Protein 7OZA (pdb70)

B-factor: mean 19.05, std 8.1, range [10.47, 90.51]

Nearest PDB structures (foldseek):
  7oza-assembly1_AAA  TM=1.002E+00  e=0.000E+00  Bacteroides thetaiotaomicron VPI-5482
  6uss-assembly1_B  TM=9.947E-01  e=1.242E-91  Bacteroides fragilis CAG:558
  7oz9-assembly1_AAA  TM=8.982E-01  e=4.988E-53  Bacteroides thetaiotaomicron VPI-5482
  8eg3-assembly1_A  TM=7.169E-01  e=1.809E-26  Homo sapiens
  1p49-assembly1_A  TM=7.020E-01  e=3.021E-25  Homo sapiens

Radius of gyration: 31.49 Å; Cα contacts (8 Å, |Δi|>4): 2582; chains: 2; bounding box: 91×57×84 Å

Structure (mmCIF, N/CA/C/O backbone):
data_7OZA
#
_entry.id   7OZA
#
_cell.length_a   73.180
_cell.length_b   88.950
_cell.length_c   87.910
_cell.angle_alpha   90.000
_cell.angle_beta   112.050
_cell.angle_gamma   90.000
#
_symmetry.space_group_name_H-M   'P 1 21 1'
#
loop_
_entity.id
_entity.type
_entity.pdbx_description
1 polymer 'Putative secreted sulfatase ydeN'
2 non-polymer 'HEXAETHYLENE GLYCOL'
3 non-polymer 4-O-sulfo-beta-D-galactopyranose
4 non-polymer 'CALCIUM ION'
5 non-polymer '2-(N-MORPHOLINO)-ETHANESULFONIC ACID'
6 non-polymer 'POLYETHYLENE GLYCOL (N=34)'
7 non-polymer 'CHLORIDE ION'
8 water water
#
loop_
_atom_site.group_PDB
_atom_site.id
_atom_site.type_symbol
_atom_site.label_atom_id
_atom_site.label_alt_id
_atom_site.label_comp_id
_atom_site.label_asym_id
_atom_site.label_entity_id
_atom_site.label_seq_id
_atom_site.pdbx_PDB_ins_code
_atom_site.Cartn_x
_atom_site.Cartn_y
_atom_site.Cartn_z
_atom_site.occupancy
_atom_site.B_iso_or_equiv
_atom_site.auth_seq_id
_atom_site.auth_comp_id
_atom_site.auth_asym_id
_atom_site.auth_atom_id
_atom_site.pdbx_PDB_model_num
ATOM 1 N N . ASP A 1 35 ? 36.432 43.801 42.839 1.000 58.900 31 ASP AAA N 1
ATOM 2 C CA . ASP A 1 35 ? 35.085 44.433 42.621 1.000 55.704 31 ASP AAA CA 1
ATOM 3 C C . ASP A 1 35 ? 34.010 43.637 43.380 1.000 53.014 31 ASP AAA C 1
ATOM 4 O O . ASP A 1 35 ? 33.528 42.623 42.848 1.000 62.105 31 ASP AAA O 1
ATOM 9 N N . LYS A 1 36 ? 33.608 44.126 44.552 1.000 47.538 32 LYS AAA N 1
ATOM 10 C CA . LYS A 1 36 ? 32.711 43.398 45.479 1.000 44.333 32 LYS AAA CA 1
ATOM 11 C C . LYS A 1 36 ? 31.256 43.837 45.262 1.000 37.957 32 LYS AAA C 1
ATOM 12 O O . LYS A 1 36 ? 30.417 43.449 46.101 1.000 42.633 32 LYS AAA O 1
ATOM 14 N N . ARG A 1 37 ? 30.931 44.613 44.214 1.000 22.955 33 ARG AAA N 1
ATOM 15 C CA . ARG A 1 37 ? 29.562 45.181 44.082 1.000 17.900 33 ARG AAA CA 1
ATOM 16 C C . ARG A 1 37 ? 28.564 44.075 43.753 1.000 15.879 33 ARG AAA C 1
ATOM 17 O O . ARG A 1 37 ? 28.848 43.168 42.974 1.000 18.776 33 ARG AAA O 1
ATOM 25 N N . PRO A 1 38 ? 27.348 44.138 44.335 1.000 15.307 34 PRO AAA N 1
ATOM 26 C CA . PRO A 1 38 ? 26.341 43.111 44.121 1.000 14.417 34 PRO AAA CA 1
ATOM 27 C C . PRO A 1 38 ? 25.667 43.215 42.751 1.000 13.824 34 PRO AAA C 1
ATOM 28 O O . PRO A 1 38 ? 25.483 44.310 42.234 1.000 14.669 34 PRO AAA O 1
ATOM 32 N N . ASN A 1 39 ? 25.291 42.065 42.190 1.000 13.022 35 ASN AAA N 1
ATOM 33 C CA . ASN A 1 39 ? 24.304 42.073 41.097 1.000 12.139 35 ASN AAA CA 1
ATOM 34 C C . ASN A 1 39 ? 22.974 42.523 41.694 1.000 11.556 35 ASN AAA C 1
ATOM 35 O O . ASN A 1 39 ? 22.740 42.314 42.907 1.000 12.835 35 ASN AAA O 1
ATOM 40 N N . ILE A 1 40 ? 22.108 43.072 40.851 1.000 12.137 36 ILE AAA N 1
ATOM 41 C CA . ILE A 1 40 ? 20.777 43.533 41.302 1.000 12.872 36 ILE AAA CA 1
ATOM 42 C C . ILE A 1 40 ? 19.742 43.102 40.277 1.000 11.999 36 ILE AAA C 1
ATOM 43 O O . ILE A 1 40 ? 19.925 43.388 39.088 1.000 13.955 36 ILE AAA O 1
ATOM 48 N N . ILE A 1 41 ? 18.712 42.399 40.749 1.000 12.060 37 ILE AAA N 1
ATOM 49 C CA . ILE A 1 41 ? 17.523 42.058 39.937 1.000 12.088 37 ILE AAA CA 1
ATOM 50 C C . ILE A 1 41 ? 16.319 42.780 40.525 1.000 12.245 37 ILE AAA C 1
ATOM 51 O O . ILE A 1 41 ? 15.997 42.574 41.710 1.000 12.462 37 ILE AAA O 1
ATOM 56 N N . LEU A 1 42 ? 15.701 43.636 39.708 1.000 11.192 38 LEU AAA N 1
ATOM 57 C CA . LEU A 1 42 ? 14.380 44.215 40.028 1.000 11.264 38 LEU AAA CA 1
ATOM 58 C C . LEU A 1 42 ? 13.354 43.435 39.216 1.000 10.769 38 LEU AAA C 1
ATOM 59 O O . LEU A 1 42 ? 13.347 43.526 37.996 1.000 12.773 38 LEU AAA O 1
ATOM 64 N N . PHE A 1 43 ? 12.613 42.590 39.924 1.000 12.173 39 PHE AAA N 1
ATOM 65 C CA . PHE A 1 43 ? 11.586 41.702 39.353 1.000 12.153 39 PHE AAA CA 1
ATOM 66 C C . PHE A 1 43 ? 10.243 42.383 39.579 1.000 12.544 39 PHE AAA C 1
ATOM 67 O O . PHE A 1 43 ? 9.749 42.428 40.725 1.000 14.101 39 PHE AAA O 1
ATOM 75 N N . MET A 1 44 ? 9.697 42.937 38.500 1.000 13.059 40 MET AAA N 1
ATOM 76 C CA . MET A 1 44 ? 8.487 43.773 38.547 1.000 12.740 40 MET AAA CA 1
ATOM 77 C C . MET A 1 44 ? 7.351 43.050 37.851 1.000 14.491 40 MET AAA C 1
ATOM 78 O O . MET A 1 44 ? 7.523 42.692 36.687 1.000 14.319 40 MET AAA O 1
ATOM 83 N N . VAL A 1 45 ? 6.238 42.876 38.540 1.000 14.816 41 VAL AAA N 1
ATOM 84 C CA . VAL A 1 45 ? 5.037 42.246 37.948 1.000 13.645 41 VAL AAA CA 1
ATOM 85 C C . VAL A 1 45 ? 4.037 43.332 37.582 1.000 12.738 41 VAL AAA C 1
ATOM 86 O O . VAL A 1 45 ? 4.002 44.358 38.253 1.000 12.662 41 VAL AAA O 1
ATOM 90 N N . ASP A 1 46 ? 3.303 43.120 36.501 1.000 12.498 42 ASP AAA N 1
ATOM 91 C CA . ASP A 1 46 ? 2.304 44.078 35.994 1.000 11.776 42 ASP AAA CA 1
ATOM 92 C C . ASP A 1 46 ? 0.958 43.768 36.641 1.000 11.678 42 ASP AAA C 1
ATOM 93 O O . ASP A 1 46 ? 0.502 42.619 36.538 1.000 14.341 42 ASP AAA O 1
ATOM 98 N N . ASP A 1 47 ? 0.304 44.740 37.262 1.000 13.722 43 ASP AAA N 1
ATOM 99 C CA . ASP A 1 47 ? -1.119 44.638 37.691 1.000 13.113 43 ASP AAA CA 1
ATOM 100 C C . ASP A 1 47 ? -1.290 43.522 38.720 1.000 12.915 43 ASP AAA C 1
ATOM 101 O O . ASP A 1 47 ? -2.376 42.956 38.818 1.000 14.218 43 ASP AAA O 1
ATOM 106 N N . MET A 1 48 ? -0.285 43.269 39.542 1.000 12.484 44 MET AAA N 1
ATOM 107 C CA . MET A 1 48 ? -0.395 42.227 40.583 1.000 12.593 44 MET AAA CA 1
ATOM 108 C C . MET A 1 48 ? -0.799 42.862 41.919 1.000 12.624 44 MET AAA C 1
ATOM 109 O O . MET A 1 48 ? -0.071 43.728 42.432 1.000 14.040 44 MET AAA O 1
ATOM 114 N N . GLY A 1 49 ? -1.938 42.448 42.462 1.000 13.156 45 GLY AAA N 1
ATOM 115 C CA . GLY A 1 49 ? -2.451 42.942 43.744 1.000 12.119 45 GLY AAA CA 1
ATOM 116 C C . GLY A 1 49 ? -1.759 42.332 44.950 1.000 11.743 45 GLY AAA C 1
ATOM 117 O O . GLY A 1 49 ? -1.004 41.339 44.827 1.000 12.403 45 GLY AAA O 1
ATOM 118 N N . TRP A 1 50 ? -2.015 42.943 46.100 1.000 12.535 46 TRP AAA N 1
ATOM 119 C CA . TRP A 1 50 ? -1.448 42.590 47.427 1.000 12.116 46 TRP AAA CA 1
ATOM 120 C C . TRP A 1 50 ? -1.783 41.144 47.815 1.000 11.900 46 TRP AAA C 1
ATOM 121 O O . TRP A 1 50 ? -1.051 40.573 48.645 1.000 13.621 46 TRP AAA O 1
ATOM 132 N N . GLN A 1 51 ? -2.854 40.580 47.259 1.000 11.946 47 GLN AAA N 1
ATOM 133 C CA . GLN A 1 51 ? -3.336 39.215 47.603 1.000 12.397 47 GLN AAA CA 1
ATOM 134 C C . GLN A 1 51 ? -3.205 38.268 46.405 1.000 12.226 47 GLN AAA C 1
ATOM 135 O O . GLN A 1 51 ? -3.712 37.159 46.512 1.000 13.906 47 GLN AAA O 1
ATOM 141 N N . ASP A 1 52 ? -2.519 38.658 45.328 1.000 12.326 48 ASP AAA N 1
ATOM 142 C CA . ASP A 1 52 ? -2.411 37.836 44.094 1.000 11.830 48 ASP AAA CA 1
ATOM 143 C C . ASP A 1 52 ? -1.205 36.904 44.228 1.000 12.244 48 ASP AAA C 1
ATOM 144 O O . ASP A 1 52 ? -0.334 36.875 43.326 1.000 13.509 48 ASP AAA O 1
ATOM 149 N N . THR A 1 53 ? -1.191 36.123 45.305 1.000 12.696 49 THR AAA N 1
ATOM 150 C CA . THR A 1 53 ? -0.014 35.323 45.715 1.000 14.004 49 THR AAA CA 1
ATOM 151 C C . THR A 1 53 ? -0.439 34.340 46.805 1.000 14.586 49 THR AAA C 1
ATOM 152 O O . THR A 1 53 ? -1.421 34.625 47.494 1.000 14.457 49 THR AAA O 1
ATOM 156 N N . SER A 1 54 ? 0.289 33.236 46.977 1.000 15.013 50 SER AAA N 1
ATOM 157 C CA . SER A 1 54 ? 0.092 32.323 48.126 1.000 16.268 50 SER AAA CA 1
ATOM 158 C C . SER A 1 54 ? 0.781 32.868 49.376 1.000 15.438 50 SER AAA C 1
ATOM 159 O O . SER A 1 54 ? 0.504 32.374 50.474 1.000 17.237 50 SER AAA O 1
ATOM 162 N N . LEU A 1 55 ? 1.630 33.889 49.228 1.000 15.160 51 LEU AAA N 1
ATOM 163 C CA . LEU A 1 55 ? 2.367 34.464 50.379 1.000 14.499 51 LEU AAA CA 1
ATOM 164 C C . LEU A 1 55 ? 1.467 35.494 51.052 1.000 14.224 51 LEU AAA C 1
ATOM 165 O O . LEU A 1 55 ? 1.101 36.481 50.420 1.000 14.043 51 LEU AAA O 1
ATOM 170 N N . PRO A 1 56 ? 1.046 35.288 52.312 1.000 15.542 52 PRO AAA N 1
ATOM 171 C CA . PRO A 1 56 ? 0.160 36.244 52.971 1.000 14.996 52 PRO AAA CA 1
ATOM 172 C C . PRO A 1 56 ? 0.878 37.535 53.388 1.000 13.312 52 PRO AAA C 1
ATOM 173 O O . PRO A 1 56 ? 1.765 37.493 54.211 1.000 14.700 52 PRO AAA O 1
ATOM 177 N N . PHE A 1 57 ? 0.427 38.666 52.849 1.000 13.733 53 PHE AAA N 1
ATOM 178 C CA . PHE A 1 57 ? 0.931 40.020 53.217 1.000 12.645 53 PHE AAA CA 1
ATOM 179 C C . PHE A 1 57 ? 0.054 40.628 54.322 1.000 13.783 53 PHE AAA C 1
ATOM 180 O O . PHE A 1 57 ? 0.448 41.616 54.945 1.000 15.245 53 PHE AAA O 1
ATOM 188 N N . TRP A 1 58 ? -1.135 40.074 54.527 1.000 15.523 54 TRP AAA N 1
ATOM 189 C CA . TRP A 1 58 ? -2.080 40.480 55.602 1.000 17.419 54 TRP AAA CA 1
ATOM 190 C C . TRP A 1 58 ? -1.799 39.649 56.862 1.000 17.328 54 TRP AAA C 1
ATOM 191 O O . TRP A 1 58 ? -0.778 38.923 56.884 1.000 24.004 54 TRP AAA O 1
ATOM 202 N N . THR A 1 59 ? -2.684 39.720 57.851 1.000 19.101 55 THR AAA N 1
ATOM 203 C CA . THR A 1 59 ? -2.509 39.191 59.225 1.000 22.471 55 THR AAA CA 1
ATOM 204 C C . THR A 1 59 ? -2.886 37.706 59.272 1.000 23.628 55 THR AAA C 1
ATOM 205 O O . THR A 1 59 ? -2.707 37.072 60.307 1.000 28.639 55 THR AAA O 1
ATOM 209 N N . GLN A 1 60 ? -3.464 37.199 58.195 1.000 23.511 56 GLN AAA N 1
ATOM 210 C CA . GLN A 1 60 ? -3.905 35.797 58.070 1.000 24.789 56 GLN AAA CA 1
ATOM 211 C C . GLN A 1 60 ? -4.012 35.500 56.580 1.000 23.700 56 GLN AAA C 1
ATOM 212 O O . GLN A 1 60 ? -3.925 36.451 55.780 1.000 20.261 56 GLN AAA O 1
ATOM 218 N N . LYS A 1 61 ? -4.210 34.234 56.242 1.000 28.112 57 LYS AAA N 1
ATOM 219 C CA . LYS A 1 61 ? -4.414 33.786 54.849 1.000 26.617 57 LYS AAA CA 1
ATOM 220 C C . LYS A 1 61 ? -5.832 34.175 54.430 1.000 27.199 57 LYS AAA C 1
ATOM 221 O O . LYS A 1 61 ? -6.764 33.941 55.211 1.000 32.116 57 LYS AAA O 1
ATOM 227 N N . THR A 1 62 ? -5.952 34.742 53.232 1.000 22.434 58 THR AAA N 1
ATOM 228 C CA . THR A 1 62 ? -7.223 34.987 52.520 1.000 23.149 58 THR AAA CA 1
ATOM 229 C C . THR A 1 62 ? -7.561 33.771 51.659 1.000 23.422 58 THR AAA C 1
ATOM 230 O O . THR A 1 62 ? -6.664 32.911 51.446 1.000 20.392 58 THR AAA O 1
ATOM 234 N N . ASP A 1 63 ? -8.788 33.739 51.135 1.000 24.670 59 ASP AAA N 1
ATOM 235 C CA . ASP A 1 63 ? -9.211 32.729 50.129 1.000 23.560 59 ASP AAA CA 1
ATOM 236 C C . ASP A 1 63 ? -8.242 32.809 48.937 1.000 20.234 59 ASP AAA C 1
ATOM 237 O O . ASP A 1 63 ? -7.859 31.771 48.428 1.000 20.990 59 ASP AAA O 1
ATOM 242 N N . TYR A 1 64 ? -7.834 34.008 48.523 1.000 17.177 60 TYR AAA N 1
ATOM 243 C CA . TYR A 1 64 ? -6.886 34.195 47.398 1.000 16.245 60 TYR AAA CA 1
ATOM 244 C C . TYR A 1 64 ? -5.542 33.519 47.714 1.000 15.296 60 TYR AAA C 1
ATOM 245 O O . TYR A 1 64 ? -4.988 32.861 46.844 1.000 17.039 60 TYR AAA O 1
ATOM 254 N N . ASN A 1 65 ? -5.025 33.656 48.933 1.000 16.184 61 ASN AAA N 1
ATOM 255 C CA . ASN A 1 65 ? -3.729 33.054 49.315 1.000 15.413 61 ASN AAA CA 1
ATOM 256 C C . ASN A 1 65 ? -3.846 31.524 49.215 1.000 14.728 61 ASN AAA C 1
ATOM 257 O O . ASN A 1 65 ? -2.829 30.856 48.922 1.000 17.380 61 ASN AAA O 1
ATOM 262 N N . LYS A 1 66 ? -5.028 30.970 49.455 1.000 15.371 62 LYS AAA N 1
ATOM 263 C CA . LYS A 1 66 ? -5.234 29.503 49.413 1.000 16.147 62 LYS AAA CA 1
ATOM 264 C C . LYS A 1 66 ? -5.482 29.022 47.976 1.000 18.376 62 LYS AAA C 1
ATOM 265 O O . LYS A 1 66 ? -5.246 27.851 47.740 1.000 26.911 62 LYS AAA O 1
ATOM 271 N N . LEU A 1 67 ? -5.933 29.884 47.065 1.000 16.248 63 LEU AAA N 1
ATOM 272 C CA . LEU A 1 67 ? -6.228 29.539 45.648 1.000 16.304 63 LEU AAA CA 1
ATOM 273 C C . LEU A 1 67 ? -4.982 29.683 44.776 1.000 16.534 63 LEU AAA C 1
ATOM 274 O O . LEU A 1 67 ? -4.699 28.788 43.993 1.000 17.835 63 LEU AAA O 1
ATOM 279 N N . TYR A 1 68 ? -4.267 30.787 44.882 1.000 15.870 64 TYR AAA N 1
ATOM 280 C CA . TYR A 1 68 ? -3.093 31.067 44.023 1.000 15.142 64 TYR AAA CA 1
ATOM 281 C C . TYR A 1 68 ? -1.894 30.278 44.544 1.000 15.123 64 TYR AAA C 1
ATOM 282 O O . TYR A 1 68 ? -1.882 29.846 45.708 1.000 17.530 64 TYR AAA O 1
ATOM 291 N N . GLU A 1 69 ? -0.892 30.113 43.689 1.000 15.977 65 GLU AAA N 1
ATOM 292 C CA . GLU A 1 69 ? 0.302 29.273 43.978 1.000 15.373 65 GLU AAA CA 1
ATOM 293 C C . GLU A 1 69 ? 1.545 30.054 43.545 1.000 14.179 65 GLU AAA C 1
ATOM 294 O O . GLU A 1 69 ? 1.794 30.161 42.345 1.000 14.562 65 GLU AAA O 1
ATOM 300 N N . THR A 1 70 ? 2.292 30.586 44.507 1.000 14.725 66 THR AAA N 1
ATOM 301 C CA . THR A 1 70 ? 3.568 31.288 44.255 1.000 14.447 66 THR AAA CA 1
ATOM 302 C C . THR A 1 70 ? 4.618 30.754 45.221 1.000 15.026 66 THR AAA C 1
ATOM 303 O O . THR A 1 70 ? 5.082 31.441 46.128 1.000 15.984 66 THR AAA O 1
ATOM 307 N N . PRO A 1 71 ? 5.048 29.491 45.045 1.000 16.175 67 PRO AAA N 1
ATOM 308 C CA . PRO A 1 71 ? 6.043 28.913 45.951 1.000 15.509 67 PRO AAA CA 1
ATOM 309 C C . PRO A 1 71 ? 7.402 29.623 45.932 1.000 13.782 67 PRO AAA C 1
ATOM 310 O O . PRO A 1 71 ? 8.048 29.690 46.956 1.000 14.629 67 PRO AAA O 1
ATOM 314 N N . ASN A 1 72 ? 7.783 30.217 44.801 1.000 14.093 68 ASN AAA N 1
ATOM 315 C CA . ASN A 1 72 ? 9.096 30.907 44.731 1.000 14.269 68 ASN AAA CA 1
ATOM 316 C C . ASN A 1 72 ? 9.027 32.259 45.445 1.000 13.962 68 ASN AAA C 1
ATOM 317 O O . ASN A 1 72 ? 10.055 32.636 46.002 1.000 15.352 68 ASN AAA O 1
ATOM 322 N N . MET A 1 73 ? 7.852 32.873 45.515 1.000 14.120 69 MET AAA N 1
ATOM 323 C CA . MET A 1 73 ? 7.694 34.106 46.340 1.000 15.308 69 MET AAA CA 1
ATOM 324 C C . MET A 1 73 ? 7.857 33.724 47.813 1.000 14.104 69 MET AAA C 1
ATOM 325 O O . MET A 1 73 ? 8.503 34.442 48.551 1.000 14.394 69 MET AAA O 1
ATOM 330 N N . GLU A 1 74 ? 7.320 32.559 48.218 1.000 15.498 70 GLU AAA N 1
ATOM 331 C CA . GLU A 1 74 ? 7.462 32.084 49.613 1.000 16.233 70 GLU AAA CA 1
ATOM 332 C C . GLU A 1 74 ? 8.946 31.794 49.875 1.000 15.186 70 GLU AAA C 1
ATOM 333 O O . GLU A 1 74 ? 9.432 32.126 50.948 1.000 15.737 70 GLU AAA O 1
ATOM 339 N N . ARG A 1 75 ? 9.643 31.177 48.923 1.000 13.838 71 ARG AAA N 1
ATOM 340 C CA . ARG A 1 75 ? 11.103 30.901 48.977 1.000 14.965 71 ARG AAA CA 1
ATOM 341 C C . ARG A 1 75 ? 11.884 32.222 49.117 1.000 14.512 71 ARG AAA C 1
ATOM 342 O O . ARG A 1 75 ? 12.791 32.317 49.962 1.000 15.049 71 ARG AAA O 1
ATOM 350 N N . LEU A 1 76 ? 11.507 33.231 48.339 1.000 13.899 72 LEU AAA N 1
ATOM 351 C CA . LEU A 1 76 ? 12.186 34.549 48.399 1.000 13.854 72 LEU AAA CA 1
ATOM 352 C C . LEU A 1 76 ? 11.965 35.187 49.778 1.000 13.008 72 LEU AAA C 1
ATOM 353 O O . LEU A 1 76 ? 12.947 35.720 50.372 1.000 14.357 72 LEU AAA O 1
ATOM 358 N N . ALA A 1 77 ? 10.742 35.139 50.295 1.000 14.380 73 ALA AAA N 1
ATOM 359 C CA . ALA A 1 77 ? 10.419 35.702 51.627 1.000 14.088 73 ALA AAA CA 1
ATOM 360 C C . ALA A 1 77 ? 11.223 34.975 52.712 1.000 13.897 73 ALA AAA C 1
ATOM 361 O O . ALA A 1 77 ? 11.722 35.638 53.637 1.000 14.483 73 ALA AAA O 1
ATOM 363 N N . LYS A 1 78 ? 11.394 33.654 52.577 1.000 14.668 74 LYS AAA N 1
ATOM 364 C CA . LYS A 1 78 ? 12.128 32.866 53.583 1.000 15.470 74 LYS AAA CA 1
ATOM 365 C C . LYS A 1 78 ? 13.585 33.323 53.610 1.000 15.605 74 LYS AAA C 1
ATOM 366 O O . LYS A 1 78 ? 14.190 33.239 54.686 1.000 16.315 74 LYS AAA O 1
ATOM 372 N N . GLN A 1 79 ? 14.136 33.814 52.493 1.000 14.811 75 GLN AAA N 1
ATOM 373 C CA . GLN A 1 79 ? 15.557 34.253 52.469 1.000 15.718 75 GLN AAA CA 1
ATOM 374 C C . GLN A 1 79 ? 15.701 35.781 52.600 1.000 13.891 75 GLN AAA C 1
ATOM 375 O O . GLN A 1 79 ? 16.841 36.214 52.616 1.000 16.927 75 GLN AAA O 1
ATOM 381 N N . GLY A 1 80 ? 14.615 36.546 52.778 1.000 13.554 76 GLY AAA N 1
ATOM 382 C CA . GLY A 1 80 ? 14.686 38.016 52.795 1.000 14.853 76 GLY AAA CA 1
ATOM 383 C C . GLY A 1 80 ? 13.602 38.663 53.640 1.000 14.175 76 GLY AAA C 1
ATOM 384 O O . GLY A 1 80 ? 13.099 38.073 54.604 1.000 16.744 76 GLY AAA O 1
ATOM 385 N N . MET A 1 81 ? 13.251 39.881 53.257 1.000 13.407 77 MET AAA N 1
ATOM 386 C CA . MET A 1 81 ? 12.359 40.774 54.017 1.000 12.359 77 MET AAA CA 1
ATOM 387 C C . MET A 1 81 ? 11.116 41.053 53.183 1.000 12.010 77 MET AAA C 1
ATOM 388 O O . MET A 1 81 ? 11.255 41.544 52.027 1.000 13.201 77 MET AAA O 1
ATOM 393 N N . MET A 1 82 ? 9.947 40.796 53.765 1.000 12.525 78 MET AAA N 1
ATOM 394 C CA . MET A 1 82 ? 8.655 41.199 53.167 1.000 12.582 78 MET AAA CA 1
ATOM 395 C C . MET A 1 82 ? 8.336 42.631 53.573 1.000 12.042 78 MET AAA C 1
ATOM 396 O O . MET A 1 82 ? 8.504 42.976 54.756 1.000 13.608 78 MET AAA O 1
ATOM 401 N N . PHE A 1 83 ? 7.849 43.427 52.624 1.000 11.502 79 PHE AAA N 1
ATOM 402 C CA . PHE A 1 83 ? 7.330 44.780 52.912 1.000 12.259 79 PHE AAA CA 1
ATOM 403 C C . PHE A 1 83 ? 5.812 44.738 52.822 1.000 11.722 79 PHE AAA C 1
ATOM 404 O O . PHE A 1 83 ? 5.297 44.548 51.709 1.000 11.610 79 PHE AAA O 1
ATOM 412 N N . THR A 1 84 ? 5.117 44.940 53.944 1.000 12.097 80 THR AAA N 1
ATOM 413 C CA . THR A 1 84 ? 3.649 44.755 54.026 1.000 12.866 80 THR AAA CA 1
ATOM 414 C C . THR A 1 84 ? 2.901 46.071 53.814 1.000 11.980 80 THR AAA C 1
ATOM 415 O O . THR A 1 84 ? 1.659 46.025 53.789 1.000 13.346 80 THR AAA O 1
ATOM 419 N N . GLN A 1 85 ? 3.607 47.180 53.626 1.000 12.381 81 GLN AAA N 1
ATOM 420 C CA . GLN A 1 85 ? 2.970 48.488 53.376 1.000 12.465 81 GLN AAA CA 1
ATOM 421 C C . GLN A 1 85 ? 3.777 49.234 52.304 1.000 12.905 81 GLN AAA C 1
ATOM 422 O O . GLN A 1 85 ? 4.135 50.434 52.516 1.000 14.580 81 GLN AAA O 1
ATOM 428 N N . ALA A 1 86 ? 4.003 48.589 51.160 1.000 13.018 82 ALA AAA N 1
ATOM 429 C CA . ALA A 1 86 ? 4.753 49.168 50.019 1.000 12.089 82 ALA AAA CA 1
ATOM 430 C C . ALA A 1 86 ? 3.764 49.759 49.024 1.000 12.319 82 ALA AAA C 1
ATOM 431 O O . ALA A 1 86 ? 2.811 49.062 48.660 1.000 14.416 82 ALA AAA O 1
ATOM 433 N N . TYR A 1 87 ? 3.986 51.004 48.603 1.000 13.114 83 TYR AAA N 1
ATOM 434 C CA . TYR A 1 87 ? 3.049 51.704 47.700 1.000 12.343 83 TYR AAA CA 1
ATOM 435 C C . TYR A 1 87 ? 3.651 52.039 46.343 1.000 12.928 83 TYR AAA C 1
ATOM 436 O O . TYR A 1 87 ? 4.831 52.356 46.185 1.000 14.019 83 TYR AAA O 1
ATOM 445 N N . ALA A 1 88 ? 2.756 51.999 45.369 1.000 13.387 84 ALA AAA N 1
ATOM 446 C CA . ALA A 1 88 ? 2.958 52.497 44.000 1.000 13.895 84 ALA AAA CA 1
ATOM 447 C C . ALA A 1 88 ? 1.872 53.545 43.734 1.000 12.111 84 ALA AAA C 1
ATOM 448 O O . ALA A 1 88 ? 1.060 53.854 44.636 1.000 13.343 84 ALA AAA O 1
ATOM 450 N N . SER A 1 89 ? 1.824 54.053 42.514 1.000 12.524 85 SER AAA N 1
ATOM 451 C CA . SER A 1 89 ? 0.614 54.709 41.980 1.000 13.717 85 SER AAA CA 1
ATOM 452 C C . SER A 1 89 ? -0.337 53.625 41.475 1.000 13.700 85 SER AAA C 1
ATOM 453 O O . SER A 1 89 ? 0.016 52.404 41.510 1.000 13.721 85 SER AAA O 1
ATOM 456 N N . SER A 1 90 ? -1.523 54.001 41.017 1.000 14.169 86 SER AAA N 1
ATOM 457 C CA . SER A 1 90 ? -2.606 53.015 40.758 1.000 14.318 86 SER AAA CA 1
ATOM 458 C C . SER A 1 90 ? -2.666 52.615 39.284 1.000 13.459 86 SER AAA C 1
ATOM 459 O O . SER A 1 90 ? -3.504 51.770 38.937 1.000 13.682 86 SER AAA O 1
ATOM 462 N N A ILE A 1 91 ? -1.776 53.170 38.461 0.500 13.891 87 ILE AAA N 1
ATOM 463 N N B ILE A 1 91 ? -1.779 53.173 38.460 0.500 15.112 87 ILE AAA N 1
ATOM 464 C CA A ILE A 1 91 ? -1.706 52.943 36.990 0.500 13.174 87 ILE AAA CA 1
ATOM 465 C CA B ILE A 1 91 ? -1.703 52.925 36.992 0.500 15.488 87 ILE AAA CA 1
ATOM 466 C C A ILE A 1 91 ? -0.227 52.772 36.622 0.500 12.444 87 ILE AAA C 1
ATOM 467 C C B ILE A 1 91 ? -0.224 52.777 36.623 0.500 14.951 87 ILE AAA C 1
ATOM 468 O O A ILE A 1 91 ? 0.632 53.370 37.273 0.500 12.562 87 ILE AAA O 1
ATOM 469 O O B ILE A 1 91 ? 0.627 53.383 37.280 0.500 15.026 87 ILE AAA O 1
ATOM 478 N N A SER A 1 92 ? 0.058 51.975 35.600 0.500 12.110 88 SER AAA N 1
ATOM 479 N N B SER A 1 92 ? 0.066 51.984 35.599 0.500 15.845 88 SER AAA N 1
ATOM 480 C CA A SER A 1 92 ? 1.428 51.594 35.174 0.500 12.014 88 SER AAA CA 1
ATOM 481 C CA B SER A 1 92 ? 1.435 51.589 35.180 0.500 16.084 88 SER AAA CA 1
ATOM 482 C C A SER A 1 92 ? 2.331 52.821 35.018 0.500 12.608 88 SER AAA C 1
ATOM 483 C C B SER A 1 92 ? 2.339 52.815 35.006 0.500 15.445 88 SER AAA C 1
ATOM 484 O O A SER A 1 92 ? 3.421 52.845 35.626 0.500 14.333 88 SER AAA O 1
ATOM 485 O O B SER A 1 92 ? 3.427 52.846 35.618 0.500 17.207 88 SER AAA O 1
ATOM 490 N N . SER A 1 93 ? 1.917 53.789 34.198 1.000 12.532 89 SER AAA N 1
ATOM 491 C CA . SER A 1 93 ? 2.783 54.919 33.776 1.000 13.231 89 SER AAA CA 1
ATOM 492 C C . SER A 1 93 ? 3.259 55.726 34.982 1.000 13.103 89 SER AAA C 1
ATOM 493 O O . SER A 1 93 ? 4.466 55.928 35.145 1.000 14.872 89 SER AAA O 1
ATOM 496 N N . PRO A 1 94 ? 2.380 56.226 35.878 1.000 12.765 90 PRO AAA N 1
ATOM 497 C CA . PRO A 1 94 ? 2.882 57.002 37.006 1.000 13.660 90 PRO AAA CA 1
ATOM 498 C C . PRO A 1 94 ? 3.852 56.194 37.872 1.000 13.772 90 PRO AAA C 1
ATOM 499 O O . PRO A 1 94 ? 4.841 56.703 38.319 1.000 16.174 90 PRO AAA O 1
ATOM 503 N N . THR A 1 95 ? 3.595 54.898 38.065 1.000 12.050 91 THR AAA N 1
ATOM 504 C CA . THR A 1 95 ? 4.525 54.088 38.883 1.000 11.670 91 THR AAA CA 1
ATOM 505 C C . THR A 1 95 ? 5.877 53.935 38.180 1.000 12.689 91 THR AAA C 1
ATOM 506 O O . THR A 1 95 ? 6.920 54.150 38.812 1.000 13.650 91 THR AAA O 1
ATOM 510 N N . ARG A 1 96 ? 5.865 53.506 36.926 1.000 12.864 92 ARG AAA N 1
ATOM 511 C CA . ARG A 1 96 ? 7.119 53.170 36.204 1.000 12.344 92 ARG AAA CA 1
ATOM 512 C C . ARG A 1 96 ? 7.940 54.437 35.911 1.000 14.567 92 ARG AAA C 1
ATOM 513 O O . ARG A 1 96 ? 9.164 54.372 35.939 1.000 17.991 92 ARG AAA O 1
ATOM 521 N N . CYS A 1 97 ? 7.269 55.562 35.627 1.000 12.640 93 CYS AAA N 1
ATOM 522 C CA . CYS A 1 97 ? 7.968 56.855 35.428 1.000 12.303 93 CYS AAA CA 1
ATOM 523 C C . CYS A 1 97 ? 8.574 57.331 36.756 1.000 11.917 93 CYS AAA C 1
ATOM 524 O O . CYS A 1 97 ? 9.691 57.908 36.735 1.000 13.604 93 CYS AAA O 1
ATOM 527 N N . SER A 1 98 ? 7.885 57.095 37.873 1.000 12.985 94 SER AAA N 1
ATOM 528 C CA . SER A 1 98 ? 8.412 57.389 39.228 1.000 13.194 94 SER AAA CA 1
ATOM 529 C C . SER A 1 98 ? 9.627 56.505 39.534 1.000 12.905 94 SER AAA C 1
ATOM 530 O O . SER A 1 98 ? 10.601 56.986 40.142 1.000 16.833 94 SER AAA O 1
ATOM 533 N N . LEU A 1 99 ? 9.559 55.212 39.189 1.000 13.000 95 LEU AAA N 1
ATOM 534 C CA . LEU A 1 99 ? 10.706 54.298 39.387 1.000 12.924 95 LEU AAA CA 1
ATOM 535 C C . LEU A 1 99 ? 11.945 54.833 38.659 1.000 15.611 95 LEU AAA C 1
ATOM 536 O O . LEU A 1 99 ? 13.002 54.941 39.278 1.000 16.604 95 LEU AAA O 1
ATOM 541 N N . ILE A 1 100 ? 11.823 55.125 37.367 1.000 15.508 96 ILE AAA N 1
ATOM 542 C CA . ILE A 1 100 ? 13.014 55.343 36.500 1.000 14.472 96 ILE AAA CA 1
ATOM 543 C C . ILE A 1 100 ? 13.595 56.755 36.724 1.000 15.394 96 ILE AAA C 1
ATOM 544 O O . ILE A 1 100 ? 14.798 56.949 36.492 1.000 18.053 96 ILE AAA O 1
ATOM 549 N N . THR A 1 101 ? 12.770 57.688 37.195 1.000 12.909 97 THR AAA N 1
ATOM 550 C CA . THR A 1 101 ? 13.203 59.091 37.442 1.000 13.909 97 THR AAA CA 1
ATOM 551 C C . THR A 1 101 ? 13.322 59.410 38.937 1.000 14.469 97 THR AAA C 1
ATOM 552 O O . THR A 1 101 ? 13.864 60.486 39.249 1.000 15.556 97 THR AAA O 1
ATOM 556 N N . GLY A 1 102 ? 12.796 58.596 39.846 1.000 19.296 98 GLY AAA N 1
ATOM 557 C CA . GLY A 1 102 ? 12.899 58.860 41.293 1.000 18.511 98 GLY AAA CA 1
ATOM 558 C C . GLY A 1 102 ? 12.072 60.076 41.712 1.000 17.948 98 GLY AAA C 1
ATOM 559 O O . GLY A 1 102 ? 12.357 60.642 42.777 1.000 20.240 98 GLY AAA O 1
ATOM 560 N N . THR A 1 103 ? 11.048 60.427 40.941 1.000 16.352 99 THR AAA N 1
ATOM 561 C CA . THR A 1 103 ? 10.175 61.585 41.254 1.000 14.831 99 THR AAA CA 1
ATOM 562 C C . THR A 1 103 ? 8.779 61.081 41.610 1.000 14.563 99 THR AAA C 1
ATOM 563 O O . THR A 1 103 ? 8.328 60.014 41.097 1.000 16.208 99 THR AAA O 1
ATOM 567 N N . ASN A 1 104 ? 8.088 61.829 42.447 1.000 14.650 100 ASN AAA N 1
ATOM 568 C CA . ASN A 1 104 ? 6.663 61.594 42.782 1.000 14.151 100 ASN AAA CA 1
ATOM 569 C C . ASN A 1 104 ? 5.816 61.872 41.531 1.000 14.283 100 ASN AAA C 1
ATOM 570 O O . ASN A 1 104 ? 6.142 62.797 40.778 1.000 14.827 100 ASN AAA O 1
ATOM 575 N N . ALA A 1 105 ? 4.767 61.098 41.310 1.000 15.617 101 ALA AAA N 1
ATOM 576 C CA . ALA A 1 105 ? 3.894 61.204 40.122 1.000 15.852 101 ALA AAA CA 1
ATOM 577 C C . ALA A 1 105 ? 3.266 62.608 40.054 1.000 15.501 101 ALA AAA C 1
ATOM 578 O O . ALA A 1 105 ? 3.050 63.080 38.931 1.000 18.011 101 ALA AAA O 1
ATOM 580 N N . ALA A 1 106 ? 2.984 63.264 41.183 1.000 14.898 102 ALA AAA N 1
ATOM 581 C CA . ALA A 1 106 ? 2.411 64.627 41.149 1.000 15.967 102 ALA AAA CA 1
ATOM 582 C C . ALA A 1 106 ? 3.388 65.576 40.438 1.000 15.058 102 ALA AAA C 1
ATOM 583 O O . ALA A 1 106 ? 2.926 66.488 39.730 1.000 16.631 102 ALA AAA O 1
ATOM 585 N N . ARG A 1 107 ? 4.693 65.359 40.615 1.000 15.434 103 ARG AAA N 1
ATOM 586 C CA . ARG A 1 107 ? 5.749 66.181 39.975 1.000 15.795 103 ARG AAA CA 1
ATOM 587 C C . ARG A 1 107 ? 5.886 65.816 38.501 1.000 16.789 103 ARG AAA C 1
ATOM 588 O O . ARG A 1 107 ? 5.927 66.721 37.663 1.000 17.453 103 ARG AAA O 1
ATOM 596 N N . HIS A 1 108 ? 6.070 64.526 38.161 1.000 15.363 104 HIS AAA N 1
ATOM 597 C CA . HIS A 1 108 ? 6.415 64.184 36.759 1.000 16.427 104 HIS AAA CA 1
ATOM 598 C C . HIS A 1 108 ? 5.199 64.303 35.829 1.000 18.823 104 HIS AAA C 1
ATOM 599 O O . HIS A 1 108 ? 5.409 64.370 34.622 1.000 18.485 104 HIS AAA O 1
ATOM 606 N N . ARG A 1 109 ? 3.987 64.307 36.385 1.000 18.667 105 ARG AAA N 1
ATOM 607 C CA . ARG A 1 109 ? 2.713 64.562 35.670 1.000 17.422 105 ARG AAA CA 1
ATOM 608 C C . ARG A 1 109 ? 2.412 63.487 34.635 1.000 14.705 105 ARG AAA C 1
ATOM 609 O O . ARG A 1 109 ? 1.536 63.730 33.782 1.000 13.788 105 ARG AAA O 1
ATOM 617 N N . VAL A 1 110 ? 3.055 62.320 34.704 1.000 13.838 106 VAL AAA N 1
ATOM 618 C CA . VAL A 1 110 ? 2.623 61.201 33.830 1.000 14.112 106 VAL AAA CA 1
ATOM 619 C C . VAL A 1 110 ? 1.590 60.421 34.646 1.000 14.820 106 VAL AAA C 1
ATOM 620 O O . VAL A 1 110 ? 1.929 59.379 35.210 1.000 15.048 106 VAL AAA O 1
ATOM 624 N N . THR A 1 111 ? 0.383 60.953 34.770 1.000 17.719 107 THR AAA N 1
ATOM 625 C CA . THR A 1 111 ? -0.578 60.564 35.826 1.000 17.401 107 THR AAA CA 1
ATOM 626 C C . THR A 1 111 ? -1.688 59.688 35.265 1.000 15.916 107 THR AAA C 1
ATOM 627 O O . THR A 1 111 ? -2.598 59.320 36.043 1.000 18.207 107 THR AAA O 1
ATOM 631 N N . ASN A 1 112 ? -1.606 59.326 33.992 1.000 16.522 108 ASN AAA N 1
ATOM 632 C CA . ASN A 1 112 ? -2.444 58.260 33.406 1.000 15.897 108 ASN AAA CA 1
ATOM 633 C C . ASN A 1 112 ? -1.563 57.450 32.444 1.000 13.603 108 ASN AAA C 1
ATOM 634 O O . ASN A 1 112 ? -0.384 57.778 32.264 1.000 14.704 108 ASN AAA O 1
ATOM 639 N N . TRP A 1 113 ? -2.105 56.390 31.867 1.000 14.630 109 TRP AAA N 1
ATOM 640 C CA . TRP A 1 113 ? -1.285 55.492 31.024 1.000 14.711 109 TRP AAA CA 1
ATOM 641 C C . TRP A 1 113 ? -0.989 56.115 29.662 1.000 13.580 109 TRP AAA C 1
ATOM 642 O O . TRP A 1 113 ? -1.848 56.846 29.104 1.000 14.620 109 TRP AAA O 1
ATOM 653 N N . THR A 1 114 ? 0.214 55.844 29.165 1.000 14.025 110 THR AAA N 1
ATOM 654 C CA . THR A 1 114 ? 0.693 56.363 27.862 1.000 14.245 110 THR AAA CA 1
ATOM 655 C C . THR A 1 114 ? 0.611 55.271 26.795 1.000 14.032 110 THR AAA C 1
ATOM 656 O O . THR A 1 114 ? 0.666 54.068 27.128 1.000 14.082 110 THR AAA O 1
ATOM 660 N N . LEU A 1 115 ? 0.430 55.678 25.544 1.000 15.164 111 LEU AAA N 1
ATOM 661 C CA . LEU A 1 115 ? 0.670 54.800 24.367 1.000 15.460 111 LEU AAA CA 1
ATOM 662 C C . LEU A 1 115 ? 0.997 55.673 23.159 1.000 16.120 111 LEU AAA C 1
ATOM 663 O O . LEU A 1 115 ? 2.144 55.609 22.706 1.000 15.376 111 LEU AAA O 1
ATOM 668 N N . GLN A 1 116 ? 0.024 56.437 22.658 1.000 16.217 112 GLN AAA N 1
ATOM 669 C CA . GLN A 1 116 ? 0.199 57.160 21.375 1.000 18.072 112 GLN AAA CA 1
ATOM 670 C C . GLN A 1 116 ? 0.765 58.551 21.630 1.000 17.251 112 GLN AAA C 1
ATOM 671 O O . GLN A 1 116 ? 0.348 59.247 22.585 1.000 16.718 112 GLN AAA O 1
ATOM 677 N N . LYS A 1 117 ? 1.670 58.956 20.755 1.000 17.096 113 LYS AAA N 1
ATOM 678 C CA . LYS A 1 117 ? 2.295 60.289 20.851 1.000 17.729 113 LYS AAA CA 1
ATOM 679 C C . LYS A 1 117 ? 1.214 61.379 20.835 1.000 15.929 113 LYS AAA C 1
ATOM 680 O O . LYS A 1 117 ? 0.271 61.313 20.006 1.000 17.445 113 LYS AAA O 1
ATOM 686 N N . ASN A 1 118 ? 1.335 62.340 21.742 1.000 14.905 114 ASN AAA N 1
ATOM 687 C CA . ASN A 1 118 ? 0.507 63.572 21.768 1.000 17.553 114 ASN AAA CA 1
ATOM 688 C C . ASN A 1 118 ? -0.975 63.218 21.927 1.000 17.042 114 ASN AAA C 1
ATOM 689 O O . ASN A 1 118 ? -1.795 63.988 21.507 1.000 18.893 114 ASN AAA O 1
ATOM 694 N N . THR A 1 119 ? -1.284 62.056 22.503 1.000 15.947 115 THR AAA N 1
ATOM 695 C CA . THR A 1 119 ? -2.665 61.525 22.577 1.000 18.975 115 THR AAA CA 1
ATOM 696 C C . THR A 1 119 ? -2.979 61.167 24.026 1.000 20.175 115 THR AAA C 1
ATOM 697 O O . THR A 1 119 ? -2.411 60.177 24.519 1.000 23.619 115 THR AAA O 1
ATOM 701 N N . LYS A 1 120 ? -3.849 61.948 24.664 1.000 21.557 116 LYS AAA N 1
ATOM 702 C CA . LYS A 1 120 ? -4.418 61.618 25.998 1.000 25.826 116 LYS AAA CA 1
ATOM 703 C C . LYS A 1 120 ? -5.273 60.356 25.896 1.000 19.653 116 LYS AAA C 1
ATOM 704 O O . LYS A 1 120 ? -6.178 60.320 25.036 1.000 23.573 116 LYS AAA O 1
ATOM 710 N N . THR A 1 121 ? -5.037 59.393 26.777 1.000 18.905 117 THR AAA N 1
ATOM 711 C CA . THR A 1 121 ? -5.851 58.162 26.892 1.000 19.107 117 THR AAA CA 1
ATOM 712 C C . THR A 1 121 ? -7.069 58.428 27.774 1.000 16.385 117 THR AAA C 1
ATOM 713 O O . THR A 1 121 ? -7.908 57.546 27.852 1.000 19.217 117 THR AAA O 1
ATOM 717 N N . ASP A 1 122 ? -7.174 59.592 28.411 1.000 15.774 118 ASP AAA N 1
ATOM 718 C CA . ASP A 1 122 ? -8.279 59.875 29.359 1.000 15.911 118 ASP AAA CA 1
ATOM 719 C C . ASP A 1 122 ? -9.621 59.753 28.650 1.000 16.170 118 ASP AAA C 1
ATOM 720 O O . ASP A 1 122 ? -9.751 60.232 27.511 1.000 18.841 118 ASP AAA O 1
ATOM 725 N N . ARG A 1 123 ? -10.590 59.194 29.362 1.000 19.897 119 ARG AAA N 1
ATOM 726 C CA . ARG A 1 123 ? -12.029 59.201 28.988 1.000 23.139 119 ARG AAA CA 1
ATOM 727 C C . ARG A 1 123 ? -12.564 60.622 29.181 1.000 21.741 119 ARG AAA C 1
ATOM 728 O O . ARG A 1 123 ? -12.219 61.259 30.184 1.000 23.056 119 ARG AAA O 1
ATOM 736 N N . LYS A 1 124 ? -13.356 61.134 28.246 1.000 23.090 120 LYS AAA N 1
ATOM 737 C CA . LYS A 1 124 ? -13.972 62.483 28.391 1.000 27.292 120 LYS AAA CA 1
ATOM 738 C C . LYS A 1 124 ? -14.990 62.422 29.539 1.000 25.323 120 LYS AAA C 1
ATOM 739 O O . LYS A 1 124 ? -15.616 61.361 29.737 1.000 28.076 120 LYS AAA O 1
ATOM 743 N N . ASP A 1 125 ? -15.084 63.520 30.295 1.000 27.491 121 ASP AAA N 1
ATOM 744 C CA . ASP A 1 125 ? -16.024 63.709 31.430 1.000 28.215 121 ASP AAA CA 1
ATOM 745 C C . ASP A 1 125 ? -16.970 64.873 31.110 1.000 30.919 121 ASP AAA C 1
ATOM 746 O O . ASP A 1 125 ? -16.512 65.814 30.430 1.000 30.843 121 ASP AAA O 1
ATOM 751 N N . LYS A 1 126 ? -18.214 64.824 31.612 1.000 28.637 122 LYS AAA N 1
ATOM 752 C CA . LYS A 1 126 ? -19.257 65.863 31.406 1.000 27.066 122 LYS AAA CA 1
ATOM 753 C C . LYS A 1 126 ? -18.853 67.149 32.128 1.000 23.901 122 LYS AAA C 1
ATOM 754 O O . LYS A 1 126 ? -19.226 68.216 31.634 1.000 30.439 122 LYS AAA O 1
ATOM 756 N N . VAL A 1 127 ? -18.146 67.062 33.261 1.000 22.575 123 VAL AAA N 1
ATOM 757 C CA . VAL A 1 127 ? -17.984 68.197 34.224 1.000 22.368 123 VAL AAA CA 1
ATOM 758 C C . VAL A 1 127 ? -16.569 68.773 34.159 1.000 20.202 123 VAL AAA C 1
ATOM 759 O O . VAL A 1 127 ? -16.426 70.055 34.212 1.000 25.705 123 VAL AAA O 1
ATOM 763 N N . LEU A 1 128 ? -15.567 67.887 34.104 1.000 21.281 124 LEU AAA N 1
ATOM 764 C CA . LEU A 1 128 ? -14.145 68.266 34.274 1.000 22.066 124 LEU AAA CA 1
ATOM 765 C C . LEU A 1 128 ? -13.382 67.989 32.985 1.000 20.644 124 LEU AAA C 1
ATOM 766 O O . LEU A 1 128 ? -13.674 66.992 32.308 1.000 22.619 124 LEU AAA O 1
ATOM 771 N N . ASP A 1 129 ? -12.394 68.838 32.715 1.000 22.934 125 ASP AAA N 1
ATOM 772 C CA . ASP A 1 129 ? -11.318 68.581 31.724 1.000 24.712 125 ASP AAA CA 1
ATOM 773 C C . ASP A 1 129 ? -10.076 68.124 32.490 1.000 19.661 125 ASP AAA C 1
ATOM 774 O O . ASP A 1 129 ? -9.798 68.652 33.581 1.000 21.897 125 ASP AAA O 1
ATOM 779 N N . VAL A 1 130 ? -9.362 67.154 31.943 1.000 21.582 126 VAL AAA N 1
ATOM 780 C CA . VAL A 1 130 ? -8.052 66.751 32.510 1.000 21.359 126 VAL AAA CA 1
ATOM 781 C C . VAL A 1 130 ? -7.079 67.868 32.147 1.000 20.171 126 VAL AAA C 1
ATOM 782 O O . VAL A 1 130 ? -7.252 68.538 31.136 1.000 22.262 126 VAL AAA O 1
ATOM 786 N N . PRO A 1 131 ? -6.027 68.087 32.961 1.000 18.732 127 PRO AAA N 1
ATOM 787 C CA . PRO A 1 131 ? -4.969 69.012 32.603 1.000 20.648 127 PRO AAA CA 1
ATOM 788 C C . PRO A 1 131 ? -4.169 68.480 31.413 1.000 19.453 127 PRO AAA C 1
ATOM 789 O O . PRO A 1 131 ? -4.324 67.342 31.003 1.000 21.957 127 PRO AAA O 1
ATOM 793 N N . ASP A 1 132 ? -3.317 69.346 30.886 1.000 20.683 128 ASP AAA N 1
ATOM 794 C CA . ASP A 1 132 ? -2.402 69.027 29.774 1.000 19.861 128 ASP AAA CA 1
ATOM 795 C C . ASP A 1 132 ? -1.190 68.327 30.389 1.000 15.793 128 ASP AAA C 1
ATOM 796 O O . ASP A 1 132 ? -0.135 68.962 30.565 1.000 17.801 128 ASP AAA O 1
ATOM 801 N N . TRP A 1 133 ? -1.383 67.061 30.734 1.000 16.537 129 TRP AAA N 1
ATOM 802 C CA . TRP A 1 133 ? -0.426 66.257 31.532 1.000 16.357 129 TRP AAA CA 1
ATOM 803 C C . TRP A 1 133 ? 0.663 65.702 30.604 1.000 14.424 129 TRP AAA C 1
ATOM 804 O O . TRP A 1 133 ? 0.638 65.991 29.395 1.000 15.380 129 TRP AAA O 1
ATOM 815 N N . ASN A 1 134 ? 1.642 64.990 31.163 1.000 16.370 130 ASN AAA N 1
ATOM 816 C CA . ASN A 1 134 ? 2.825 64.559 30.385 1.000 15.138 130 ASN AAA CA 1
ATOM 817 C C . ASN A 1 134 ? 2.508 63.209 29.725 1.000 13.407 130 ASN AAA C 1
ATOM 818 O O . ASN A 1 134 ? 3.151 62.181 30.054 1.000 14.835 130 ASN AAA O 1
ATOM 823 N N . TYR A 1 135 ? 1.598 63.219 28.753 1.000 13.658 131 TYR AAA N 1
ATOM 824 C CA . TYR A 1 135 ? 1.130 61.989 28.058 1.000 14.261 131 TYR AAA CA 1
ATOM 825 C C . TYR A 1 135 ? 2.168 61.437 27.072 1.000 13.387 131 TYR AAA C 1
ATOM 826 O O . TYR A 1 135 ? 1.944 60.310 26.572 1.000 14.641 131 TYR AAA O 1
ATOM 835 N N . ASN A 1 136 ? 3.299 62.107 26.849 1.000 13.852 132 ASN AAA N 1
ATOM 836 C CA . ASN A 1 136 ? 4.438 61.524 26.092 1.000 12.560 132 ASN AAA CA 1
ATOM 837 C C . ASN A 1 136 ? 5.363 60.731 27.025 1.000 11.966 132 ASN AAA C 1
ATOM 838 O O . ASN A 1 136 ? 6.267 60.058 26.506 1.000 13.119 132 ASN AAA O 1
ATOM 843 N N . GLY A 1 137 ? 5.138 60.797 28.333 1.000 12.577 133 GLY AAA N 1
ATOM 844 C CA . GLY A 1 137 ? 5.896 60.040 29.349 1.000 13.369 133 GLY AAA CA 1
ATOM 845 C C . GLY A 1 137 ? 7.150 60.766 29.806 1.000 13.615 133 GLY AAA C 1
ATOM 846 O O . GLY A 1 137 ? 7.114 62.018 29.987 1.000 14.738 133 GLY AAA O 1
ATOM 847 N N . VAL A 1 138 ? 8.232 60.027 29.996 1.000 13.616 134 VAL AAA N 1
ATOM 848 C CA . VAL A 1 138 ? 9.524 60.550 30.489 1.000 13.659 134 VAL AAA CA 1
ATOM 849 C C . VAL A 1 138 ? 10.585 60.320 29.417 1.000 12.963 134 VAL AAA C 1
ATOM 850 O O . VAL A 1 138 ? 10.409 59.449 28.514 1.000 14.582 134 VAL AAA O 1
ATOM 854 N N . SER A 1 139 ? 11.677 61.060 29.529 1.000 15.706 135 SER AAA N 1
ATOM 855 C CA . SER A 1 139 ? 12.908 60.865 28.726 1.000 14.685 135 SER AAA CA 1
ATOM 856 C C . SER A 1 139 ? 14.076 61.431 29.518 1.000 14.222 135 SER AAA C 1
ATOM 857 O O . SER A 1 139 ? 13.828 62.064 30.547 1.000 13.575 135 SER AAA O 1
ATOM 860 N N . GLN A 1 140 ? 15.291 61.246 29.020 1.000 15.138 136 GLN AAA N 1
ATOM 861 C CA . GLN A 1 140 ? 16.504 61.855 29.614 1.000 15.260 136 GLN AAA CA 1
ATOM 862 C C . GLN A 1 140 ? 16.868 63.143 28.860 1.000 17.271 136 GLN AAA C 1
ATOM 863 O O . GLN A 1 140 ? 17.944 63.659 29.127 1.000 19.841 136 GLN AAA O 1
ATOM 869 N N . VAL A 1 141 ? 16.071 63.564 27.882 1.000 16.135 137 VAL AAA N 1
ATOM 870 C CA . VAL A 1 141 ? 16.485 64.668 26.967 1.000 14.838 137 VAL AAA CA 1
ATOM 871 C C . VAL A 1 141 ? 15.379 65.694 26.807 1.000 15.462 137 VAL AAA C 1
ATOM 872 O O . VAL A 1 141 ? 14.199 65.373 26.774 1.000 15.329 137 VAL AAA O 1
ATOM 876 N N . PRO A 1 142 ? 15.746 66.982 26.639 1.000 17.244 138 PRO AAA N 1
ATOM 877 C CA . PRO A 1 142 ? 14.751 67.996 26.311 1.000 17.185 138 PRO AAA CA 1
ATOM 878 C C . PRO A 1 142 ? 14.281 67.873 24.852 1.000 18.092 138 PRO AAA C 1
ATOM 879 O O . PRO A 1 142 ? 14.776 67.013 24.124 1.000 17.121 138 PRO AAA O 1
ATOM 883 N N . GLY A 1 143 ? 13.343 68.740 24.454 1.000 18.704 139 GLY AAA N 1
ATOM 884 C CA . GLY A 1 143 ? 12.951 68.918 23.045 1.000 18.619 139 GLY AAA CA 1
ATOM 885 C C . GLY A 1 143 ? 11.544 68.457 22.726 1.000 17.773 139 GLY AAA C 1
ATOM 886 O O . GLY A 1 143 ? 11.058 68.825 21.641 1.000 16.541 139 GLY AAA O 1
ATOM 887 N N . THR A 1 144 ? 10.900 67.645 23.576 1.000 16.102 140 THR AAA N 1
ATOM 888 C CA . THR A 1 144 ? 9.531 67.140 23.299 1.000 15.731 140 THR AAA CA 1
ATOM 889 C C . THR A 1 144 ? 8.540 67.681 24.341 1.000 14.463 140 THR AAA C 1
ATOM 890 O O . THR A 1 144 ? 8.789 67.599 25.562 1.000 14.621 140 THR AAA O 1
ATOM 894 N N . ASN A 1 145 ? 7.418 68.197 23.846 1.000 16.045 141 ASN AAA N 1
ATOM 895 C CA . ASN A 1 145 ? 6.285 68.644 24.681 1.000 14.888 141 ASN AAA CA 1
ATOM 896 C C . ASN A 1 145 ? 5.755 67.486 25.530 1.000 15.066 141 ASN AAA C 1
ATOM 897 O O . ASN A 1 145 ? 5.927 66.288 25.145 1.000 14.208 141 ASN AAA O 1
ATOM 902 N N . ASN A 1 146 ? 5.120 67.823 26.649 1.000 15.162 142 ASN AAA N 1
ATOM 903 C CA . ASN A 1 146 ? 4.329 66.861 27.455 1.000 14.963 142 ASN AAA CA 1
ATOM 904 C C . ASN A 1 146 ? 5.209 65.677 27.865 1.000 15.393 142 ASN AAA C 1
ATOM 905 O O . ASN A 1 146 ? 4.704 64.555 27.920 1.000 14.231 142 ASN AAA O 1
ATOM 910 N N . THR A 1 147 ? 6.461 65.949 28.198 1.000 16.924 143 THR AAA N 1
ATOM 911 C CA . THR A 1 147 ? 7.457 64.953 28.650 1.000 14.144 143 THR AAA CA 1
ATOM 912 C C . THR A 1 147 ? 8.095 65.466 29.929 1.000 14.126 143 THR AAA C 1
ATOM 913 O O . THR A 1 147 ? 8.485 66.644 29.965 1.000 16.891 143 THR AAA O 1
ATOM 917 N N . PHE A 1 148 ? 8.241 64.611 30.926 1.000 16.228 144 PHE AAA N 1
ATOM 918 C CA . PHE A 1 148 ? 9.097 64.922 32.090 1.000 15.964 144 PHE AAA CA 1
ATOM 919 C C . PHE A 1 148 ? 10.515 64.427 31.824 1.000 15.138 144 PHE AAA C 1
ATOM 920 O O . PHE A 1 148 ? 10.714 63.250 31.477 1.000 17.160 144 PHE AAA O 1
ATOM 928 N N . VAL A 1 149 ? 11.504 65.284 32.032 1.000 14.974 145 VAL AAA N 1
ATOM 929 C CA . VAL A 1 149 ? 12.923 64.957 31.749 1.000 15.433 145 VAL AAA CA 1
ATOM 930 C C . VAL A 1 149 ? 13.598 64.599 33.067 1.000 15.534 145 VAL AAA C 1
ATOM 931 O O . VAL A 1 149 ? 13.567 65.406 34.022 1.000 16.204 145 VAL AAA O 1
ATOM 935 N N . GLY A 1 150 ? 14.200 63.405 33.108 1.000 15.439 146 GLY AAA N 1
ATOM 936 C CA . GLY A 1 150 ? 14.941 62.993 34.307 1.000 15.283 146 GLY AAA CA 1
ATOM 937 C C . GLY A 1 150 ? 16.110 62.094 33.987 1.000 14.838 146 GLY AAA C 1
ATOM 938 O O . GLY A 1 150 ? 16.032 61.310 33.007 1.000 18.379 146 GLY AAA O 1
ATOM 939 N N . THR A 1 151 ? 17.152 62.211 34.797 1.000 16.009 147 THR AAA N 1
ATOM 940 C CA . THR A 1 151 ? 18.324 61.323 34.788 1.000 14.401 147 THR AAA CA 1
ATOM 941 C C . THR A 1 151 ? 17.860 59.940 35.259 1.000 15.880 147 THR AAA C 1
ATOM 942 O O . THR A 1 151 ? 17.271 59.846 36.325 1.000 20.673 147 THR AAA O 1
ATOM 946 N N . SER A 1 152 ? 18.136 58.931 34.440 1.000 14.325 148 SER AAA N 1
ATOM 947 C CA . SER A 1 152 ? 17.775 57.515 34.699 1.000 13.761 148 SER AAA CA 1
ATOM 948 C C . SER A 1 152 ? 18.720 56.888 35.733 1.000 12.601 148 SER AAA C 1
ATOM 949 O O . SER A 1 152 ? 19.939 56.972 35.528 1.000 13.346 148 SER AAA O 1
ATOM 952 N N . PHE A 1 153 ? 18.211 56.196 36.755 1.000 12.839 149 PHE AAA N 1
ATOM 953 C CA . PHE A 1 153 ? 19.123 55.471 37.685 1.000 12.503 149 PHE AAA CA 1
ATOM 954 C C . PHE A 1 153 ? 19.849 54.354 36.908 1.000 12.105 149 PHE AAA C 1
ATOM 955 O O . PHE A 1 153 ? 20.984 54.025 37.263 1.000 14.043 149 PHE AAA O 1
ATOM 963 N N . VAL A 1 154 ? 19.241 53.841 35.840 1.000 13.602 150 VAL AAA N 1
ATOM 964 C CA . VAL A 1 154 ? 19.883 52.753 35.049 1.000 12.653 150 VAL AAA CA 1
ATOM 965 C C . VAL A 1 154 ? 21.081 53.326 34.304 1.000 12.599 150 VAL AAA C 1
ATOM 966 O O . VAL A 1 154 ? 22.112 52.643 34.188 1.000 13.779 150 VAL AAA O 1
ATOM 970 N N . GLN A 1 155 ? 20.966 54.572 33.829 1.000 12.830 151 GLN AAA N 1
ATOM 971 C CA . GLN A 1 155 ? 22.098 55.268 33.176 1.000 13.359 151 GLN AAA CA 1
ATOM 972 C C . GLN A 1 155 ? 23.241 55.434 34.176 1.000 14.335 151 GLN AAA C 1
ATOM 973 O O . GLN A 1 155 ? 24.402 55.203 33.792 1.000 14.552 151 GLN AAA O 1
ATOM 979 N N . LEU A 1 156 ? 22.922 55.804 35.412 1.000 14.503 152 LEU AAA N 1
ATOM 980 C CA . LEU A 1 156 ? 23.949 55.943 36.471 1.000 13.909 152 LEU AAA CA 1
ATOM 981 C C . LEU A 1 156 ? 24.591 54.587 36.778 1.000 12.397 152 LEU AAA C 1
ATOM 982 O O . LEU A 1 156 ? 25.822 54.532 36.939 1.000 13.729 152 LEU AAA O 1
ATOM 987 N N . LEU A 1 157 ? 23.799 53.510 36.794 1.000 14.128 153 LEU AAA N 1
ATOM 988 C CA . LEU A 1 157 ? 24.372 52.151 37.009 1.000 13.347 153 LEU AAA CA 1
ATOM 989 C C . LEU A 1 157 ? 25.364 51.840 35.875 1.000 13.752 153 LEU AAA C 1
ATOM 990 O O . LEU A 1 157 ? 26.506 51.388 36.155 1.000 16.123 153 LEU AAA O 1
ATOM 995 N N . LYS A 1 158 ? 24.943 52.029 34.631 1.000 14.341 154 LYS AAA N 1
ATOM 996 C CA . LYS A 1 158 ? 25.807 51.734 33.469 1.000 14.185 154 LYS AAA CA 1
ATOM 997 C C . LYS A 1 158 ? 27.082 52.573 33.554 1.000 13.230 154 LYS AAA C 1
ATOM 998 O O . LYS A 1 158 ? 28.183 52.023 33.312 1.000 14.124 154 LYS AAA O 1
ATOM 1004 N N . ASP A 1 159 ? 26.933 53.861 33.853 1.000 15.228 155 ASP AAA N 1
ATOM 1005 C CA . ASP A 1 159 ? 28.071 54.809 33.904 1.000 16.142 155 ASP AAA CA 1
ATOM 1006 C C . ASP A 1 159 ? 29.074 54.320 34.967 1.000 14.295 155 ASP AAA C 1
ATOM 1007 O O . ASP A 1 159 ? 30.297 54.508 34.762 1.000 15.325 155 ASP AAA O 1
ATOM 1012 N N . SER A 1 160 ? 28.592 53.675 36.036 1.000 13.336 156 SER AAA N 1
ATOM 1013 C CA . SER A 1 160 ? 29.418 53.141 37.157 1.000 13.631 156 SER AAA CA 1
ATOM 1014 C C . SER A 1 160 ? 30.063 51.809 36.781 1.000 12.963 156 SER AAA C 1
ATOM 1015 O O . SER A 1 160 ? 30.916 51.366 37.542 1.000 15.691 156 SER AAA O 1
ATOM 1018 N N . GLY A 1 161 ? 29.703 51.217 35.650 1.000 14.127 157 GLY AAA N 1
ATOM 1019 C CA . GLY A 1 161 ? 30.328 49.961 35.174 1.000 14.649 157 GLY AAA CA 1
ATOM 1020 C C . GLY A 1 161 ? 29.431 48.741 35.269 1.000 13.626 157 GLY AAA C 1
ATOM 1021 O O . GLY A 1 161 ? 29.958 47.660 35.035 1.000 15.184 157 GLY AAA O 1
ATOM 1022 N N . TYR A 1 162 ? 28.153 48.877 35.625 1.000 13.843 158 TYR AAA N 1
ATOM 1023 C CA . TYR A 1 162 ? 27.175 47.768 35.574 1.000 12.315 158 TYR AAA CA 1
ATOM 1024 C C . TYR A 1 162 ? 26.867 47.435 34.124 1.000 13.185 158 TYR AAA C 1
ATOM 1025 O O . TYR A 1 162 ? 26.766 48.330 33.267 1.000 14.533 158 TYR AAA O 1
ATOM 1034 N N . HIS A 1 163 ? 26.694 46.138 33.861 1.000 13.473 159 HIS AAA N 1
ATOM 1035 C CA . HIS A 1 163 ? 26.045 45.636 32.632 1.000 12.935 159 HIS AAA CA 1
ATOM 1036 C C . HIS A 1 163 ? 24.535 45.646 32.863 1.000 11.753 159 HIS AAA C 1
ATOM 1037 O O . HIS A 1 163 ? 24.075 45.076 33.845 1.000 13.692 159 HIS AAA O 1
ATOM 1044 N N . THR A 1 164 ? 23.777 46.287 31.979 1.000 13.485 160 THR AAA N 1
ATOM 1045 C CA . THR A 1 164 ? 22.344 46.575 32.232 1.000 13.645 160 THR AAA CA 1
ATOM 1046 C C . THR A 1 164 ? 21.471 45.847 31.209 1.000 15.406 160 THR AAA C 1
ATOM 1047 O O . THR A 1 164 ? 21.724 45.953 29.996 1.000 18.422 160 THR AAA O 1
ATOM 1051 N N . ILE A 1 165 ? 20.508 45.083 31.739 1.000 11.603 161 ILE AAA N 1
ATOM 1052 C CA . ILE A 1 165 ? 19.579 44.244 30.948 1.000 11.774 161 ILE AAA CA 1
ATOM 1053 C C . ILE A 1 165 ? 18.141 44.622 31.289 1.000 13.123 161 ILE AAA C 1
ATOM 1054 O O . ILE A 1 165 ? 17.759 44.566 32.449 1.000 14.508 161 ILE AAA O 1
ATOM 1059 N N . HIS A 1 166 ? 17.376 44.926 30.253 1.000 12.207 162 HIS AAA N 1
ATOM 1060 C CA . HIS A 1 166 ? 15.914 45.126 30.298 1.000 11.883 162 HIS AAA CA 1
ATOM 1061 C C . HIS A 1 166 ? 15.233 43.907 29.694 1.000 11.545 162 HIS AAA C 1
ATOM 1062 O O . HIS A 1 166 ? 15.588 43.546 28.565 1.000 12.327 162 HIS AAA O 1
ATOM 1069 N N . CYS A 1 167 ? 14.256 43.351 30.405 1.000 12.349 163 CYS AAA N 1
ATOM 1070 C CA . CYS A 1 167 ? 13.463 42.222 29.892 1.000 12.558 163 CYS AAA CA 1
ATOM 1071 C C . CYS A 1 167 ? 11.983 42.449 30.170 1.000 14.068 163 CYS AAA C 1
ATOM 1072 O O . CYS A 1 167 ? 11.596 42.505 31.342 1.000 15.069 163 CYS AAA O 1
ATOM 1075 N N . GLY A 1 168 ? 11.189 42.583 29.121 1.000 14.886 164 GLY AAA N 1
ATOM 1076 C CA . GLY A 1 168 ? 9.724 42.664 29.234 1.000 14.048 164 GLY AAA CA 1
ATOM 1077 C C . GLY A 1 168 ? 9.183 44.085 29.067 1.000 12.799 164 GLY AAA C 1
ATOM 1078 O O . GLY A 1 168 ? 9.579 44.780 28.105 1.000 13.549 164 GLY AAA O 1
ATOM 1079 N N . LYS A 1 169 ? 8.250 44.454 29.935 1.000 13.023 165 LYS AAA N 1
ATOM 1080 C CA . LYS A 1 169 ? 7.446 45.688 29.801 1.000 11.875 165 LYS AAA CA 1
ATOM 1081 C C . LYS A 1 169 ? 8.304 46.896 30.182 1.000 11.411 165 LYS AAA C 1
ATOM 1082 O O . LYS A 1 169 ? 8.827 46.943 31.298 1.000 13.342 165 LYS AAA O 1
ATOM 1088 N N . ALA A 1 170 ? 8.399 47.863 29.271 1.000 12.714 166 ALA AAA N 1
ATOM 1089 C CA . ALA A 1 170 ? 9.123 49.139 29.484 1.000 12.099 166 ALA AAA CA 1
ATOM 1090 C C . ALA A 1 170 ? 8.094 50.227 29.812 1.000 10.506 166 ALA AAA C 1
ATOM 1091 O O . ALA A 1 170 ? 7.988 50.613 30.980 1.000 12.361 166 ALA AAA O 1
ATOM 1093 N N . HIS A 1 171 ? 7.362 50.716 28.824 1.000 12.051 167 HIS AAA N 1
ATOM 1094 C CA . HIS A 1 171 ? 6.236 51.643 29.073 1.000 12.055 167 HIS AAA CA 1
ATOM 1095 C C . HIS A 1 171 ? 6.715 52.916 29.784 1.000 13.532 167 HIS AAA C 1
ATOM 1096 O O . HIS A 1 171 ? 6.045 53.351 30.739 1.000 15.381 167 HIS AAA O 1
ATOM 1103 N N . PHE A 1 172 ? 7.815 53.511 29.331 1.000 12.468 168 PHE AAA N 1
ATOM 1104 C CA . PHE A 1 172 ? 8.340 54.782 29.896 1.000 13.207 168 PHE AAA CA 1
ATOM 1105 C C . PHE A 1 172 ? 7.995 55.977 29.008 1.000 13.331 168 PHE AAA C 1
ATOM 1106 O O . PHE A 1 172 ? 7.900 57.085 29.537 1.000 15.862 168 PHE AAA O 1
ATOM 1114 N N . GLY A 1 173 ? 7.860 55.789 27.701 1.000 13.666 169 GLY AAA N 1
ATOM 1115 C CA . GLY A 1 173 ? 7.615 56.886 26.751 1.000 12.819 169 GLY AAA CA 1
ATOM 1116 C C . GLY A 1 173 ? 6.571 56.479 25.747 1.000 13.270 169 GLY AAA C 1
ATOM 1117 O O . GLY A 1 173 ? 6.451 55.262 25.440 1.000 15.518 169 GLY AAA O 1
ATOM 1118 N N . ALA A 1 174 ? 5.826 57.430 25.211 1.000 13.204 170 ALA AAA N 1
ATOM 1119 C CA . ALA A 1 174 ? 4.852 57.174 24.140 1.000 13.569 170 ALA AAA CA 1
ATOM 1120 C C . ALA A 1 174 ? 5.592 56.721 22.876 1.000 12.523 170 ALA AAA C 1
ATOM 1121 O O . ALA A 1 174 ? 6.795 57.016 22.691 1.000 13.306 170 ALA AAA O 1
ATOM 1123 N N . ILE A 1 175 ? 4.872 56.034 21.998 1.000 13.374 171 ILE AAA N 1
ATOM 1124 C CA . ILE A 1 175 ? 5.366 55.699 20.639 1.000 14.026 171 ILE AAA CA 1
ATOM 1125 C C . ILE A 1 175 ? 5.954 56.959 19.996 1.000 13.115 171 ILE AAA C 1
ATOM 1126 O O . ILE A 1 175 ? 5.356 58.056 20.135 1.000 14.952 171 ILE AAA O 1
ATOM 1131 N N . ASP A 1 176 ? 7.074 56.823 19.295 1.000 12.985 172 ASP AAA N 1
ATOM 1132 C CA . ASP A 1 176 ? 7.706 57.899 18.492 1.000 14.042 172 ASP AAA CA 1
ATOM 1133 C C . ASP A 1 176 ? 8.266 58.999 19.411 1.000 14.048 172 ASP AAA C 1
ATOM 1134 O O . ASP A 1 176 ? 8.500 60.125 18.918 1.000 15.412 172 ASP AAA O 1
ATOM 1139 N N . THR A 1 177 ? 8.528 58.682 20.681 1.000 12.914 173 THR AAA N 1
ATOM 1140 C CA . THR A 1 177 ? 9.287 59.560 21.613 1.000 13.807 173 THR AAA CA 1
ATOM 1141 C C . THR A 1 177 ? 10.524 58.803 22.072 1.000 14.648 173 THR AAA C 1
ATOM 1142 O O . THR A 1 177 ? 10.541 57.574 22.072 1.000 14.437 173 THR AAA O 1
ATOM 1146 N N . PRO A 1 178 ? 11.620 59.488 22.432 1.000 14.292 174 PRO AAA N 1
ATOM 1147 C CA . PRO A 1 178 ? 12.875 58.789 22.705 1.000 13.582 174 PRO AAA CA 1
ATOM 1148 C C . PRO A 1 178 ? 12.758 57.773 23.851 1.000 13.564 174 PRO AAA C 1
ATOM 1149 O O . PRO A 1 178 ? 13.445 56.742 23.821 1.000 14.053 174 PRO AAA O 1
ATOM 1153 N N . GLY A 1 179 ? 11.886 58.043 24.823 1.000 14.702 175 GLY AAA N 1
ATOM 1154 C CA . GLY A 1 179 ? 11.678 57.164 25.989 1.000 13.236 175 GLY AAA CA 1
ATOM 1155 C C . GLY A 1 179 ? 11.058 55.823 25.618 1.000 12.201 175 GLY AAA C 1
ATOM 1156 O O . GLY A 1 179 ? 11.047 54.974 26.498 1.000 15.924 175 GLY AAA O 1
ATOM 1157 N N . GLU A 1 180 ? 10.564 55.627 24.396 1.000 13.241 176 GLU AAA N 1
ATOM 1158 C CA . GLU A 1 180 ? 9.927 54.340 24.015 1.000 13.796 176 GLU AAA CA 1
ATOM 1159 C C . GLU A 1 180 ? 10.966 53.217 24.049 1.000 13.483 176 GLU AAA C 1
ATOM 1160 O O . GLU A 1 180 ? 10.550 52.060 24.249 1.000 14.630 176 GLU AAA O 1
ATOM 1166 N N . ASP A 1 181 ? 12.230 53.514 23.787 1.000 13.531 177 ASP AAA N 1
ATOM 1167 C CA . ASP A 1 181 ? 13.317 52.515 23.614 1.000 14.131 177 ASP AAA CA 1
ATOM 1168 C C . ASP A 1 181 ? 14.030 52.311 24.947 1.000 14.177 177 ASP AAA C 1
ATOM 1169 O O . ASP A 1 181 ? 14.620 53.234 25.494 1.000 16.293 177 ASP AAA O 1
ATOM 1174 N N . PRO A 1 182 ? 14.025 51.096 25.542 1.000 17.139 178 PRO AAA N 1
ATOM 1175 C CA . PRO A 1 182 ? 14.815 50.849 26.752 1.000 16.694 178 PRO AAA CA 1
ATOM 1176 C C . PRO A 1 182 ? 16.291 51.273 26.690 1.000 17.381 178 PRO AAA C 1
ATOM 1177 O O . PRO A 1 182 ? 16.837 51.635 27.707 1.000 14.862 178 PRO AAA O 1
ATOM 1181 N N . HIS A 1 183 ? 16.924 51.200 25.522 1.000 18.451 179 HIS AAA N 1
ATOM 1182 C CA . HIS A 1 183 ? 18.339 51.625 25.351 1.000 16.733 179 HIS AAA CA 1
ATOM 1183 C C . HIS A 1 183 ? 18.504 53.121 25.693 1.000 15.225 179 HIS AAA C 1
ATOM 1184 O O . HIS A 1 183 ? 19.603 53.525 26.127 1.000 20.393 179 HIS AAA O 1
ATOM 1191 N N . HIS A 1 184 ? 17.441 53.895 25.533 1.000 13.115 180 HIS AAA N 1
ATOM 1192 C CA . HIS A 1 184 ? 17.483 55.346 25.858 1.000 13.137 180 HIS AAA CA 1
ATOM 1193 C C . HIS A 1 184 ? 17.801 55.516 27.344 1.000 12.748 180 HIS AAA C 1
ATOM 1194 O O . HIS A 1 184 ? 18.459 56.482 27.710 1.000 14.500 180 HIS AAA O 1
ATOM 1201 N N . TRP A 1 185 ? 17.331 54.565 28.159 1.000 14.284 181 TRP AAA N 1
ATOM 1202 C CA . TRP A 1 185 ? 17.360 54.613 29.641 1.000 13.762 181 TRP AAA CA 1
ATOM 1203 C C . TRP A 1 185 ? 18.704 54.164 30.208 1.000 14.720 181 TRP AAA C 1
ATOM 1204 O O . TRP A 1 185 ? 18.859 54.256 31.439 1.000 17.079 181 TRP AAA O 1
ATOM 1215 N N . GLY A 1 186 ? 19.615 53.657 29.368 1.000 12.453 182 GLY AAA N 1
ATOM 1216 C CA . GLY A 1 186 ? 20.922 53.148 29.823 1.000 13.358 182 GLY AAA CA 1
ATOM 1217 C C . GLY A 1 186 ? 20.988 51.624 29.862 1.000 13.444 182 GLY AAA C 1
ATOM 1218 O O . GLY A 1 186 ? 21.988 51.108 30.388 1.000 16.175 182 GLY AAA O 1
ATOM 1219 N N . PHE A 1 187 ? 19.971 50.940 29.346 1.000 12.483 183 PHE AAA N 1
ATOM 1220 C CA . PHE A 1 187 ? 20.017 49.454 29.215 1.000 12.572 183 PHE AAA CA 1
ATOM 1221 C C . PHE A 1 187 ? 20.835 49.085 27.979 1.000 12.380 183 PHE AAA C 1
ATOM 1222 O O . PHE A 1 187 ? 20.528 49.583 26.885 1.000 14.191 183 PHE AAA O 1
ATOM 1230 N N . GLU A 1 188 ? 21.797 48.178 28.133 1.000 12.075 184 GLU AAA N 1
ATOM 1231 C CA . GLU A 1 188 ? 22.620 47.675 27.003 1.000 12.403 184 GLU AAA CA 1
ATOM 1232 C C . GLU A 1 188 ? 21.835 46.615 26.235 1.000 11.652 184 GLU AAA C 1
ATOM 1233 O O . GLU A 1 188 ? 21.890 46.602 24.992 1.000 13.669 184 GLU AAA O 1
ATOM 1239 N N . VAL A 1 189 ? 21.136 45.750 26.963 1.000 12.298 185 VAL AAA N 1
ATOM 1240 C CA . VAL A 1 189 ? 20.322 44.672 26.360 1.000 12.820 185 VAL AAA CA 1
ATOM 1241 C C . VAL A 1 189 ? 18.846 45.009 26.539 1.000 14.086 185 VAL AAA C 1
ATOM 1242 O O . VAL A 1 189 ? 18.429 45.367 27.650 1.000 13.853 185 VAL AAA O 1
ATOM 1246 N N . ASN A 1 190 ? 18.087 44.834 25.463 1.000 14.289 186 ASN AAA N 1
ATOM 1247 C CA . ASN A 1 190 ? 16.616 44.948 25.487 1.000 13.231 186 ASN AAA CA 1
ATOM 1248 C C . ASN A 1 190 ? 16.018 43.654 24.953 1.000 11.779 186 ASN AAA C 1
ATOM 1249 O O . ASN A 1 190 ? 16.206 43.365 23.762 1.000 14.798 186 ASN AAA O 1
ATOM 1254 N N . ILE A 1 191 ? 15.293 42.946 25.814 1.000 12.673 187 ILE AAA N 1
ATOM 1255 C CA . ILE A 1 191 ? 14.408 41.824 25.423 1.000 12.594 187 ILE AAA CA 1
ATOM 1256 C C . ILE A 1 191 ? 12.966 42.337 25.513 1.000 13.886 187 ILE AAA C 1
ATOM 1257 O O . ILE A 1 191 ? 12.487 42.548 26.625 1.000 14.533 187 ILE AAA O 1
ATOM 1262 N N . ALA A 1 192 ? 12.313 42.544 24.372 1.000 15.136 188 ALA AAA N 1
ATOM 1263 C CA . ALA A 1 192 ? 10.848 42.708 24.234 1.000 13.888 188 ALA AAA CA 1
ATOM 1264 C C . ALA A 1 192 ? 10.285 44.036 24.777 1.000 12.988 188 ALA AAA C 1
ATOM 1265 O O . ALA A 1 192 ? 9.062 44.148 24.817 1.000 13.952 188 ALA AAA O 1
ATOM 1267 N N . GLY A 1 193 ? 11.112 45.022 25.112 1.000 12.239 189 GLY AAA N 1
ATOM 1268 C CA . GLY A 1 193 ? 10.634 46.308 25.661 1.000 12.958 189 GLY AAA CA 1
ATOM 1269 C C . GLY A 1 193 ? 10.372 47.344 24.577 1.000 11.836 189 GLY AAA C 1
ATOM 1270 O O . GLY A 1 193 ? 11.164 47.430 23.614 1.000 13.704 189 GLY AAA O 1
ATOM 1271 N N . HIS A 1 194 ? 9.295 48.122 24.722 1.000 11.770 190 HIS AAA N 1
ATOM 1272 C CA . HIS A 1 194 ? 8.910 49.184 23.766 1.000 11.274 190 HIS AAA CA 1
ATOM 1273 C C . HIS A 1 194 ? 7.957 50.153 24.470 1.000 12.520 190 HIS AAA C 1
ATOM 1274 O O . HIS A 1 194 ? 7.907 50.142 25.696 1.000 13.451 190 HIS AAA O 1
ATOM 1281 N N . ALA A 1 195 ? 7.229 50.975 23.721 1.000 12.728 191 ALA AAA N 1
ATOM 1282 C CA . ALA A 1 195 ? 6.326 51.995 24.310 1.000 13.688 191 ALA AAA CA 1
ATOM 1283 C C . ALA A 1 195 ? 5.167 51.320 25.038 1.000 14.102 191 ALA AAA C 1
ATOM 1284 O O . ALA A 1 195 ? 4.619 51.903 25.965 1.000 15.473 191 ALA AAA O 1
ATOM 1286 N N . ALA A 1 196 ? 4.741 50.144 24.577 1.000 14.122 192 ALA AAA N 1
ATOM 1287 C CA . ALA A 1 196 ? 3.444 49.569 24.985 1.000 15.195 192 ALA AAA CA 1
ATOM 1288 C C . ALA A 1 196 ? 3.510 49.096 26.437 1.000 12.942 192 ALA AAA C 1
ATOM 1289 O O . ALA A 1 196 ? 4.534 48.511 26.836 1.000 13.978 192 ALA AAA O 1
ATOM 1291 N N . GLY A 1 197 ? 2.406 49.255 27.165 1.000 13.414 193 GLY AAA N 1
ATOM 1292 C CA . GLY A 1 197 ? 2.277 48.781 28.554 1.000 14.090 193 GLY AAA CA 1
ATOM 1293 C C . GLY A 1 197 ? 1.325 47.608 28.663 1.000 13.828 193 GLY AAA C 1
ATOM 1294 O O . GLY A 1 197 ? 0.884 47.296 29.772 1.000 17.869 193 GLY AAA O 1
ATOM 1295 N N . GLY A 1 198 ? 0.990 46.992 27.540 1.000 15.361 194 GLY AAA N 1
ATOM 1296 C CA . GLY A 1 198 ? 0.216 45.744 27.510 1.000 16.436 194 GLY AAA CA 1
ATOM 1297 C C . GLY A 1 198 ? 0.826 44.779 26.512 1.000 14.751 194 GLY AAA C 1
ATOM 1298 O O . GLY A 1 198 ? 1.938 45.044 25.974 1.000 16.500 194 GLY AAA O 1
ATOM 1299 N N . LEU A 1 199 ? 0.116 43.703 26.239 1.000 14.809 195 LEU AAA N 1
ATOM 1300 C CA . LEU A 1 199 ? 0.565 42.667 25.279 1.000 14.942 195 LEU AAA CA 1
ATOM 1301 C C . LEU A 1 199 ? -0.652 42.138 24.518 1.000 13.423 195 LEU AAA C 1
ATOM 1302 O O . LEU A 1 199 ? -1.759 42.099 25.079 1.000 16.849 195 LEU AAA O 1
ATOM 1307 N N . ALA A 1 200 ? -0.446 41.785 23.262 1.000 13.967 196 ALA AAA N 1
ATOM 1308 C CA . ALA A 1 200 ? -1.520 41.358 22.345 1.000 15.065 196 ALA AAA CA 1
ATOM 1309 C C . ALA A 1 200 ? -1.897 39.913 22.655 1.000 14.885 196 ALA AAA C 1
ATOM 1310 O O . ALA A 1 200 ? -3.079 39.560 22.495 1.000 17.159 196 ALA AAA O 1
ATOM 1312 N N . SER A 1 201 ? -0.931 39.090 23.071 1.000 15.152 197 SER AAA N 1
ATOM 1313 C CA . SER A 1 201 ? -1.139 37.648 23.316 1.000 15.374 197 SER AAA CA 1
ATOM 1314 C C . SER A 1 201 ? 0.014 37.095 24.144 1.000 14.496 197 SER AAA C 1
ATOM 1315 O O . SER A 1 201 ? 1.190 37.490 23.905 1.000 13.916 197 SER AAA O 1
ATOM 1318 N N . TYR A 1 202 ? -0.311 36.197 25.069 1.000 13.709 198 TYR AAA N 1
ATOM 1319 C CA . TYR A 1 202 ? 0.694 35.411 25.826 1.000 14.395 198 TYR AAA CA 1
ATOM 1320 C C . TYR A 1 202 ? 1.207 34.211 25.006 1.000 13.533 198 TYR AAA C 1
ATOM 1321 O O . TYR A 1 202 ? 2.188 33.579 25.425 1.000 14.301 198 TYR AAA O 1
ATOM 1330 N N . LEU A 1 203 ? 0.595 33.873 23.868 1.000 14.703 199 LEU AAA N 1
ATOM 1331 C CA . LEU A 1 203 ? 0.825 32.544 23.231 1.000 16.108 199 LEU AAA CA 1
ATOM 1332 C C . LEU A 1 203 ? 1.893 32.609 22.133 1.000 15.628 199 LEU AAA C 1
ATOM 1333 O O . LEU A 1 203 ? 1.742 33.401 21.180 1.000 16.164 199 LEU AAA O 1
ATOM 1338 N N . GLY A 1 204 ? 2.876 31.709 22.210 1.000 16.415 200 GLY AAA N 1
ATOM 1339 C CA . GLY A 1 204 ? 3.874 31.488 21.150 1.000 16.376 200 GLY AAA CA 1
ATOM 1340 C C . GLY A 1 204 ? 3.201 31.091 19.852 1.000 16.259 200 GLY AAA C 1
ATOM 1341 O O . GLY A 1 204 ? 3.688 31.521 18.783 1.000 17.131 200 GLY AAA O 1
ATOM 1342 N N . GLU A 1 205 ? 2.098 30.333 19.935 1.000 18.263 201 GLU AAA N 1
ATOM 1343 C CA . GLU A 1 205 ? 1.373 29.825 18.738 1.000 19.724 201 GLU AAA CA 1
ATOM 1344 C C . GLU A 1 205 ? 0.708 30.994 18.002 1.000 18.875 201 GLU AAA C 1
ATOM 1345 O O . GLU A 1 205 ? 0.365 30.806 16.822 1.000 21.401 201 GLU AAA O 1
ATOM 1351 N N . GLU A 1 206 ? 0.517 32.137 18.672 1.000 17.833 202 GLU AAA N 1
ATOM 1352 C CA . GLU A 1 206 ? -0.065 33.360 18.069 1.000 17.485 202 GLU AAA CA 1
ATOM 1353 C C . GLU A 1 206 ? 1.052 34.388 17.851 1.000 15.943 202 GLU AAA C 1
ATOM 1354 O O . GLU A 1 206 ? 0.732 35.573 17.596 1.000 17.870 202 GLU AAA O 1
ATOM 1360 N N . ASN A 1 207 ? 2.320 33.960 17.952 1.000 15.990 203 ASN AAA N 1
ATOM 1361 C CA . ASN A 1 207 ? 3.503 34.832 17.716 1.000 15.344 203 ASN AAA CA 1
ATOM 1362 C C . ASN A 1 207 ? 3.456 36.066 18.637 1.000 14.426 203 ASN AAA C 1
ATOM 1363 O O . ASN A 1 207 ? 3.986 37.137 18.248 1.000 16.779 203 ASN AAA O 1
ATOM 1368 N N . TYR A 1 208 ? 2.853 35.947 19.823 1.000 14.799 204 TYR AAA N 1
ATOM 1369 C CA . TYR A 1 208 ? 2.706 37.048 20.809 1.000 15.471 204 TYR AAA CA 1
ATOM 1370 C C . TYR A 1 208 ? 2.058 38.261 20.128 1.000 14.858 204 TYR AAA C 1
ATOM 1371 O O . TYR A 1 208 ? 2.429 39.402 20.427 1.000 14.466 204 TYR AAA O 1
ATOM 1380 N N . GLY A 1 209 ? 1.138 38.013 19.195 1.000 16.103 205 GLY AAA N 1
ATOM 1381 C CA . GLY A 1 209 ? 0.357 39.039 18.488 1.000 17.728 205 GLY AAA CA 1
ATOM 1382 C C . GLY A 1 209 ? 0.953 39.456 17.149 1.000 16.712 205 GLY AAA C 1
ATOM 1383 O O . GLY A 1 209 ? 0.880 40.666 16.817 1.000 17.398 205 GLY AAA O 1
ATOM 1384 N N . HIS A 1 210 ? 1.508 38.513 16.380 1.000 16.765 206 HIS AAA N 1
ATOM 1385 C CA . HIS A 1 210 ? 1.825 38.720 14.942 1.000 17.137 206 HIS AAA CA 1
ATOM 1386 C C . HIS A 1 210 ? 1.118 37.640 14.120 1.000 17.312 206 HIS AAA C 1
ATOM 1387 O O . HIS A 1 210 ? 0.990 36.485 14.598 1.000 20.169 206 HIS AAA O 1
ATOM 1394 N N . ASN A 1 211 ? 0.679 37.985 12.911 1.000 21.906 207 ASN AAA N 1
ATOM 1395 C CA . ASN A 1 211 ? 0.039 37.008 11.995 1.000 26.721 207 ASN AAA CA 1
ATOM 1396 C C . ASN A 1 211 ? 1.145 36.121 11.399 1.000 29.677 207 ASN AAA C 1
ATOM 1397 O O . ASN A 1 211 ? 2.344 36.328 11.752 1.000 27.503 207 ASN AAA O 1
ATOM 1402 N N . LYS A 1 212 ? 0.779 35.179 10.531 1.000 33.728 208 LYS AAA N 1
ATOM 1403 C CA . LYS A 1 212 ? 1.739 34.194 9.959 1.000 40.547 208 LYS AAA CA 1
ATOM 1404 C C . LYS A 1 212 ? 2.801 34.915 9.115 1.000 40.509 208 LYS AAA C 1
ATOM 1405 O O . LYS A 1 212 ? 3.902 34.337 8.984 1.000 55.088 208 LYS AAA O 1
ATOM 1407 N N . ASP A 1 213 ? 2.505 36.111 8.580 1.000 35.074 209 ASP AAA N 1
ATOM 1408 C CA . ASP A 1 213 ? 3.435 36.936 7.757 1.000 37.644 209 ASP AAA CA 1
ATOM 1409 C C . ASP A 1 213 ? 4.382 37.749 8.654 1.000 33.683 209 ASP AAA C 1
ATOM 1410 O O . ASP A 1 213 ? 5.271 38.426 8.104 1.000 34.221 209 ASP AAA O 1
ATOM 1415 N N . GLY A 1 214 ? 4.164 37.733 9.972 1.000 25.836 210 GLY AAA N 1
ATOM 1416 C CA . GLY A 1 214 ? 4.947 38.496 10.959 1.000 27.324 210 GLY AAA CA 1
ATOM 1417 C C . GLY A 1 214 ? 4.394 39.900 11.170 1.000 26.586 210 GLY AAA C 1
ATOM 1418 O O . GLY A 1 214 ? 5.045 40.684 11.887 1.000 25.181 210 GLY AAA O 1
ATOM 1419 N N . LYS A 1 215 ? 3.230 40.219 10.592 1.000 27.220 211 LYS AAA N 1
ATOM 1420 C CA . LYS A 1 215 ? 2.602 41.550 10.769 1.000 24.763 211 LYS AAA CA 1
ATOM 1421 C C . LYS A 1 215 ? 2.052 41.635 12.190 1.000 18.832 211 LYS AAA C 1
ATOM 1422 O O . LYS A 1 215 ? 1.308 40.762 12.612 1.000 20.435 211 LYS AAA O 1
ATOM 1428 N N . PRO A 1 216 ? 2.345 42.705 12.959 1.000 19.356 212 PRO AAA N 1
ATOM 1429 C CA . PRO A 1 216 ? 1.715 42.884 14.262 1.000 18.328 212 PRO AAA CA 1
ATOM 1430 C C . PRO A 1 216 ? 0.188 42.995 14.136 1.000 16.750 212 PRO AAA C 1
ATOM 1431 O O . PRO A 1 216 ? -0.289 43.643 13.204 1.000 20.651 212 PRO AAA O 1
ATOM 1435 N N . ILE A 1 217 ? -0.550 42.376 15.065 1.000 16.790 213 ILE AAA N 1
ATOM 1436 C CA . ILE A 1 217 ? -2.040 42.440 15.088 1.000 17.592 213 ILE AAA CA 1
ATOM 1437 C C . ILE A 1 217 ? -2.480 43.721 15.810 1.000 17.096 213 ILE AAA C 1
ATOM 1438 O O . ILE A 1 217 ? -3.661 44.077 15.739 1.000 18.639 213 ILE AAA O 1
ATOM 1443 N N . SER A 1 218 ? -1.577 44.361 16.542 1.000 15.169 214 SER AAA N 1
ATOM 1444 C CA . SER A 1 218 ? -1.882 45.574 17.326 1.000 15.986 214 SER AAA CA 1
ATOM 1445 C C . SER A 1 218 ? -0.580 46.245 17.767 1.000 14.999 214 SER AAA C 1
ATOM 1446 O O . SER A 1 218 ? 0.503 45.626 17.633 1.000 15.742 214 SER AAA O 1
ATOM 1449 N N . LEU A 1 219 ? -0.695 47.434 18.347 1.000 15.035 215 LEU AAA N 1
ATOM 1450 C CA . LEU A 1 219 ? 0.456 48.168 18.919 1.000 15.229 215 LEU AAA CA 1
ATOM 1451 C C . LEU A 1 219 ? 1.013 47.419 20.143 1.000 14.528 215 LEU AAA C 1
ATOM 1452 O O . LEU A 1 219 ? 2.126 47.763 20.573 1.000 16.851 215 LEU AAA O 1
ATOM 1457 N N . MET A 1 220 ? 0.257 46.478 20.715 1.000 14.857 216 MET AAA N 1
ATOM 1458 C CA . MET A 1 220 ? 0.659 45.683 21.909 1.000 15.588 216 MET AAA CA 1
ATOM 1459 C C . MET A 1 220 ? 1.411 44.406 21.478 1.000 13.849 216 MET AAA C 1
ATOM 1460 O O . MET A 1 220 ? 1.759 43.636 22.365 1.000 14.802 216 MET AAA O 1
ATOM 1465 N N . ALA A 1 221 ? 1.623 44.123 20.187 1.000 14.691 217 ALA AAA N 1
ATOM 1466 C CA . ALA A 1 221 ? 2.401 42.930 19.764 1.000 14.595 217 ALA AAA CA 1
ATOM 1467 C C . ALA A 1 221 ? 3.745 42.937 20.502 1.000 13.660 217 ALA AAA C 1
ATOM 1468 O O . ALA A 1 221 ? 4.355 44.005 20.601 1.000 14.459 217 ALA AAA O 1
ATOM 1470 N N . VAL A 1 222 ? 4.184 41.793 21.032 1.000 15.001 218 VAL AAA N 1
ATOM 1471 C CA . VAL A 1 222 ? 5.444 41.724 21.827 1.000 13.998 218 VAL AAA CA 1
ATOM 1472 C C . VAL A 1 222 ? 6.604 41.522 20.860 1.000 13.602 218 VAL AAA C 1
ATOM 1473 O O . VAL A 1 222 ? 6.625 40.532 20.150 1.000 14.486 218 VAL AAA O 1
ATOM 1477 N N . PRO A 1 223 ? 7.564 42.470 20.764 1.000 14.135 219 PRO AAA N 1
ATOM 1478 C CA . PRO A 1 223 ? 8.666 42.341 19.812 1.000 14.360 219 PRO AAA CA 1
ATOM 1479 C C . PRO A 1 223 ? 9.829 41.505 20.362 1.000 14.006 219 PRO AAA C 1
ATOM 1480 O O . PRO A 1 223 ? 9.886 41.302 21.586 1.000 14.590 219 PRO AAA O 1
ATOM 1484 N N . GLY A 1 224 ? 10.704 41.041 19.464 1.000 16.177 220 GLY AAA N 1
ATOM 1485 C CA . GLY A 1 224 ? 12.027 40.462 19.781 1.000 16.201 220 GLY AAA CA 1
ATOM 1486 C C . GLY A 1 224 ? 11.989 39.011 20.227 1.000 15.993 220 GLY AAA C 1
ATOM 1487 O O . GLY A 1 224 ? 13.039 38.518 20.698 1.000 20.086 220 GLY AAA O 1
ATOM 1488 N N . LEU A 1 225 ? 10.860 38.313 20.067 1.000 16.696 221 LEU AAA N 1
ATOM 1489 C CA . LEU A 1 225 ? 10.711 36.893 20.484 1.000 15.746 221 LEU AAA CA 1
ATOM 1490 C C . LEU A 1 225 ? 10.441 35.997 19.267 1.000 16.152 221 LEU AAA C 1
ATOM 1491 O O . LEU A 1 225 ? 9.814 34.930 19.429 1.000 18.171 221 LEU AAA O 1
ATOM 1496 N N A GLU A 1 226 ? 10.918 36.412 18.084 0.500 18.388 222 GLU AAA N 1
ATOM 1497 N N B GLU A 1 226 ? 10.933 36.395 18.088 0.500 17.701 222 GLU AAA N 1
ATOM 1498 C CA A GLU A 1 226 ? 10.696 35.693 16.799 0.500 21.893 222 GLU AAA CA 1
ATOM 1499 C CA B GLU A 1 226 ? 10.638 35.664 16.827 0.500 20.784 222 GLU AAA CA 1
ATOM 1500 C C A GLU A 1 226 ? 11.135 34.226 16.933 0.500 20.882 222 GLU AAA C 1
ATOM 1501 C C B GLU A 1 226 ? 11.136 34.215 16.929 0.500 20.632 222 GLU AAA C 1
ATOM 1502 O O A GLU A 1 226 ? 10.481 33.365 16.308 0.500 23.747 222 GLU AAA O 1
ATOM 1503 O O B GLU A 1 226 ? 10.488 33.352 16.303 0.500 23.161 222 GLU AAA O 1
ATOM 1514 N N . LYS A 1 227 ? 12.187 33.930 17.714 1.000 19.101 223 LYS AAA N 1
ATOM 1515 C CA . LYS A 1 227 ? 12.723 32.544 17.861 1.000 22.110 223 LYS AAA CA 1
ATOM 1516 C C . LYS A 1 227 ? 11.653 31.601 18.431 1.000 19.938 223 LYS AAA C 1
ATOM 1517 O O . LYS A 1 227 ? 11.781 30.375 18.235 1.000 23.646 223 LYS AAA O 1
ATOM 1519 N N . TYR A 1 228 ? 10.659 32.133 19.143 1.000 19.011 224 TYR AAA N 1
ATOM 1520 C CA . TYR A 1 228 ? 9.629 31.347 19.873 1.000 18.669 224 TYR AAA CA 1
ATOM 1521 C C . TYR A 1 228 ? 8.318 31.282 19.091 1.000 16.338 224 TYR AAA C 1
ATOM 1522 O O . TYR A 1 228 ? 7.406 30.532 19.521 1.000 19.769 224 TYR AAA O 1
ATOM 1531 N N . TRP A 1 229 ? 8.217 32.014 17.980 1.000 17.609 225 TRP AAA N 1
ATOM 1532 C CA . TRP A 1 229 ? 6.989 32.026 17.151 1.000 17.655 225 TRP AAA CA 1
ATOM 1533 C C . TRP A 1 229 ? 6.663 30.601 16.699 1.000 17.921 225 TRP AAA C 1
ATOM 1534 O O . TRP A 1 229 ? 7.581 29.878 16.212 1.000 19.693 225 TRP AAA O 1
ATOM 1545 N N . GLY A 1 230 ? 5.393 30.222 16.825 1.000 20.526 226 GLY AAA N 1
ATOM 1546 C CA . GLY A 1 230 ? 4.888 28.902 16.403 1.000 20.886 226 GLY AAA CA 1
ATOM 1547 C C . GLY A 1 230 ? 5.204 27.789 17.384 1.000 21.320 226 GLY AAA C 1
ATOM 1548 O O . GLY A 1 230 ? 4.870 26.638 17.073 1.000 28.171 226 GLY AAA O 1
ATOM 1549 N N . THR A 1 231 ? 5.815 28.084 18.525 1.000 22.328 227 THR AAA N 1
ATOM 1550 C CA . THR A 1 231 ? 6.109 27.087 19.580 1.000 21.368 227 THR AAA CA 1
ATOM 1551 C C . THR A 1 231 ? 5.084 27.218 20.713 1.000 19.907 227 THR AAA C 1
ATOM 1552 O O . THR A 1 231 ? 4.448 28.285 20.832 1.000 23.655 227 THR AAA O 1
ATOM 1556 N N . GLU A 1 232 ? 4.986 26.185 21.551 1.000 20.905 228 GLU AAA N 1
ATOM 1557 C CA . GLU A 1 232 ? 4.074 26.167 22.732 1.000 23.753 228 GLU AAA CA 1
ATOM 1558 C C . GLU A 1 232 ? 4.765 26.874 23.905 1.000 25.082 228 GLU AAA C 1
ATOM 1559 O O . GLU A 1 232 ? 4.740 26.340 25.005 1.000 34.615 228 GLU AAA O 1
ATOM 1561 N N . THR A 1 233 ? 5.385 28.030 23.670 1.000 21.279 229 THR AAA N 1
ATOM 1562 C CA . THR A 1 233 ? 6.149 28.777 24.694 1.000 19.072 229 THR AAA CA 1
ATOM 1563 C C . THR A 1 233 ? 5.319 29.994 25.124 1.000 16.230 229 THR AAA C 1
ATOM 1564 O O . THR A 1 233 ? 5.081 30.878 24.303 1.000 18.166 229 THR AAA O 1
ATOM 1568 N N . PHE A 1 234 ? 4.865 30.008 26.367 1.000 15.839 230 PHE AAA N 1
ATOM 1569 C CA . PHE A 1 234 ? 4.134 31.140 26.970 1.000 14.184 230 PHE AAA CA 1
ATOM 1570 C C . PHE A 1 234 ? 5.102 32.323 27.034 1.000 13.683 230 PHE AAA C 1
ATOM 1571 O O . PHE A 1 234 ? 6.310 32.126 27.230 1.000 14.652 230 PHE AAA O 1
ATOM 1579 N N . VAL A 1 235 ? 4.594 33.544 26.895 1.000 14.624 231 VAL AAA N 1
ATOM 1580 C CA . VAL A 1 235 ? 5.505 34.717 26.784 1.000 14.041 231 VAL AAA CA 1
ATOM 1581 C C . VAL A 1 235 ? 6.356 34.789 28.054 1.000 12.693 231 VAL AAA C 1
ATOM 1582 O O . VAL A 1 235 ? 7.536 35.118 27.936 1.000 12.715 231 VAL AAA O 1
ATOM 1586 N N . THR A 1 236 ? 5.799 34.442 29.210 1.000 13.492 232 THR AAA N 1
ATOM 1587 C CA . THR A 1 236 ? 6.518 34.535 30.500 1.000 13.520 232 THR AAA CA 1
ATOM 1588 C C . THR A 1 236 ? 7.731 33.602 30.446 1.000 13.894 232 THR AAA C 1
ATOM 1589 O O . THR A 1 236 ? 8.813 33.970 30.953 1.000 14.756 232 THR AAA O 1
ATOM 1593 N N . GLU A 1 237 ? 7.546 32.410 29.875 1.000 14.465 233 GLU AAA N 1
ATOM 1594 C CA . GLU A 1 237 ? 8.634 31.420 29.718 1.000 14.582 233 GLU AAA CA 1
ATOM 1595 C C . GLU A 1 237 ? 9.675 31.943 28.719 1.000 15.749 233 GLU AAA C 1
ATOM 1596 O O . GLU A 1 237 ? 10.872 31.859 29.019 1.000 16.365 233 GLU AAA O 1
ATOM 1602 N N . ALA A 1 238 ? 9.248 32.460 27.566 1.000 16.256 234 ALA AAA N 1
ATOM 1603 C CA . ALA A 1 238 ? 10.176 33.019 26.555 1.000 14.516 234 ALA AAA CA 1
ATOM 1604 C C . ALA A 1 238 ? 11.032 34.127 27.186 1.000 13.918 234 ALA AAA C 1
ATOM 1605 O O . ALA A 1 238 ? 12.243 34.144 26.958 1.000 15.182 234 ALA AAA O 1
ATOM 1607 N N . LEU A 1 239 ? 10.417 35.032 27.951 1.000 13.331 235 LEU AAA N 1
ATOM 1608 C CA . LEU A 1 239 ? 11.160 36.139 28.589 1.000 14.426 235 LEU AAA CA 1
ATOM 1609 C C . LEU A 1 239 ? 12.208 35.553 29.534 1.000 14.789 235 LEU AAA C 1
ATOM 1610 O O . LEU A 1 239 ? 13.349 36.011 29.531 1.000 17.650 235 LEU AAA O 1
ATOM 1615 N N . THR A 1 240 ? 11.835 34.520 30.291 1.000 15.023 236 THR AAA N 1
ATOM 1616 C CA . THR A 1 240 ? 12.745 33.898 31.283 1.000 14.433 236 THR AAA CA 1
ATOM 1617 C C . THR A 1 240 ? 13.935 33.265 30.551 1.000 14.575 236 THR AAA C 1
ATOM 1618 O O . THR A 1 240 ? 15.079 33.440 30.998 1.000 16.731 236 THR AAA O 1
ATOM 1622 N N . LEU A 1 241 ? 13.662 32.543 29.461 1.000 14.404 237 LEU AAA N 1
ATOM 1623 C CA . LEU A 1 241 ? 14.728 31.871 28.681 1.000 14.599 237 LEU AAA CA 1
ATOM 1624 C C . LEU A 1 241 ? 15.667 32.928 28.096 1.000 14.224 237 LEU AAA C 1
ATOM 1625 O O . LEU A 1 241 ? 16.880 32.741 28.159 1.000 16.170 237 LEU AAA O 1
ATOM 1630 N N . GLU A 1 242 ? 15.126 34.024 27.569 1.000 14.534 238 GLU AAA N 1
ATOM 1631 C CA . GLU A 1 242 ? 15.968 35.120 27.022 1.000 14.315 238 GLU AAA CA 1
ATOM 1632 C C . GLU A 1 242 ? 16.767 35.804 28.148 1.000 14.004 238 GLU AAA C 1
ATOM 1633 O O . GLU A 1 242 ? 17.953 36.130 27.916 1.000 16.570 238 GLU AAA O 1
ATOM 1639 N N . ALA A 1 243 ? 16.159 36.022 29.316 1.000 13.425 239 ALA AAA N 1
ATOM 1640 C CA . ALA A 1 243 ? 16.842 36.628 30.482 1.000 13.784 239 ALA AAA CA 1
ATOM 1641 C C . ALA A 1 243 ? 18.020 35.748 30.899 1.000 12.226 239 ALA AAA C 1
ATOM 1642 O O . ALA A 1 243 ? 19.106 36.254 31.146 1.000 12.344 239 ALA AAA O 1
ATOM 1644 N N . ILE A 1 244 ? 17.804 34.443 30.956 1.000 14.749 240 ILE AAA N 1
ATOM 1645 C CA . ILE A 1 244 ? 18.875 33.482 31.364 1.000 16.260 240 ILE AAA CA 1
ATOM 1646 C C . ILE A 1 244 ? 20.003 33.489 30.321 1.000 16.958 240 ILE AAA C 1
ATOM 1647 O O . ILE A 1 244 ? 21.165 33.506 30.727 1.000 18.637 240 ILE AAA O 1
ATOM 1652 N N . LYS A 1 245 ? 19.688 33.542 29.029 1.000 16.569 241 LYS AAA N 1
ATOM 1653 C CA . LYS A 1 245 ? 20.735 33.721 27.979 1.000 16.383 241 LYS AAA CA 1
ATOM 1654 C C . LYS A 1 245 ? 21.523 35.005 28.270 1.000 15.058 241 LYS AAA C 1
ATOM 1655 O O . LYS A 1 245 ? 22.762 34.996 28.171 1.000 17.383 241 LYS AAA O 1
ATOM 1659 N N . ALA A 1 246 ? 20.833 36.103 28.591 1.000 15.117 242 ALA AAA N 1
ATOM 1660 C CA . ALA A 1 246 ? 21.500 37.395 28.862 1.000 14.454 242 ALA AAA CA 1
ATOM 1661 C C . ALA A 1 246 ? 22.355 37.300 30.136 1.000 13.630 242 ALA AAA C 1
ATOM 1662 O O . ALA A 1 246 ? 23.426 37.945 30.190 1.000 14.296 242 ALA AAA O 1
ATOM 1664 N N . LEU A 1 247 ? 21.918 36.550 31.142 1.000 13.885 243 LEU AAA N 1
ATOM 1665 C CA . LEU A 1 247 ? 22.693 36.392 32.399 1.000 13.536 243 LEU AAA CA 1
ATOM 1666 C C . LEU A 1 247 ? 23.937 35.534 32.148 1.000 12.724 243 LEU AAA C 1
ATOM 1667 O O . LEU A 1 247 ? 24.968 35.818 32.742 1.000 13.893 243 LEU AAA O 1
ATOM 1672 N N . ASN A 1 248 ? 23.840 34.501 31.311 1.000 14.394 244 ASN AAA N 1
ATOM 1673 C CA . ASN A 1 248 ? 25.029 33.695 30.929 1.000 14.431 244 ASN AAA CA 1
ATOM 1674 C C . ASN A 1 248 ? 26.055 34.616 30.245 1.000 14.891 244 ASN AAA C 1
ATOM 1675 O O . ASN A 1 248 ? 27.243 34.466 30.525 1.000 16.611 244 ASN AAA O 1
ATOM 1680 N N . LYS A 1 249 ? 25.611 35.530 29.376 1.000 15.105 245 LYS AAA N 1
ATOM 1681 C CA . LYS A 1 249 ? 26.484 36.554 28.745 1.000 14.398 245 LYS AAA CA 1
ATOM 1682 C C . LYS A 1 249 ? 27.067 37.456 29.832 1.000 12.913 245 LYS AAA C 1
ATOM 1683 O O . LYS A 1 249 ? 28.281 37.690 29.805 1.000 14.628 245 LYS AAA O 1
ATOM 1689 N N . ALA A 1 250 ? 26.227 37.937 30.748 1.000 13.369 246 ALA AAA N 1
ATOM 1690 C CA . ALA A 1 250 ? 26.628 38.835 31.856 1.000 15.024 246 ALA AAA CA 1
ATOM 1691 C C . ALA A 1 250 ? 27.787 38.220 32.635 1.000 15.583 246 ALA AAA C 1
ATOM 1692 O O . ALA A 1 250 ? 28.744 38.928 32.986 1.000 15.995 246 ALA AAA O 1
ATOM 1694 N N . LYS A 1 251 ? 27.736 36.913 32.886 1.000 15.160 247 LYS AAA N 1
ATOM 1695 C CA . LYS A 1 251 ? 28.804 36.266 33.675 1.000 16.209 247 LYS AAA CA 1
ATOM 1696 C C . LYS A 1 251 ? 30.122 36.320 32.893 1.000 15.210 247 LYS AAA C 1
ATOM 1697 O O . LYS A 1 251 ? 31.173 36.505 33.529 1.000 19.579 247 LYS AAA O 1
ATOM 1703 N N . LYS A 1 252 ? 30.067 36.229 31.566 1.000 15.076 248 LYS AAA N 1
ATOM 1704 C CA . LYS A 1 252 ? 31.284 36.258 30.710 1.000 14.831 248 LYS AAA CA 1
ATOM 1705 C C . LYS A 1 252 ? 31.876 37.672 30.645 1.000 13.918 248 LYS AAA C 1
ATOM 1706 O O . LYS A 1 252 ? 33.053 37.809 30.328 1.000 15.495 248 LYS AAA O 1
ATOM 1712 N N . TYR A 1 253 ? 31.083 38.697 30.926 1.000 14.353 249 TYR AAA N 1
ATOM 1713 C CA . TYR A 1 253 ? 31.527 40.105 30.770 1.000 13.796 249 TYR AAA CA 1
ATOM 1714 C C . TYR A 1 253 ? 32.368 40.602 31.951 1.000 13.916 249 TYR AAA C 1
ATOM 1715 O O . TYR A 1 253 ? 32.915 41.708 31.823 1.000 14.847 249 TYR AAA O 1
ATOM 1724 N N . ASN A 1 254 ? 32.426 39.899 33.080 1.000 15.694 250 ASN AAA N 1
ATOM 1725 C CA . ASN A 1 254 ? 33.247 40.313 34.250 1.000 15.594 250 ASN AAA CA 1
ATOM 1726 C C . ASN A 1 254 ? 32.786 41.695 34.729 1.000 14.574 250 ASN AAA C 1
ATOM 1727 O O . ASN A 1 254 ? 33.647 42.590 34.970 1.000 16.815 250 ASN AAA O 1
ATOM 1732 N N . GLN A 1 255 ? 31.474 41.883 34.832 1.000 14.854 251 GLN AAA N 1
ATOM 1733 C CA . GLN A 1 255 ? 30.856 43.116 35.375 1.000 15.374 251 GLN AAA CA 1
ATOM 1734 C C . GLN A 1 255 ? 29.736 42.725 36.315 1.000 14.159 251 GLN AAA C 1
ATOM 1735 O O . GLN A 1 255 ? 29.056 41.747 36.053 1.000 14.163 251 GLN AAA O 1
ATOM 1741 N N . PRO A 1 256 ? 29.427 43.539 37.342 1.000 13.008 252 PRO AAA N 1
ATOM 1742 C CA . PRO A 1 256 ? 28.165 43.398 38.062 1.000 13.942 252 PRO AAA CA 1
ATOM 1743 C C . PRO A 1 256 ? 27.041 43.638 37.052 1.000 12.915 252 PRO AAA C 1
ATOM 1744 O O . PRO A 1 256 ? 27.213 44.467 36.147 1.000 14.693 252 PRO AAA O 1
ATOM 1748 N N . PHE A 1 257 ? 25.921 42.952 37.206 1.000 14.083 253 PHE AAA N 1
ATOM 1749 C CA . PHE A 1 257 ? 24.761 43.160 36.309 1.000 14.477 253 PHE AAA CA 1
ATOM 1750 C C . PHE A 1 257 ? 23.582 43.692 37.107 1.000 15.385 253 PHE AAA C 1
ATOM 1751 O O . PHE A 1 257 ? 23.449 43.507 38.315 1.000 16.450 253 PHE AAA O 1
ATOM 1759 N N . TYR A 1 258 ? 22.775 44.458 36.376 1.000 12.442 254 TYR AAA N 1
ATOM 1760 C CA . TYR A 1 258 ? 21.433 44.913 36.769 1.000 13.228 254 TYR AAA CA 1
ATOM 1761 C C . TYR A 1 258 ? 20.468 44.344 35.743 1.000 14.315 254 TYR AAA C 1
ATOM 1762 O O . TYR A 1 258 ? 20.629 44.598 34.534 1.000 16.855 254 TYR AAA O 1
ATOM 1771 N N . LEU A 1 259 ? 19.521 43.542 36.219 1.000 13.010 255 LEU AAA N 1
ATOM 1772 C CA . LEU A 1 259 ? 18.441 42.985 35.380 1.000 13.158 255 LEU AAA CA 1
ATOM 1773 C C . LEU A 1 259 ? 17.115 43.544 35.878 1.000 12.805 255 LEU AAA C 1
ATOM 1774 O O . LEU A 1 259 ? 16.768 43.362 37.056 1.000 14.070 255 LEU AAA O 1
ATOM 1779 N N . TYR A 1 260 ? 16.415 44.231 34.978 1.000 12.870 256 TYR AAA N 1
ATOM 1780 C CA . TYR A 1 260 ? 15.016 44.649 35.184 1.000 12.119 256 TYR AAA CA 1
ATOM 1781 C C . TYR A 1 260 ? 14.149 43.604 34.511 1.000 12.932 256 TYR AAA C 1
ATOM 1782 O O . TYR A 1 260 ? 14.037 43.603 33.278 1.000 14.147 256 TYR AAA O 1
ATOM 1791 N N . MET A 1 261 ? 13.652 42.684 35.336 1.000 13.009 257 MET AAA N 1
ATOM 1792 C CA . MET A 1 261 ? 12.792 41.584 34.864 1.000 13.248 257 MET AAA CA 1
ATOM 1793 C C . MET A 1 261 ? 11.358 42.049 35.053 1.000 14.409 257 MET AAA C 1
ATOM 1794 O O . MET A 1 261 ? 10.784 41.889 36.133 1.000 17.123 257 MET AAA O 1
ATOM 1799 N N . SER A 1 262 ? 10.845 42.672 34.003 1.000 12.352 258 SER AAA N 1
ATOM 1800 C CA . SER A 1 262 ? 9.573 43.410 34.041 1.000 12.775 258 SER AAA CA 1
ATOM 1801 C C . SER A 1 262 ? 8.519 42.606 33.295 1.000 12.909 258 SER AAA C 1
ATOM 1802 O O . SER A 1 262 ? 8.449 42.707 32.061 1.000 12.481 258 SER AAA O 1
ATOM 1805 N N . GLN A 1 263 ? 7.785 41.765 34.033 1.000 11.544 259 GLN AAA N 1
ATOM 1806 C CA . GLN A 1 263 ? 6.805 40.834 33.429 1.000 13.549 259 GLN AAA CA 1
ATOM 1807 C C . GLN A 1 263 ? 5.727 41.595 32.667 1.000 13.518 259 GLN AAA C 1
ATOM 1808 O O . GLN A 1 263 ? 5.324 42.689 33.116 1.000 15.288 259 GLN AAA O 1
ATOM 1814 N N . TYR A 1 264 ? 5.262 41.039 31.548 1.000 12.888 260 TYR AAA N 1
ATOM 1815 C CA . TYR A 1 264 ? 3.986 41.446 30.921 1.000 12.458 260 TYR AAA CA 1
ATOM 1816 C C . TYR A 1 264 ? 2.840 40.846 31.728 1.000 11.767 260 TYR AAA C 1
ATOM 1817 O O . TYR A 1 264 ? 1.780 41.453 31.833 1.000 12.301 260 TYR AAA O 1
ATOM 1826 N N . ALA A 1 265 ? 3.027 39.640 32.283 1.000 13.953 261 ALA AAA N 1
ATOM 1827 C CA . ALA A 1 265 ? 2.083 39.083 33.276 1.000 13.995 261 ALA AAA CA 1
ATOM 1828 C C . ALA A 1 265 ? 1.949 40.074 34.436 1.000 12.319 261 ALA AAA C 1
ATOM 1829 O O . ALA A 1 265 ? 2.960 40.669 34.822 1.000 12.872 261 ALA AAA O 1
ATOM 1831 N N . ILE A 1 266 ? 0.746 40.268 35.008 1.000 13.086 262 ILE AAA N 1
ATOM 1832 C CA . ILE A 1 266 ? -0.463 39.470 34.794 1.000 13.595 262 ILE AAA CA 1
ATOM 1833 C C . ILE A 1 266 ? -1.558 40.325 34.115 1.000 13.280 262 ILE AAA C 1
ATOM 1834 O O . ILE A 1 266 ? -2.759 40.186 34.446 1.000 14.020 262 ILE AAA O 1
ATOM 1839 N N . HIS A 1 267 ? -1.156 41.158 33.161 1.000 13.394 263 HIS AAA N 1
ATOM 1840 C CA . HIS A 1 267 ? -2.036 42.090 32.424 1.000 13.691 263 HIS AAA CA 1
ATOM 1841 C C . HIS A 1 267 ? -3.022 41.330 31.533 1.000 14.266 263 HIS AAA C 1
ATOM 1842 O O . HIS A 1 267 ? -2.671 40.268 30.973 1.000 16.578 263 HIS AAA O 1
ATOM 1849 N N . VAL A 1 268 ? -4.228 41.876 31.392 1.000 14.914 264 VAL AAA N 1
ATOM 1850 C CA . VAL A 1 268 ? -5.211 41.404 30.379 1.000 17.612 264 VAL AAA CA 1
ATOM 1851 C C . VAL A 1 268 ? -4.579 41.605 29.003 1.000 19.665 264 VAL AAA C 1
ATOM 1852 O O . VAL A 1 268 ? -3.719 42.475 28.827 1.000 21.338 264 VAL AAA O 1
ATOM 1856 N N . PRO A 1 269 ? -4.970 40.848 27.961 1.000 19.285 265 PRO AAA N 1
ATOM 1857 C CA . PRO A 1 269 ? -6.028 39.835 28.018 1.000 19.605 265 PRO AAA CA 1
ATOM 1858 C C . PRO A 1 269 ? -5.637 38.562 28.778 1.000 18.360 265 PRO AAA C 1
ATOM 1859 O O . PRO A 1 269 ? -4.475 38.166 28.729 1.000 24.039 265 PRO AAA O 1
ATOM 1863 N N . LEU A 1 270 ? -6.602 37.943 29.455 1.000 19.439 266 LEU AAA N 1
ATOM 1864 C CA . LEU A 1 270 ? -6.349 36.736 30.298 1.000 20.743 266 LEU AAA CA 1
ATOM 1865 C C . LEU A 1 270 ? -6.322 35.476 29.424 1.000 23.966 266 LEU AAA C 1
ATOM 1866 O O . LEU A 1 270 ? -7.274 34.677 29.478 1.000 26.822 266 LEU AAA O 1
ATOM 1871 N N . ASP A 1 271 ? -5.220 35.274 28.707 1.000 21.505 267 ASP AAA N 1
ATOM 1872 C CA . ASP A 1 271 ? -4.848 33.962 28.133 1.000 18.314 267 ASP AAA CA 1
ATOM 1873 C C . ASP A 1 271 ? -4.648 32.946 29.267 1.000 20.914 267 ASP AAA C 1
ATOM 1874 O O . ASP A 1 271 ? -4.290 33.326 30.408 1.000 27.109 267 ASP AAA O 1
ATOM 1879 N N . LYS A 1 272 ? -4.948 31.690 28.985 1.000 19.437 268 LYS AAA N 1
ATOM 1880 C CA . LYS A 1 272 ? -4.657 30.619 29.960 1.000 20.472 268 LYS AAA CA 1
ATOM 1881 C C . LYS A 1 272 ? -3.323 29.971 29.587 1.000 17.396 268 LYS AAA C 1
ATOM 1882 O O . LYS A 1 272 ? -3.031 29.808 28.399 1.000 19.884 268 LYS AAA O 1
ATOM 1888 N N . ASP A 1 273 ? -2.526 29.659 30.603 1.000 15.514 269 ASP AAA N 1
ATOM 1889 C CA . ASP A 1 273 ? -1.279 28.873 30.463 1.000 15.526 269 ASP AAA CA 1
ATOM 1890 C C . ASP A 1 273 ? -1.629 27.414 30.737 1.000 16.604 269 ASP AAA C 1
ATOM 1891 O O . ASP A 1 273 ? -1.891 27.062 31.916 1.000 18.346 269 ASP AAA O 1
ATOM 1896 N N . LYS A 1 274 ? -1.620 26.600 29.680 1.000 18.482 270 LYS AAA N 1
ATOM 1897 C CA . LYS A 1 274 ? -2.089 25.195 29.752 1.000 20.152 270 LYS AAA CA 1
ATOM 1898 C C . LYS A 1 274 ? -1.176 24.385 30.694 1.000 20.989 270 LYS AAA C 1
ATOM 1899 O O . LYS A 1 274 ? -1.599 23.303 31.125 1.000 25.739 270 LYS AAA O 1
ATOM 1905 N N . ARG A 1 275 ? 0.020 24.874 31.027 1.000 20.530 271 ARG AAA N 1
ATOM 1906 C CA . ARG A 1 275 ? 0.903 24.214 32.026 1.000 20.455 271 ARG AAA CA 1
ATOM 1907 C C . ARG A 1 275 ? 0.194 24.102 33.386 1.000 19.394 271 ARG AAA C 1
ATOM 1908 O O . ARG A 1 275 ? 0.517 23.170 34.115 1.000 22.859 271 ARG AAA O 1
ATOM 1916 N N . PHE A 1 276 ? -0.717 25.014 33.726 1.000 19.402 272 PHE AAA N 1
ATOM 1917 C CA . PHE A 1 276 ? -1.236 25.190 35.103 1.000 20.163 272 PHE AAA CA 1
ATOM 1918 C C . PHE A 1 276 ? -2.769 25.217 35.172 1.000 20.793 272 PHE AAA C 1
ATOM 1919 O O . PHE A 1 276 ? -3.300 25.210 36.281 1.000 24.292 272 PHE AAA O 1
ATOM 1927 N N . TYR A 1 277 ? -3.473 25.302 34.049 1.000 20.771 273 TYR AAA N 1
ATOM 1928 C CA . TYR A 1 277 ? -4.904 25.710 34.030 1.000 20.176 273 TYR AAA CA 1
ATOM 1929 C C . TYR A 1 277 ? -5.828 24.708 34.733 1.000 19.937 273 TYR AAA C 1
ATOM 1930 O O . TYR A 1 277 ? -6.708 25.160 35.506 1.000 22.137 273 TYR AAA O 1
ATOM 1939 N N . ASP A 1 278 ? -5.692 23.407 34.447 1.000 23.131 274 ASP AAA N 1
ATOM 1940 C CA . ASP A 1 278 ? -6.707 22.389 34.823 1.000 24.964 274 ASP AAA CA 1
ATOM 1941 C C . ASP A 1 278 ? -6.919 22.389 36.342 1.000 25.869 274 ASP AAA C 1
ATOM 1942 O O . ASP A 1 278 ? -8.090 22.271 36.795 1.000 27.241 274 ASP AAA O 1
ATOM 1947 N N . LYS A 1 279 ? -5.845 22.514 37.121 1.000 24.584 275 LYS AAA N 1
ATOM 1948 C CA . LYS A 1 279 ? -5.984 22.350 38.589 1.000 25.316 275 LYS AAA CA 1
ATOM 1949 C C . LYS A 1 279 ? -6.792 23.521 39.164 1.000 23.042 275 LYS AAA C 1
ATOM 1950 O O . LYS A 1 279 ? -7.496 23.294 40.171 1.000 26.125 275 LYS AAA O 1
ATOM 1956 N N . TYR A 1 280 ? -6.754 24.721 38.572 1.000 20.223 276 TYR AAA N 1
ATOM 1957 C CA . TYR A 1 280 ? -7.547 25.853 39.104 1.000 20.121 276 TYR AAA CA 1
ATOM 1958 C C . TYR A 1 280 ? -9.038 25.644 38.828 1.000 18.897 276 TYR AAA C 1
ATOM 1959 O O . TYR A 1 280 ? -9.860 26.046 39.689 1.000 19.746 276 TYR AAA O 1
ATOM 1968 N N . LYS A 1 281 ? -9.391 25.026 37.700 1.000 20.768 277 LYS AAA N 1
ATOM 1969 C CA . LYS A 1 281 ? -10.800 24.626 37.441 1.000 21.895 277 LYS AAA CA 1
ATOM 1970 C C . LYS A 1 281 ? -11.275 23.665 38.548 1.000 21.336 277 LYS AAA C 1
ATOM 1971 O O . LYS A 1 281 ? -12.425 23.846 39.037 1.000 27.240 277 LYS AAA O 1
ATOM 1977 N N . LYS A 1 282 ? -10.418 22.739 38.992 1.000 21.880 278 LYS AAA N 1
ATOM 1978 C CA . LYS A 1 282 ? -10.765 21.727 40.030 1.000 22.043 278 LYS AAA CA 1
ATOM 1979 C C . LYS A 1 282 ? -10.898 22.412 41.403 1.000 20.750 278 LYS AAA C 1
ATOM 1980 O O . LYS A 1 282 ? -11.542 21.840 42.306 1.000 24.160 278 LYS AAA O 1
ATOM 1982 N N . LYS A 1 283 ? -10.334 23.602 41.561 1.000 19.576 279 LYS AAA N 1
ATOM 1983 C CA . LYS A 1 283 ? -10.531 24.422 42.784 1.000 21.305 279 LYS AAA CA 1
ATOM 1984 C C . LYS A 1 283 ? -11.841 25.217 42.718 1.000 20.023 279 LYS AAA C 1
ATOM 1985 O O . LYS A 1 283 ? -12.107 25.946 43.672 1.000 23.139 279 LYS AAA O 1
ATOM 1991 N N . GLY A 1 284 ? -12.622 25.088 41.645 1.000 20.217 280 GLY AAA N 1
ATOM 1992 C CA . GLY A 1 284 ? -13.930 25.758 41.506 1.000 21.185 280 GLY AAA CA 1
ATOM 1993 C C . GLY A 1 284 ? -13.817 27.181 40.977 1.000 20.272 280 GLY AAA C 1
ATOM 1994 O O . GLY A 1 284 ? -14.795 27.944 41.111 1.000 20.656 280 GLY AAA O 1
ATOM 1995 N N . MET A 1 285 ? -12.685 27.555 40.383 1.000 19.400 281 MET AAA N 1
ATOM 1996 C CA . MET A 1 285 ? -12.489 28.932 39.862 1.000 19.490 281 MET AAA CA 1
ATOM 1997 C C . MET A 1 285 ? -13.150 29.038 38.486 1.000 19.270 281 MET AAA C 1
ATOM 1998 O O . MET A 1 285 ? -13.199 28.017 37.757 1.000 21.705 281 MET AAA O 1
ATOM 2003 N N . THR A 1 286 ? -13.675 30.216 38.155 1.000 21.188 282 THR AAA N 1
ATOM 2004 C CA . THR A 1 286 ? -14.270 30.496 36.821 1.000 21.902 282 THR AAA CA 1
ATOM 2005 C C . THR A 1 286 ? -13.180 30.417 35.743 1.000 22.559 282 THR AAA C 1
ATOM 2006 O O . THR A 1 286 ? -11.971 30.429 36.085 1.000 20.509 282 THR AAA O 1
ATOM 2010 N N . ASP A 1 287 ? -13.581 30.343 34.474 1.000 22.421 283 ASP AAA N 1
ATOM 2011 C CA . ASP A 1 287 ? -12.613 30.276 33.351 1.000 22.232 283 ASP AAA CA 1
ATOM 2012 C C . ASP A 1 287 ? -11.621 31.439 33.463 1.000 18.677 283 ASP AAA C 1
ATOM 2013 O O . ASP A 1 287 ? -10.420 31.204 33.324 1.000 22.150 283 ASP AAA O 1
ATOM 2018 N N . HIS A 1 288 ? -12.110 32.665 33.632 1.000 20.146 284 HIS AAA N 1
ATOM 2019 C CA . HIS A 1 288 ? -11.255 33.877 33.695 1.000 19.066 284 HIS AAA CA 1
ATOM 2020 C C . HIS A 1 288 ? -10.367 33.823 34.947 1.000 16.626 284 HIS AAA C 1
ATOM 2021 O O . HIS A 1 288 ? -9.174 34.158 34.842 1.000 18.071 284 HIS AAA O 1
ATOM 2028 N N . GLU A 1 289 ? -10.929 33.448 36.092 1.000 19.359 285 GLU AAA N 1
ATOM 2029 C CA . GLU A 1 289 ? -10.172 33.465 37.372 1.000 19.366 285 GLU AAA CA 1
ATOM 2030 C C . GLU A 1 289 ? -9.106 32.362 37.343 1.000 16.501 285 GLU AAA C 1
ATOM 2031 O O . GLU A 1 289 ? -7.984 32.619 37.826 1.000 17.638 285 GLU AAA O 1
ATOM 2037 N N . ALA A 1 290 ? -9.403 31.193 36.775 1.000 18.868 286 ALA AAA N 1
ATOM 2038 C CA . ALA A 1 290 ? -8.420 30.101 36.583 1.000 16.991 286 ALA AAA CA 1
ATOM 2039 C C . ALA A 1 290 ? -7.320 30.591 35.632 1.000 15.140 286 ALA AAA C 1
ATOM 2040 O O . ALA A 1 290 ? -6.147 30.368 35.932 1.000 15.637 286 ALA AAA O 1
ATOM 2042 N N . ALA A 1 291 ? -7.660 31.255 34.523 1.000 16.644 287 ALA AAA N 1
ATOM 2043 C CA . ALA A 1 291 ? -6.632 31.809 33.599 1.000 15.767 287 ALA AAA CA 1
ATOM 2044 C C . ALA A 1 291 ? -5.738 32.784 34.385 1.000 13.697 287 ALA AAA C 1
ATOM 2045 O O . ALA A 1 291 ? -4.502 32.701 34.276 1.000 15.406 287 ALA AAA O 1
ATOM 2047 N N . TYR A 1 292 ? -6.344 33.662 35.177 1.000 14.551 288 TYR AAA N 1
ATOM 2048 C CA . TYR A 1 292 ? -5.626 34.665 35.998 1.000 14.780 288 TYR AAA CA 1
ATOM 2049 C C . TYR A 1 292 ? -4.639 33.947 36.918 1.000 14.259 288 TYR AAA C 1
ATOM 2050 O O . TYR A 1 292 ? -3.460 34.326 36.967 1.000 15.777 288 TYR AAA O 1
ATOM 2059 N N . ALA A 1 293 ? -5.093 32.899 37.598 1.000 15.535 289 ALA AAA N 1
ATOM 2060 C CA . ALA A 1 293 ? -4.226 32.085 38.477 1.000 13.702 289 ALA AAA CA 1
ATOM 2061 C C . ALA A 1 293 ? -3.041 31.509 37.687 1.000 13.555 289 ALA AAA C 1
ATOM 2062 O O . ALA A 1 293 ? -1.931 31.448 38.242 1.000 13.772 289 ALA AAA O 1
ATOM 2064 N N . THR A 1 294 ? -3.246 31.076 36.440 1.000 13.856 290 THR AAA N 1
ATOM 2065 C CA . THR A 1 294 ? -2.137 30.510 35.620 1.000 14.741 290 THR AAA CA 1
ATOM 2066 C C . THR A 1 294 ? -1.100 31.598 35.314 1.000 13.444 290 THR AAA C 1
ATOM 2067 O O . THR A 1 294 ? 0.085 31.244 35.228 1.000 15.454 290 THR AAA O 1
ATOM 2071 N N . LEU A 1 295 ? -1.507 32.856 35.141 1.000 14.652 291 LEU AAA N 1
ATOM 2072 C CA . LEU A 1 295 ? -0.560 33.968 34.844 1.000 13.802 291 LEU AAA CA 1
ATOM 2073 C C . LEU A 1 295 ? 0.311 34.173 36.082 1.000 12.977 291 LEU AAA C 1
ATOM 2074 O O . LEU A 1 295 ? 1.519 34.374 35.928 1.000 13.045 291 LEU AAA O 1
ATOM 2079 N N . ILE A 1 296 ? -0.308 34.105 37.260 1.000 14.368 292 ILE AAA N 1
ATOM 2080 C CA . ILE A 1 296 ? 0.386 34.268 38.563 1.000 14.233 292 ILE AAA CA 1
ATOM 2081 C C . ILE A 1 296 ? 1.409 33.150 38.706 1.000 14.232 292 ILE AAA C 1
ATOM 2082 O O . ILE A 1 296 ? 2.569 33.413 39.041 1.000 14.567 292 ILE AAA O 1
ATOM 2087 N N . GLU A 1 297 ? 0.971 31.914 38.489 1.000 15.426 293 GLU AAA N 1
ATOM 2088 C CA . GLU A 1 297 ? 1.874 30.759 38.712 1.000 15.400 293 GLU AAA CA 1
ATOM 2089 C C . GLU A 1 297 ? 3.055 30.796 37.732 1.000 16.748 293 GLU AAA C 1
ATOM 2090 O O . GLU A 1 297 ? 4.171 30.453 38.154 1.000 17.449 293 GLU AAA O 1
ATOM 2096 N N . GLY A 1 298 ? 2.830 31.192 36.482 1.000 16.007 294 GLY AAA N 1
ATOM 2097 C CA . GLY A 1 298 ? 3.924 31.314 35.501 1.000 15.481 294 GLY AAA CA 1
ATOM 2098 C C . GLY A 1 298 ? 4.896 32.429 35.862 1.000 14.237 294 GLY AAA C 1
ATOM 2099 O O . GLY A 1 298 ? 6.103 32.271 35.639 1.000 14.620 294 GLY AAA O 1
ATOM 2100 N N . MET A 1 299 ? 4.373 33.540 36.374 1.000 13.845 295 MET AAA N 1
ATOM 2101 C CA . MET A 1 299 ? 5.220 34.655 36.877 1.000 14.256 295 MET AAA CA 1
ATOM 2102 C C . MET A 1 299 ? 6.119 34.106 37.989 1.000 14.414 295 MET AAA C 1
ATOM 2103 O O . MET A 1 299 ? 7.329 34.363 37.979 1.000 16.122 295 MET AAA O 1
ATOM 2108 N N . ASP A 1 300 ? 5.552 33.252 38.849 1.000 13.367 296 ASP AAA N 1
ATOM 2109 C CA . ASP A 1 300 ? 6.283 32.718 40.026 1.000 13.327 296 ASP AAA CA 1
ATOM 2110 C C . ASP A 1 300 ? 7.339 31.718 39.542 1.000 13.985 296 ASP AAA C 1
ATOM 2111 O O . ASP A 1 300 ? 8.426 31.656 40.130 1.000 16.341 296 ASP AAA O 1
ATOM 2116 N N . LYS A 1 301 ? 7.028 30.960 38.488 1.000 14.537 297 LYS AAA N 1
ATOM 2117 C CA . LYS A 1 301 ? 8.020 30.020 37.896 1.000 14.845 297 LYS AAA CA 1
ATOM 2118 C C . LYS A 1 301 ? 9.210 30.801 37.336 1.000 15.691 297 LYS AAA C 1
ATOM 2119 O O . LYS A 1 301 ? 10.354 30.392 37.547 1.000 17.774 297 LYS AAA O 1
ATOM 2125 N N . SER A 1 302 ? 8.953 31.959 36.707 1.000 13.902 298 SER AAA N 1
ATOM 2126 C CA . SER A 1 302 ? 10.029 32.828 36.175 1.000 13.716 298 SER AAA CA 1
ATOM 2127 C C . SER A 1 302 ? 10.950 33.258 37.322 1.000 13.826 298 SER AAA C 1
ATOM 2128 O O . SER A 1 302 ? 12.188 33.174 37.166 1.000 14.863 298 SER AAA O 1
ATOM 2131 N N . LEU A 1 303 ? 10.368 33.719 38.433 1.000 14.682 299 LEU AAA N 1
ATOM 2132 C CA . LEU A 1 303 ? 11.143 34.099 39.644 1.000 15.139 299 LEU AAA CA 1
ATOM 2133 C C . LEU A 1 303 ? 12.024 32.921 40.082 1.000 14.984 299 LEU AAA C 1
ATOM 2134 O O . LEU A 1 303 ? 13.237 33.089 40.289 1.000 17.273 299 LEU AAA O 1
ATOM 2139 N N . GLY A 1 304 ? 11.409 31.749 40.217 1.000 14.222 300 GLY AAA N 1
ATOM 2140 C CA . GLY A 1 304 ? 12.122 30.535 40.636 1.000 15.322 300 GLY AAA CA 1
ATOM 2141 C C . GLY A 1 304 ? 13.257 30.175 39.688 1.000 13.817 300 GLY AAA C 1
ATOM 2142 O O . GLY A 1 304 ? 14.316 29.720 40.165 1.000 15.103 300 GLY AAA O 1
ATOM 2143 N N . ASP A 1 305 ? 13.040 30.306 38.385 1.000 15.021 301 ASP AAA N 1
ATOM 2144 C CA . ASP A 1 305 ? 14.045 29.957 37.355 1.000 15.013 301 ASP AAA CA 1
ATOM 2145 C C . ASP A 1 305 ? 15.242 30.912 37.471 1.000 14.928 301 ASP AAA C 1
ATOM 2146 O O . ASP A 1 305 ? 16.393 30.476 37.283 1.000 16.630 301 ASP AAA O 1
ATOM 2151 N N . LEU A 1 306 ? 14.999 32.201 37.771 1.000 15.114 302 LEU AAA N 1
ATOM 2152 C CA . LEU A 1 306 ? 16.123 33.139 37.978 1.000 15.006 302 LEU AAA CA 1
ATOM 2153 C C . LEU A 1 306 ? 16.867 32.821 39.278 1.000 14.546 302 LEU AAA C 1
ATOM 2154 O O . LEU A 1 306 ? 18.111 32.863 39.268 1.000 17.389 302 LEU AAA O 1
ATOM 2159 N N . MET A 1 307 ? 16.140 32.482 40.347 1.000 13.306 303 MET AAA N 1
ATOM 2160 C CA . MET A 1 307 ? 16.765 32.119 41.642 1.000 14.652 303 MET AAA CA 1
ATOM 2161 C C . MET A 1 307 ? 17.598 30.838 41.436 1.000 15.651 303 MET AAA C 1
ATOM 2162 O O . MET A 1 307 ? 18.731 30.773 41.919 1.000 17.819 303 MET AAA O 1
ATOM 2167 N N . ASP A 1 308 ? 17.079 29.892 40.669 1.000 15.672 304 ASP AAA N 1
ATOM 2168 C CA . ASP A 1 308 ? 17.815 28.631 40.382 1.000 15.829 304 ASP AAA CA 1
ATOM 2169 C C . ASP A 1 308 ? 19.102 28.963 39.621 1.000 16.179 304 ASP AAA C 1
ATOM 2170 O O . ASP A 1 308 ? 20.160 28.434 39.973 1.000 16.445 304 ASP AAA O 1
ATOM 2175 N N . TRP A 1 309 ? 19.034 29.864 38.638 1.000 15.374 305 TRP AAA N 1
ATOM 2176 C CA . TRP A 1 309 ? 20.220 30.256 37.848 1.000 15.686 305 TRP AAA CA 1
ATOM 2177 C C . TRP A 1 309 ? 21.274 30.862 38.778 1.000 16.078 305 TRP AAA C 1
ATOM 2178 O O . TRP A 1 309 ? 22.451 30.519 38.649 1.000 18.970 305 TRP AAA O 1
ATOM 2189 N N . LEU A 1 310 ? 20.866 31.747 39.681 1.000 14.559 306 LEU AAA N 1
ATOM 2190 C CA . LEU A 1 310 ? 21.808 32.416 40.617 1.000 15.173 306 LEU AAA CA 1
ATOM 2191 C C . LEU A 1 310 ? 22.511 31.352 41.465 1.000 18.145 306 LEU AAA C 1
ATOM 2192 O O . LEU A 1 310 ? 23.734 31.456 41.630 1.000 20.653 306 LEU AAA O 1
ATOM 2197 N N . GLU A 1 311 ? 21.749 30.370 41.979 1.000 16.978 307 GLU AAA N 1
ATOM 2198 C CA . GLU A 1 311 ? 22.297 29.295 42.842 1.000 16.318 307 GLU AAA CA 1
ATOM 2199 C C . GLU A 1 311 ? 23.293 28.442 42.036 1.000 16.249 307 GLU AAA C 1
ATOM 2200 O O . GLU A 1 311 ? 24.402 28.209 42.527 1.000 19.419 307 GLU AAA O 1
ATOM 2206 N N . LYS A 1 312 ? 22.928 28.030 40.824 1.000 16.619 308 LYS AAA N 1
ATOM 2207 C CA . LYS A 1 312 ? 23.760 27.113 40.006 1.000 19.131 308 LYS AAA CA 1
ATOM 2208 C C . LYS A 1 312 ? 25.023 27.822 39.501 1.000 18.979 308 LYS AAA C 1
ATOM 2209 O O . LYS A 1 312 ? 26.039 27.137 39.317 1.000 20.199 308 LYS AAA O 1
ATOM 2215 N N A SER A 1 313 ? 24.955 29.143 39.275 0.500 19.191 309 SER AAA N 1
ATOM 2216 N N B SER A 1 313 ? 24.955 29.141 39.280 0.500 19.833 309 SER AAA N 1
ATOM 2217 C CA A SER A 1 313 ? 26.045 29.949 38.665 0.500 18.972 309 SER AAA CA 1
ATOM 2218 C CA B SER A 1 313 ? 26.043 29.938 38.664 0.500 19.847 309 SER AAA CA 1
ATOM 2219 C C A SER A 1 313 ? 26.986 30.511 39.740 0.500 20.220 309 SER AAA C 1
ATOM 2220 C C B SER A 1 313 ? 26.970 30.529 39.735 0.500 20.334 309 SER AAA C 1
ATOM 2221 O O A SER A 1 313 ? 27.983 31.140 39.356 0.500 23.496 309 SER AAA O 1
ATOM 2222 O O B SER A 1 313 ? 27.949 31.179 39.342 0.500 23.520 309 SER AAA O 1
ATOM 2227 N N . GLY A 1 314 ? 26.678 30.326 41.024 1.000 20.357 310 GLY AAA N 1
ATOM 2228 C CA . GLY A 1 314 ? 27.506 30.858 42.126 1.000 21.059 310 GLY AAA CA 1
ATOM 2229 C C . GLY A 1 314 ? 27.361 32.358 42.297 1.000 17.529 310 GLY AAA C 1
ATOM 2230 O O . GLY A 1 314 ? 28.254 32.976 42.911 1.000 22.240 310 GLY AAA O 1
ATOM 2231 N N . GLU A 1 315 ? 26.254 32.934 41.832 1.000 17.458 311 GLU AAA N 1
ATOM 2232 C CA . GLU A 1 315 ? 25.976 34.390 41.921 1.000 17.529 311 GLU AAA CA 1
ATOM 2233 C C . GLU A 1 315 ? 25.020 34.678 43.086 1.000 16.743 311 GLU AAA C 1
ATOM 2234 O O . GLU A 1 315 ? 24.876 35.849 43.427 1.000 17.503 311 GLU AAA O 1
ATOM 2240 N N . ALA A 1 316 ? 24.372 33.664 43.670 1.000 17.579 312 ALA AAA N 1
ATOM 2241 C CA . ALA A 1 316 ? 23.270 33.897 44.639 1.000 17.884 312 ALA AAA CA 1
ATOM 2242 C C . ALA A 1 316 ? 23.759 34.696 45.857 1.000 17.679 312 ALA AAA C 1
ATOM 2243 O O . ALA A 1 316 ? 23.003 35.579 46.296 1.000 21.457 312 ALA AAA O 1
ATOM 2245 N N . ASP A 1 317 ? 24.979 34.457 46.353 1.000 18.448 313 ASP AAA N 1
ATOM 2246 C CA . ASP A 1 317 ? 25.499 35.072 47.605 1.000 19.955 313 ASP AAA CA 1
ATOM 2247 C C . ASP A 1 317 ? 25.822 36.547 47.386 1.000 17.698 313 ASP AAA C 1
ATOM 2248 O O . ASP A 1 317 ? 25.977 37.253 48.394 1.000 23.146 313 ASP AAA O 1
ATOM 2250 N N . ASN A 1 318 ? 25.905 37.004 46.131 1.000 16.903 314 ASN AAA N 1
ATOM 2251 C CA . ASN A 1 318 ? 26.268 38.415 45.833 1.000 16.977 314 ASN AAA CA 1
ATOM 2252 C C . ASN A 1 318 ? 25.229 39.040 44.893 1.000 13.890 314 ASN AAA C 1
ATOM 2253 O O . ASN A 1 318 ? 25.604 39.880 44.083 1.000 16.551 314 ASN AAA O 1
ATOM 2258 N N . THR A 1 319 ? 23.966 38.654 45.013 1.000 14.133 315 THR AAA N 1
ATOM 2259 C CA . THR A 1 319 ? 22.857 39.190 44.184 1.000 13.608 315 THR AAA CA 1
ATOM 2260 C C . THR A 1 319 ? 21.708 39.654 45.087 1.000 14.841 315 THR AAA C 1
ATOM 2261 O O . THR A 1 319 ? 21.213 38.885 45.941 1.000 15.765 315 THR AAA O 1
ATOM 2265 N N . ILE A 1 320 ? 21.267 40.888 44.871 1.000 13.099 316 ILE AAA N 1
ATOM 2266 C CA . ILE A 1 320 ? 20.047 41.431 45.503 1.000 14.276 316 ILE AAA CA 1
ATOM 2267 C C . ILE A 1 320 ? 18.869 41.123 44.583 1.000 13.430 316 ILE AAA C 1
ATOM 2268 O O . ILE A 1 320 ? 18.967 41.373 43.351 1.000 13.171 316 ILE AAA O 1
ATOM 2273 N N . ILE A 1 321 ? 17.768 40.664 45.155 1.000 13.448 317 ILE AAA N 1
ATOM 2274 C CA . ILE A 1 321 ? 16.492 40.506 44.416 1.000 13.110 317 ILE AAA CA 1
ATOM 2275 C C . ILE A 1 321 ? 15.459 41.406 45.082 1.000 11.206 317 ILE AAA C 1
ATOM 2276 O O . ILE A 1 321 ? 15.221 41.277 46.284 1.000 11.233 317 ILE AAA O 1
ATOM 2281 N N . ILE A 1 322 ? 14.886 42.293 44.276 1.000 13.006 318 ILE AAA N 1
ATOM 2282 C CA . ILE A 1 322 ? 13.741 43.122 44.707 1.000 12.903 318 ILE AAA CA 1
ATOM 2283 C C . ILE A 1 322 ? 12.535 42.661 43.904 1.000 12.866 318 ILE AAA C 1
ATOM 2284 O O . ILE A 1 322 ? 12.574 42.737 42.680 1.000 14.179 318 ILE AAA O 1
ATOM 2289 N N . PHE A 1 323 ? 11.494 42.239 44.593 1.000 12.850 319 PHE AAA N 1
ATOM 2290 C CA . PHE A 1 323 ? 10.201 41.863 43.986 1.000 11.363 319 PHE AAA CA 1
ATOM 2291 C C . PHE A 1 323 ? 9.229 43.012 44.228 1.000 12.268 319 PHE AAA C 1
ATOM 2292 O O . PHE A 1 323 ? 9.096 43.442 45.368 1.000 13.266 319 PHE AAA O 1
ATOM 2300 N N . MET A 1 324 ? 8.508 43.398 43.189 1.000 12.493 320 MET AAA N 1
ATOM 2301 C CA . MET A 1 324 ? 7.542 44.505 43.271 1.000 12.331 320 MET AAA CA 1
ATOM 2302 C C . MET A 1 324 ? 6.473 44.342 42.197 1.000 11.982 320 MET AAA C 1
ATOM 2303 O O . MET A 1 324 ? 6.660 43.556 41.245 1.000 12.637 320 MET AAA O 1
ATOM 2308 N N . SER A 1 325 ? 5.369 45.060 42.362 1.000 12.491 321 SER AAA N 1
ATOM 2309 C CA . SER A 1 325 ? 4.304 45.182 41.345 1.000 13.065 321 SER AAA CA 1
ATOM 2310 C C . SER A 1 325 ? 4.024 46.676 41.103 1.000 12.165 321 SER AAA C 1
ATOM 2311 O O . SER A 1 325 ? 4.295 47.494 42.004 1.000 13.581 321 SER AAA O 1
ATOM 2314 N N . ASP A 1 326 ? 3.498 47.032 39.937 1.000 12.080 322 ASP AAA N 1
ATOM 2315 C CA . ASP A 1 326 ? 3.438 48.463 39.522 1.000 12.771 322 ASP AAA CA 1
ATOM 2316 C C . ASP A 1 326 ? 2.121 49.125 39.931 1.000 13.114 322 ASP AAA C 1
ATOM 2317 O O . ASP A 1 326 ? 2.062 50.352 39.845 1.000 16.449 322 ASP AAA O 1
ATOM 2322 N N . ASN A 1 327 ? 1.090 48.361 40.280 1.000 12.460 323 ASN AAA N 1
ATOM 2323 C CA . ASN A 1 327 ? -0.247 48.859 40.700 1.000 11.996 323 ASN AAA CA 1
ATOM 2324 C C . ASN A 1 327 ? -1.093 47.683 41.176 1.000 12.632 323 ASN AAA C 1
ATOM 2325 O O . ASN A 1 327 ? -0.639 46.544 41.067 1.000 13.000 323 ASN AAA O 1
ATOM 2330 N N . GLY A 1 328 ? -2.268 47.972 41.714 1.000 13.335 324 GLY AAA N 1
ATOM 2331 C CA . GLY A 1 328 ? -3.128 46.931 42.294 1.000 14.217 324 GLY AAA CA 1
ATOM 2332 C C . GLY A 1 328 ? -3.757 46.030 41.249 1.000 12.544 324 GLY AAA C 1
ATOM 2333 O O . GLY A 1 328 ? -3.715 46.349 40.035 1.000 12.120 324 GLY AAA O 1
ATOM 2334 N N . GLY A 1 329 ? -4.343 44.933 41.712 1.000 13.315 325 GLY AAA N 1
ATOM 2335 C CA . GLY A 1 329 ? -5.069 43.992 40.848 1.000 14.135 325 GLY AAA CA 1
ATOM 2336 C C . GLY A 1 329 ? -6.247 44.658 40.169 1.000 12.840 325 GLY AAA C 1
ATOM 2337 O O . GLY A 1 329 ? -6.894 45.526 40.797 1.000 13.976 325 GLY AAA O 1
ATOM 2338 N N . LEU A 1 330 ? -6.507 44.304 38.914 1.000 13.253 326 LEU AAA N 1
ATOM 2339 C CA . LEU A 1 330 ? -7.675 44.844 38.167 1.000 13.831 326 LEU AAA CA 1
ATOM 2340 C C . LEU A 1 330 ? -8.965 44.442 38.896 1.000 14.281 326 LEU AAA C 1
ATOM 2341 O O . LEU A 1 330 ? -9.181 43.252 39.076 1.000 15.452 326 LEU AAA O 1
ATOM 2346 N N . ALA A 1 331 ? -9.810 45.396 39.276 1.000 15.139 327 ALA AAA N 1
ATOM 2347 C CA . ALA A 1 331 ? -11.042 45.105 40.043 1.000 16.526 327 ALA AAA CA 1
ATOM 2348 C C . ALA A 1 331 ? -12.271 45.827 39.463 1.000 14.410 327 ALA AAA C 1
ATOM 2349 O O . ALA A 1 331 ? -13.374 45.621 40.014 1.000 17.848 327 ALA AAA O 1
ATOM 2351 N N . ALA A 1 332 ? -12.132 46.609 38.385 1.000 15.871 328 ALA AAA N 1
ATOM 2352 C CA . ALA A 1 332 ? -13.207 47.495 37.884 1.000 16.545 328 ALA AAA CA 1
ATOM 2353 C C . ALA A 1 332 ? -13.784 47.022 36.538 1.000 19.740 328 ALA AAA C 1
ATOM 2354 O O . ALA A 1 332 ? -14.680 47.739 36.048 1.000 22.958 328 ALA AAA O 1
ATOM 2356 N N . GLU A 1 333 ? -13.303 45.916 35.954 1.000 19.250 329 GLU AAA N 1
ATOM 2357 C CA . GLU A 1 333 ? -13.749 45.421 34.620 1.000 20.756 329 GLU AAA CA 1
ATOM 2358 C C . GLU A 1 333 ? -14.360 44.030 34.750 1.000 19.246 329 GLU AAA C 1
ATOM 2359 O O . GLU A 1 333 ? -13.589 43.046 34.810 1.000 20.624 329 GLU AAA O 1
ATOM 2365 N N . SER A 1 334 ? -15.694 43.953 34.736 1.000 21.609 330 SER AAA N 1
ATOM 2366 C CA . SER A 1 334 ? -16.439 42.667 34.754 1.000 21.311 330 SER AAA CA 1
ATOM 2367 C C . SER A 1 334 ? -16.176 41.865 33.473 1.000 18.714 330 SER AAA C 1
ATOM 2368 O O . SER A 1 334 ? -16.426 40.648 33.479 1.000 20.539 330 SER AAA O 1
ATOM 2371 N N . TYR A 1 335 ? -15.670 42.479 32.402 1.000 20.868 331 TYR AAA N 1
ATOM 2372 C CA . TYR A 1 335 ? -15.317 41.750 31.151 1.000 20.508 331 TYR AAA CA 1
ATOM 2373 C C . TYR A 1 335 ? -14.243 40.684 31.437 1.000 20.259 331 TYR AAA C 1
ATOM 2374 O O . TYR A 1 335 ? -14.183 39.678 30.714 1.000 21.852 331 TYR AAA O 1
ATOM 2383 N N . TRP A 1 336 ? -13.367 40.937 32.417 1.000 20.118 332 TRP AAA N 1
ATOM 2384 C CA . TRP A 1 336 ? -12.182 40.093 32.702 1.000 18.362 332 TRP AAA CA 1
ATOM 2385 C C . TRP A 1 336 ? -12.261 39.456 34.092 1.000 17.830 332 TRP AAA C 1
ATOM 2386 O O . TRP A 1 336 ? -11.706 38.362 34.238 1.000 21.124 332 TRP AAA O 1
ATOM 2397 N N . ARG A 1 337 ? -12.878 40.118 35.077 1.000 18.424 333 ARG AAA N 1
ATOM 2398 C CA . ARG A 1 337 ? -12.883 39.649 36.488 1.000 17.635 333 ARG AAA CA 1
ATOM 2399 C C . ARG A 1 337 ? -14.306 39.264 36.905 1.000 19.349 333 ARG AAA C 1
ATOM 2400 O O . ARG A 1 337 ? -15.242 40.039 36.590 1.000 21.416 333 ARG AAA O 1
ATOM 2408 N N . ASP A 1 338 ? -14.469 38.118 37.577 1.000 23.947 334 ASP AAA N 1
ATOM 2409 C CA . ASP A 1 338 ? -15.797 37.477 37.786 1.000 26.057 334 ASP AAA CA 1
ATOM 2410 C C . ASP A 1 338 ? -16.401 37.685 39.176 1.000 28.675 334 ASP AAA C 1
ATOM 2411 O O . ASP A 1 338 ? -17.655 37.563 39.280 1.000 36.472 334 ASP AAA O 1
ATOM 2416 N N . GLY A 1 339 ? -15.594 37.931 40.207 1.000 29.404 335 GLY AAA N 1
ATOM 2417 C CA . GLY A 1 339 ? -16.114 38.212 41.564 1.000 33.338 335 GLY AAA CA 1
ATOM 2418 C C . GLY A 1 339 ? -16.933 39.495 41.602 1.000 31.776 335 GLY AAA C 1
ATOM 2419 O O . GLY A 1 339 ? -16.967 40.213 40.580 1.000 34.625 335 GLY AAA O 1
ATOM 2420 N N . LYS A 1 340 ? -17.535 39.820 42.746 1.000 30.557 336 LYS AAA N 1
ATOM 2421 C CA . LYS A 1 340 ? -18.160 41.148 42.984 1.000 28.652 336 LYS AAA CA 1
ATOM 2422 C C . LYS A 1 340 ? -17.142 42.227 42.595 1.000 24.321 336 LYS AAA C 1
ATOM 2423 O O . LYS A 1 340 ? -15.980 42.131 43.052 1.000 23.803 336 LYS AAA O 1
ATOM 2429 N N . LEU A 1 341 ? -17.526 43.199 41.761 1.000 22.149 337 LEU AAA N 1
ATOM 2430 C CA . LEU A 1 341 ? -16.559 44.229 41.307 1.000 20.886 337 LEU AAA CA 1
ATOM 2431 C C . LEU A 1 341 ? -15.994 44.955 42.532 1.000 17.799 337 LEU AAA C 1
ATOM 2432 O O . LEU A 1 341 ? -16.706 45.126 43.548 1.000 21.884 337 LEU AAA O 1
ATOM 2437 N N . HIS A 1 342 ? -14.741 45.388 42.402 1.000 18.275 338 HIS AAA N 1
ATOM 2438 C CA . HIS A 1 342 ? -14.044 46.285 43.351 1.000 18.817 338 HIS AAA CA 1
ATOM 2439 C C . HIS A 1 342 ? -13.677 45.509 44.620 1.000 19.491 338 HIS AAA C 1
ATOM 2440 O O . HIS A 1 342 ? -13.434 46.160 45.629 1.000 20.454 338 HIS AAA O 1
ATOM 2447 N N . THR A 1 343 ? -13.579 44.176 44.562 1.000 17.729 339 THR AAA N 1
ATOM 2448 C CA . THR A 1 343 ? -13.223 43.320 45.732 1.000 18.317 339 THR AAA CA 1
ATOM 2449 C C . THR A 1 343 ? -12.050 42.381 45.423 1.000 15.209 339 THR AAA C 1
ATOM 2450 O O . THR A 1 343 ? -11.731 41.586 46.318 1.000 18.589 339 THR AAA O 1
ATOM 2454 N N . GLN A 1 344 ? -11.400 42.489 44.254 1.000 16.134 340 GLN AAA N 1
ATOM 2455 C CA . GLN A 1 344 ? -10.422 41.479 43.757 1.000 17.218 340 GLN AAA CA 1
ATOM 2456 C C . GLN A 1 344 ? -9.086 41.614 44.507 1.000 15.012 340 GLN AAA C 1
ATOM 2457 O O . GLN A 1 344 ? -8.178 40.798 44.231 1.000 17.147 340 GLN AAA O 1
ATOM 2463 N N . ASN A 1 345 ? -8.966 42.574 45.430 1.000 14.984 341 ASN AAA N 1
ATOM 2464 C CA . ASN A 1 345 ? -7.774 42.750 46.300 1.000 14.575 341 ASN AAA CA 1
ATOM 2465 C C . ASN A 1 345 ? -8.195 42.659 47.771 1.000 13.583 341 ASN AAA C 1
ATOM 2466 O O . ASN A 1 345 ? -7.419 43.120 48.643 1.000 13.396 341 ASN AAA O 1
ATOM 2471 N N . HIS A 1 346 ? -9.349 42.057 48.074 1.000 16.158 342 HIS AAA N 1
ATOM 2472 C CA . HIS A 1 346 ? -9.856 41.974 49.473 1.000 17.408 342 HIS AAA CA 1
ATOM 2473 C C . HIS A 1 346 ? -8.766 41.370 50.357 1.000 14.785 342 HIS AAA C 1
ATOM 2474 O O . HIS A 1 346 ? -8.107 40.400 49.961 1.000 16.130 342 HIS AAA O 1
ATOM 2481 N N . PRO A 1 347 ? -8.536 41.871 51.594 1.000 14.987 343 PRO AAA N 1
ATOM 2482 C CA . PRO A 1 347 ? -9.418 42.820 52.281 1.000 16.573 343 PRO AAA CA 1
ATOM 2483 C C . PRO A 1 347 ? -9.299 44.289 51.876 1.000 14.675 343 PRO AAA C 1
ATOM 2484 O O . PRO A 1 347 ? -10.038 45.114 52.401 1.000 16.485 343 PRO AAA O 1
ATOM 2488 N N . LEU A 1 348 ? -8.381 44.608 50.966 1.000 13.778 344 LEU AAA N 1
ATOM 2489 C CA . LEU A 1 348 ? -8.253 46.001 50.466 1.000 13.123 344 LEU AAA CA 1
ATOM 2490 C C . LEU A 1 348 ? -9.477 46.331 49.605 1.000 13.208 344 LEU AAA C 1
ATOM 2491 O O . LEU A 1 348 ? -10.091 45.419 49.034 1.000 16.407 344 LEU AAA O 1
ATOM 2496 N N . ASN A 1 349 ? -9.819 47.605 49.543 1.000 14.327 345 ASN AAA N 1
ATOM 2497 C CA . ASN A 1 349 ? -10.926 48.148 48.725 1.000 15.135 345 ASN AAA CA 1
ATOM 2498 C C . ASN A 1 349 ? -10.420 48.467 47.316 1.000 13.160 345 ASN AAA C 1
ATOM 2499 O O . ASN A 1 349 ? -9.349 49.087 47.177 1.000 14.954 345 ASN AAA O 1
ATOM 2504 N N . SER A 1 350 ? -11.199 48.119 46.306 1.000 14.929 346 SER AAA N 1
ATOM 2505 C CA . SER A 1 350 ? -11.019 48.557 44.905 1.000 13.791 346 SER AAA CA 1
ATOM 2506 C C . SER A 1 350 ? -9.763 47.906 44.321 1.000 13.519 346 SER AAA C 1
ATOM 2507 O O . SER A 1 350 ? -9.442 46.727 44.694 1.000 15.100 346 SER AAA O 1
ATOM 2510 N N . GLY A 1 351 ? -9.117 48.565 43.371 1.000 13.846 347 GLY AAA N 1
ATOM 2511 C CA . GLY A 1 351 ? -8.040 47.936 42.598 1.000 13.136 347 GLY AAA CA 1
ATOM 2512 C C . GLY A 1 351 ? -7.407 48.937 41.667 1.000 12.140 347 GLY AAA C 1
ATOM 2513 O O . GLY A 1 351 ? -7.532 50.173 41.905 1.000 13.720 347 GLY AAA O 1
ATOM 2514 N N . LYS A 1 352 ? -6.737 48.428 40.652 1.000 13.406 348 LYS AAA N 1
ATOM 2515 C CA . LYS A 1 352 ? -6.087 49.227 39.597 1.000 12.758 348 LYS AAA CA 1
ATOM 2516 C C . LYS A 1 352 ? -6.917 50.477 39.299 1.000 11.734 348 LYS AAA C 1
ATOM 2517 O O . LYS A 1 352 ? -8.125 50.362 39.072 1.000 13.615 348 LYS AAA O 1
ATOM 2523 N N . GLY A 1 353 ? -6.261 51.630 39.253 1.000 13.710 349 GLY AAA N 1
ATOM 2524 C CA . GLY A 1 353 ? -6.874 52.929 38.949 1.000 14.223 349 GLY AAA CA 1
ATOM 2525 C C . GLY A 1 353 ? -7.357 53.662 40.186 1.000 14.349 349 GLY AAA C 1
ATOM 2526 O O . GLY A 1 353 ? -7.593 54.894 40.078 1.000 16.154 349 GLY AAA O 1
ATOM 2527 N N . SER A 1 354 ? -7.444 52.983 41.331 1.000 14.909 350 SER AAA N 1
ATOM 2528 C CA . SER A 1 354 ? -7.980 53.534 42.601 1.000 14.320 350 SER AAA CA 1
ATOM 2529 C C . SER A 1 354 ? -6.848 54.038 43.496 1.000 13.799 350 SER AAA C 1
ATOM 2530 O O . SER A 1 354 ? -5.788 53.358 43.611 1.000 15.004 350 SER AAA O 1
ATOM 2533 N N . THR A 1 355 ? -7.107 55.152 44.167 1.000 14.759 351 THR AAA N 1
ATOM 2534 C CA . THR A 1 355 ? -6.258 55.691 45.249 1.000 15.090 351 THR AAA CA 1
ATOM 2535 C C . THR A 1 355 ? -6.522 54.907 46.543 1.000 14.955 351 THR AAA C 1
ATOM 2536 O O . THR A 1 355 ? -5.722 55.057 47.487 1.000 15.604 351 THR AAA O 1
ATOM 2540 N N . TYR A 1 356 ? -7.585 54.092 46.601 1.000 14.433 352 TYR AAA N 1
ATOM 2541 C CA . TYR A 1 356 ? -7.811 53.166 47.731 1.000 14.845 352 TYR AAA CA 1
ATOM 2542 C C . TYR A 1 356 ? -6.654 52.157 47.763 1.000 13.853 352 TYR AAA C 1
ATOM 2543 O O . TYR A 1 356 ? -5.959 51.982 46.753 1.000 13.987 352 TYR AAA O 1
ATOM 2552 N N . GLU A 1 357 ? -6.400 51.573 48.929 1.000 14.108 353 GLU AAA N 1
ATOM 2553 C CA . GLU A 1 357 ? -5.300 50.604 49.164 1.000 12.634 353 GLU AAA CA 1
ATOM 2554 C C . GLU A 1 357 ? -5.256 49.532 48.063 1.000 12.527 353 GLU AAA C 1
ATOM 2555 O O . GLU A 1 357 ? -4.150 49.153 47.645 1.000 13.239 353 GLU AAA O 1
ATOM 2561 N N . GLY A 1 358 ? -6.408 49.041 47.604 1.000 13.346 354 GLY AAA N 1
ATOM 2562 C CA . GLY A 1 358 ? -6.479 47.997 46.571 1.000 12.757 354 GLY AAA CA 1
ATOM 2563 C C . GLY 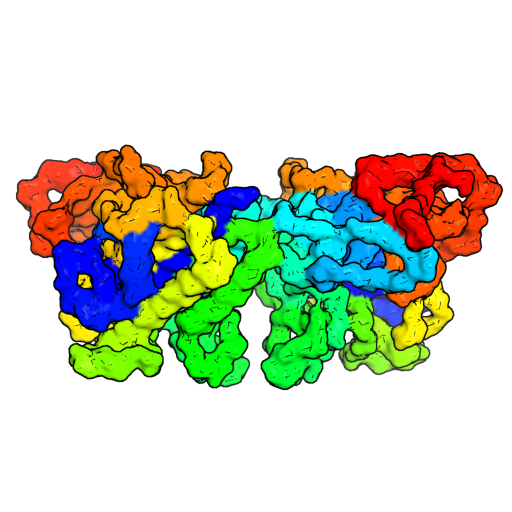A 1 358 ? -5.737 48.368 45.295 1.000 11.978 354 GLY AAA C 1
ATOM 2564 O O . GLY A 1 358 ? -5.228 47.479 44.623 1.000 14.056 354 GLY AAA O 1
ATOM 2565 N N . GLY A 1 359 ? -5.676 49.650 44.961 1.000 13.994 355 GLY AAA N 1
ATOM 2566 C CA . GLY A 1 359 ? -5.002 50.155 43.749 1.000 13.919 355 GLY AAA CA 1
ATOM 2567 C C . GLY A 1 359 ? -3.522 50.457 43.933 1.000 12.806 355 GLY AAA C 1
ATOM 2568 O O . GLY A 1 359 ? -2.818 50.517 42.903 1.000 14.018 355 GLY AAA O 1
ATOM 2569 N N . ILE A 1 360 ? -3.035 50.641 45.161 1.000 12.482 356 ILE AAA N 1
ATOM 2570 C CA . ILE A 1 360 ? -1.688 51.254 45.394 1.000 13.053 356 ILE AAA CA 1
ATOM 2571 C C . ILE A 1 360 ? -0.799 50.375 46.286 1.000 12.178 356 ILE AAA C 1
ATOM 2572 O O . ILE A 1 360 ? 0.412 50.583 46.258 1.000 12.984 356 ILE AAA O 1
ATOM 2577 N N . ARG A 1 361 ? -1.352 49.469 47.091 1.000 13.453 357 ARG AAA N 1
ATOM 2578 C CA . ARG A 1 361 ? -0.538 48.640 48.025 1.000 12.239 357 ARG AAA CA 1
ATOM 2579 C C . ARG A 1 361 ? -0.074 47.364 47.312 1.000 11.660 357 ARG AAA C 1
ATOM 2580 O O . ARG A 1 361 ? -0.918 46.586 46.832 1.000 13.831 357 ARG AAA O 1
ATOM 2588 N N . GLU A 1 362 ? 1.236 47.148 47.258 1.000 12.308 358 GLU AAA N 1
ATOM 2589 C CA . GLU A 1 362 ? 1.864 46.140 46.372 1.000 11.786 358 GLU AAA CA 1
ATOM 2590 C C . GLU A 1 362 ? 2.605 45.097 47.178 1.000 11.328 358 GLU AAA C 1
ATOM 2591 O O . GLU A 1 362 ? 3.224 45.403 48.190 1.000 12.551 358 GLU AAA O 1
ATOM 2597 N N . PRO A 1 363 ? 2.614 43.839 46.676 1.000 11.255 359 PRO AAA N 1
ATOM 2598 C CA . PRO A 1 363 ? 3.484 42.820 47.243 1.000 12.924 359 PRO AAA CA 1
ATOM 2599 C C . PRO A 1 363 ? 4.938 43.191 46.935 1.000 13.228 359 PRO AAA C 1
ATOM 2600 O O . PRO A 1 363 ? 5.283 43.485 45.800 1.000 15.236 359 PRO AAA O 1
ATOM 2604 N N . MET A 1 364 ? 5.760 43.248 47.968 1.000 13.219 360 MET AAA N 1
ATOM 2605 C CA . MET A 1 364 ? 7.181 43.616 47.823 1.000 12.205 360 MET AAA CA 1
ATOM 2606 C C . MET A 1 364 ? 8.019 42.731 48.747 1.000 11.651 360 MET AAA C 1
ATOM 2607 O O . MET A 1 364 ? 7.639 42.525 49.906 1.000 12.522 360 MET AAA O 1
ATOM 2612 N N . ILE A 1 365 ? 9.122 42.227 48.213 1.000 11.669 361 ILE AAA N 1
ATOM 2613 C CA . ILE A 1 365 ? 10.109 41.398 48.947 1.000 12.035 361 ILE AAA CA 1
ATOM 2614 C C . ILE A 1 365 ? 11.510 41.860 48.534 1.000 12.076 361 ILE AAA C 1
ATOM 2615 O O . ILE A 1 365 ? 11.729 42.134 47.353 1.000 13.303 361 ILE AAA O 1
ATOM 2620 N N . VAL A 1 366 ? 12.448 41.883 49.471 1.000 12.004 362 VAL AAA N 1
ATOM 2621 C CA . VAL A 1 366 ? 13.872 42.137 49.139 1.000 12.421 362 VAL AAA CA 1
ATOM 2622 C C . VAL A 1 366 ? 14.728 41.045 49.785 1.000 12.712 362 VAL AAA C 1
ATOM 2623 O O . VAL A 1 366 ? 14.646 40.863 51.002 1.000 13.794 362 VAL AAA O 1
ATOM 2627 N N . SER A 1 367 ? 15.540 40.388 48.972 1.000 12.134 363 SER AAA N 1
ATOM 2628 C CA . SER A 1 367 ? 16.555 39.405 49.387 1.000 13.887 363 SER AAA CA 1
ATOM 2629 C C . SER A 1 367 ? 17.947 39.982 49.146 1.000 12.358 363 SER AAA C 1
ATOM 2630 O O . SER A 1 367 ? 18.210 40.484 48.033 1.000 13.514 363 SER AAA O 1
ATOM 2633 N N . TRP A 1 368 ? 18.801 39.925 50.155 1.000 12.872 364 TRP AAA N 1
ATOM 2634 C CA . TRP A 1 368 ? 20.212 40.363 50.041 1.000 13.259 364 TRP AAA CA 1
ATOM 2635 C C . TRP A 1 368 ? 21.038 39.568 51.034 1.000 13.305 364 TRP AAA C 1
ATOM 2636 O O . TRP A 1 368 ? 21.218 39.979 52.190 1.000 13.017 364 TRP AAA O 1
ATOM 2647 N N . PRO A 1 369 ? 21.503 38.379 50.610 1.000 16.881 365 PRO AAA N 1
ATOM 2648 C CA . PRO A 1 369 ? 22.152 37.457 51.526 1.000 18.265 365 PRO AAA CA 1
ATOM 2649 C C . PRO A 1 369 ? 23.314 38.113 52.277 1.000 17.857 365 PRO AAA C 1
ATOM 2650 O O . PRO A 1 369 ? 24.154 38.756 51.656 1.000 21.844 365 PRO AAA O 1
ATOM 2654 N N . GLY A 1 370 ? 23.313 37.938 53.600 1.000 20.310 366 GLY AAA N 1
ATOM 2655 C CA . GLY A 1 370 ? 24.353 38.465 54.499 1.000 21.844 366 GLY AAA CA 1
ATOM 2656 C C . GLY A 1 370 ? 24.146 39.926 54.853 1.000 21.169 366 GLY AAA C 1
ATOM 2657 O O . GLY A 1 370 ? 24.940 40.434 55.665 1.000 28.246 366 GLY AAA O 1
ATOM 2658 N N . VAL A 1 371 ? 23.135 40.591 54.295 1.000 18.116 367 VAL AAA N 1
ATOM 2659 C CA . VAL A 1 371 ? 22.840 42.023 54.613 1.000 18.849 367 VAL AAA CA 1
ATOM 2660 C C . VAL A 1 371 ? 21.421 42.140 55.192 1.000 15.979 367 VAL AAA C 1
ATOM 2661 O O . VAL A 1 371 ? 21.266 42.733 56.249 1.000 18.673 367 VAL AAA O 1
ATOM 2665 N N . VAL A 1 372 ? 20.431 41.562 54.521 1.000 15.676 368 VAL AAA N 1
ATOM 2666 C CA . VAL A 1 372 ? 19.015 41.572 54.964 1.000 15.208 368 VAL AAA CA 1
ATOM 2667 C C . VAL A 1 372 ? 18.697 40.282 55.727 1.000 14.744 368 VAL AAA C 1
ATOM 2668 O O . VAL A 1 372 ? 18.979 39.199 55.205 1.000 15.526 368 VAL AAA O 1
ATOM 2672 N N . ALA A 1 373 ? 18.144 40.403 56.935 1.000 14.761 369 ALA AAA N 1
ATOM 2673 C CA . ALA A 1 373 ? 17.793 39.245 57.782 1.000 15.883 369 ALA AAA CA 1
ATOM 2674 C C . ALA A 1 373 ? 16.770 38.375 57.054 1.000 15.922 369 ALA AAA C 1
ATOM 2675 O O . ALA A 1 373 ? 15.764 38.861 56.543 1.000 16.125 369 ALA AAA O 1
ATOM 2677 N N . PRO A 1 374 ? 16.999 37.050 56.969 1.000 16.338 370 PRO AAA N 1
ATOM 2678 C CA . PRO A 1 374 ? 16.040 36.161 56.314 1.000 15.227 370 PRO AAA CA 1
ATOM 2679 C C . PRO A 1 374 ? 14.770 35.997 57.166 1.000 13.718 370 PRO AAA C 1
ATOM 2680 O O . PRO A 1 374 ? 14.854 35.946 58.413 1.000 14.526 370 PRO AAA O 1
ATOM 2684 N N . GLY A 1 375 ? 13.623 35.962 56.485 1.000 13.712 371 GLY AAA N 1
ATOM 2685 C CA . GLY A 1 375 ? 12.310 35.747 57.109 1.000 14.434 371 GLY AAA CA 1
ATOM 2686 C C . GLY A 1 375 ? 11.863 36.937 57.917 1.000 14.442 371 GLY AAA C 1
ATOM 2687 O O . GLY A 1 375 ? 11.034 36.753 58.816 1.000 16.925 371 GLY AAA O 1
ATOM 2688 N N . SER A 1 376 ? 12.356 38.132 57.575 1.000 15.883 372 SER AAA N 1
ATOM 2689 C CA . SER A 1 376 ? 12.027 39.399 58.276 1.000 14.492 372 SER AAA CA 1
ATOM 2690 C C . SER A 1 376 ? 10.820 40.068 57.603 1.000 14.142 372 SER AAA C 1
ATOM 2691 O O . SER A 1 376 ? 10.461 39.728 56.437 1.000 13.881 372 SER AAA O 1
ATOM 2694 N N . LYS A 1 377 ? 10.173 40.963 58.331 1.000 14.936 373 LYS AAA N 1
ATOM 2695 C CA . LYS A 1 377 ? 9.004 41.727 57.833 1.000 16.560 373 LYS AAA CA 1
ATOM 2696 C C . LYS A 1 377 ? 9.194 43.203 58.214 1.000 14.090 373 LYS AAA C 1
ATOM 2697 O O . LYS A 1 377 ? 9.775 43.515 59.288 1.000 17.258 373 LYS AAA O 1
ATOM 2703 N N . CYS A 1 378 ? 8.775 44.091 57.328 1.000 14.067 374 CYS AAA N 1
ATOM 2704 C CA . CYS A 1 378 ? 8.820 45.551 57.561 1.000 14.677 374 CYS AAA CA 1
ATOM 2705 C C . CYS A 1 378 ? 7.474 46.151 57.155 1.000 13.835 374 CYS AAA C 1
ATOM 2706 O O . CYS A 1 378 ? 7.087 45.966 55.986 1.000 13.252 374 CYS AAA O 1
ATOM 2709 N N . ASN A 1 379 ? 6.773 46.808 58.082 1.000 14.205 375 ASN AAA N 1
ATOM 2710 C CA . ASN A 1 379 ? 5.440 47.407 57.800 1.000 14.400 375 ASN AAA CA 1
ATOM 2711 C C . ASN A 1 379 ? 5.570 48.920 57.632 1.000 14.016 375 ASN AAA C 1
ATOM 2712 O O . ASN A 1 379 ? 4.528 49.551 57.453 1.000 15.219 375 ASN AAA O 1
ATOM 2717 N N . ASP A 1 380 ? 6.784 49.475 57.668 1.000 14.744 376 ASP AAA N 1
ATOM 2718 C CA . ASP A 1 380 ? 6.970 50.942 57.477 1.000 14.806 376 ASP AAA CA 1
ATOM 2719 C C . ASP A 1 380 ? 6.663 51.246 56.015 1.000 14.430 376 ASP AAA C 1
ATOM 2720 O O . ASP A 1 380 ? 7.097 50.482 55.124 1.000 14.785 376 ASP AAA O 1
ATOM 2725 N N . TYR A 1 381 ? 5.950 52.337 55.764 1.000 13.791 377 TYR AAA N 1
ATOM 2726 C CA . TYR A 1 381 ? 5.453 52.612 54.397 1.000 12.833 377 TYR AAA CA 1
ATOM 2727 C C . TYR A 1 381 ? 6.577 53.226 53.560 1.000 12.051 377 TYR AAA C 1
ATOM 2728 O O . TYR A 1 381 ? 7.551 53.800 54.094 1.000 14.030 377 TYR AAA O 1
ATOM 2737 N N . LEU A 1 382 ? 6.446 53.074 52.245 1.000 12.315 378 LEU AAA N 1
ATOM 2738 C CA . LEU A 1 382 ? 7.412 53.598 51.255 1.000 12.921 378 LEU AAA CA 1
ATOM 2739 C C . LEU A 1 382 ? 6.663 53.743 49.937 1.000 12.374 378 LEU AAA C 1
ATOM 2740 O O . LEU A 1 382 ? 5.551 53.191 49.827 1.000 14.077 378 LEU AAA O 1
ATOM 2745 N N . LEU A 1 383 ? 7.245 54.492 49.005 1.000 12.690 379 LEU AAA N 1
ATOM 2746 C CA . LEU A 1 383 ? 6.678 54.730 47.662 1.000 12.695 379 LEU AAA CA 1
ATOM 2747 C C . LEU A 1 383 ? 7.700 54.293 46.616 1.000 12.475 379 LEU AAA C 1
ATOM 2748 O O . LEU A 1 383 ? 8.925 54.361 46.869 1.000 12.972 379 LEU AAA O 1
ATOM 2753 N N . ILE A 1 384 ? 7.204 53.911 45.449 1.000 13.058 380 ILE AAA N 1
ATOM 2754 C CA . ILE A 1 384 ? 8.041 53.409 44.325 1.000 12.978 380 ILE AAA CA 1
ATOM 2755 C C . ILE A 1 384 ? 9.232 54.337 44.024 1.000 12.070 380 ILE AAA C 1
ATOM 2756 O O . ILE A 1 384 ? 10.292 53.837 43.659 1.000 13.913 380 ILE AAA O 1
ATOM 2761 N N . GLU A 1 385 ? 9.103 55.666 44.110 1.000 13.027 381 GLU AAA N 1
ATOM 2762 C CA . GLU A 1 385 ? 10.258 56.523 43.751 1.000 13.667 381 GLU AAA CA 1
ATOM 2763 C C . GLU A 1 385 ? 11.449 56.242 44.667 1.000 13.845 381 GLU AAA C 1
ATOM 2764 O O . GLU A 1 385 ? 12.587 56.525 44.245 1.000 14.959 381 GLU AAA O 1
ATOM 2770 N N . ASP A 1 386 ? 11.191 55.708 45.864 1.000 12.740 382 ASP AAA N 1
ATOM 2771 C CA . ASP A 1 386 ? 12.241 55.342 46.848 1.000 13.610 382 ASP AAA CA 1
ATOM 2772 C C . ASP A 1 386 ? 13.188 54.289 46.248 1.000 12.909 382 ASP AAA C 1
ATOM 2773 O O . ASP A 1 386 ? 14.321 54.196 46.691 1.000 15.789 382 ASP AAA O 1
ATOM 2778 N N . PHE A 1 387 ? 12.746 53.542 45.243 1.000 12.719 383 PHE AAA N 1
ATOM 2779 C CA . PHE A 1 387 ? 13.577 52.474 44.638 1.000 11.643 383 PHE AAA CA 1
ATOM 2780 C C . PHE A 1 387 ? 14.811 53.084 43.968 1.000 11.535 383 PHE AAA C 1
ATOM 2781 O O . PHE A 1 387 ? 15.862 52.439 43.935 1.000 13.624 383 PHE AAA O 1
ATOM 2789 N N . TYR A 1 388 ? 14.680 54.295 43.417 1.000 13.447 384 TYR AAA N 1
ATOM 2790 C CA . TYR A 1 388 ? 15.754 54.960 42.648 1.000 12.742 384 TYR AAA CA 1
ATOM 2791 C C . TYR A 1 388 ? 16.981 55.153 43.546 1.000 13.486 384 TYR AAA C 1
ATOM 2792 O O . TYR A 1 388 ? 18.067 54.627 43.234 1.000 17.068 384 TYR AAA O 1
ATOM 2801 N N . PRO A 1 389 ? 16.909 55.938 44.654 1.000 13.274 385 PRO AAA N 1
ATOM 2802 C CA . PRO A 1 389 ? 18.102 56.137 45.484 1.000 13.754 385 PRO AAA CA 1
ATOM 2803 C C . PRO A 1 389 ? 18.563 54.846 46.166 1.000 14.460 385 PRO AAA C 1
ATOM 2804 O O . PRO A 1 389 ? 19.748 54.700 46.402 1.000 16.589 385 PRO AAA O 1
ATOM 2808 N N . THR A 1 390 ? 17.613 53.955 46.487 1.000 13.587 386 THR AAA N 1
ATOM 2809 C CA . THR A 1 390 ? 17.953 52.686 47.175 1.000 12.648 386 THR AAA CA 1
ATOM 2810 C C . THR A 1 390 ? 18.825 51.826 46.257 1.000 12.369 386 THR AAA C 1
ATOM 2811 O O . THR A 1 390 ? 19.845 51.324 46.709 1.000 14.163 386 THR AAA O 1
ATOM 2815 N N . ILE A 1 391 ? 18.440 51.661 45.003 1.000 11.969 387 ILE AAA N 1
ATOM 2816 C CA . ILE A 1 391 ? 19.227 50.828 44.052 1.000 12.305 387 ILE AAA CA 1
ATOM 2817 C C . ILE A 1 391 ? 20.608 51.454 43.842 1.000 12.309 387 ILE AAA C 1
ATOM 2818 O O . ILE A 1 391 ? 21.604 50.734 43.806 1.000 12.643 387 ILE AAA O 1
ATOM 2823 N N . LEU A 1 392 ? 20.708 52.783 43.744 1.000 13.765 388 LEU AAA N 1
ATOM 2824 C CA . LEU A 1 392 ? 22.041 53.376 43.534 1.000 14.332 388 LEU AAA CA 1
ATOM 2825 C C . LEU A 1 392 ? 22.900 53.140 44.779 1.000 15.067 388 LEU AAA C 1
ATOM 2826 O O . LEU A 1 392 ? 24.096 52.867 44.607 1.000 17.139 388 LEU AAA O 1
ATOM 2831 N N . GLU A 1 393 ? 22.310 53.212 45.974 1.000 13.943 389 GLU AAA N 1
ATOM 2832 C CA . GLU A 1 393 ? 23.034 52.939 47.245 1.000 14.817 389 GLU AAA CA 1
ATOM 2833 C C . GLU A 1 393 ? 23.497 51.471 47.279 1.000 12.843 389 GLU AAA C 1
ATOM 2834 O O . GLU A 1 393 ? 24.660 51.183 47.650 1.000 15.299 389 GLU AAA O 1
ATOM 2840 N N . MET A 1 394 ? 22.644 50.555 46.852 1.000 13.711 390 MET AAA N 1
ATOM 2841 C CA . MET A 1 394 ? 23.005 49.117 46.790 1.000 13.608 390 MET AAA CA 1
ATOM 2842 C C . MET A 1 394 ? 24.213 48.921 45.861 1.000 12.987 390 MET AAA C 1
ATOM 2843 O O . MET A 1 394 ? 25.080 48.098 46.185 1.000 14.627 390 MET AAA O 1
ATOM 2848 N N . ALA A 1 395 ? 24.299 49.703 44.782 1.000 12.534 391 ALA AAA N 1
ATOM 2849 C CA . ALA A 1 395 ? 25.363 49.627 43.761 1.000 12.990 391 ALA AAA CA 1
ATOM 2850 C C . ALA A 1 395 ? 26.617 50.386 44.197 1.000 15.245 391 ALA AAA C 1
ATOM 2851 O O . ALA A 1 395 ? 27.571 50.399 43.395 1.000 20.484 391 ALA AAA O 1
ATOM 2853 N N . GLY A 1 396 ? 26.644 50.961 45.408 1.000 15.904 392 GLY AAA N 1
ATOM 2854 C CA . GLY A 1 396 ? 27.825 51.669 45.944 1.000 18.105 392 GLY AAA CA 1
ATOM 2855 C C . GLY A 1 396 ? 28.043 53.020 45.283 1.000 18.725 392 GLY AAA C 1
ATOM 2856 O O . GLY A 1 396 ? 29.163 53.556 45.383 1.000 21.113 392 GLY AAA O 1
ATOM 2857 N N . ILE A 1 397 ? 27.009 53.588 44.657 1.000 18.372 393 ILE AAA N 1
ATOM 2858 C CA . ILE A 1 397 ? 27.109 54.928 44.006 1.000 18.151 393 ILE AAA CA 1
ATOM 2859 C C . ILE A 1 397 ? 26.675 55.968 45.030 1.000 19.006 393 ILE AAA C 1
ATOM 2860 O O . ILE A 1 397 ? 25.481 56.203 45.169 1.000 21.266 393 ILE AAA O 1
ATOM 2865 N N . LYS A 1 398 ? 27.654 56.556 45.707 1.000 21.650 394 LYS AAA N 1
ATOM 2866 C CA . LYS A 1 398 ? 27.475 57.439 46.888 1.000 24.390 394 LYS AAA CA 1
ATOM 2867 C C . LYS A 1 398 ? 27.302 58.872 46.392 1.000 27.719 394 LYS AAA C 1
ATOM 2868 O O . LYS A 1 398 ? 26.634 59.650 47.093 1.000 34.548 394 LYS AAA O 1
ATOM 2872 N N . LYS A 1 399 ? 27.867 59.213 45.230 1.000 29.683 395 LYS AAA N 1
ATOM 2873 C CA . LYS A 1 399 ? 27.767 60.581 44.652 1.000 31.796 395 LYS AAA CA 1
ATOM 2874 C C . LYS A 1 399 ? 27.235 60.446 43.229 1.000 28.344 395 LYS AAA C 1
ATOM 2875 O O . LYS A 1 399 ? 27.831 59.664 42.459 1.000 29.256 395 LYS AAA O 1
ATOM 2877 N N . TYR A 1 400 ? 26.143 61.138 42.909 1.000 23.693 396 TYR AAA N 1
ATOM 2878 C CA . TYR A 1 400 ? 25.608 61.177 41.530 1.000 20.192 396 TYR AAA CA 1
ATOM 2879 C C . TYR A 1 400 ? 24.928 62.514 41.268 1.000 19.363 396 TYR AAA C 1
ATOM 2880 O O . TYR A 1 400 ? 24.373 63.1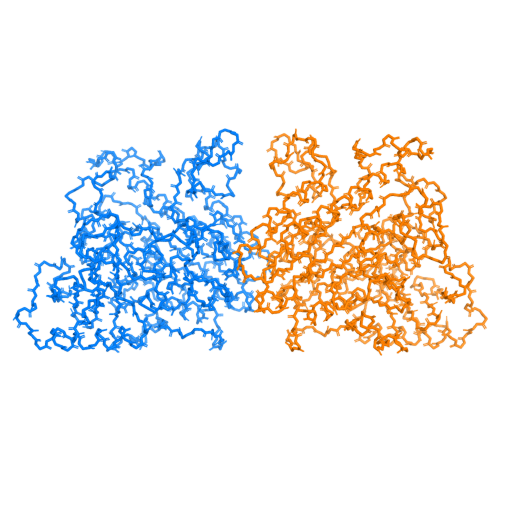21 42.193 1.000 23.522 396 TYR AAA O 1
ATOM 2889 N N . LYS A 1 401 ? 24.979 62.932 40.009 1.000 20.643 397 LYS AAA N 1
ATOM 2890 C CA . LYS A 1 401 ? 24.334 64.162 39.497 1.000 20.795 397 LYS AAA CA 1
ATOM 2891 C C . LYS A 1 401 ? 23.025 63.756 38.818 1.000 20.675 397 LYS AAA C 1
ATOM 2892 O O . LYS A 1 401 ? 23.018 62.785 38.052 1.000 18.575 397 LYS AAA O 1
ATOM 2897 N N . THR A 1 402 ? 21.952 64.481 39.087 1.000 18.958 398 THR AAA N 1
ATOM 2898 C CA . THR A 1 402 ? 20.669 64.346 38.363 1.000 17.253 398 THR AAA CA 1
ATOM 2899 C C . THR A 1 402 ? 20.205 65.718 37.896 1.000 17.226 398 THR AAA C 1
ATOM 2900 O O . THR A 1 402 ? 20.548 66.733 38.555 1.000 21.529 398 THR AAA O 1
ATOM 2904 N N . VAL A 1 403 ? 19.447 65.758 36.807 1.000 17.575 399 VAL AAA N 1
ATOM 2905 C CA . VAL A 1 403 ? 18.897 67.043 36.308 1.000 19.538 399 VAL AAA CA 1
ATOM 2906 C C . VAL A 1 403 ? 17.656 67.416 37.124 1.000 19.468 399 VAL AAA C 1
ATOM 2907 O O . VAL A 1 403 ? 17.413 68.649 37.305 1.000 21.231 399 VAL AAA O 1
ATOM 2911 N N . GLN A 1 404 ? 16.956 66.419 37.673 1.000 17.169 400 GLN AAA N 1
ATOM 2912 C CA . GLN A 1 404 ? 15.672 66.589 38.383 1.000 16.631 400 GLN AAA CA 1
ATOM 2913 C C . GLN A 1 404 ? 15.902 66.416 39.877 1.000 16.919 400 GLN AAA C 1
ATOM 2914 O O . GLN A 1 404 ? 16.812 65.697 40.306 1.000 16.760 400 GLN AAA O 1
ATOM 2920 N N . PRO A 1 405 ? 15.050 67.019 40.731 1.000 16.840 401 PRO AAA N 1
ATOM 2921 C CA . PRO A 1 405 ? 15.076 66.688 42.151 1.000 17.293 401 PRO AAA CA 1
ATOM 2922 C C . PRO A 1 405 ? 14.636 65.222 42.302 1.000 17.925 401 PRO AAA C 1
ATOM 2923 O O . PRO A 1 405 ? 13.759 64.784 41.574 1.000 21.249 401 PRO AAA O 1
ATOM 2927 N N . ILE A 1 406 ? 15.228 64.542 43.276 1.000 16.053 402 ILE AAA N 1
ATOM 2928 C CA . ILE A 1 406 ? 14.882 63.140 43.634 1.000 17.182 402 ILE AAA CA 1
ATOM 2929 C C . ILE A 1 406 ? 13.955 63.169 44.844 1.000 17.432 402 ILE AAA C 1
ATOM 2930 O O . ILE A 1 406 ? 14.375 63.635 45.919 1.000 17.584 402 ILE AAA O 1
ATOM 2935 N N . ASP A 1 407 ? 12.711 62.755 44.641 1.000 20.813 403 ASP AAA N 1
ATOM 2936 C CA . ASP A 1 407 ? 11.676 62.707 45.703 1.000 19.679 403 ASP AAA CA 1
ATOM 2937 C C . ASP A 1 407 ? 11.801 61.396 46.484 1.000 18.373 403 ASP AAA C 1
ATOM 2938 O O . ASP A 1 407 ? 11.310 61.329 47.607 1.000 21.857 403 ASP AAA O 1
ATOM 2943 N N . GLY A 1 408 ? 12.422 60.389 45.866 1.000 16.734 404 GLY AAA N 1
ATOM 2944 C CA . GLY A 1 408 ? 12.645 59.098 46.542 1.000 15.230 404 GLY AAA CA 1
ATOM 2945 C C . GLY A 1 408 ? 13.528 59.256 47.755 1.000 14.778 404 GLY AAA C 1
ATOM 2946 O O . GLY A 1 408 ? 14.453 60.057 47.715 1.000 14.847 404 GLY AAA O 1
ATOM 2947 N N . ILE A 1 409 ? 13.268 58.451 48.777 1.000 14.462 405 ILE AAA N 1
ATOM 2948 C CA . ILE A 1 409 ? 14.067 58.342 50.021 1.000 14.853 405 ILE AAA CA 1
ATOM 2949 C C . ILE A 1 409 ? 14.535 56.896 50.138 1.000 13.118 405 ILE AAA C 1
ATOM 2950 O O . ILE A 1 409 ? 13.686 56.016 50.155 1.000 15.701 405 ILE AAA O 1
ATOM 2955 N N . SER A 1 410 ? 15.842 56.672 50.212 1.000 14.580 406 SER AAA N 1
ATOM 2956 C CA . SER A 1 410 ? 16.417 55.316 50.338 1.000 15.071 406 SER AAA CA 1
ATOM 2957 C C . SER A 1 410 ? 15.722 54.542 51.471 1.000 14.685 406 SER AAA C 1
ATOM 2958 O O . SER A 1 410 ? 15.564 55.098 52.581 1.000 16.116 406 SER AAA O 1
ATOM 2961 N N . PHE A 1 411 ? 15.347 53.283 51.222 1.000 14.755 407 PHE AAA N 1
ATOM 2962 C CA . PHE A 1 411 ? 14.858 52.360 52.287 1.000 14.882 407 PHE AAA CA 1
ATOM 2963 C C . PHE A 1 411 ? 15.981 51.425 52.733 1.000 13.471 407 PHE AAA C 1
ATOM 2964 O O . PHE A 1 411 ? 15.677 50.457 53.416 1.000 14.724 407 PHE AAA O 1
ATOM 2972 N N . MET A 1 412 ? 17.240 51.767 52.439 1.000 13.964 408 MET AAA N 1
ATOM 2973 C CA . MET A 1 412 ? 18.374 50.985 52.984 1.000 15.203 408 MET AAA CA 1
ATOM 2974 C C . MET A 1 412 ? 18.244 50.844 54.504 1.000 14.795 408 MET AAA C 1
ATOM 2975 O O . MET A 1 412 ? 18.448 49.747 55.026 1.000 15.854 408 MET AAA O 1
ATOM 2980 N N . PRO A 1 413 ? 17.857 51.881 55.280 1.000 14.659 409 PRO AAA N 1
ATOM 2981 C CA . PRO A 1 413 ? 17.726 51.702 56.726 1.000 15.156 409 PRO AAA CA 1
ATOM 2982 C C . PRO A 1 413 ? 16.623 50.716 57.167 1.000 13.155 409 PRO AAA C 1
ATOM 2983 O O . PRO A 1 413 ? 16.723 50.165 58.235 1.000 17.312 409 PRO AAA O 1
ATOM 2987 N N . LEU A 1 414 ? 15.569 50.543 56.370 1.000 13.827 410 LEU AAA N 1
ATOM 2988 C CA . LEU A 1 414 ? 14.521 49.524 56.631 1.000 14.120 410 LEU AAA CA 1
ATOM 2989 C C . LEU A 1 414 ? 15.132 48.149 56.384 1.000 14.534 410 LEU AAA C 1
ATOM 2990 O O . LEU A 1 414 ? 14.893 47.239 57.189 1.000 15.370 410 LEU AAA O 1
ATOM 2995 N N . LEU A 1 415 ? 15.914 48.011 55.311 1.000 13.759 411 LEU AAA N 1
ATOM 2996 C CA . LEU A 1 415 ? 16.547 46.727 54.953 1.000 14.884 411 LEU AAA CA 1
ATOM 2997 C C . LEU A 1 415 ? 17.528 46.290 56.043 1.000 14.349 411 LEU AAA C 1
ATOM 2998 O O . LEU A 1 415 ? 17.561 45.090 56.324 1.000 15.170 411 LEU AAA O 1
ATOM 3003 N N . LYS A 1 416 ? 18.278 47.227 56.615 1.000 15.443 412 LYS AAA N 1
ATOM 3004 C CA . LYS A 1 416 ? 19.307 46.953 57.652 1.000 17.701 412 LYS AAA CA 1
ATOM 3005 C C . LYS A 1 416 ? 18.704 47.011 59.071 1.000 17.601 412 LYS AAA C 1
ATOM 3006 O O . LYS A 1 416 ? 19.440 46.712 60.031 1.000 21.369 412 LYS AAA O 1
ATOM 3012 N N . GLN A 1 417 ? 17.440 47.421 59.217 1.000 17.050 413 GLN AAA N 1
ATOM 3013 C CA . GLN A 1 417 ? 16.708 47.495 60.513 1.000 18.725 413 GLN AAA CA 1
ATOM 3014 C C . GLN A 1 417 ? 17.424 48.481 61.448 1.000 19.450 413 GLN AAA C 1
ATOM 3015 O O . GLN A 1 417 ? 17.525 48.180 62.638 1.000 23.146 413 GLN AAA O 1
ATOM 3021 N N . THR A 1 418 ? 17.875 49.628 60.931 1.000 19.318 414 THR AAA N 1
ATOM 3022 C CA . THR A 1 418 ? 18.659 50.637 61.694 1.000 24.073 414 THR AAA CA 1
ATOM 3023 C C . THR A 1 418 ? 17.788 51.850 62.039 1.000 29.538 414 THR AAA C 1
ATOM 3024 O O . THR A 1 418 ? 17.969 52.423 63.124 1.000 36.611 414 THR AAA O 1
ATOM 3028 N N . ARG A 1 419 ? 16.921 52.283 61.131 1.000 28.603 415 ARG AAA N 1
ATOM 3029 C CA . ARG A 1 419 ? 16.092 53.501 61.319 1.000 29.158 415 ARG AAA CA 1
ATOM 3030 C C . ARG A 1 419 ? 14.896 53.426 60.365 1.000 26.483 415 ARG AAA C 1
ATOM 3031 O O . ARG A 1 419 ? 14.959 52.637 59.410 1.000 26.894 415 ARG AAA O 1
ATOM 3033 N N . ASN A 1 420 ? 13.852 54.214 60.632 1.000 29.025 416 ASN AAA N 1
ATOM 3034 C CA . ASN A 1 420 ? 12.674 54.368 59.737 1.000 25.800 416 ASN AAA CA 1
ATOM 3035 C C . ASN A 1 420 ? 12.818 55.691 58.994 1.000 27.727 416 ASN AAA C 1
ATOM 3036 O O . ASN A 1 420 ? 12.493 56.737 59.548 1.000 28.406 416 ASN AAA O 1
ATOM 3041 N N . PRO A 1 421 ? 13.313 55.686 57.735 1.000 25.642 417 PRO AAA N 1
ATOM 3042 C CA . PRO A 1 421 ? 13.565 56.927 56.995 1.000 29.110 417 PRO AAA CA 1
ATOM 3043 C C . PRO A 1 421 ? 12.278 57.684 56.631 1.000 35.083 417 PRO AAA C 1
ATOM 3044 O O . PRO A 1 421 ? 12.377 58.839 56.218 1.000 35.482 417 PRO AAA O 1
ATOM 3048 N N . SER A 1 422 ? 11.120 57.029 56.819 1.000 34.725 418 SER AAA N 1
ATOM 3049 C CA . SER A 1 422 ? 9.759 57.576 56.569 1.000 37.884 418 SER AAA CA 1
ATOM 3050 C C . SER A 1 422 ? 9.101 58.061 57.880 1.000 33.768 418 SER AAA C 1
ATOM 3051 O O . SER A 1 422 ? 7.888 58.351 57.880 1.000 32.218 418 SER AAA O 1
ATOM 3054 N N . LYS A 1 423 ? 9.858 58.129 58.977 1.000 34.950 419 LYS AAA N 1
ATOM 3055 C CA . LYS A 1 423 ? 9.411 58.680 60.287 1.000 37.338 419 LYS AAA CA 1
ATOM 3056 C C . LYS A 1 423 ? 8.911 60.111 60.076 1.000 32.866 419 LYS AAA C 1
ATOM 3057 O O . LYS A 1 423 ? 9.714 60.967 59.643 1.000 36.910 419 LYS AAA O 1
ATOM 3060 N N . GLY A 1 424 ? 7.632 60.357 60.374 1.000 32.458 420 GLY AAA N 1
ATOM 3061 C CA . GLY A 1 424 ? 6.977 61.665 60.186 1.000 32.061 420 GLY AAA CA 1
ATOM 3062 C C . GLY A 1 424 ? 6.784 62.026 58.721 1.000 26.550 420 GLY AAA C 1
ATOM 3063 O O . GLY A 1 424 ? 6.379 63.177 58.474 1.000 31.662 420 GLY AAA O 1
ATOM 3064 N N . ARG A 1 425 ? 7.000 61.081 57.789 1.000 22.732 421 ARG AAA N 1
ATOM 3065 C CA . ARG A 1 425 ? 6.933 61.360 56.332 1.000 21.150 421 ARG AAA CA 1
ATOM 3066 C C . ARG A 1 425 ? 5.485 61.252 55.849 1.000 19.075 421 ARG AAA C 1
ATOM 3067 O O . ARG A 1 425 ? 4.745 60.392 56.322 1.000 24.873 421 ARG AAA O 1
ATOM 3075 N N . SER A 1 426 ? 5.098 62.171 54.974 1.000 19.648 422 SER AAA N 1
ATOM 3076 C CA . SER A 1 426 ? 3.818 62.151 54.241 1.000 19.360 422 SER AAA CA 1
ATOM 3077 C C . SER A 1 426 ? 4.067 61.545 52.860 1.000 16.480 422 SER AAA C 1
ATOM 3078 O O . SER A 1 426 ? 5.057 61.925 52.213 1.000 18.886 422 SER AAA O 1
ATOM 3081 N N . LEU A 1 427 ? 3.209 60.618 52.437 1.000 15.285 423 LEU AAA N 1
ATOM 3082 C CA . LEU A 1 427 ? 3.187 60.114 51.043 1.000 14.105 423 LEU AAA CA 1
ATOM 3083 C C . LEU A 1 427 ? 2.052 60.788 50.281 1.000 14.038 423 LEU AAA C 1
ATOM 3084 O O . LEU A 1 427 ? 0.980 61.024 50.872 1.000 14.859 423 LEU AAA O 1
ATOM 3089 N N . PHE A 1 428 ? 2.283 61.053 49.000 1.000 14.014 424 PHE AAA N 1
ATOM 3090 C CA . PHE A 1 428 ? 1.339 61.803 48.153 1.000 15.282 424 PHE AAA CA 1
ATOM 3091 C C . PHE A 1 428 ? 1.057 61.077 46.848 1.000 13.672 424 PHE AAA C 1
ATOM 3092 O O . PHE A 1 428 ? 1.982 60.512 46.233 1.000 15.428 424 PHE AAA O 1
ATOM 3100 N N . TRP A 1 429 ? -0.209 61.151 46.442 1.000 14.563 425 TRP AAA N 1
ATOM 3101 C CA . TRP A 1 429 ? -0.742 60.654 45.146 1.000 14.474 425 TRP AAA CA 1
ATOM 3102 C C . TRP A 1 429 ? -1.502 61.797 44.481 1.000 14.399 425 TRP AAA C 1
ATOM 3103 O O . TRP A 1 429 ? -2.220 62.508 45.171 1.000 17.879 425 TRP AAA O 1
ATOM 3114 N N . ASN A 1 430 ? -1.389 61.907 43.163 1.000 16.580 426 ASN AAA N 1
ATOM 3115 C CA . ASN A 1 430 ? -2.226 62.841 42.377 1.000 15.583 426 ASN AAA CA 1
ATOM 3116 C C . ASN A 1 430 ? -2.706 62.119 41.118 1.000 14.991 426 ASN AAA C 1
ATOM 3117 O O . ASN A 1 430 ? -1.869 61.582 40.359 1.000 17.714 426 ASN AAA O 1
ATOM 3122 N N A MET A 1 431 ? -4.024 62.076 40.921 0.500 16.180 427 MET AAA N 1
ATOM 3123 N N B MET A 1 431 ? -4.020 62.108 40.910 0.500 15.803 427 MET AAA N 1
ATOM 3124 C CA A MET A 1 431 ? -4.661 61.480 39.719 0.500 17.954 427 MET AAA CA 1
ATOM 3125 C CA B MET A 1 431 ? -4.675 61.468 39.743 0.500 16.974 427 MET AAA CA 1
ATOM 3126 C C A MET A 1 431 ? -5.744 62.429 39.224 0.500 17.797 427 MET AAA C 1
ATOM 3127 C C B MET A 1 431 ? -5.747 62.422 39.222 0.500 17.384 427 MET AAA C 1
ATOM 3128 O O A MET A 1 431 ? -6.940 62.192 39.422 0.500 19.209 427 MET AAA O 1
ATOM 3129 O O B MET A 1 431 ? -6.943 62.192 39.418 0.500 18.806 427 MET AAA O 1
ATOM 3138 N N . PRO A 1 432 ? -5.329 63.538 38.570 1.000 16.835 428 PRO AAA N 1
ATOM 3139 C CA . PRO A 1 432 ? -6.255 64.543 38.045 1.000 16.459 428 PRO AAA CA 1
ATOM 3140 C C . PRO A 1 432 ? -6.776 64.117 36.673 1.000 15.916 428 PRO AAA C 1
ATOM 3141 O O . PRO A 1 432 ? -6.942 64.923 35.784 1.000 19.768 428 PRO AAA O 1
ATOM 3145 N N . ASN A 1 433 ? -7.059 62.839 36.543 1.000 17.746 429 ASN AAA N 1
ATOM 3146 C CA . ASN A 1 433 ? -7.192 62.138 35.248 1.000 16.517 429 ASN AAA CA 1
ATOM 3147 C C . ASN A 1 433 ? -8.449 61.277 35.289 1.000 16.276 429 ASN AAA C 1
ATOM 3148 O O . ASN A 1 433 ? -9.066 61.125 36.352 1.000 19.028 429 ASN AAA O 1
ATOM 3153 N N . ASN A 1 434 ? -8.799 60.742 34.130 1.000 16.866 430 ASN AAA N 1
ATOM 3154 C CA . ASN A 1 434 ? -10.017 59.932 33.966 1.000 17.778 430 ASN AAA CA 1
ATOM 3155 C C . ASN A 1 434 ? -9.645 58.640 33.257 1.000 16.923 430 ASN AAA C 1
ATOM 3156 O O . ASN A 1 434 ? -9.406 58.633 32.036 1.000 16.887 430 ASN AAA O 1
ATOM 3161 N N . TRP A 1 435 ? -9.555 57.589 34.044 1.000 16.968 431 TRP AAA N 1
ATOM 3162 C CA . TRP A 1 435 ? -9.257 56.220 33.586 1.000 18.166 431 TRP AAA CA 1
ATOM 3163 C C . TRP A 1 435 ? -10.482 55.692 32.837 1.000 19.887 431 TRP AAA C 1
ATOM 3164 O O . TRP A 1 435 ? -11.550 56.357 32.890 1.000 22.925 431 TRP AAA O 1
ATOM 3175 N N . GLY A 1 436 ? -10.339 54.530 32.194 1.000 20.810 432 GLY AAA N 1
ATOM 3176 C CA . GLY A 1 436 ? -11.379 53.963 31.318 1.000 22.356 432 GLY AAA CA 1
ATOM 3177 C C . GLY A 1 436 ? -12.567 53.426 32.095 1.000 20.476 432 GLY AAA C 1
ATOM 3178 O O . GLY A 1 436 ? -13.608 53.174 31.476 1.000 24.374 432 GLY AAA O 1
ATOM 3179 N N . ASN A 1 437 ? -12.420 53.251 33.410 1.000 20.334 433 ASN AAA N 1
ATOM 3180 C CA . ASN A 1 437 ? -13.454 52.635 34.277 1.000 20.691 433 ASN AAA CA 1
ATOM 3181 C C . ASN A 1 437 ? -13.732 53.532 35.480 1.000 20.066 433 ASN AAA C 1
ATOM 3182 O O . ASN A 1 437 ? -12.805 54.263 35.930 1.000 20.493 433 ASN AAA O 1
ATOM 3187 N N . ASP A 1 438 ? -14.962 53.450 35.987 1.000 23.741 434 ASP AAA N 1
ATOM 3188 C CA . ASP A 1 438 ? -15.363 54.084 37.263 1.000 22.392 434 ASP AAA CA 1
ATOM 3189 C C . ASP A 1 438 ? -15.232 53.054 38.381 1.000 21.356 434 ASP AAA C 1
ATOM 3190 O O . ASP A 1 438 ? -15.259 51.849 38.121 1.000 21.516 434 ASP AAA O 1
ATOM 3195 N N . GLY A 1 439 ? -15.096 53.540 39.600 1.000 21.277 435 GLY AAA N 1
ATOM 3196 C CA . GLY A 1 439 ? -15.137 52.687 40.790 1.000 21.255 435 GLY AAA CA 1
ATOM 3197 C C . GLY A 1 439 ? -14.697 53.447 42.024 1.000 19.719 435 GLY AAA C 1
ATOM 3198 O O . GLY A 1 439 ? -14.306 54.613 41.952 1.000 20.745 435 GLY AAA O 1
ATOM 3199 N N . PRO A 1 440 ? -14.767 52.775 43.191 1.000 22.978 436 PRO AAA N 1
ATOM 3200 C CA . PRO A 1 440 ? -14.405 53.388 44.469 1.000 21.396 436 PRO AAA CA 1
ATOM 3201 C C . PRO A 1 440 ? -12.944 53.869 44.444 1.000 17.131 436 PRO AAA C 1
ATOM 3202 O O . PRO A 1 440 ? -12.052 53.067 44.139 1.000 17.940 436 PRO AAA O 1
ATOM 3206 N N . GLY A 1 441 ? -12.748 55.161 44.694 1.000 16.058 437 GLY AAA N 1
ATOM 3207 C CA . GLY A 1 441 ? -11.430 55.819 44.737 1.000 17.836 437 GLY AAA CA 1
ATOM 3208 C C . GLY A 1 441 ? -10.795 56.017 43.371 1.000 16.888 437 GLY AAA C 1
ATOM 3209 O O . GLY A 1 441 ? -9.625 56.425 43.344 1.000 18.234 437 GLY AAA O 1
ATOM 3210 N N . ILE A 1 442 ? -11.520 55.782 42.269 1.000 17.330 438 ILE AAA N 1
ATOM 3211 C CA . ILE A 1 442 ? -10.974 55.928 40.889 1.000 16.528 438 ILE AAA CA 1
ATOM 3212 C C . ILE A 1 442 ? -11.387 57.285 40.296 1.000 16.794 438 ILE AAA C 1
ATOM 3213 O O . ILE A 1 442 ? -12.587 57.617 40.318 1.000 19.430 438 ILE AAA O 1
ATOM 3218 N N . ASN A 1 443 ? -10.397 58.017 39.779 1.000 18.297 439 ASN AAA N 1
ATOM 3219 C CA . ASN A 1 443 ? -10.521 59.219 38.907 1.000 17.483 439 ASN AAA CA 1
ATOM 3220 C C . ASN A 1 443 ? -10.567 60.511 39.715 1.000 16.331 439 ASN AAA C 1
ATOM 3221 O O . ASN A 1 443 ? -11.203 60.552 40.803 1.000 19.512 439 ASN AAA O 1
ATOM 3226 N N . PHE A 1 444 ? -9.944 61.544 39.145 1.000 16.114 440 PHE AAA N 1
ATOM 3227 C CA . PHE A 1 444 ? -10.065 62.955 39.572 1.000 16.678 440 PHE AAA CA 1
ATOM 3228 C C . PHE A 1 444 ? -9.931 63.081 41.089 1.000 17.509 440 PHE AAA C 1
ATOM 3229 O O . PHE A 1 444 ? -10.833 63.619 41.769 1.000 20.063 440 PHE AAA O 1
ATOM 3237 N N . ASN A 1 445 ? -8.799 62.628 41.615 1.000 17.008 441 ASN AAA N 1
ATOM 3238 C CA . ASN A 1 445 ? -8.569 62.743 43.068 1.000 16.805 441 ASN AAA CA 1
ATOM 3239 C C . ASN A 1 445 ? -7.078 62.859 43.361 1.000 16.366 441 ASN AAA C 1
ATOM 3240 O O . ASN A 1 445 ? -6.235 62.641 42.481 1.000 18.217 441 ASN AAA O 1
ATOM 3245 N N . CYS A 1 446 ? -6.783 63.220 44.591 1.000 17.102 442 CYS AAA N 1
ATOM 3246 C CA . CYS A 1 446 ? -5.414 63.233 45.134 1.000 17.245 442 CYS AAA CA 1
ATOM 3247 C C . CYS A 1 446 ? -5.505 62.776 46.585 1.000 15.236 442 CYS AAA C 1
ATOM 3248 O O . CYS A 1 446 ? -6.617 62.728 47.146 1.000 17.658 442 CYS AAA O 1
ATOM 3251 N N . ALA A 1 447 ? -4.386 62.376 47.164 1.000 14.160 443 ALA AAA N 1
ATOM 3252 C CA . ALA A 1 447 ? -4.407 61.861 48.537 1.000 15.230 443 ALA AAA CA 1
ATOM 3253 C C . ALA A 1 447 ? -3.077 62.097 49.226 1.000 14.706 443 ALA AAA C 1
ATOM 3254 O O . ALA A 1 447 ? -2.020 62.189 48.552 1.000 14.659 443 ALA AAA O 1
ATOM 3256 N N . VAL A 1 448 ? -3.163 62.105 50.551 1.000 14.704 444 VAL AAA N 1
ATOM 3257 C CA . VAL A 1 448 ? -1.983 62.097 51.438 1.000 14.834 444 VAL AAA CA 1
ATOM 3258 C C . VAL A 1 448 ? -2.151 60.980 52.462 1.000 14.365 444 VAL AAA C 1
ATOM 3259 O O . VAL A 1 448 ? -3.262 60.795 53.002 1.000 16.187 444 VAL AAA O 1
ATOM 3263 N N . ARG A 1 449 ? -1.064 60.257 52.697 1.000 14.499 445 ARG AAA N 1
ATOM 3264 C CA . ARG A 1 449 ? -0.951 59.299 53.817 1.000 14.866 445 ARG AAA CA 1
ATOM 3265 C C . ARG A 1 449 ? 0.080 59.866 54.792 1.000 15.229 445 ARG AAA C 1
ATOM 3266 O O . ARG A 1 449 ? 1.208 60.176 54.357 1.000 16.643 445 ARG AAA O 1
ATOM 3274 N N . LYS A 1 450 ? -0.297 60.002 56.059 1.000 15.814 446 LYS AAA N 1
ATOM 3275 C CA . LYS A 1 450 ? 0.646 60.425 57.116 1.000 15.664 446 LYS AAA CA 1
ATOM 3276 C C . LYS A 1 450 ? 0.302 59.676 58.398 1.000 14.721 446 LYS AAA C 1
ATOM 3277 O O . LYS A 1 450 ? -0.820 59.834 58.902 1.000 16.830 446 LYS AAA O 1
ATOM 3283 N N . GLY A 1 451 ? 1.241 58.879 58.891 1.000 17.347 447 GLY AAA N 1
ATOM 3284 C CA . GLY A 1 451 ? 0.997 57.948 60.000 1.000 16.887 447 GLY AAA CA 1
ATOM 3285 C C . GLY A 1 451 ? -0.165 57.020 59.673 1.000 15.752 447 GLY AAA C 1
ATOM 3286 O O . GLY A 1 451 ? -0.198 56.441 58.570 1.000 14.683 447 GLY AAA O 1
ATOM 3287 N N . ASP A 1 452 ? -1.128 56.912 60.582 1.000 15.524 448 ASP AAA N 1
ATOM 3288 C CA . ASP A 1 452 ? -2.271 55.969 60.473 1.000 16.618 448 ASP AAA CA 1
ATOM 3289 C C . ASP A 1 452 ? -3.352 56.555 59.555 1.000 14.698 448 ASP AAA C 1
ATOM 3290 O O . ASP A 1 452 ? -4.311 55.841 59.262 1.000 17.038 448 ASP AAA O 1
ATOM 3295 N N . TRP A 1 453 ? -3.219 57.806 59.119 1.000 15.796 449 TRP AAA N 1
ATOM 3296 C CA . TRP A 1 453 ? -4.324 58.563 58.484 1.000 16.379 449 TRP AAA CA 1
ATOM 3297 C C . TRP A 1 453 ? -4.098 58.741 56.987 1.000 14.404 449 TRP AAA C 1
ATOM 3298 O O . TRP A 1 453 ? -2.987 59.106 56.561 1.000 16.178 449 TRP AAA O 1
ATOM 3309 N N . LYS A 1 454 ? -5.173 58.593 56.229 1.000 15.619 450 LYS AAA N 1
ATOM 3310 C CA . LYS A 1 454 ? -5.173 58.824 54.772 1.000 15.547 450 LYS AAA CA 1
ATOM 3311 C C . LYS A 1 454 ? -6.356 59.719 54.415 1.000 14.932 450 LYS AAA C 1
ATOM 3312 O O . LYS A 1 454 ? -7.511 59.364 54.770 1.000 17.111 450 LYS AAA O 1
ATOM 3318 N N . LEU A 1 455 ? -6.068 60.840 53.760 1.000 16.466 451 LEU AAA N 1
ATOM 3319 C CA . LEU A 1 455 ? -7.097 61.781 53.262 1.000 15.939 451 LEU AAA CA 1
ATOM 3320 C C . LEU A 1 455 ? -7.123 61.633 51.736 1.000 15.197 451 LEU AAA C 1
ATOM 3321 O O . LEU A 1 455 ? -6.060 61.775 51.103 1.000 16.144 451 LEU AAA O 1
ATOM 3326 N N . ILE A 1 456 ? -8.298 61.388 51.177 1.000 16.605 452 ILE AAA N 1
ATOM 3327 C CA . ILE A 1 456 ? -8.520 61.384 49.705 1.000 18.164 452 ILE AAA CA 1
ATOM 3328 C C . ILE A 1 456 ? -9.467 62.534 49.381 1.000 18.262 452 ILE AAA C 1
ATOM 3329 O O . ILE A 1 456 ? -10.544 62.623 50.014 1.000 19.529 452 ILE AAA O 1
ATOM 3334 N N . TYR A 1 457 ? -9.044 63.404 48.468 1.000 18.758 453 TYR AAA N 1
ATOM 3335 C CA . TYR A 1 457 ? -9.790 64.604 48.032 1.000 18.529 453 TYR AAA CA 1
ATOM 3336 C C . TYR A 1 457 ? -10.229 64.407 46.583 1.000 19.172 453 TYR AAA C 1
ATOM 3337 O O . TYR A 1 457 ? -9.385 64.111 45.714 1.000 20.436 453 TYR AAA O 1
ATOM 3346 N N . TYR A 1 458 ? -11.524 64.585 46.341 1.000 19.210 454 TYR AAA N 1
ATOM 3347 C CA . TYR A 1 458 ? -12.166 64.455 45.011 1.000 20.693 454 TYR AAA CA 1
ATOM 3348 C C . TYR A 1 458 ? -12.313 65.855 44.410 1.000 21.314 454 TYR AAA C 1
ATOM 3349 O O . TYR A 1 458 ? -13.025 66.709 44.973 1.000 26.129 454 TYR AAA O 1
ATOM 3358 N N . TYR A 1 459 ? -11.593 66.102 43.317 1.000 20.540 455 TYR AAA N 1
ATOM 3359 C CA . TYR A 1 459 ? -11.471 67.440 42.699 1.000 23.507 455 TYR AAA CA 1
ATOM 3360 C C . TYR A 1 459 ? -12.845 67.963 42.254 1.000 25.231 455 TYR AAA C 1
ATOM 3361 O O . TYR A 1 459 ? -13.094 69.178 42.359 1.000 27.705 455 TYR AAA O 1
ATOM 3370 N N . GLY A 1 460 ? -13.704 67.090 41.728 1.000 25.657 456 GLY AAA N 1
ATOM 3371 C CA . GLY A 1 460 ? -14.970 67.515 41.103 1.000 27.346 456 GLY AAA CA 1
ATOM 3372 C C . GLY A 1 460 ? -15.998 67.969 42.126 1.000 25.448 456 GLY AAA C 1
ATOM 3373 O O . GLY A 1 460 ? -16.666 68.977 41.890 1.000 30.684 456 GLY AAA O 1
ATOM 3374 N N . THR A 1 461 ? -16.143 67.224 43.218 1.000 25.015 457 THR AAA N 1
ATOM 3375 C CA . THR A 1 461 ? -17.230 67.379 44.215 1.000 26.806 457 THR AAA CA 1
ATOM 3376 C C . THR A 1 461 ? -16.711 68.088 45.464 1.000 29.228 457 THR AAA C 1
ATOM 3377 O O . THR A 1 461 ? -17.549 68.531 46.261 1.000 36.928 457 THR AAA O 1
ATOM 3381 N N . GLY A 1 462 ? -15.393 68.163 45.648 1.000 26.115 458 GLY AAA N 1
ATOM 3382 C CA . GLY A 1 462 ? -14.780 68.728 46.865 1.000 28.377 458 GLY AAA CA 1
ATOM 3383 C C . GLY A 1 462 ? -14.847 67.768 48.039 1.000 27.205 458 GLY AAA C 1
ATOM 3384 O O . GLY A 1 462 ? -14.412 68.158 49.143 1.000 28.352 458 GLY AAA O 1
ATOM 3385 N N . LYS A 1 463 ? -15.348 66.548 47.820 1.000 26.541 459 LYS AAA N 1
ATOM 3386 C CA . LYS A 1 463 ? -15.525 65.537 48.889 1.000 28.153 459 LYS AAA CA 1
ATOM 3387 C C . LYS A 1 463 ? -14.161 65.148 49.467 1.000 27.145 459 LYS AAA C 1
ATOM 3388 O O . LYS A 1 463 ? -13.182 64.972 48.704 1.000 27.487 459 LYS AAA O 1
ATOM 3394 N N . LYS A 1 464 ? -14.118 64.979 50.783 1.000 25.830 460 LYS AAA N 1
ATOM 3395 C CA . LYS A 1 464 ? -12.923 64.501 51.516 1.000 24.246 460 LYS AAA CA 1
ATOM 3396 C C . LYS A 1 464 ? -13.289 63.235 52.284 1.000 22.995 460 LYS AAA C 1
ATOM 3397 O O . LYS A 1 464 ? -14.279 63.249 53.030 1.000 27.353 460 LYS AAA O 1
ATOM 3403 N N . GLU A 1 465 ? -12.551 62.163 52.028 1.000 20.211 461 GLU AAA N 1
ATOM 3404 C CA . GLU A 1 465 ? -12.659 60.902 52.778 1.000 20.056 461 GLU AAA CA 1
ATOM 3405 C C . GLU A 1 465 ? -11.427 60.790 53.663 1.000 20.005 461 GLU AAA C 1
ATOM 3406 O O . GLU A 1 465 ? -10.301 61.025 53.165 1.000 20.650 461 GLU AAA O 1
ATOM 3412 N N . LEU A 1 466 ? -11.644 60.440 54.921 1.000 18.586 462 LEU AAA N 1
ATOM 3413 C CA . LEU A 1 466 ? -10.559 60.194 55.895 1.000 17.709 462 LEU AAA CA 1
ATOM 3414 C C . LEU A 1 466 ? -10.663 58.761 56.413 1.000 16.389 462 LEU AAA C 1
ATOM 3415 O O . LEU A 1 466 ? -11.746 58.388 56.946 1.000 16.923 462 LEU AAA O 1
ATOM 3420 N N . PHE A 1 467 ? -9.590 57.982 56.242 1.000 16.485 463 PHE AAA N 1
ATOM 3421 C CA . PHE A 1 467 ? -9.524 56.576 56.705 1.000 16.650 463 PHE AAA CA 1
ATOM 3422 C C . PHE A 1 467 ? -8.360 56.415 57.681 1.000 15.978 463 PHE AAA C 1
ATOM 3423 O O . PHE A 1 467 ? -7.285 57.011 57.476 1.000 16.454 463 PHE AAA O 1
ATOM 3431 N N . ASN A 1 468 ? -8.596 55.631 58.733 1.000 16.305 464 ASN AAA N 1
ATOM 3432 C CA . ASN A 1 468 ? -7.540 55.125 59.638 1.000 15.348 464 ASN AAA CA 1
ATOM 3433 C C . ASN A 1 468 ? -7.131 53.762 59.099 1.000 13.296 464 ASN AAA C 1
ATOM 3434 O O . ASN A 1 468 ? -7.895 52.807 59.294 1.000 16.398 464 ASN AAA O 1
ATOM 3439 N N . ILE A 1 469 ? -6.013 53.685 58.382 1.000 12.767 465 ILE AAA N 1
ATOM 3440 C CA . ILE A 1 469 ? -5.678 52.467 57.584 1.000 12.908 465 ILE AAA CA 1
ATOM 3441 C C . ILE A 1 469 ? -5.463 51.256 58.490 1.000 13.643 465 ILE AAA C 1
ATOM 3442 O O . ILE A 1 469 ? -6.031 50.209 58.219 1.000 16.394 465 ILE AAA O 1
ATOM 3447 N N . PRO A 1 470 ? -4.681 51.319 59.587 1.000 15.565 466 PRO AAA N 1
ATOM 3448 C CA . PRO A 1 470 ? -4.526 50.138 60.439 1.000 16.490 466 PRO AAA CA 1
ATOM 3449 C C . PRO A 1 470 ? -5.855 49.678 61.060 1.000 14.756 466 PRO AAA C 1
ATOM 3450 O O . PRO A 1 470 ? -6.075 48.458 61.184 1.000 15.068 466 PRO AAA O 1
ATOM 3454 N N . ASP A 1 471 ? -6.743 50.612 61.395 1.000 14.985 467 ASP AAA N 1
ATOM 3455 C CA . ASP A 1 471 ? -8.043 50.270 62.038 1.000 15.114 467 ASP AAA CA 1
ATOM 3456 C C . ASP A 1 471 ? -9.072 49.840 60.983 1.000 15.103 467 ASP AAA C 1
ATOM 3457 O O . ASP A 1 471 ? -10.057 49.177 61.370 1.000 18.953 467 ASP AAA O 1
ATOM 3462 N N . ASP A 1 472 ? -8.841 50.151 59.710 1.000 14.253 468 ASP AAA N 1
ATOM 3463 C CA . ASP A 1 472 ? -9.866 50.024 58.643 1.000 16.395 468 ASP AAA CA 1
ATOM 3464 C C . ASP A 1 472 ? -9.166 49.814 57.295 1.000 14.833 468 ASP AAA C 1
ATOM 3465 O O . ASP A 1 472 ? -9.185 50.731 56.453 1.000 15.337 468 ASP AAA O 1
ATOM 3470 N N . ILE A 1 473 ? -8.546 48.651 57.108 1.000 14.584 469 ILE AAA N 1
ATOM 3471 C CA . ILE A 1 473 ? -7.627 48.409 55.958 1.000 15.311 469 ILE AAA CA 1
ATOM 3472 C C . ILE A 1 473 ? -8.441 48.350 54.659 1.000 13.719 469 ILE AAA C 1
ATOM 3473 O O . ILE A 1 473 ? -7.874 48.604 53.614 1.000 16.295 469 ILE AAA O 1
ATOM 3478 N N . GLY A 1 474 ? -9.741 48.077 54.753 1.000 16.505 470 GLY AAA N 1
ATOM 3479 C CA . GLY A 1 474 ? -10.670 48.079 53.608 1.000 16.205 470 GLY AAA CA 1
ATOM 3480 C C . GLY A 1 474 ? -11.320 49.434 53.351 1.000 15.771 470 GLY AAA C 1
ATOM 3481 O O . GLY A 1 474 ? -12.197 49.485 52.473 1.000 18.275 470 GLY AAA O 1
ATOM 3482 N N . GLU A 1 475 ? -10.938 50.501 54.066 1.000 14.954 471 GLU AAA N 1
ATOM 3483 C CA . GLU A 1 475 ? -11.426 51.875 53.787 1.000 16.475 471 GLU AAA CA 1
ATOM 3484 C C . GLU A 1 475 ? -12.958 51.863 53.659 1.000 17.896 471 GLU AAA C 1
ATOM 3485 O O . GLU A 1 475 ? -13.507 52.372 52.643 1.000 17.734 471 GLU AAA O 1
ATOM 3491 N N . SER A 1 476 ? -13.637 51.294 54.649 1.000 18.639 472 SER AAA N 1
ATOM 3492 C CA . SER A 1 476 ? -15.119 51.196 54.661 1.000 21.846 472 SER AAA CA 1
ATOM 3493 C C . SER A 1 476 ? -15.743 52.279 55.551 1.000 21.511 472 SER AAA C 1
ATOM 3494 O O . SER A 1 476 ? -16.960 52.428 55.480 1.000 22.853 472 SER AAA O 1
ATOM 3497 N N . ASN A 1 477 ? -14.949 52.989 56.361 1.000 19.678 473 ASN AAA N 1
ATOM 3498 C CA . ASN A 1 477 ? -15.466 53.854 57.451 1.000 20.920 473 ASN AAA CA 1
ATOM 3499 C C . ASN A 1 477 ? -14.880 55.265 57.318 1.000 18.665 473 ASN AAA C 1
ATOM 3500 O O . ASN A 1 477 ? -13.835 55.538 57.927 1.000 18.894 473 ASN AAA O 1
ATOM 3505 N N . ASP A 1 478 ? -15.518 56.126 56.525 1.000 20.577 474 ASP AAA N 1
ATOM 3506 C CA . ASP A 1 478 ? -15.078 57.533 56.309 1.000 20.396 474 ASP AAA CA 1
ATOM 3507 C C . ASP A 1 478 ? -15.268 58.295 57.629 1.000 20.378 474 ASP AAA C 1
ATOM 3508 O O . ASP A 1 478 ? -16.425 58.454 58.064 1.000 23.865 474 ASP AAA O 1
ATOM 3513 N N . LEU A 1 479 ? -14.169 58.737 58.234 1.000 19.194 475 LEU AAA N 1
ATOM 3514 C CA . LEU A 1 479 ? -14.126 59.401 59.557 1.000 22.859 475 LEU AAA CA 1
ATOM 3515 C C . LEU A 1 479 ? -14.000 60.923 59.409 1.000 21.672 475 LEU AAA C 1
ATOM 3516 O O . LEU A 1 479 ? -13.749 61.589 60.427 1.000 21.239 475 LEU AAA O 1
ATOM 3521 N N . SER A 1 480 ? -14.169 61.470 58.204 1.000 20.471 476 SER AAA N 1
ATOM 3522 C CA . SER A 1 480 ? -13.924 62.905 57.922 1.000 21.790 476 SER AAA CA 1
ATOM 3523 C C . SER A 1 480 ? -14.812 63.781 58.824 1.000 22.212 476 SER AAA C 1
ATOM 3524 O O . SER A 1 480 ? -14.293 64.774 59.349 1.000 26.597 476 SER AAA O 1
ATOM 3527 N N . ALA A 1 481 ? -16.080 63.419 59.041 1.000 23.569 477 ALA AAA N 1
ATOM 3528 C CA . ALA A 1 481 ? -17.010 64.235 59.860 1.000 26.006 477 ALA AAA CA 1
ATOM 3529 C C . ALA A 1 481 ? -16.609 64.146 61.338 1.000 25.437 477 ALA AAA C 1
ATOM 3530 O O . ALA A 1 481 ? -16.858 65.121 62.061 1.000 27.391 477 ALA AAA O 1
ATOM 3532 N N . GLN A 1 482 ? -15.975 63.045 61.760 1.000 29.196 478 GLN AAA N 1
ATOM 3533 C CA . GLN A 1 482 ? -15.644 62.813 63.193 1.000 30.081 478 GLN AAA CA 1
ATOM 3534 C C . GLN A 1 482 ? -14.303 63.461 63.548 1.000 26.315 478 GLN AAA C 1
ATOM 3535 O O . GLN A 1 482 ? -14.077 63.668 64.752 1.000 31.337 478 GLN AAA O 1
ATOM 3541 N N . HIS A 1 483 ? -13.448 63.757 62.567 1.000 23.136 479 HIS AAA N 1
ATOM 3542 C CA . HIS A 1 483 ? -12.099 64.335 62.822 1.000 24.391 479 HIS AAA CA 1
ATOM 3543 C C . HIS A 1 483 ? -11.824 65.543 61.932 1.000 24.034 479 HIS AAA C 1
ATOM 3544 O O . HIS A 1 483 ? -10.909 65.519 61.119 1.000 24.949 479 HIS AAA O 1
ATOM 3551 N N . PRO A 1 484 ? -12.573 66.656 62.075 1.000 26.957 480 PRO AAA N 1
ATOM 3552 C CA . PRO A 1 484 ? -12.363 67.798 61.190 1.000 27.696 480 PRO AAA CA 1
ATOM 3553 C C . PRO A 1 484 ? -10.955 68.409 61.316 1.000 27.135 480 PRO AAA C 1
ATOM 3554 O O . PRO A 1 484 ? -10.478 68.951 60.332 1.000 27.723 480 PRO AAA O 1
ATOM 3558 N N . ASP A 1 485 ? -10.324 68.311 62.494 1.000 26.900 481 ASP AAA N 1
ATOM 3559 C CA . ASP A 1 485 ? -8.956 68.857 62.718 1.000 26.950 481 ASP AAA CA 1
ATOM 3560 C C . ASP A 1 485 ? -7.947 68.049 61.892 1.000 23.232 481 ASP AAA C 1
ATOM 3561 O O . ASP A 1 485 ? -7.035 68.667 61.300 1.000 23.958 481 ASP AAA O 1
ATOM 3566 N N . ILE A 1 486 ? -8.106 66.734 61.823 1.000 23.836 482 ILE AAA N 1
ATOM 3567 C CA . ILE A 1 486 ? -7.199 65.873 60.994 1.000 23.190 482 ILE AAA CA 1
ATOM 3568 C C . ILE A 1 486 ? -7.427 66.212 59.515 1.000 21.382 482 ILE AAA C 1
ATOM 3569 O O . ILE A 1 486 ? -6.440 66.365 58.768 1.000 21.336 482 ILE AAA O 1
ATOM 3574 N N . VAL A 1 487 ? -8.687 66.358 59.112 1.000 20.089 483 VAL AAA N 1
ATOM 3575 C CA . VAL A 1 487 ? -9.036 66.692 57.706 1.000 20.050 483 VAL AAA CA 1
ATOM 3576 C C . VAL A 1 487 ? -8.376 68.040 57.358 1.000 22.710 483 VAL AAA C 1
ATOM 3577 O O . VAL A 1 487 ? -7.785 68.114 56.276 1.000 25.020 483 VAL AAA O 1
ATOM 3581 N N . LYS A 1 488 ? -8.432 69.051 58.245 1.000 27.487 484 LYS AAA N 1
ATOM 3582 C CA . LYS A 1 488 ? -7.851 70.408 57.998 1.000 28.087 484 LYS AAA CA 1
ATOM 3583 C C . LYS A 1 488 ? -6.323 70.287 57.849 1.000 24.876 484 LYS AAA C 1
ATOM 3584 O O . LYS A 1 488 ? -5.752 70.820 56.866 1.000 21.545 484 LYS AAA O 1
ATOM 3587 N N . ARG A 1 489 ? -5.679 69.594 58.787 1.000 24.203 485 ARG AAA N 1
ATOM 3588 C CA . ARG A 1 489 ? -4.204 69.428 58.832 1.000 23.807 485 ARG AAA CA 1
ATOM 3589 C C . ARG A 1 489 ? -3.739 68.719 57.549 1.000 23.467 485 ARG AAA C 1
ATOM 3590 O O . ARG A 1 489 ? -2.795 69.205 56.864 1.000 25.204 485 ARG AAA O 1
ATOM 3598 N N . LEU A 1 490 ? -4.392 67.619 57.190 1.000 21.688 486 LEU AAA N 1
ATOM 3599 C CA . LEU A 1 490 ? -3.952 66.836 56.006 1.000 20.563 486 LEU AAA CA 1
ATOM 3600 C C . LEU A 1 490 ? -4.296 67.588 54.711 1.000 21.397 486 LEU AAA C 1
ATOM 3601 O O . LEU A 1 490 ? -3.498 67.486 53.759 1.000 22.003 486 LEU AAA O 1
ATOM 3606 N N . SER A 1 491 ? -5.394 68.350 54.674 1.000 22.482 487 SER AAA N 1
ATOM 3607 C CA . SER A 1 491 ? -5.780 69.168 53.495 1.000 23.738 487 SER AAA CA 1
ATOM 3608 C C . SER A 1 491 ? -4.679 70.189 53.200 1.000 31.009 487 SER AAA C 1
ATOM 3609 O O . SER A 1 491 ? -4.339 70.364 52.022 1.000 42.421 487 SER AAA O 1
ATOM 3612 N N . LYS A 1 492 ? -4.189 70.872 54.247 1.000 24.117 488 LYS AAA N 1
ATOM 3613 C CA . LYS A 1 492 ? -3.090 71.863 54.143 1.000 24.958 488 LYS AAA CA 1
ATOM 3614 C C . LYS A 1 492 ? -1.815 71.171 53.644 1.000 24.785 488 LYS AAA C 1
ATOM 3615 O O . LYS A 1 492 ? -1.171 71.709 52.726 1.000 29.575 488 LYS AAA O 1
ATOM 3621 N N . GLU A 1 493 ? -1.473 70.014 54.210 1.000 20.468 489 GLU AAA N 1
ATOM 3622 C CA . GLU A 1 493 ? -0.259 69.268 53.806 1.000 21.906 489 GLU AAA CA 1
ATOM 3623 C C . GLU A 1 493 ? -0.360 68.912 52.313 1.000 22.964 489 GLU AAA C 1
ATOM 3624 O O . GLU A 1 493 ? 0.626 69.117 51.565 1.000 22.278 489 GLU AAA O 1
ATOM 3630 N N . LEU A 1 494 ? -1.525 68.423 51.887 1.000 20.790 490 LEU AAA N 1
ATOM 3631 C CA . LEU A 1 494 ? -1.784 67.937 50.507 1.000 20.216 490 LEU AAA CA 1
ATOM 3632 C C . LEU A 1 494 ? -1.719 69.110 49.526 1.000 20.982 490 LEU AAA C 1
ATOM 3633 O O . LEU A 1 494 ? -0.954 69.017 48.552 1.000 20.267 490 LEU AAA O 1
ATOM 3638 N N . GLY A 1 495 ? -2.465 70.191 49.789 1.000 22.769 491 GLY AAA N 1
ATOM 3639 C CA . GLY A 1 495 ? -2.470 71.382 48.922 1.000 24.148 491 GLY AAA CA 1
ATOM 3640 C C . GLY A 1 495 ? -1.085 71.991 48.809 1.000 25.313 491 GLY AAA C 1
ATOM 3641 O O . GLY A 1 495 ? -0.676 72.336 47.699 1.000 28.547 491 GLY AAA O 1
ATOM 3642 N N . THR A 1 496 ? -0.393 72.129 49.939 1.000 23.635 492 THR AAA N 1
ATOM 3643 C CA . THR A 1 496 ? 0.958 72.738 50.023 1.000 27.296 492 THR AAA CA 1
ATOM 3644 C C . THR A 1 496 ? 1.904 71.929 49.128 1.000 25.602 492 THR AAA C 1
ATOM 3645 O O . THR A 1 496 ? 2.602 72.538 48.285 1.000 27.979 492 THR AAA O 1
ATOM 3649 N N . TYR A 1 497 ? 1.893 70.604 49.271 1.000 22.352 493 TYR AAA N 1
ATOM 3650 C CA . TYR A 1 497 ? 2.786 69.702 48.505 1.000 23.578 493 TYR AAA CA 1
ATOM 3651 C C . TYR A 1 497 ? 2.498 69.807 47.003 1.000 27.107 493 TYR AAA C 1
ATOM 3652 O O . TYR A 1 497 ? 3.444 69.898 46.192 1.000 28.476 493 TYR AAA O 1
ATOM 3661 N N . LEU A 1 498 ? 1.223 69.752 46.628 1.000 25.233 494 LEU AAA N 1
ATOM 3662 C CA . LEU A 1 498 ? 0.842 69.740 45.198 1.000 25.771 494 LEU AAA CA 1
ATOM 3663 C C . LEU A 1 498 ? 1.290 71.062 44.560 1.000 26.465 494 LEU AAA C 1
ATOM 3664 O O . LEU A 1 498 ? 1.857 71.035 43.465 1.000 26.290 494 LEU AAA O 1
ATOM 3669 N N . ARG A 1 499 ? 1.106 72.184 45.248 1.000 25.347 495 ARG AAA N 1
ATOM 3670 C CA . ARG A 1 499 ? 1.591 73.486 44.722 1.000 28.114 495 ARG AAA CA 1
ATOM 3671 C C . ARG A 1 499 ? 3.126 73.503 44.660 1.000 27.648 495 ARG AAA C 1
ATOM 3672 O O . ARG A 1 499 ? 3.678 73.997 43.662 1.000 27.909 495 ARG AAA O 1
ATOM 3680 N N . LYS A 1 500 ? 3.800 72.994 45.690 1.000 28.895 496 LYS AAA N 1
ATOM 3681 C CA . LYS A 1 500 ? 5.285 72.995 45.774 1.000 27.774 496 LYS AAA CA 1
ATOM 3682 C C . LYS A 1 500 ? 5.873 72.304 44.535 1.000 26.641 496 LYS AAA C 1
ATOM 3683 O O . LYS A 1 500 ? 6.862 72.831 43.978 1.000 27.628 496 LYS AAA O 1
ATOM 3689 N N . VAL A 1 501 ? 5.288 71.183 44.101 1.000 23.991 497 VAL AAA N 1
ATOM 3690 C CA . VAL A 1 501 ? 5.854 70.376 42.976 1.000 22.321 497 VAL AAA CA 1
ATOM 3691 C C . VAL A 1 501 ? 5.227 70.773 41.630 1.000 22.762 497 VAL AAA C 1
ATOM 3692 O O . VAL A 1 501 ? 5.500 70.088 40.629 1.000 23.780 497 VAL AAA O 1
ATOM 3696 N N A ASP A 1 502 ? 4.454 71.863 41.596 0.500 23.847 498 ASP AAA N 1
ATOM 3697 N N B ASP A 1 502 ? 4.452 71.861 41.597 0.500 24.838 498 ASP AAA N 1
ATOM 3698 C CA A ASP A 1 502 ? 3.749 72.349 40.380 0.500 24.735 498 ASP AAA CA 1
ATOM 3699 C CA B ASP A 1 502 ? 3.751 72.346 40.378 0.500 25.768 498 ASP AAA CA 1
ATOM 3700 C C A ASP A 1 502 ? 2.883 71.215 39.819 0.500 22.912 498 ASP AAA C 1
ATOM 3701 C C B ASP A 1 502 ? 2.887 71.210 39.817 0.500 23.684 498 ASP AAA C 1
ATOM 3702 O O A ASP A 1 502 ? 2.887 71.012 38.585 0.500 23.747 498 ASP AAA O 1
ATOM 3703 O O B ASP A 1 502 ? 2.893 71.002 38.583 0.500 25.805 498 ASP AAA O 1
ATOM 3712 N N . ALA A 1 503 ? 2.171 70.508 40.702 1.000 22.409 499 ALA AAA N 1
ATOM 3713 C CA . ALA A 1 503 ? 1.235 69.426 40.334 1.000 19.658 499 ALA AAA CA 1
ATOM 3714 C C . ALA A 1 503 ? 0.063 70.034 39.564 1.000 19.487 499 ALA AAA C 1
ATOM 3715 O O . ALA A 1 503 ? -0.152 71.265 39.642 1.000 22.745 499 ALA AAA O 1
ATOM 3717 N N . GLN A 1 504 ? -0.660 69.182 38.845 1.000 20.256 500 GLN AAA N 1
ATOM 3718 C CA . GLN A 1 504 ? -1.779 69.595 37.979 1.000 20.208 500 GLN AAA CA 1
ATOM 3719 C C . GLN A 1 504 ? -3.110 69.194 38.610 1.000 20.071 500 GLN AAA C 1
ATOM 3720 O O . GLN A 1 504 ? -3.169 68.279 39.457 1.000 23.817 500 GLN AAA O 1
ATOM 3726 N N . ARG A 1 505 ? -4.146 69.914 38.210 1.000 21.675 501 ARG AAA N 1
ATOM 3727 C CA . ARG A 1 505 ? -5.516 69.656 38.681 1.000 23.603 501 ARG AAA CA 1
ATOM 3728 C C . ARG A 1 505 ? -6.424 69.760 37.471 1.000 22.332 501 ARG AAA C 1
ATOM 3729 O O . ARG A 1 505 ? -6.116 70.433 36.480 1.000 23.179 501 ARG AAA O 1
ATOM 3737 N N . PRO A 1 506 ? -7.596 69.113 37.542 1.000 22.258 502 PRO AAA N 1
ATOM 3738 C CA . PRO A 1 506 ? -8.577 69.237 36.478 1.000 21.761 502 PRO AAA CA 1
ATOM 3739 C C . PRO A 1 506 ? -9.187 70.644 36.479 1.000 24.155 502 PRO AAA C 1
ATOM 3740 O O . PRO A 1 506 ? -9.060 71.394 37.464 1.000 27.420 502 PRO AAA O 1
ATOM 3744 N N . THR A 1 507 ? -9.834 70.989 35.371 1.000 24.888 503 THR AAA N 1
ATOM 3745 C CA . THR A 1 507 ? -10.575 72.262 35.248 1.000 25.411 503 THR AAA CA 1
ATOM 3746 C C . THR A 1 507 ? -12.063 71.952 35.129 1.000 24.335 503 THR AAA C 1
ATOM 3747 O O . THR A 1 507 ? -12.419 70.891 34.583 1.000 24.207 503 THR AAA O 1
ATOM 3751 N N . VAL A 1 508 ? -12.880 72.876 35.621 1.000 24.297 504 VAL AAA N 1
ATOM 3752 C CA . VAL A 1 508 ? -14.359 72.788 35.518 1.000 26.385 504 VAL AAA CA 1
ATOM 3753 C C . VAL A 1 508 ? -14.717 73.305 34.119 1.000 26.063 504 VAL AAA C 1
ATOM 3754 O O . VAL A 1 508 ? -14.365 74.475 33.811 1.000 29.074 504 VAL AAA O 1
ATOM 3758 N N . LYS A 1 509 ? -15.329 72.462 33.280 1.000 28.138 505 LYS AAA N 1
ATOM 3759 C CA . LYS A 1 509 ? -15.669 72.807 31.870 1.000 31.342 505 LYS AAA CA 1
ATOM 3760 C C . LYS A 1 509 ? -16.488 74.114 31.837 1.000 38.142 505 LYS AAA C 1
ATOM 3761 O O . LYS A 1 509 ? -16.221 74.982 30.966 1.000 47.664 505 LYS AAA O 1
ATOM 3767 N N . ALA A 1 510 ? -17.437 74.266 32.763 1.000 37.887 506 ALA AAA N 1
ATOM 3768 C CA . ALA A 1 510 ? -18.385 75.405 32.827 1.000 38.110 506 ALA AAA CA 1
ATOM 3769 C C . ALA A 1 510 ? -17.630 76.737 32.939 1.000 45.143 506 ALA AAA C 1
ATOM 3770 O O . ALA A 1 510 ? -18.094 77.721 32.338 1.000 55.272 506 ALA AAA O 1
ATOM 3772 N N . THR A 1 511 ? -16.520 76.790 33.675 1.000 35.434 507 THR AAA N 1
ATOM 3773 C CA . THR A 1 511 ? -15.875 78.059 34.130 1.000 37.304 507 THR AAA CA 1
ATOM 3774 C C . THR A 1 511 ? -14.488 78.256 33.502 1.000 34.640 507 THR AAA C 1
ATOM 3775 O O . THR A 1 511 ? -14.038 79.420 33.463 1.000 36.879 507 THR AAA O 1
ATOM 3779 N N . GLY A 1 512 ? -13.813 77.165 33.100 1.000 29.419 508 GLY AAA N 1
ATOM 3780 C CA . GLY A 1 512 ? -12.388 77.159 32.713 1.000 34.281 508 GLY AAA CA 1
ATOM 3781 C C . GLY A 1 512 ? -11.462 77.297 33.915 1.000 33.765 508 GLY AAA C 1
ATOM 3782 O O . GLY A 1 512 ? -10.234 77.294 33.731 1.000 41.037 508 GLY AAA O 1
ATOM 3783 N N . LYS A 1 513 ? -12.024 77.447 35.115 1.000 30.818 509 LYS AAA N 1
ATOM 3784 C CA . LYS A 1 513 ? -11.247 77.598 36.371 1.000 32.201 509 LYS AAA CA 1
ATOM 3785 C C . LYS A 1 513 ? -10.785 76.210 36.799 1.000 25.661 509 LYS AAA C 1
ATOM 3786 O O . LYS A 1 513 ? -11.524 75.221 36.736 1.000 24.418 509 LYS AAA O 1
ATOM 3788 N N . PRO A 1 514 ? -9.545 76.093 37.309 1.000 29.364 510 PRO AAA N 1
ATOM 3789 C CA . PRO A 1 514 ? -9.128 74.858 37.951 1.000 27.842 510 PRO AAA CA 1
ATOM 3790 C C . PRO A 1 514 ? -10.031 74.514 39.144 1.000 30.486 510 PRO AAA C 1
ATOM 3791 O O . PRO A 1 514 ? -10.571 75.399 39.779 1.000 36.470 510 PRO AAA O 1
ATOM 3795 N N . CYS A 1 515 ? -10.190 73.219 39.419 1.000 29.221 511 CYS AAA N 1
ATOM 3796 C CA . CYS A 1 515 ? -10.785 72.717 40.680 1.000 27.561 511 CYS AAA CA 1
ATOM 3797 C C . CYS A 1 515 ? -9.982 73.269 41.850 1.000 27.124 511 CYS AAA C 1
ATOM 3798 O O . CYS A 1 515 ? -8.758 73.393 41.756 1.000 28.744 511 CYS AAA O 1
ATOM 3801 N N . PRO A 1 516 ? -10.630 73.606 42.987 1.000 28.530 512 PRO AAA N 1
ATOM 3802 C CA . PRO A 1 516 ? -9.893 74.133 44.129 1.000 27.839 512 PRO AAA CA 1
ATOM 3803 C C . PRO A 1 516 ? -8.898 73.087 44.647 1.000 25.569 512 PRO AAA C 1
ATOM 3804 O O . PRO A 1 516 ? -9.191 71.898 44.620 1.000 25.241 512 PRO AAA O 1
ATOM 3808 N N . TRP A 1 517 ? -7.745 73.550 45.132 1.000 27.701 513 TRP AAA N 1
ATOM 3809 C CA . TRP A 1 517 ? -6.855 72.706 45.971 1.000 28.257 513 TRP AAA CA 1
ATOM 3810 C C . TRP A 1 517 ? -7.623 72.317 47.234 1.000 27.781 513 TRP AAA C 1
ATOM 3811 O O . TRP A 1 517 ? -8.539 73.016 47.658 1.000 33.090 513 TRP AAA O 1
ATOM 3822 N N . PRO A 1 518 ? -7.300 71.184 47.882 1.000 27.105 514 PRO AAA N 1
ATOM 3823 C CA . PRO A 1 518 ? -8.053 70.745 49.059 1.000 26.542 514 PRO AAA CA 1
ATOM 3824 C C . PRO A 1 518 ? -8.031 71.735 50.238 1.000 26.917 514 PRO AAA C 1
ATOM 3825 O O . PRO A 1 518 ? -8.957 71.713 51.029 1.000 28.744 514 PRO AAA O 1
ATOM 3829 N N . ASP A 1 519 ? -6.999 72.572 50.355 1.000 29.122 515 ASP AAA N 1
ATOM 3830 C CA . ASP A 1 519 ? -6.914 73.561 51.462 1.000 28.726 515 ASP AAA CA 1
ATOM 3831 C C . ASP A 1 519 ? -7.534 74.896 51.032 1.000 31.534 515 ASP AAA C 1
ATOM 3832 O O . ASP A 1 519 ? -7.440 75.839 51.836 1.000 33.486 515 ASP AAA O 1
ATOM 3837 N N . GLU A 1 520 ? -8.142 74.983 49.841 1.000 33.021 516 GLU AAA N 1
ATOM 3838 C CA . GLU A 1 520 ? -8.906 76.180 49.379 1.000 34.761 516 GLU AAA CA 1
ATOM 3839 C C . GLU A 1 520 ? -10.399 75.940 49.628 1.000 38.020 516 GLU AAA C 1
ATOM 3840 O O . GLU A 1 520 ? -11.172 76.900 49.512 1.000 41.020 516 GLU AAA O 1
ATOM 3846 N N . ILE A 1 521 ? -10.757 74.691 49.942 1.000 43.543 517 ILE AAA N 1
ATOM 3847 C CA . ILE A 1 521 ? -12.122 74.235 50.345 1.000 48.929 517 ILE AAA CA 1
ATOM 3848 C C . ILE A 1 521 ? -12.301 74.565 51.831 1.000 53.632 517 ILE AAA C 1
ATOM 3849 O O . ILE A 1 521 ? -11.477 74.089 52.616 1.000 48.358 517 ILE AAA O 1
ATOM 3854 N N . ASP B 1 35 ? 17.907 74.630 19.553 1.000 51.937 31 ASP CCC N 1
ATOM 3855 C CA . ASP B 1 35 ? 19.029 73.625 19.506 1.000 45.099 31 ASP CCC CA 1
ATOM 3856 C C . ASP B 1 35 ? 19.746 73.738 18.158 1.000 38.110 31 ASP CCC C 1
ATOM 3857 O O . ASP B 1 35 ? 19.182 73.299 17.148 1.000 38.477 31 ASP CCC O 1
ATOM 3862 N N . LYS B 1 36 ? 20.943 74.329 18.140 1.000 39.525 32 LYS CCC N 1
ATOM 3863 C CA . LYS B 1 36 ? 21.681 74.627 16.885 1.000 34.893 32 LYS CCC CA 1
ATOM 3864 C C . LYS B 1 36 ? 22.569 73.441 16.487 1.000 34.250 32 LYS CCC C 1
ATOM 3865 O O . LYS B 1 36 ? 23.180 73.558 15.419 1.000 41.003 32 LYS CCC O 1
ATOM 3867 N N . ARG B 1 37 ? 22.627 72.344 17.273 1.000 19.498 33 ARG CCC N 1
ATOM 3868 C CA . ARG B 1 37 ? 23.671 71.316 17.047 1.000 15.971 33 ARG CCC CA 1
ATOM 3869 C C . ARG B 1 37 ? 23.319 70.508 15.802 1.000 15.292 33 ARG CCC C 1
ATOM 3870 O O . ARG B 1 37 ? 22.160 70.173 15.558 1.000 17.061 33 ARG CCC O 1
ATOM 3878 N N . PRO B 1 38 ? 24.336 70.176 14.983 1.000 15.030 34 PRO CCC N 1
ATOM 3879 C CA . PRO B 1 38 ? 24.123 69.448 13.743 1.000 15.072 34 PRO CCC CA 1
ATOM 3880 C C . PRO B 1 38 ? 23.905 67.943 14.002 1.000 15.153 34 PRO CCC C 1
ATOM 3881 O O . PRO B 1 38 ? 24.459 67.385 14.929 1.000 16.481 34 PRO CCC O 1
ATOM 3885 N N . ASN B 1 39 ? 23.118 67.330 13.140 1.000 15.088 35 ASN CCC N 1
ATOM 3886 C CA . ASN B 1 39 ? 23.172 65.852 13.027 1.000 15.149 35 ASN CCC CA 1
ATOM 3887 C C . ASN B 1 39 ? 24.540 65.508 12.463 1.000 15.433 35 ASN CCC C 1
ATOM 3888 O O . ASN B 1 39 ? 25.127 66.303 11.742 1.000 18.470 35 ASN CCC O 1
ATOM 3893 N N . ILE B 1 40 ? 24.992 64.274 12.717 1.000 14.811 36 ILE CCC N 1
ATOM 3894 C CA . ILE B 1 40 ? 26.318 63.804 12.244 1.000 14.830 36 ILE CCC CA 1
ATOM 3895 C C . ILE B 1 40 ? 26.143 62.372 11.715 1.000 13.204 36 ILE CCC C 1
ATOM 3896 O O . ILE B 1 40 ? 25.608 61.535 12.455 1.000 15.336 36 ILE CCC O 1
ATOM 3901 N N . ILE B 1 41 ? 26.519 62.163 10.465 1.000 13.625 37 ILE CCC N 1
ATOM 3902 C CA . ILE B 1 41 ? 26.605 60.810 9.850 1.000 12.184 37 ILE CCC CA 1
ATOM 3903 C C . ILE B 1 41 ? 28.076 60.529 9.580 1.000 11.988 37 ILE CCC C 1
ATOM 3904 O O . ILE B 1 41 ? 28.721 61.264 8.807 1.000 16.552 37 ILE CCC O 1
ATOM 3909 N N . LEU B 1 42 ? 28.579 59.455 10.200 1.000 12.889 38 LEU CCC N 1
ATOM 3910 C CA . LEU B 1 42 ? 29.906 58.906 9.867 1.000 12.561 38 LEU CCC CA 1
ATOM 3911 C C . LEU B 1 42 ? 29.649 57.686 8.987 1.000 11.398 38 LEU CCC C 1
ATOM 3912 O O . LEU B 1 42 ? 29.093 56.699 9.494 1.000 12.986 38 LEU CCC O 1
ATOM 3917 N N . PHE B 1 43 ? 29.907 57.847 7.700 1.000 12.236 39 PHE CCC N 1
ATOM 3918 C CA . PHE B 1 43 ? 29.649 56.835 6.651 1.000 10.926 39 PHE CCC CA 1
ATOM 3919 C C . PHE B 1 43 ? 30.987 56.157 6.412 1.000 11.885 39 PHE CCC C 1
ATOM 3920 O O . PHE B 1 43 ? 31.872 56.738 5.786 1.000 14.173 39 PHE CCC O 1
ATOM 3928 N N . MET B 1 44 ? 31.123 54.921 6.918 1.000 12.639 40 MET CCC N 1
ATOM 3929 C CA . MET B 1 44 ? 32.421 54.209 6.945 1.000 12.926 40 MET CCC CA 1
ATOM 3930 C C . MET B 1 44 ? 32.314 52.987 6.026 1.000 14.500 40 MET CCC C 1
ATOM 3931 O O . MET B 1 44 ? 31.368 52.184 6.219 1.000 14.652 40 MET CCC O 1
ATOM 3936 N N . VAL B 1 45 ? 33.214 52.895 5.068 1.000 13.970 41 VAL CCC N 1
ATOM 3937 C CA . VAL B 1 45 ? 33.233 51.762 4.114 1.000 12.114 41 VAL CCC CA 1
ATOM 3938 C C . VAL B 1 45 ? 34.346 50.826 4.553 1.000 13.063 41 VAL CCC C 1
ATOM 3939 O O . VAL B 1 45 ? 35.348 51.252 5.086 1.000 15.902 41 VAL CCC O 1
ATOM 3943 N N . ASP B 1 46 ? 34.101 49.519 4.370 1.000 11.741 42 ASP CCC N 1
ATOM 3944 C CA . ASP B 1 46 ? 35.070 48.479 4.778 1.000 13.791 42 ASP CCC CA 1
ATOM 3945 C C . ASP B 1 46 ? 35.998 48.179 3.596 1.000 20.886 42 ASP CCC C 1
ATOM 3946 O O . ASP B 1 46 ? 35.488 47.944 2.511 1.000 21.435 42 ASP CCC O 1
ATOM 3951 N N . ASP B 1 47 ? 37.307 48.231 3.803 1.000 20.687 43 ASP CCC N 1
ATOM 3952 C CA . ASP B 1 47 ? 38.315 47.762 2.815 1.000 16.237 43 ASP CCC CA 1
ATOM 3953 C C . ASP B 1 47 ? 38.206 48.539 1.504 1.000 15.447 43 ASP CCC C 1
ATOM 3954 O O . ASP B 1 47 ? 38.520 48.024 0.439 1.000 18.140 43 ASP CCC O 1
ATOM 3959 N N . MET B 1 48 ? 37.847 49.837 1.591 1.000 13.056 44 MET CCC N 1
ATOM 3960 C CA . MET B 1 48 ? 37.762 50.646 0.357 1.000 12.495 44 MET CCC CA 1
ATOM 3961 C C . MET B 1 48 ? 39.074 51.430 0.164 1.000 12.181 44 MET CCC C 1
ATOM 3962 O O . MET B 1 48 ? 39.459 52.200 1.062 1.000 11.474 44 MET CCC O 1
ATOM 3967 N N . GLY B 1 49 ? 39.724 51.240 -0.974 1.000 13.321 45 GLY CCC N 1
ATOM 3968 C CA . GLY B 1 49 ? 40.998 51.894 -1.301 1.000 12.304 45 GLY CCC CA 1
ATOM 3969 C C . GLY B 1 49 ? 40.806 53.331 -1.784 1.000 13.788 45 GLY CCC C 1
ATOM 3970 O O . GLY B 1 49 ? 39.690 53.731 -2.128 1.000 15.106 45 GLY CCC O 1
ATOM 3971 N N . TRP B 1 50 ? 41.936 54.011 -1.868 1.000 12.813 46 TRP CCC N 1
ATOM 3972 C CA . TRP B 1 50 ? 42.031 55.448 -2.243 1.000 13.028 46 TRP CCC CA 1
ATOM 3973 C C . TRP B 1 50 ? 41.516 55.660 -3.676 1.000 13.391 46 TRP CCC C 1
ATOM 3974 O O . TRP B 1 50 ? 41.101 56.774 -4.005 1.000 13.753 46 TRP CCC O 1
ATOM 3985 N N . GLN B 1 51 ? 41.561 54.629 -4.522 1.000 11.880 47 GLN CCC N 1
ATOM 3986 C CA . GLN B 1 51 ? 41.181 54.698 -5.952 1.000 12.293 47 GLN CCC CA 1
ATOM 3987 C C . GLN B 1 51 ? 39.896 53.916 -6.231 1.000 12.408 47 GLN CCC C 1
ATOM 3988 O O . GLN B 1 51 ? 39.550 53.778 -7.406 1.000 14.313 47 GLN CCC O 1
ATOM 3994 N N . ASP B 1 52 ? 39.193 53.448 -5.198 1.000 12.428 48 ASP CCC N 1
ATOM 3995 C CA . ASP B 1 52 ? 38.006 52.584 -5.380 1.000 12.140 48 ASP CCC CA 1
ATOM 3996 C C . ASP B 1 52 ? 36.749 53.452 -5.511 1.000 13.813 48 ASP CCC C 1
ATOM 3997 O O . ASP B 1 52 ? 35.775 53.266 -4.790 1.000 16.799 48 ASP CCC O 1
ATOM 4002 N N . THR B 1 53 ? 36.781 54.370 -6.467 1.000 11.319 49 THR CCC N 1
ATOM 4003 C CA . THR B 1 53 ? 35.787 55.462 -6.577 1.000 12.419 49 THR CCC CA 1
ATOM 4004 C C . THR B 1 53 ? 35.962 56.101 -7.960 1.000 12.403 49 THR CCC C 1
ATOM 4005 O O . THR B 1 53 ? 37.080 56.057 -8.489 1.000 13.481 49 THR CCC O 1
ATOM 4009 N N . SER B 1 54 ? 34.920 56.742 -8.488 1.000 12.812 50 SER CCC N 1
ATOM 4010 C CA . SER B 1 54 ? 35.031 57.597 -9.700 1.000 13.523 50 SER CCC CA 1
ATOM 4011 C C . SER B 1 54 ? 35.573 58.986 -9.324 1.000 12.269 50 SER CCC C 1
ATOM 4012 O O . SER B 1 54 ? 35.987 59.701 -10.238 1.000 14.854 50 SER CCC O 1
ATOM 4015 N N . LEU B 1 55 ? 35.640 59.305 -8.036 1.000 12.198 51 LEU CCC N 1
ATOM 4016 C CA . LEU B 1 55 ? 36.142 60.630 -7.587 1.000 13.559 51 LEU CCC CA 1
ATOM 4017 C C . LEU B 1 55 ? 37.658 60.571 -7.494 1.000 13.055 51 LEU CCC C 1
ATOM 4018 O O . LEU B 1 55 ? 38.196 59.824 -6.680 1.000 12.465 51 LEU CCC O 1
ATOM 4023 N N . PRO B 1 56 ? 38.411 61.333 -8.310 1.000 13.057 52 PRO CCC N 1
ATOM 4024 C CA . PRO B 1 56 ? 39.872 61.277 -8.252 1.000 13.330 52 PRO CCC CA 1
ATOM 4025 C C . PRO B 1 56 ? 40.462 61.941 -7.005 1.000 12.858 52 PRO CCC C 1
ATOM 4026 O O . PRO B 1 56 ? 40.312 63.157 -6.866 1.000 14.666 52 PRO CCC O 1
ATOM 4030 N N . PHE B 1 57 ? 41.166 61.179 -6.164 1.000 11.752 53 PHE CCC N 1
ATOM 4031 C CA . PHE B 1 57 ? 41.851 61.683 -4.947 1.000 12.281 53 PHE CCC CA 1
ATOM 4032 C C . PHE B 1 57 ? 43.306 62.044 -5.252 1.000 13.010 53 PHE CCC C 1
ATOM 4033 O O . PHE B 1 57 ? 43.953 62.745 -4.416 1.000 14.228 53 PHE CCC O 1
ATOM 4041 N N . TRP B 1 58 ? 43.811 61.600 -6.394 1.000 15.301 54 TRP CCC N 1
ATOM 4042 C CA . TRP B 1 58 ? 45.176 61.922 -6.851 1.000 14.126 54 TRP CCC CA 1
ATOM 4043 C C . TRP B 1 58 ? 45.103 63.174 -7.736 1.000 15.302 54 TRP CCC C 1
ATOM 4044 O O . TRP B 1 58 ? 44.012 63.749 -7.904 1.000 17.257 54 TRP CCC O 1
ATOM 4055 N N . THR B 1 59 ? 46.235 63.554 -8.306 1.000 15.606 55 THR CCC N 1
ATOM 4056 C CA . THR B 1 59 ? 46.409 64.748 -9.156 1.000 17.894 55 THR CCC CA 1
ATOM 4057 C C . THR B 1 59 ? 46.051 64.423 -10.604 1.000 19.151 55 THR CCC C 1
ATOM 4058 O O . THR B 1 59 ? 46.123 65.313 -11.445 1.000 20.193 55 THR CCC O 1
ATOM 4062 N N . GLN B 1 60 ? 45.675 63.191 -10.893 1.000 18.207 56 GLN CCC N 1
ATOM 4063 C CA . GLN B 1 60 ? 45.121 62.825 -12.205 1.000 19.436 56 GLN CCC CA 1
ATOM 4064 C C . GLN B 1 60 ? 44.219 61.617 -12.004 1.000 16.840 56 GLN CCC C 1
ATOM 4065 O O . GLN B 1 60 ? 44.293 60.963 -10.947 1.000 16.054 56 GLN CCC O 1
ATOM 4071 N N . LYS B 1 61 ? 43.392 61.399 -13.009 1.000 16.930 57 LYS CCC N 1
ATOM 4072 C CA . LYS B 1 61 ? 42.360 60.342 -13.065 1.000 16.958 57 LYS CCC CA 1
ATOM 4073 C C . LYS B 1 61 ? 43.104 59.050 -13.378 1.000 15.869 57 LYS CCC C 1
ATOM 4074 O O . LYS B 1 61 ? 43.943 59.074 -14.288 1.000 20.087 57 LYS CCC O 1
ATOM 4078 N N . THR B 1 62 ? 42.805 57.977 -12.649 1.000 15.558 58 THR CCC N 1
ATOM 4079 C CA . THR B 1 62 ? 43.373 56.625 -12.876 1.000 15.974 58 THR CCC CA 1
ATOM 4080 C C . THR B 1 62 ? 42.396 55.798 -13.712 1.000 14.662 58 THR CCC C 1
ATOM 4081 O O . THR B 1 62 ? 41.221 56.184 -13.823 1.000 16.640 58 THR CCC O 1
ATOM 4085 N N . ASP B 1 63 ? 42.859 54.660 -14.224 1.000 15.580 59 ASP CCC N 1
ATOM 4086 C CA . ASP B 1 63 ? 41.979 53.675 -14.903 1.000 16.658 59 ASP CCC CA 1
ATOM 4087 C C . ASP B 1 63 ? 40.874 53.238 -13.933 1.000 14.216 59 ASP CCC C 1
ATOM 4088 O O . ASP B 1 63 ? 39.731 53.070 -14.380 1.000 15.403 59 ASP CCC O 1
ATOM 4093 N N . TYR B 1 64 ? 41.184 53.084 -12.643 1.000 13.870 60 TYR CCC N 1
ATOM 4094 C CA . TYR B 1 64 ? 40.169 52.722 -11.625 1.000 13.698 60 TYR CCC CA 1
ATOM 4095 C C . TYR B 1 64 ? 39.081 53.793 -11.562 1.000 12.084 60 TYR CCC C 1
ATOM 4096 O O . TYR B 1 64 ? 37.882 53.468 -11.540 1.000 13.648 60 TYR CCC O 1
ATOM 4105 N N . ASN B 1 65 ? 39.468 55.068 -11.547 1.000 12.975 61 ASN CCC N 1
ATOM 4106 C CA . ASN B 1 65 ? 38.473 56.169 -11.490 1.000 13.109 61 ASN CCC CA 1
ATOM 4107 C C . ASN B 1 65 ? 37.539 56.106 -12.708 1.000 13.455 61 ASN CCC C 1
ATOM 4108 O O . ASN B 1 65 ? 36.352 56.414 -12.570 1.000 16.116 61 ASN CCC O 1
ATOM 4113 N N A LYS B 1 66 ? 38.043 55.668 -13.862 0.350 13.725 62 LYS CCC N 1
ATOM 4114 N N B LYS B 1 66 ? 38.098 55.734 -13.871 0.350 14.050 62 LYS CCC N 1
ATOM 4115 N N C LYS B 1 66 ? 38.078 55.745 -13.879 0.300 14.156 62 LYS CCC N 1
ATOM 4116 C CA A LYS B 1 66 ? 37.250 55.641 -15.116 0.350 14.437 62 LYS CCC CA 1
ATOM 4117 C CA B LYS B 1 66 ? 37.387 55.549 -15.168 0.350 15.528 62 LYS CCC CA 1
ATOM 4118 C CA C LYS B 1 66 ? 37.295 55.586 -15.134 0.300 15.327 62 LYS CCC CA 1
ATOM 4119 C C A LYS B 1 66 ? 36.381 54.375 -15.177 0.350 14.782 62 LYS CCC C 1
ATOM 4120 C C B LYS B 1 66 ? 36.327 54.448 -15.019 0.350 15.284 62 LYS CCC C 1
ATOM 4121 C C C LYS B 1 66 ? 36.271 54.459 -14.959 0.300 15.305 62 LYS CCC C 1
ATOM 4122 O O A LYS B 1 66 ? 35.426 54.376 -15.965 0.350 15.708 62 LYS CCC O 1
ATOM 4123 O O B LYS B 1 66 ? 35.184 54.654 -15.446 0.350 16.798 62 LYS CCC O 1
ATOM 4124 O O C LYS B 1 66 ? 35.100 54.652 -15.316 0.300 16.039 62 LYS CCC O 1
ATOM 4140 N N . LEU B 1 67 ? 36.697 53.323 -14.408 1.000 13.943 63 LEU CCC N 1
ATOM 4141 C CA . LEU B 1 67 ? 35.858 52.095 -14.391 1.000 14.082 63 LEU CCC CA 1
ATOM 4142 C C . LEU B 1 67 ? 34.778 52.171 -13.316 1.000 13.174 63 LEU CCC C 1
ATOM 4143 O O . LEU B 1 67 ? 33.630 51.797 -13.607 1.000 13.360 63 LEU CCC O 1
ATOM 4148 N N . TYR B 1 68 ? 35.120 52.582 -12.105 1.000 13.435 64 TYR CCC N 1
ATOM 4149 C CA . TYR B 1 68 ? 34.155 52.583 -10.982 1.000 12.869 64 TYR CCC CA 1
ATOM 4150 C C . TYR B 1 68 ? 33.160 53.729 -11.126 1.000 12.075 64 TYR CCC C 1
ATOM 4151 O O . TYR B 1 68 ? 33.426 54.698 -11.888 1.000 15.468 64 TYR CCC O 1
ATOM 4160 N N . GLU B 1 69 ? 32.040 53.608 -10.428 1.000 11.700 65 GLU CCC N 1
ATOM 4161 C CA . GLU B 1 69 ? 30.943 54.608 -10.500 1.000 13.538 65 GLU CCC CA 1
ATOM 4162 C C . GLU B 1 69 ? 30.499 54.913 -9.075 1.000 14.181 65 GLU CCC C 1
ATOM 4163 O O . GLU B 1 69 ? 29.804 54.135 -8.470 1.000 15.675 65 GLU CCC O 1
ATOM 4169 N N . THR B 1 70 ? 30.840 56.115 -8.588 1.000 14.701 66 THR CCC N 1
ATOM 4170 C CA . THR B 1 70 ? 30.398 56.616 -7.272 1.000 13.949 66 THR CCC CA 1
ATOM 4171 C C . THR B 1 70 ? 29.873 58.028 -7.477 1.000 13.329 66 THR CCC C 1
ATOM 4172 O O . THR B 1 70 ? 30.480 58.981 -6.985 1.000 13.747 66 THR CCC O 1
ATOM 4176 N N . PRO B 1 71 ? 28.742 58.199 -8.187 1.000 13.927 67 PRO CCC N 1
ATOM 4177 C CA . PRO B 1 71 ? 28.190 59.539 -8.442 1.000 13.805 67 PRO CCC CA 1
ATOM 4178 C C . PRO B 1 71 ? 27.832 60.267 -7.143 1.000 13.562 67 PRO CCC C 1
ATOM 4179 O O . PRO B 1 71 ? 27.966 61.481 -7.093 1.000 12.930 67 PRO CCC O 1
ATOM 4183 N N . ASN B 1 72 ? 27.413 59.558 -6.097 1.000 12.626 68 ASN CCC N 1
ATOM 4184 C CA . ASN B 1 72 ? 27.021 60.231 -4.832 1.000 12.582 68 ASN CCC CA 1
ATOM 4185 C C . ASN B 1 72 ? 28.255 60.696 -4.064 1.000 12.508 68 ASN CCC C 1
ATOM 4186 O O . ASN B 1 72 ? 28.160 61.781 -3.387 1.000 13.982 68 ASN CCC O 1
ATOM 4191 N N . MET B 1 73 ? 29.397 60.031 -4.216 1.000 13.881 69 MET CCC N 1
ATOM 4192 C CA . MET B 1 73 ? 30.661 60.548 -3.633 1.000 12.907 69 MET CCC CA 1
ATOM 4193 C C . MET B 1 73 ? 31.024 61.853 -4.364 1.000 12.709 69 MET CCC C 1
ATOM 4194 O O . MET B 1 73 ? 31.503 62.793 -3.702 1.000 14.772 69 MET CCC O 1
ATOM 4199 N N . GLU B 1 74 ? 30.830 61.900 -5.679 1.000 13.836 70 GLU CCC N 1
ATOM 4200 C CA . GLU B 1 74 ? 31.136 63.121 -6.477 1.000 13.943 70 GLU CCC CA 1
ATOM 4201 C C . GLU B 1 74 ? 30.193 64.239 -6.017 1.000 13.547 70 GLU CCC C 1
ATOM 4202 O O . GLU B 1 74 ? 30.676 65.384 -5.853 1.000 15.552 70 GLU CCC O 1
ATOM 4208 N N . ARG B 1 75 ? 28.920 63.935 -5.822 1.000 12.948 71 ARG CCC N 1
ATOM 4209 C CA . ARG B 1 75 ? 27.893 64.865 -5.279 1.000 12.582 71 ARG CCC CA 1
ATOM 4210 C C . ARG B 1 75 ? 28.339 65.380 -3.915 1.000 12.928 71 ARG CCC C 1
ATOM 4211 O O . ARG B 1 75 ? 28.249 66.631 -3.644 1.000 16.578 71 ARG CCC O 1
ATOM 4219 N N . LEU B 1 76 ? 28.779 64.498 -3.029 1.000 12.377 72 LEU CCC N 1
ATOM 4220 C CA . LEU B 1 76 ? 29.221 64.868 -1.667 1.000 11.864 72 LEU CCC CA 1
ATOM 4221 C C . LEU B 1 76 ? 30.446 65.789 -1.752 1.000 12.418 72 LEU CCC C 1
ATOM 4222 O O . LEU B 1 76 ? 30.482 66.810 -1.013 1.000 13.539 72 LEU CCC O 1
ATOM 4227 N N . ALA B 1 77 ? 31.407 65.495 -2.615 1.000 13.166 73 ALA CCC N 1
ATOM 4228 C CA . ALA B 1 77 ? 32.619 66.331 -2.784 1.000 12.587 73 ALA CCC CA 1
ATOM 4229 C C . ALA B 1 77 ? 32.216 67.724 -3.296 1.000 12.242 73 ALA CCC C 1
ATOM 4230 O O . ALA B 1 77 ? 32.808 68.710 -2.813 1.000 15.072 73 ALA CCC O 1
ATOM 4232 N N . LYS B 1 78 ? 31.242 67.800 -4.193 1.000 13.969 74 LYS CCC N 1
ATOM 4233 C CA . LYS B 1 78 ? 30.792 69.104 -4.748 1.000 13.846 74 LYS CCC CA 1
ATOM 4234 C C . LYS B 1 78 ? 30.215 69.940 -3.598 1.000 14.445 74 LYS CCC C 1
ATOM 4235 O O . LYS B 1 78 ? 30.304 71.184 -3.680 1.000 17.497 74 LYS CCC O 1
ATOM 4237 N N . GLN B 1 79 ? 29.645 69.339 -2.556 1.000 12.860 75 GLN CCC N 1
ATOM 4238 C CA . GLN B 1 79 ? 29.052 70.105 -1.431 1.000 13.753 75 GLN CCC CA 1
ATOM 4239 C C . GLN B 1 79 ? 29.997 70.215 -0.222 1.000 13.627 75 GLN CCC C 1
ATOM 4240 O O . GLN B 1 79 ? 29.608 70.912 0.718 1.000 17.795 75 GLN CCC O 1
ATOM 4246 N N . GLY B 1 80 ? 31.220 69.679 -0.264 1.000 14.905 76 GLY CCC N 1
ATOM 4247 C CA . GLY B 1 80 ? 32.112 69.660 0.906 1.000 16.156 76 GLY CCC CA 1
ATOM 4248 C C . GLY B 1 80 ? 33.591 69.637 0.543 1.000 15.215 76 GLY CCC C 1
ATOM 4249 O O . GLY B 1 80 ? 33.985 70.121 -0.546 1.000 15.601 76 GLY CCC O 1
ATOM 4250 N N . MET B 1 81 ? 34.397 69.102 1.456 1.000 14.632 77 MET CCC N 1
ATOM 4251 C CA . MET B 1 81 ? 35.870 69.092 1.387 1.000 13.547 77 MET CCC CA 1
ATOM 4252 C C . MET B 1 81 ? 36.374 67.659 1.202 1.000 13.419 77 MET CCC C 1
ATOM 4253 O O . MET B 1 81 ? 36.030 66.798 2.051 1.000 12.529 77 MET CCC O 1
ATOM 4258 N N . MET B 1 82 ? 37.183 67.448 0.173 1.000 14.309 78 MET CCC N 1
ATOM 4259 C CA . MET B 1 82 ? 37.912 66.160 -0.002 1.000 15.034 78 MET CCC CA 1
ATOM 4260 C C . MET B 1 82 ? 39.223 66.210 0.779 1.000 15.084 78 MET CCC C 1
ATOM 4261 O O . MET B 1 82 ? 39.939 67.233 0.733 1.000 15.328 78 MET CCC O 1
ATOM 4266 N N . PHE B 1 83 ? 39.573 65.123 1.459 1.000 16.813 79 PHE CCC N 1
ATOM 4267 C CA . PHE B 1 83 ? 40.882 64.982 2.125 1.000 16.250 79 PHE CCC CA 1
ATOM 4268 C C . PHE B 1 83 ? 41.733 64.004 1.326 1.000 12.713 79 PHE CCC C 1
ATOM 4269 O O . PHE B 1 83 ? 41.338 62.791 1.304 1.000 14.249 79 PHE CCC O 1
ATOM 4277 N N . THR B 1 84 ? 42.837 64.446 0.748 1.000 12.910 80 THR CCC N 1
ATOM 4278 C CA . THR B 1 84 ? 43.660 63.629 -0.174 1.000 13.491 80 THR CCC CA 1
ATOM 4279 C C . THR B 1 84 ? 44.801 62.920 0.569 1.000 13.249 80 THR CCC C 1
ATOM 4280 O O . THR B 1 84 ? 45.517 62.153 -0.102 1.000 14.648 80 THR CCC O 1
ATOM 4284 N N . GLN B 1 85 ? 44.987 63.158 1.871 1.000 13.743 81 GLN CCC N 1
ATOM 4285 C CA . GLN B 1 85 ? 46.094 62.531 2.630 1.000 14.493 81 GLN CCC CA 1
ATOM 4286 C C . GLN B 1 85 ? 45.571 62.088 4.006 1.000 14.130 81 GLN CCC C 1
ATOM 4287 O O . GLN B 1 85 ? 46.221 62.351 5.008 1.000 16.606 81 GLN CCC O 1
ATOM 4293 N N . ALA B 1 86 ? 44.457 61.341 4.007 1.000 14.385 82 ALA CCC N 1
ATOM 4294 C CA . ALA B 1 86 ? 43.769 60.859 5.220 1.000 14.977 82 ALA CCC CA 1
ATOM 4295 C C . ALA B 1 86 ? 44.233 59.431 5.512 1.000 14.126 82 ALA CCC C 1
ATOM 4296 O O . ALA B 1 86 ? 44.185 58.649 4.576 1.000 16.051 82 ALA CCC O 1
ATOM 4298 N N . TYR B 1 87 ? 44.676 59.176 6.737 1.000 14.074 83 TYR CCC N 1
ATOM 4299 C CA . TYR B 1 87 ? 45.246 57.854 7.107 1.000 13.923 83 TYR CCC CA 1
ATOM 4300 C C . TYR B 1 87 ? 44.396 57.127 8.142 1.000 14.527 83 TYR CCC C 1
ATOM 4301 O O . TYR B 1 87 ? 43.810 57.694 9.070 1.000 14.932 83 TYR CCC O 1
ATOM 4310 N N . ALA B 1 88 ? 44.431 55.798 7.981 1.000 13.967 84 ALA CCC N 1
ATOM 4311 C CA . ALA B 1 88 ? 43.935 54.818 8.961 1.000 14.280 84 ALA CCC CA 1
ATOM 4312 C C . ALA B 1 88 ? 45.090 53.872 9.293 1.000 13.441 84 ALA CCC C 1
ATOM 4313 O O . ALA B 1 88 ? 46.210 54.056 8.797 1.000 14.677 84 ALA CCC O 1
ATOM 4315 N N . SER B 1 89 ? 44.801 52.840 10.076 1.000 14.986 85 SER CCC N 1
ATOM 4316 C CA . SER B 1 89 ? 45.667 51.638 10.116 1.000 12.798 85 SER CCC CA 1
ATOM 4317 C C . SER B 1 89 ? 45.298 50.718 8.941 1.000 12.911 85 SER CCC C 1
ATOM 4318 O O . SER B 1 89 ? 44.365 50.994 8.201 1.000 14.694 85 SER CCC O 1
ATOM 4321 N N . SER B 1 90 ? 46.031 49.620 8.797 1.000 13.056 86 SER CCC N 1
ATOM 4322 C CA . SER B 1 90 ? 45.963 48.790 7.563 1.000 14.105 86 SER CCC CA 1
ATOM 4323 C C . SER B 1 90 ? 45.023 47.582 7.731 1.000 14.496 86 SER CCC C 1
ATOM 4324 O O . SER B 1 90 ? 44.808 46.912 6.728 1.000 14.844 86 SER CCC O 1
ATOM 4327 N N . ILE B 1 91 ? 44.429 47.428 8.909 1.000 14.317 87 ILE CCC N 1
ATOM 4328 C CA . ILE B 1 91 ? 43.468 46.343 9.234 1.000 12.831 87 ILE CCC CA 1
ATOM 4329 C C . ILE B 1 91 ? 42.304 46.953 10.014 1.000 11.864 87 ILE CCC C 1
ATOM 4330 O O . ILE B 1 91 ? 42.504 47.957 10.731 1.000 14.177 87 ILE CCC O 1
ATOM 4335 N N . SER B 1 92 ? 41.125 46.379 9.900 1.000 12.534 88 SER CCC N 1
ATOM 4336 C CA . SER B 1 92 ? 39.860 46.895 10.478 1.000 12.850 88 SER CCC CA 1
ATOM 4337 C C . SER B 1 92 ? 40.012 47.216 11.967 1.000 12.359 88 SER CCC C 1
ATOM 4338 O O . SER B 1 92 ? 39.654 48.348 12.397 1.000 13.282 88 SER CCC O 1
ATOM 4341 N N . SER B 1 93 ? 40.448 46.259 12.780 1.000 13.096 89 SER CCC N 1
ATOM 4342 C CA . SER B 1 93 ? 40.425 46.388 14.260 1.000 12.097 89 SER CCC CA 1
ATOM 4343 C C . SER B 1 93 ? 41.256 47.584 14.722 1.000 11.986 89 SER CCC C 1
ATOM 4344 O O . SER B 1 93 ? 40.746 48.442 15.469 1.000 12.363 89 SER CCC O 1
ATOM 4347 N N . PRO B 1 94 ? 42.547 47.728 14.344 1.000 11.548 90 PRO CCC N 1
ATOM 4348 C CA . PRO B 1 94 ? 43.292 48.892 14.824 1.000 11.894 90 PRO CCC CA 1
ATOM 4349 C C . PRO B 1 94 ? 42.638 50.209 14.388 1.000 11.462 90 PRO CCC C 1
ATOM 4350 O O . PRO B 1 94 ? 42.617 51.136 15.199 1.000 14.841 90 PRO CCC O 1
ATOM 4354 N N . THR B 1 95 ? 42.075 50.266 13.193 1.000 11.967 91 THR CCC N 1
ATOM 4355 C CA . THR B 1 95 ? 41.427 51.535 12.748 1.000 13.046 91 THR CCC CA 1
ATOM 4356 C C . THR B 1 95 ? 40.191 51.809 13.598 1.000 12.108 91 THR CCC C 1
ATOM 4357 O O . THR B 1 95 ? 40.007 52.944 14.109 1.000 13.081 91 THR CCC O 1
ATOM 4361 N N . ARG B 1 96 ? 39.282 50.851 13.688 1.000 12.891 92 ARG CCC N 1
ATOM 4362 C CA . ARG B 1 96 ? 37.968 51.072 14.328 1.000 12.074 92 ARG CCC CA 1
ATOM 4363 C C . ARG B 1 96 ? 38.138 51.255 15.844 1.000 11.065 92 ARG CCC C 1
ATOM 4364 O O . ARG B 1 96 ? 37.339 51.998 16.446 1.000 14.747 92 ARG CCC O 1
ATOM 4372 N N . CYS B 1 97 ? 39.069 50.535 16.478 1.000 12.677 93 CYS CCC N 1
ATOM 4373 C CA . CYS B 1 97 ? 39.345 50.704 17.919 1.000 12.261 93 CYS CCC CA 1
ATOM 4374 C C . CYS B 1 97 ? 39.933 52.115 18.168 1.000 12.078 93 CYS CCC C 1
ATOM 4375 O O . CYS B 1 97 ? 39.619 52.742 19.213 1.000 13.652 93 CYS CCC O 1
ATOM 4378 N N . SER B 1 98 ? 40.755 52.582 17.231 1.000 12.513 94 SER CCC N 1
ATOM 4379 C CA . SER B 1 98 ? 41.315 53.958 17.289 1.000 11.743 94 SER CCC CA 1
ATOM 4380 C C . SER B 1 98 ? 40.185 54.979 17.142 1.000 11.365 94 SER CCC C 1
ATOM 4381 O O . SER B 1 98 ? 40.248 56.045 17.835 1.000 13.231 94 SER CCC O 1
ATOM 4384 N N . LEU B 1 99 ? 39.251 54.743 16.236 1.000 11.059 95 LEU CCC N 1
ATOM 4385 C CA . LEU B 1 99 ? 38.097 55.656 16.034 1.000 10.545 95 LEU CCC CA 1
ATOM 4386 C C . LEU B 1 99 ? 37.327 55.804 17.339 1.000 12.317 95 LEU CCC C 1
ATOM 4387 O O . LEU B 1 99 ? 37.079 56.938 17.794 1.000 13.829 95 LEU CCC O 1
ATOM 4392 N N . ILE B 1 100 ? 36.934 54.696 17.957 1.000 12.544 96 ILE CCC N 1
ATOM 4393 C CA . ILE B 1 100 ? 35.926 54.722 19.044 1.000 13.036 96 ILE CCC CA 1
ATOM 4394 C C . ILE B 1 100 ? 36.580 55.182 20.357 1.000 14.373 96 ILE CCC C 1
ATOM 4395 O O . ILE B 1 100 ? 35.851 55.691 21.231 1.000 15.840 96 ILE CCC O 1
ATOM 4400 N N . THR B 1 101 ? 37.888 54.999 20.512 1.000 14.085 97 THR CCC N 1
ATOM 4401 C CA . THR B 1 101 ? 38.619 55.371 21.756 1.000 13.167 97 THR CCC CA 1
ATOM 4402 C C . THR B 1 101 ? 39.505 56.621 21.573 1.000 13.117 97 THR CCC C 1
ATOM 4403 O O . THR B 1 101 ? 40.021 57.092 22.573 1.000 15.404 97 THR CCC O 1
ATOM 4407 N N . GLY B 1 102 ? 39.754 57.055 20.343 1.000 13.166 98 GLY CCC N 1
ATOM 4408 C CA . GLY B 1 102 ? 40.609 58.218 20.074 1.000 12.541 98 GLY CCC CA 1
ATOM 4409 C C . GLY B 1 102 ? 42.064 57.987 20.447 1.000 13.246 98 GLY CCC C 1
ATOM 4410 O O . GLY B 1 102 ? 42.797 58.968 20.663 1.000 13.176 98 GLY CCC O 1
ATOM 4411 N N . THR B 1 103 ? 42.512 56.730 20.473 1.000 13.900 99 THR CCC N 1
ATOM 4412 C CA . THR B 1 103 ? 43.908 56.370 20.792 1.000 15.187 99 THR CCC CA 1
ATOM 4413 C C . THR B 1 103 ? 44.597 55.861 19.528 1.000 14.805 99 THR CCC C 1
ATOM 4414 O O . THR B 1 103 ? 43.937 55.262 18.639 1.000 13.959 99 THR CCC O 1
ATOM 4418 N N . ASN B 1 104 ? 45.900 56.048 19.467 1.000 16.776 100 ASN CCC N 1
ATOM 4419 C CA . ASN B 1 104 ? 46.765 55.470 18.418 1.000 15.141 100 ASN CCC CA 1
ATOM 4420 C C . ASN B 1 104 ? 46.799 53.938 18.615 1.000 14.432 100 ASN CCC C 1
ATOM 4421 O O . ASN B 1 104 ? 46.814 53.483 19.763 1.000 14.957 100 ASN CCC O 1
ATOM 4426 N N . ALA B 1 105 ? 46.798 53.189 17.517 1.000 13.030 101 ALA CCC N 1
ATOM 4427 C CA . ALA B 1 105 ? 46.804 51.709 17.537 1.000 13.874 101 ALA CCC CA 1
ATOM 4428 C C . ALA B 1 105 ? 48.001 51.182 18.336 1.000 13.247 101 ALA CCC C 1
ATOM 4429 O O . ALA B 1 105 ? 47.858 50.126 18.968 1.000 15.728 101 ALA CCC O 1
ATOM 4431 N N . ALA B 1 106 ? 49.149 51.862 18.316 1.000 13.134 102 ALA CCC N 1
ATOM 4432 C CA . ALA B 1 106 ? 50.332 51.408 19.088 1.000 13.510 102 ALA CCC CA 1
ATOM 4433 C C . ALA B 1 106 ? 49.982 51.363 20.579 1.000 12.849 102 ALA CCC C 1
ATOM 4434 O O . ALA B 1 106 ? 50.452 50.468 21.288 1.000 14.106 102 ALA CCC O 1
ATOM 4436 N N . ARG B 1 107 ? 49.157 52.300 21.047 1.000 14.231 103 ARG CCC N 1
ATOM 4437 C CA . ARG B 1 107 ? 48.730 52.392 22.463 1.000 13.713 103 ARG CCC CA 1
ATOM 4438 C C . ARG B 1 107 ? 47.666 51.334 22.772 1.000 12.110 103 ARG CCC C 1
ATOM 4439 O O . ARG B 1 107 ? 47.816 50.634 23.786 1.000 15.121 103 ARG CCC O 1
ATOM 4447 N N . HIS B 1 108 ? 46.604 51.238 21.982 1.000 12.038 104 HIS CCC N 1
ATOM 4448 C CA . HIS B 1 108 ? 45.462 50.357 22.350 1.000 12.785 104 HIS CCC CA 1
ATOM 4449 C C . HIS B 1 108 ? 45.813 48.873 22.124 1.000 11.501 104 HIS CCC C 1
ATOM 4450 O O . HIS B 1 108 ? 45.116 48.042 22.696 1.000 12.337 104 HIS CCC O 1
ATOM 4457 N N . ARG B 1 109 ? 46.823 48.589 21.314 1.000 12.066 105 ARG CCC N 1
ATOM 4458 C CA . ARG B 1 109 ? 47.384 47.225 21.094 1.000 12.085 105 ARG CCC CA 1
ATOM 4459 C C . ARG B 1 109 ? 46.364 46.309 20.422 1.000 12.230 105 ARG CCC C 1
ATOM 4460 O O . ARG B 1 109 ? 46.608 45.051 20.423 1.000 12.992 105 ARG CCC O 1
ATOM 4468 N N . VAL B 1 110 ? 45.287 46.816 19.849 1.000 11.514 106 VAL CCC N 1
ATOM 4469 C CA . VAL B 1 110 ? 44.392 45.935 19.036 1.000 12.634 106 VAL CCC CA 1
ATOM 4470 C C . VAL B 1 110 ? 44.928 45.985 17.607 1.000 11.784 106 VAL CCC C 1
ATOM 4471 O O . VAL B 1 110 ? 44.353 46.676 16.762 1.000 12.954 106 VAL CCC O 1
ATOM 4475 N N . THR B 1 111 ? 46.046 45.314 17.352 1.000 13.523 107 THR CCC N 1
ATOM 4476 C CA . THR B 1 111 ? 46.895 45.572 16.157 1.000 13.959 107 THR CCC CA 1
ATOM 4477 C C . THR B 1 111 ? 46.712 44.528 15.059 1.000 12.083 107 THR CCC C 1
ATOM 4478 O O . THR B 1 111 ? 47.388 44.646 14.043 1.000 13.453 107 THR CCC O 1
ATOM 4482 N N . ASN B 1 112 ? 45.804 43.574 15.250 1.000 12.094 108 ASN CCC N 1
ATOM 4483 C CA . ASN B 1 112 ? 45.318 42.696 14.161 1.000 11.975 108 ASN CCC CA 1
ATOM 4484 C C . ASN B 1 112 ? 43.815 42.499 14.349 1.000 11.743 108 ASN CCC C 1
ATOM 4485 O O . ASN B 1 112 ? 43.261 43.052 15.310 1.000 14.477 108 ASN CCC O 1
ATOM 4490 N N . TRP B 1 113 ? 43.171 41.760 13.449 1.000 14.085 109 TRP CCC N 1
ATOM 4491 C CA . TRP B 1 113 ? 41.700 41.660 13.463 1.000 13.514 109 TRP CCC CA 1
ATOM 4492 C C . TRP B 1 113 ? 41.236 40.733 14.578 1.000 12.186 109 TRP CCC C 1
ATOM 4493 O O . TRP B 1 113 ? 41.891 39.669 14.827 1.000 14.619 109 TRP CCC O 1
ATOM 4504 N N . THR B 1 114 ? 40.146 41.113 15.223 1.000 13.401 110 THR CCC N 1
ATOM 4505 C CA . THR B 1 114 ? 39.540 40.368 16.356 1.000 12.550 110 THR CCC CA 1
ATOM 4506 C C . THR B 1 114 ? 38.345 39.557 15.883 1.000 12.079 110 THR CCC C 1
ATOM 4507 O O . THR B 1 114 ? 37.742 39.882 14.859 1.000 13.201 110 THR CCC O 1
ATOM 4511 N N . LEU B 1 115 ? 38.095 38.442 16.584 1.000 14.347 111 LEU CCC N 1
ATOM 4512 C CA . LEU B 1 115 ? 36.816 37.723 16.416 1.000 13.476 111 LEU CCC CA 1
ATOM 4513 C C . LEU B 1 115 ? 36.512 36.940 17.685 1.000 14.022 111 LEU CCC C 1
ATOM 4514 O O . LEU B 1 115 ? 35.532 37.259 18.352 1.000 16.064 111 LEU CCC O 1
ATOM 4519 N N . GLN B 1 116 ? 37.291 35.892 17.960 1.000 13.669 112 GLN CCC N 1
ATOM 4520 C CA . GLN B 1 116 ? 36.961 34.961 19.064 1.000 15.911 112 GLN CCC CA 1
ATOM 4521 C C . GLN B 1 116 ? 37.675 35.392 20.338 1.000 19.263 112 GLN CCC C 1
ATOM 4522 O O . GLN B 1 116 ? 38.834 35.820 20.280 1.000 16.922 112 GLN CCC O 1
ATOM 4528 N N . LYS B 1 117 ? 36.980 35.262 21.456 1.000 19.483 113 LYS CCC N 1
ATOM 4529 C CA . LYS B 1 117 ? 37.518 35.554 22.793 1.000 16.067 113 LYS CCC CA 1
ATOM 4530 C C . LYS B 1 117 ? 38.816 34.795 23.018 1.000 13.937 113 LYS CCC C 1
ATOM 4531 O O . LYS B 1 117 ? 38.869 33.550 22.741 1.000 15.518 113 LYS CCC O 1
ATOM 4537 N N . ASN B 1 118 ? 39.844 35.493 23.475 1.000 14.051 114 ASN CCC N 1
ATOM 4538 C CA . ASN B 1 118 ? 41.125 34.900 23.932 1.000 14.471 114 ASN CCC CA 1
ATOM 4539 C C . ASN B 1 118 ? 41.802 34.137 22.790 1.000 14.607 114 ASN CCC C 1
ATOM 4540 O O . ASN B 1 118 ? 42.585 33.215 23.080 1.000 18.213 114 ASN CCC O 1
ATOM 4545 N N . THR B 1 119 ? 41.504 34.460 21.540 1.000 14.426 115 THR CCC N 1
ATOM 4546 C CA . THR B 1 119 ? 41.952 33.687 20.351 1.000 14.731 115 THR CCC CA 1
ATOM 4547 C C . THR B 1 119 ? 42.609 34.625 19.329 1.000 14.398 115 THR CCC C 1
ATOM 4548 O O . THR B 1 119 ? 41.894 35.448 18.733 1.000 17.690 115 THR CCC O 1
ATOM 4552 N N . LYS B 1 120 ? 43.913 34.518 19.144 1.000 13.675 116 LYS CCC N 1
ATOM 4553 C CA . LYS B 1 120 ? 44.664 35.332 18.152 1.000 14.264 116 LYS CCC CA 1
ATOM 4554 C C . LYS B 1 120 ? 44.367 34.816 16.748 1.000 14.302 116 LYS CCC C 1
ATOM 4555 O O . LYS B 1 120 ? 44.409 33.571 16.526 1.000 17.539 116 LYS CCC O 1
ATOM 4561 N N . THR B 1 121 ? 44.065 35.717 15.818 1.000 14.536 117 THR CCC N 1
ATOM 4562 C CA . THR B 1 121 ? 43.884 35.393 14.385 1.000 15.088 117 THR CCC CA 1
ATOM 4563 C C . THR B 1 121 ? 45.221 35.325 13.648 1.000 14.933 117 THR CCC C 1
ATOM 4564 O O . THR B 1 121 ? 45.203 34.970 12.455 1.000 14.059 117 THR CCC O 1
ATOM 4568 N N . ASP B 1 122 ? 46.329 35.676 14.288 1.000 14.687 118 ASP CCC N 1
ATOM 4569 C CA . ASP B 1 122 ? 47.634 35.795 13.594 1.000 14.153 118 ASP CCC CA 1
ATOM 4570 C C . ASP B 1 122 ? 48.003 34.469 12.928 1.000 14.110 118 ASP CCC C 1
ATOM 4571 O O . ASP B 1 122 ? 47.794 33.410 13.568 1.000 17.064 118 ASP CCC O 1
ATOM 4576 N N . ARG B 1 123 ? 48.539 34.549 11.717 1.000 13.845 119 ARG CCC N 1
ATOM 4577 C CA . ARG B 1 123 ? 49.144 33.405 10.989 1.000 14.745 119 ARG CCC CA 1
ATOM 4578 C C . ARG B 1 123 ? 50.450 33.025 11.698 1.000 16.088 119 ARG CCC C 1
ATOM 4579 O O . ARG B 1 123 ? 51.208 33.909 12.068 1.000 15.367 119 ARG CCC O 1
ATOM 4587 N N . LYS B 1 124 ? 50.713 31.735 11.899 1.000 17.452 120 LYS CCC N 1
ATOM 4588 C CA . LYS B 1 124 ? 51.979 31.267 12.515 1.000 18.416 120 LYS CCC CA 1
ATOM 4589 C C . LYS B 1 124 ? 53.136 31.655 11.590 1.000 16.616 120 LYS CCC C 1
ATOM 4590 O O . LYS B 1 124 ? 52.982 31.553 10.350 1.000 17.339 120 LYS CCC O 1
ATOM 4592 N N . ASP B 1 125 ? 54.238 32.122 12.183 1.000 16.999 121 ASP CCC N 1
ATOM 4593 C CA . ASP B 1 125 ? 55.509 32.444 11.486 1.000 17.626 121 ASP CCC CA 1
ATOM 4594 C C . ASP B 1 125 ? 56.578 31.482 12.001 1.000 17.687 121 ASP CCC C 1
ATOM 4595 O O . ASP B 1 125 ? 56.501 31.119 13.200 1.000 19.008 121 ASP CCC O 1
ATOM 4600 N N . LYS B 1 126 ? 57.529 31.101 11.135 1.000 19.765 122 LYS CCC N 1
ATOM 4601 C CA . LYS B 1 126 ? 58.660 30.196 11.455 1.000 21.514 122 LYS CCC CA 1
ATOM 4602 C C . LYS B 1 126 ? 59.569 30.828 12.516 1.000 20.767 122 LYS CCC C 1
ATOM 4603 O O . LYS B 1 126 ? 60.113 30.062 13.347 1.000 24.403 122 LYS CCC O 1
ATOM 4605 N N . VAL B 1 127 ? 59.743 32.155 12.489 1.000 20.951 123 VAL CCC N 1
ATOM 4606 C CA . VAL B 1 127 ? 60.874 32.848 13.180 1.000 22.494 123 VAL CCC CA 1
ATOM 4607 C C . VAL B 1 127 ? 60.362 33.725 14.331 1.000 18.632 123 VAL CCC C 1
ATOM 4608 O O . VAL B 1 127 ? 60.990 33.715 15.424 1.000 19.685 123 VAL CCC O 1
ATOM 4612 N N . LEU B 1 128 ? 59.247 34.411 14.128 1.000 17.111 124 LEU CCC N 1
ATOM 4613 C CA . LEU B 1 128 ? 58.722 35.401 15.102 1.000 15.118 124 LEU CCC CA 1
ATOM 4614 C C . LEU B 1 128 ? 57.407 34.937 15.716 1.000 15.603 124 LEU CCC C 1
ATOM 4615 O O . LEU B 1 128 ? 56.630 34.283 15.017 1.000 17.819 124 LEU CCC 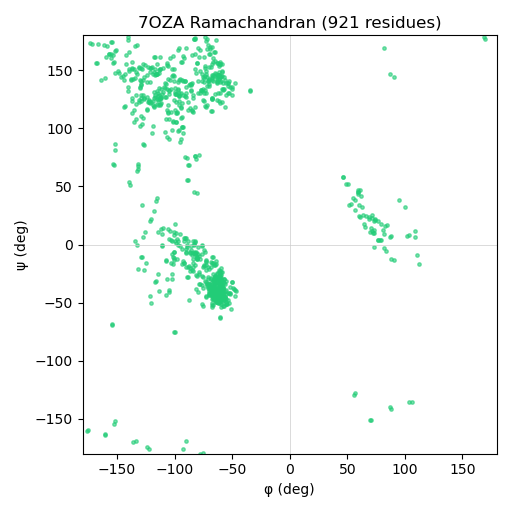O 1
ATOM 4620 N N . ASP B 1 129 ? 57.206 35.322 16.974 1.000 16.028 125 ASP CCC N 1
ATOM 4621 C CA . ASP B 1 129 ? 55.926 35.246 17.704 1.000 16.309 125 ASP CCC CA 1
ATOM 4622 C C . ASP B 1 129 ? 55.360 36.661 17.811 1.000 14.636 125 ASP CCC C 1
ATOM 4623 O O . ASP B 1 129 ? 56.124 37.638 18.003 1.000 15.972 125 ASP CCC O 1
ATOM 4628 N N . VAL B 1 130 ? 54.051 36.773 17.697 1.000 14.353 126 VAL CCC N 1
ATOM 4629 C CA . VAL B 1 130 ? 53.357 38.060 17.943 1.000 15.092 126 VAL CCC CA 1
ATOM 4630 C C . VAL B 1 130 ? 53.361 38.276 19.452 1.000 14.935 126 VAL CCC C 1
ATOM 4631 O O . VAL B 1 130 ? 53.424 37.323 20.225 1.000 16.964 126 VAL CCC O 1
ATOM 4635 N N . PRO B 1 131 ? 53.295 39.529 19.926 1.000 14.505 127 PRO CCC N 1
ATOM 4636 C CA . PRO B 1 131 ? 53.138 39.809 21.348 1.000 13.898 127 PRO CCC CA 1
ATOM 4637 C C . PRO B 1 131 ? 51.741 39.406 21.821 1.000 12.850 127 PRO CCC C 1
ATOM 4638 O O . PRO B 1 131 ? 50.891 39.068 21.006 1.000 13.645 127 PRO CCC O 1
ATOM 4642 N N . ASP B 1 132 ? 51.548 39.424 23.132 1.000 13.685 128 ASP CCC N 1
ATOM 4643 C CA . ASP B 1 132 ? 50.242 39.150 23.781 1.000 13.791 128 ASP CCC CA 1
ATOM 4644 C C . ASP B 1 132 ? 49.402 40.428 23.654 1.000 13.737 128 ASP CCC C 1
ATOM 4645 O O . ASP B 1 132 ? 49.261 41.163 24.636 1.000 14.426 128 ASP CCC O 1
ATOM 4650 N N . TRP B 1 133 ? 48.864 40.640 22.464 1.000 13.757 129 TRP CCC N 1
ATOM 4651 C CA . TRP B 1 133 ? 48.196 41.902 22.079 1.000 12.636 129 TRP CCC CA 1
ATOM 4652 C C . TRP B 1 133 ? 46.753 41.884 22.577 1.000 13.609 129 TRP CCC C 1
ATOM 4653 O O . TRP B 1 133 ? 46.339 40.920 23.248 1.000 16.407 129 TRP CCC O 1
ATOM 4664 N N . ASN B 1 134 ? 46.018 42.976 22.371 1.000 15.109 130 ASN CCC N 1
ATOM 4665 C CA . ASN B 1 134 ? 44.653 43.089 22.943 1.000 14.330 130 ASN CCC CA 1
ATOM 4666 C C . ASN B 1 134 ? 43.646 42.472 21.970 1.000 12.754 130 ASN CCC C 1
ATOM 4667 O O . ASN B 1 134 ? 42.800 43.199 21.397 1.000 13.479 130 ASN CCC O 1
ATOM 4672 N N . TYR B 1 135 ? 43.696 41.147 21.812 1.000 13.066 131 TYR CCC N 1
ATOM 4673 C CA . TYR B 1 135 ? 42.838 40.408 20.848 1.000 14.055 131 TYR CCC CA 1
ATOM 4674 C C . TYR B 1 135 ? 41.375 40.314 21.327 1.000 16.529 131 TYR CCC C 1
ATOM 4675 O O . TYR B 1 135 ? 40.558 39.903 20.522 1.000 16.870 131 TYR CCC O 1
ATOM 4684 N N . ASN B 1 136 ? 41.031 40.751 22.542 1.000 15.943 132 ASN CCC N 1
ATOM 4685 C CA . ASN B 1 136 ? 39.616 40.880 22.963 1.000 15.432 132 ASN CCC CA 1
ATOM 4686 C C . ASN B 1 136 ? 39.058 42.263 22.550 1.000 16.139 132 ASN CCC C 1
ATOM 4687 O O . ASN B 1 136 ? 37.848 42.454 22.658 1.000 17.767 132 ASN CCC O 1
ATOM 4692 N N . GLY B 1 137 ? 39.913 43.149 22.022 1.000 13.282 133 GLY CCC N 1
ATOM 4693 C CA . GLY B 1 137 ? 39.470 44.454 21.481 1.000 12.390 133 GLY CCC CA 1
ATOM 4694 C C . GLY B 1 137 ? 39.422 45.547 22.537 1.000 12.532 133 GLY CCC C 1
ATOM 4695 O O . GLY B 1 137 ? 40.294 45.618 23.409 1.000 12.792 133 GLY CCC O 1
ATOM 4696 N N . VAL B 1 138 ? 38.405 46.400 22.441 1.000 12.250 134 VAL CCC N 1
ATOM 4697 C CA . VAL B 1 138 ? 38.205 47.533 23.388 1.000 12.475 134 VAL CCC CA 1
ATOM 4698 C C . VAL B 1 138 ? 36.893 47.333 24.149 1.000 11.956 134 VAL CCC C 1
ATOM 4699 O O . VAL B 1 138 ? 36.002 46.555 23.710 1.000 12.969 134 VAL CCC O 1
ATOM 4703 N N . SER B 1 139 ? 36.771 48.024 25.272 1.000 13.434 135 SER CCC N 1
ATOM 4704 C CA . SER B 1 139 ? 35.505 48.157 26.020 1.000 14.180 135 SER CCC CA 1
ATOM 4705 C C . SER B 1 139 ? 35.574 49.463 26.816 1.000 13.776 135 SER CCC C 1
ATOM 4706 O O . SER B 1 139 ? 36.651 50.068 26.842 1.000 15.988 135 SER CCC O 1
ATOM 4709 N N . GLN B 1 140 ? 34.479 49.828 27.469 1.000 13.865 136 GLN CCC N 1
ATOM 4710 C CA . GLN B 1 140 ? 34.442 51.010 28.364 1.000 13.277 136 GLN CCC CA 1
ATOM 4711 C C . GLN B 1 140 ? 34.613 50.578 29.816 1.000 13.551 136 GLN CCC C 1
ATOM 4712 O O . GLN B 1 140 ? 34.446 51.415 30.697 1.000 15.149 136 GLN CCC O 1
ATOM 4718 N N . VAL B 1 141 ? 34.864 49.293 30.086 1.000 13.949 137 VAL CCC N 1
ATOM 4719 C CA . VAL B 1 141 ? 34.869 48.787 31.487 1.000 13.806 137 VAL CCC CA 1
ATOM 4720 C C . VAL B 1 141 ? 36.097 47.919 31.736 1.000 13.082 137 VAL CCC C 1
ATOM 4721 O O . VAL B 1 141 ? 36.545 47.185 30.857 1.000 15.290 137 VAL CCC O 1
ATOM 4725 N N . PRO B 1 142 ? 36.600 47.922 32.988 1.000 14.334 138 PRO CCC N 1
ATOM 4726 C CA . PRO B 1 142 ? 37.653 46.999 33.381 1.000 15.203 138 PRO CCC CA 1
ATOM 4727 C C . PRO B 1 142 ? 37.134 45.557 33.506 1.000 14.146 138 PRO CCC C 1
ATOM 4728 O O . PRO B 1 142 ? 35.926 45.311 33.349 1.000 15.001 138 PRO CCC O 1
ATOM 4732 N N . GLY B 1 143 ? 38.048 44.640 33.803 1.000 16.589 139 GLY CCC N 1
ATOM 4733 C CA . GLY B 1 143 ? 37.719 43.276 34.268 1.000 16.479 139 GLY CCC CA 1
ATOM 4734 C C . GLY B 1 143 ? 38.021 42.177 33.273 1.000 16.140 139 GLY CCC C 1
ATOM 4735 O O . GLY B 1 143 ? 37.903 40.987 33.683 1.000 17.537 139 GLY CCC O 1
ATOM 4736 N N . THR B 1 144 ? 38.374 42.500 32.025 1.000 15.255 140 THR CCC N 1
ATOM 4737 C CA . THR B 1 144 ? 38.701 41.478 30.992 1.000 13.983 140 THR CCC CA 1
ATOM 4738 C C . THR B 1 144 ? 40.154 41.629 30.534 1.000 13.827 140 THR CCC C 1
ATOM 4739 O O . THR B 1 144 ? 40.580 42.753 30.169 1.000 15.842 140 THR CCC O 1
ATOM 4743 N N . ASN B 1 145 ? 40.881 40.515 30.503 1.000 15.019 141 ASN CCC N 1
ATOM 4744 C CA . ASN B 1 145 ? 42.264 40.485 29.968 1.000 14.218 141 ASN CCC CA 1
ATOM 4745 C C . ASN B 1 145 ? 42.280 40.903 28.485 1.000 12.782 141 ASN CCC C 1
ATOM 4746 O O . ASN B 1 145 ? 41.248 40.775 27.787 1.000 14.472 141 ASN CCC O 1
ATOM 4751 N N . ASN B 1 146 ? 43.437 41.374 28.025 1.000 13.508 142 ASN CCC N 1
ATOM 4752 C CA . ASN B 1 146 ? 43.725 41.598 26.588 1.000 13.104 142 ASN CCC CA 1
ATOM 4753 C C . ASN B 1 146 ? 42.668 42.516 25.968 1.000 13.095 142 ASN CCC C 1
ATOM 4754 O O . ASN B 1 146 ? 42.294 42.326 24.813 1.000 15.055 142 ASN CCC O 1
ATOM 4759 N N . THR B 1 147 ? 42.274 43.529 26.743 1.000 13.505 143 THR CCC N 1
ATOM 4760 C CA . THR B 1 147 ? 41.276 44.544 26.346 1.000 12.862 143 THR CCC CA 1
ATOM 4761 C C . THR B 1 147 ? 41.870 45.912 26.643 1.000 11.839 143 THR CCC C 1
ATOM 4762 O O . THR B 1 147 ? 42.417 46.116 27.734 1.000 13.942 143 THR CCC O 1
ATOM 4766 N N . PHE B 1 148 ? 41.715 46.822 25.709 1.000 13.154 144 PHE CCC N 1
ATOM 4767 C CA . PHE B 1 148 ? 42.000 48.252 25.992 1.000 13.141 144 PHE CCC CA 1
ATOM 4768 C C . PHE B 1 148 ? 40.717 48.951 26.442 1.000 12.493 144 PHE CCC C 1
ATOM 4769 O O . PHE B 1 148 ? 39.696 48.891 25.741 1.000 13.451 144 PHE CCC O 1
ATOM 4777 N N . VAL B 1 149 ? 40.802 49.640 27.581 1.000 13.972 145 VAL CCC N 1
ATOM 4778 C CA . VAL B 1 149 ? 39.611 50.298 28.184 1.000 14.110 145 VAL CCC CA 1
ATOM 4779 C C . VAL B 1 149 ? 39.639 51.783 27.788 1.000 13.087 145 VAL CCC C 1
ATOM 4780 O O . VAL B 1 149 ? 40.653 52.450 28.071 1.000 14.772 145 VAL CCC O 1
ATOM 4784 N N . GLY B 1 150 ? 38.576 52.240 27.138 1.000 12.555 146 GLY CCC N 1
ATOM 4785 C CA . GLY B 1 150 ? 38.468 53.651 26.724 1.000 14.559 146 GLY CCC CA 1
ATOM 4786 C C . GLY B 1 150 ? 37.042 54.135 26.772 1.000 14.226 146 GLY CCC C 1
ATOM 4787 O O . GLY B 1 150 ? 36.122 53.397 26.436 1.000 19.093 146 GLY CCC O 1
ATOM 4788 N N . THR B 1 151 ? 36.892 55.404 27.147 1.000 14.174 147 THR CCC N 1
ATOM 4789 C CA . THR B 1 151 ? 35.629 56.156 27.084 1.000 12.609 147 THR CCC CA 1
ATOM 4790 C C . THR B 1 151 ? 35.285 56.357 25.607 1.000 12.255 147 THR CCC C 1
ATOM 4791 O O . THR B 1 151 ? 36.140 56.857 24.852 1.000 13.363 147 THR CCC O 1
ATOM 4795 N N . SER B 1 152 ? 34.084 55.960 25.231 1.000 13.212 148 SER CCC N 1
ATOM 4796 C CA . SER B 1 152 ? 33.552 56.018 23.855 1.000 13.520 148 SER CCC CA 1
ATOM 4797 C C . SER B 1 152 ? 33.140 57.454 23.496 1.000 13.236 148 SER CCC C 1
ATOM 4798 O O . SER B 1 152 ? 32.357 58.038 24.271 1.000 13.478 148 SER CCC O 1
ATOM 4801 N N . PHE B 1 153 ? 33.521 57.975 22.329 1.000 13.156 149 PHE CCC N 1
ATOM 4802 C CA . PHE B 1 153 ? 32.995 59.306 21.934 1.000 12.785 149 PHE CCC CA 1
ATOM 4803 C C . PHE B 1 153 ? 31.484 59.209 21.740 1.000 13.194 149 PHE CCC C 1
ATOM 4804 O O . PHE B 1 153 ? 30.764 60.191 21.940 1.000 14.142 149 PHE CCC O 1
ATOM 4812 N N . VAL B 1 154 ? 30.972 58.031 21.368 1.000 14.783 150 VAL CCC N 1
ATOM 4813 C CA . VAL B 1 154 ? 29.513 57.867 21.127 1.000 15.650 150 VAL CCC CA 1
ATOM 4814 C C . VAL B 1 154 ? 28.782 57.957 22.465 1.000 15.547 150 VAL CCC C 1
ATOM 4815 O O . VAL B 1 154 ? 27.665 58.504 22.507 1.000 16.750 150 VAL CCC O 1
ATOM 4819 N N . GLN B 1 155 ? 29.398 57.468 23.537 1.000 14.982 151 GLN CCC N 1
ATOM 4820 C CA . GLN B 1 155 ? 28.805 57.583 24.886 1.000 13.782 151 GLN CCC CA 1
ATOM 4821 C C . GLN B 1 155 ? 28.740 59.069 25.285 1.000 12.460 151 GLN CCC C 1
ATOM 4822 O O . GLN B 1 155 ? 27.719 59.498 25.828 1.000 14.415 151 GLN CCC O 1
ATOM 4828 N N . LEU B 1 156 ? 29.797 59.812 24.990 1.000 12.857 152 LEU CCC N 1
ATOM 4829 C CA . LEU B 1 156 ? 29.815 61.283 25.266 1.000 13.586 152 LEU CCC CA 1
ATOM 4830 C C . LEU B 1 156 ? 28.748 61.965 24.413 1.000 12.561 152 LEU CCC C 1
ATOM 4831 O O . LEU B 1 156 ? 28.055 62.865 24.961 1.000 15.258 152 LEU CCC O 1
ATOM 4836 N N . LEU B 1 157 ? 28.563 61.573 23.152 1.000 14.476 153 LEU CCC N 1
ATOM 4837 C CA . LEU B 1 157 ? 27.477 62.162 22.323 1.000 13.027 153 LEU CCC CA 1
ATOM 4838 C C . LEU B 1 157 ? 26.123 61.911 22.976 1.000 13.455 153 LEU CCC C 1
ATOM 4839 O O . LEU B 1 157 ? 25.300 62.826 23.113 1.000 13.886 153 LEU CCC O 1
ATOM 4844 N N . LYS B 1 158 ? 25.843 60.656 23.322 1.000 13.673 154 LYS CCC N 1
ATOM 4845 C CA . LYS B 1 158 ? 24.551 60.322 23.954 1.000 13.807 154 LYS CCC CA 1
ATOM 4846 C C . LYS B 1 158 ? 24.372 61.110 25.256 1.000 13.101 154 LYS CCC C 1
ATOM 4847 O O . LYS B 1 158 ? 23.273 61.634 25.492 1.000 15.362 154 LYS CCC O 1
ATOM 4853 N N . ASP B 1 159 ? 25.408 61.173 26.084 1.000 13.966 155 ASP CCC N 1
ATOM 4854 C CA . ASP B 1 159 ? 25.363 61.849 27.403 1.000 15.968 155 ASP CCC CA 1
ATOM 4855 C C . ASP B 1 159 ? 25.028 63.334 27.169 1.000 15.939 155 ASP CCC C 1
ATOM 4856 O O . ASP B 1 159 ? 24.318 63.898 28.010 1.000 18.298 155 ASP CCC O 1
ATOM 4861 N N . SER B 1 160 ? 25.448 63.913 26.035 1.000 15.807 156 SER CCC N 1
ATOM 4862 C CA . SER B 1 160 ? 25.200 65.344 25.689 1.000 14.975 156 SER CCC CA 1
ATOM 4863 C C . SER B 1 160 ? 23.803 65.529 25.094 1.000 15.232 156 SER CCC C 1
ATOM 4864 O O . SER B 1 160 ? 23.392 66.670 24.913 1.000 15.997 156 SER CCC O 1
ATOM 4867 N N . GLY B 1 161 ? 23.077 64.451 24.797 1.000 16.347 157 GLY CCC N 1
ATOM 4868 C CA . GLY B 1 161 ? 21.684 64.513 24.315 1.000 15.241 157 GLY CCC CA 1
ATOM 4869 C C . GLY B 1 161 ? 21.507 64.145 22.852 1.000 14.421 157 GLY CCC C 1
ATOM 4870 O O . GLY B 1 161 ? 20.399 64.328 22.342 1.000 16.373 157 GLY CCC O 1
ATOM 4871 N N . TYR B 1 162 ? 22.519 63.577 22.197 1.000 13.665 158 TYR CCC N 1
ATOM 4872 C CA . TYR B 1 162 ? 22.371 63.022 20.826 1.000 13.524 158 TYR CCC CA 1
ATOM 4873 C C . TYR B 1 162 ? 21.601 61.703 20.913 1.000 14.639 158 TYR CCC C 1
ATOM 4874 O O . TYR B 1 162 ? 21.790 60.961 21.881 1.000 15.058 158 TYR CCC O 1
ATOM 4883 N N . HIS B 1 163 ? 20.760 61.459 19.918 1.000 15.074 159 HIS CCC N 1
ATOM 4884 C CA . HIS B 1 163 ? 20.203 60.117 19.632 1.000 14.043 159 HIS CCC CA 1
ATOM 4885 C C . HIS B 1 163 ? 21.235 59.377 18.793 1.000 16.072 159 HIS CCC C 1
ATOM 4886 O O . HIS B 1 163 ? 21.627 59.883 17.754 1.000 21.056 159 HIS CCC O 1
ATOM 4893 N N . THR B 1 164 ? 21.615 58.146 19.194 1.000 14.403 160 THR CCC N 1
ATOM 4894 C CA . THR B 1 164 ? 22.765 57.444 18.578 1.000 13.205 160 THR CCC CA 1
ATOM 4895 C C . THR B 1 164 ? 22.290 56.153 17.892 1.000 13.180 160 THR CCC C 1
ATOM 4896 O O . THR B 1 164 ? 21.551 55.362 18.516 1.000 12.169 160 THR CCC O 1
ATOM 4900 N N . ILE B 1 165 ? 22.680 55.998 16.631 1.000 13.329 161 ILE CCC N 1
ATOM 4901 C CA . ILE B 1 165 ? 22.283 54.852 15.765 1.000 11.256 161 ILE CCC CA 1
ATOM 4902 C C . ILE B 1 165 ? 23.548 54.218 15.207 1.000 12.082 161 ILE CCC C 1
ATOM 4903 O O . ILE B 1 165 ? 24.341 54.898 14.561 1.000 14.250 161 ILE CCC O 1
ATOM 4908 N N . HIS B 1 166 ? 23.691 52.899 15.414 1.000 12.419 162 HIS CCC N 1
ATOM 4909 C CA . HIS B 1 166 ? 24.722 52.067 14.766 1.000 10.913 162 HIS CCC CA 1
ATOM 4910 C C . HIS B 1 166 ? 24.060 51.241 13.668 1.000 10.857 162 HIS CCC C 1
ATOM 4911 O O . HIS B 1 166 ? 23.041 50.577 13.959 1.000 13.064 162 HIS CCC O 1
ATOM 4918 N N . CYS B 1 167 ? 24.655 51.226 12.488 1.000 11.260 163 CYS CCC N 1
ATOM 4919 C CA . CYS B 1 167 ? 24.139 50.432 11.351 1.000 11.888 163 CYS CCC CA 1
ATOM 4920 C C . CYS B 1 167 ? 25.313 49.748 10.658 1.000 12.628 163 CYS CCC C 1
ATOM 4921 O O . CYS B 1 167 ? 26.162 50.414 10.077 1.000 16.013 163 CYS CCC O 1
ATOM 4924 N N . GLY B 1 168 ? 25.357 48.417 10.733 1.000 12.307 164 GLY CCC N 1
ATOM 4925 C CA . GLY B 1 168 ? 26.336 47.629 9.973 1.000 12.688 164 GLY CCC CA 1
ATOM 4926 C C . GLY B 1 168 ? 27.451 47.055 10.836 1.000 12.897 164 GLY CCC C 1
ATOM 4927 O O . GLY B 1 168 ? 27.181 46.518 11.925 1.000 15.240 164 GLY CCC O 1
ATOM 4928 N N . LYS B 1 169 ? 28.673 47.166 10.338 1.000 12.908 165 LYS CCC N 1
ATOM 4929 C CA . LYS B 1 169 ? 29.869 46.524 10.917 1.000 12.227 165 LYS CCC CA 1
ATOM 4930 C C . LYS B 1 169 ? 30.294 47.254 12.180 1.000 11.548 165 LYS CCC C 1
ATOM 4931 O O . LYS B 1 169 ? 30.578 48.496 12.105 1.000 14.107 165 LYS CCC O 1
ATOM 4937 N N . ALA B 1 170 ? 30.387 46.544 13.298 1.000 11.965 166 ALA CCC N 1
ATOM 4938 C CA . ALA B 1 170 ? 30.862 47.088 14.589 1.000 12.202 166 ALA CCC CA 1
ATOM 4939 C C . ALA B 1 170 ? 32.329 46.695 14.782 1.000 13.295 166 ALA CCC C 1
ATOM 4940 O O . ALA B 1 170 ? 33.227 47.501 14.613 1.000 16.363 166 ALA CCC O 1
ATOM 4942 N N . HIS B 1 171 ? 32.586 45.430 15.120 1.000 12.281 167 HIS CCC N 1
ATOM 4943 C CA . HIS B 1 171 ? 33.966 44.920 15.148 1.000 12.799 167 HIS CCC CA 1
ATOM 4944 C C . HIS B 1 171 ? 34.820 45.689 16.160 1.000 15.393 167 HIS CCC C 1
ATOM 4945 O O . HIS B 1 171 ? 35.980 45.984 15.842 1.000 16.096 167 HIS CCC O 1
ATOM 4952 N N . PHE B 1 172 ? 34.305 45.898 17.370 1.000 13.674 168 PHE CCC N 1
ATOM 4953 C CA . PHE B 1 172 ? 35.047 46.612 18.441 1.000 12.583 168 PHE CCC CA 1
ATOM 4954 C C . PHE B 1 172 ? 35.535 45.653 19.521 1.000 12.111 168 PHE CCC C 1
ATOM 4955 O O . PHE B 1 172 ? 36.529 45.976 20.185 1.000 13.368 168 PHE CCC O 1
ATOM 4963 N N . GLY B 1 173 ? 34.822 44.552 19.747 1.000 13.499 169 GLY CCC N 1
ATOM 4964 C CA . GLY B 1 173 ? 35.166 43.602 20.811 1.000 12.951 169 GLY CCC CA 1
ATOM 4965 C C . GLY B 1 173 ? 34.986 42.179 20.334 1.000 13.635 169 GLY CCC C 1
ATOM 4966 O O . GLY B 1 173 ? 34.180 41.933 19.437 1.000 15.373 169 GLY CCC O 1
ATOM 4967 N N . ALA B 1 174 ? 35.774 41.292 20.905 1.000 12.451 170 ALA CCC N 1
ATOM 4968 C CA . ALA B 1 174 ? 35.657 39.863 20.576 1.000 12.289 170 ALA CCC CA 1
ATOM 4969 C C . ALA B 1 174 ? 34.314 39.324 21.075 1.000 12.034 170 ALA CCC C 1
ATOM 4970 O O . ALA B 1 174 ? 33.707 39.870 21.992 1.000 13.977 170 ALA CCC O 1
ATOM 4972 N N . ILE B 1 175 ? 33.912 38.192 20.504 1.000 12.900 171 ILE CCC N 1
ATOM 4973 C CA . ILE B 1 175 ? 32.689 37.463 20.947 1.000 13.957 171 ILE CCC CA 1
ATOM 4974 C C . ILE B 1 175 ? 32.774 37.237 22.460 1.000 14.724 171 ILE CCC C 1
ATOM 4975 O O . ILE B 1 175 ? 33.877 36.954 22.962 1.000 13.956 171 ILE CCC O 1
ATOM 4980 N N . ASP B 1 176 ? 31.655 37.366 23.164 1.000 15.430 172 ASP CCC N 1
ATOM 4981 C CA . ASP B 1 176 ? 31.534 37.112 24.622 1.000 14.268 172 ASP CCC CA 1
ATOM 4982 C C . ASP B 1 176 ? 32.394 38.082 25.447 1.000 14.554 172 ASP CCC C 1
ATOM 4983 O O . ASP B 1 176 ? 32.721 37.778 26.611 1.000 16.038 172 ASP CCC O 1
ATOM 4988 N N . THR B 1 177 ? 32.672 39.270 24.881 1.000 13.524 173 THR CCC N 1
ATOM 4989 C CA . THR B 1 177 ? 33.258 40.417 25.631 1.000 13.992 173 THR CCC CA 1
ATOM 4990 C C . THR B 1 177 ? 32.283 41.582 25.521 1.000 13.236 173 THR CCC C 1
ATOM 4991 O O . THR B 1 177 ? 31.535 41.672 24.560 1.000 15.266 173 THR CCC O 1
ATOM 4995 N N . PRO B 1 178 ? 32.260 42.493 26.513 1.000 13.767 174 PRO CCC N 1
ATOM 4996 C CA . PRO B 1 178 ? 31.236 43.546 26.522 1.000 13.490 174 PRO CCC CA 1
ATOM 4997 C C . PRO B 1 178 ? 31.246 44.433 25.260 1.000 12.457 174 PRO CCC C 1
ATOM 4998 O O . PRO B 1 178 ? 30.192 44.852 24.818 1.000 13.182 174 PRO CCC O 1
ATOM 5002 N N . GLY B 1 179 ? 32.422 44.652 24.680 1.000 12.193 175 GLY CCC N 1
ATOM 5003 C CA . GLY B 1 179 ? 32.598 45.459 23.456 1.000 11.642 175 GLY CCC CA 1
ATOM 5004 C C . GLY B 1 179 ? 31.919 44.890 22.225 1.000 12.709 175 GLY CCC C 1
ATOM 5005 O O . GLY B 1 179 ? 31.848 45.580 21.214 1.000 17.840 175 GLY CCC O 1
ATOM 5006 N N . GLU B 1 180 ? 31.475 43.608 22.252 1.000 13.179 176 GLU CCC N 1
ATOM 5007 C CA . GLU B 1 180 ? 30.872 42.994 21.048 1.000 13.193 176 GLU CCC CA 1
ATOM 5008 C C . GLU B 1 180 ? 29.563 43.688 20.669 1.000 13.683 176 GLU CCC C 1
ATOM 5009 O O . GLU B 1 180 ? 29.198 43.626 19.496 1.000 14.677 176 GLU CCC O 1
ATOM 5015 N N . ASP B 1 181 ? 28.868 44.258 21.663 1.000 13.849 177 ASP CCC N 1
ATOM 5016 C CA . ASP B 1 181 ? 27.508 44.822 21.527 1.000 14.914 177 ASP CCC CA 1
ATOM 5017 C C . ASP B 1 181 ? 27.625 46.323 21.256 1.000 14.968 177 ASP CCC C 1
ATOM 5018 O O . ASP B 1 181 ? 28.129 47.052 22.104 1.000 14.194 177 ASP CCC O 1
ATOM 5023 N N . PRO B 1 182 ? 27.172 46.847 20.099 1.000 15.040 178 PRO CCC N 1
ATOM 5024 C CA . PRO B 1 182 ? 27.153 48.301 19.886 1.000 13.427 178 PRO CCC CA 1
ATOM 5025 C C . PRO B 1 182 ? 26.498 49.112 21.012 1.000 12.266 178 PRO CCC C 1
ATOM 5026 O O . PRO B 1 182 ? 26.919 50.246 21.246 1.000 13.574 178 PRO CCC O 1
ATOM 5030 N N . HIS B 1 183 ? 25.489 48.574 21.690 1.000 12.482 179 HIS CCC N 1
ATOM 5031 C CA . HIS B 1 183 ? 24.814 49.283 22.806 1.000 12.930 179 HIS CCC CA 1
ATOM 5032 C C . HIS B 1 183 ? 25.802 49.573 23.942 1.000 12.796 179 HIS CCC C 1
ATOM 5033 O O . HIS B 1 183 ? 25.610 50.584 24.659 1.000 16.296 179 HIS CCC O 1
ATOM 5040 N N . HIS B 1 184 ? 26.853 48.766 24.080 1.000 14.225 180 HIS CCC N 1
ATOM 5041 C CA . HIS B 1 184 ? 27.884 48.992 25.119 1.000 13.467 180 HIS CCC CA 1
ATOM 5042 C C . HIS B 1 184 ? 28.548 50.361 24.881 1.000 12.508 180 HIS CCC C 1
ATOM 5043 O O . HIS B 1 184 ? 28.963 50.998 25.846 1.000 13.944 180 HIS CCC O 1
ATOM 5050 N N . TRP B 1 185 ? 28.654 50.739 23.614 1.000 13.067 181 TRP CCC N 1
ATOM 5051 C CA . TRP B 1 185 ? 29.426 51.922 23.134 1.000 12.691 181 TRP CCC CA 1
ATOM 5052 C C . TRP B 1 185 ? 28.641 53.215 23.293 1.000 11.848 181 TRP CCC C 1
ATOM 5053 O O . TRP B 1 185 ? 29.246 54.284 23.006 1.000 13.933 181 TRP CCC O 1
ATOM 5064 N N . GLY B 1 186 ? 27.373 53.132 23.690 1.000 12.065 182 GLY CCC N 1
ATOM 5065 C CA . GLY B 1 186 ? 26.507 54.322 23.794 1.000 13.078 182 GLY CCC CA 1
ATOM 5066 C C . GLY B 1 186 ? 25.538 54.472 22.633 1.000 12.630 182 GLY CCC C 1
ATOM 5067 O O . GLY B 1 186 ? 24.874 55.525 22.553 1.000 14.438 182 GLY CCC O 1
ATOM 5068 N N . PHE B 1 187 ? 25.431 53.497 21.737 1.000 12.846 183 PHE CCC N 1
ATOM 5069 C CA . PHE B 1 187 ? 24.413 53.472 20.660 1.000 11.848 183 PHE CCC CA 1
ATOM 5070 C C . PHE B 1 187 ? 23.077 53.034 21.240 1.000 11.987 183 PHE CCC C 1
ATOM 5071 O O . PHE B 1 187 ? 23.000 51.992 21.922 1.000 14.917 183 PHE CCC O 1
ATOM 5079 N N . GLU B 1 188 ? 22.029 53.788 20.950 1.000 12.568 184 GLU CCC N 1
ATOM 5080 C CA . GLU B 1 188 ? 20.647 53.440 21.369 1.000 12.255 184 GLU CCC CA 1
ATOM 5081 C C . GLU B 1 188 ? 20.053 52.426 20.402 1.000 12.039 184 GLU CCC C 1
ATOM 5082 O O . GLU B 1 188 ? 19.365 51.494 20.874 1.000 13.934 184 GLU CCC O 1
ATOM 5088 N N . VAL B 1 189 ? 20.330 52.568 19.121 1.000 11.975 185 VAL CCC N 1
ATOM 5089 C CA . VAL B 1 189 ? 19.817 51.662 18.063 1.000 11.034 185 VAL CCC CA 1
ATOM 5090 C C . VAL B 1 189 ? 20.994 50.877 17.501 1.000 12.322 185 VAL CCC C 1
ATOM 5091 O O . VAL B 1 189 ? 22.028 51.476 17.179 1.000 14.549 185 VAL CCC O 1
ATOM 5095 N N . ASN B 1 190 ? 20.821 49.559 17.350 1.000 13.337 186 ASN CCC N 1
ATOM 5096 C CA . ASN B 1 190 ? 21.802 48.687 16.672 1.000 12.056 186 ASN CCC CA 1
ATOM 5097 C C . ASN B 1 190 ? 21.094 47.962 15.530 1.000 12.574 186 ASN CCC C 1
ATOM 5098 O O . ASN B 1 190 ? 20.181 47.156 15.815 1.000 15.033 186 ASN CCC O 1
ATOM 5103 N N . ILE B 1 191 ? 21.521 48.218 14.304 1.000 12.955 187 ILE CCC N 1
ATOM 5104 C CA . ILE B 1 191 ? 21.132 47.433 13.101 1.000 12.514 187 ILE CCC CA 1
ATOM 5105 C C . ILE B 1 191 ? 22.357 46.624 12.698 1.000 13.127 187 ILE CCC C 1
ATOM 5106 O O . ILE B 1 191 ? 23.316 47.187 12.231 1.000 14.027 187 ILE CCC O 1
ATOM 5111 N N . ALA B 1 192 ? 22.319 45.293 12.916 1.000 14.126 188 ALA CCC N 1
ATOM 5112 C CA . ALA B 1 192 ? 23.242 44.304 12.304 1.000 13.303 188 ALA CCC CA 1
ATOM 5113 C C . ALA B 1 192 ? 24.669 44.326 12.865 1.000 12.222 188 ALA CCC C 1
ATOM 5114 O O . ALA B 1 192 ? 25.528 43.609 12.282 1.000 13.698 188 ALA CCC O 1
ATOM 5116 N N . GLY B 1 193 ? 24.932 45.004 13.983 1.000 15.107 189 GLY CCC N 1
ATOM 5117 C CA . GLY B 1 193 ? 26.287 45.081 14.547 1.000 14.194 189 GLY CCC CA 1
ATOM 5118 C C . GLY B 1 193 ? 26.549 44.000 15.584 1.000 11.716 189 GLY CCC C 1
ATOM 5119 O O . GLY B 1 193 ? 25.653 43.706 16.399 1.000 13.533 189 GLY CCC O 1
ATOM 5120 N N . HIS B 1 194 ? 27.755 43.444 15.565 1.000 11.228 190 HIS CCC N 1
ATOM 5121 C CA . HIS B 1 194 ? 28.193 42.397 16.526 1.000 12.480 190 HIS CCC CA 1
ATOM 5122 C C . HIS B 1 194 ? 29.717 42.351 16.536 1.000 12.905 190 HIS CCC C 1
ATOM 5123 O O . HIS B 1 194 ? 30.359 43.283 16.028 1.000 14.776 190 HIS CCC O 1
ATOM 5130 N N . ALA B 1 195 ? 30.311 41.279 17.062 1.000 15.211 191 ALA CCC N 1
ATOM 5131 C CA . ALA B 1 195 ? 31.773 41.124 17.154 1.000 15.602 191 ALA CCC CA 1
ATOM 5132 C C . ALA B 1 195 ? 32.401 41.043 15.755 1.000 15.243 191 ALA CCC C 1
ATOM 5133 O O . ALA B 1 195 ? 33.555 41.422 15.606 1.000 16.770 191 ALA CCC O 1
ATOM 5135 N N . ALA B 1 196 ? 31.701 40.503 14.767 1.000 14.619 192 ALA CCC N 1
ATOM 5136 C CA . ALA B 1 196 ? 32.344 40.097 13.493 1.000 14.268 192 ALA CCC CA 1
ATOM 5137 C C . ALA B 1 196 ? 32.699 41.314 12.650 1.000 13.693 192 ALA CCC C 1
ATOM 5138 O O . ALA B 1 196 ? 31.893 42.279 12.615 1.000 15.102 192 ALA CCC O 1
ATOM 5140 N N . GLY B 1 197 ? 33.802 41.236 11.929 1.000 13.728 193 GLY CCC N 1
ATOM 5141 C CA . GLY B 1 197 ? 34.252 42.296 10.998 1.000 14.553 193 GLY CCC CA 1
ATOM 5142 C C . GLY B 1 197 ? 34.174 41.852 9.542 1.000 14.617 193 GLY CCC C 1
ATOM 5143 O O . GLY B 1 197 ? 34.808 42.453 8.663 1.000 14.551 193 GLY CCC O 1
ATOM 5144 N N . GLY B 1 198 ? 33.492 40.738 9.277 1.000 15.210 194 GLY CCC N 1
ATOM 5145 C CA . GLY B 1 198 ? 33.199 40.310 7.898 1.000 15.315 194 GLY CCC CA 1
ATOM 5146 C C . GLY B 1 198 ? 31.747 39.904 7.770 1.000 14.093 194 GLY CCC C 1
ATOM 5147 O O . GLY B 1 198 ? 30.945 40.154 8.722 1.000 16.694 194 GLY CCC O 1
ATOM 5148 N N . LEU B 1 199 ? 31.407 39.283 6.644 1.000 12.400 195 LEU CCC N 1
ATOM 5149 C CA . LEU B 1 199 ? 30.016 38.831 6.399 1.000 13.678 195 LEU CCC CA 1
ATOM 5150 C C . LEU B 1 199 ? 30.062 37.522 5.606 1.000 14.624 195 LEU CCC C 1
ATOM 5151 O O . LEU B 1 199 ? 30.949 37.337 4.778 1.000 17.142 195 LEU CCC O 1
ATOM 5156 N N . ALA B 1 200 ? 29.111 36.652 5.892 1.000 13.116 196 ALA CCC N 1
ATOM 5157 C CA . ALA B 1 200 ? 29.051 35.306 5.293 1.000 14.361 196 ALA CCC CA 1
ATOM 5158 C C . ALA B 1 200 ? 28.558 35.413 3.845 1.000 13.084 196 ALA CCC C 1
ATOM 5159 O O . ALA B 1 200 ? 29.042 34.666 2.978 1.000 17.430 196 ALA CCC O 1
ATOM 5161 N N . SER B 1 201 ? 27.617 36.325 3.589 1.000 14.943 197 SER CCC N 1
ATOM 5162 C CA . SER B 1 201 ? 27.003 36.519 2.261 1.000 14.281 197 SER CCC CA 1
ATOM 5163 C C . SER B 1 201 ? 26.352 37.904 2.192 1.000 14.668 197 SER CCC C 1
ATOM 5164 O O . SER B 1 201 ? 25.747 38.339 3.224 1.000 15.810 197 SER CCC O 1
ATOM 5167 N N . TYR B 1 202 ? 26.449 38.530 1.014 1.000 12.995 198 TYR CCC N 1
ATOM 5168 C CA . TYR B 1 202 ? 25.707 39.776 0.699 1.000 13.314 198 TYR CCC CA 1
ATOM 5169 C C . TYR B 1 202 ? 24.239 39.506 0.345 1.000 15.292 198 TYR CCC C 1
ATOM 5170 O O . TYR B 1 202 ? 23.449 40.438 0.258 1.000 14.651 198 TYR CCC O 1
ATOM 5179 N N . LEU B 1 203 ? 23.835 38.238 0.156 1.000 15.256 199 LEU CCC N 1
ATOM 5180 C CA . LEU B 1 203 ? 22.555 37.924 -0.532 1.000 14.779 199 LEU CCC CA 1
ATOM 5181 C C . LEU B 1 203 ? 21.437 37.620 0.466 1.000 14.472 199 LEU CCC C 1
ATOM 5182 O O . LEU B 1 203 ? 21.591 36.704 1.332 1.000 16.616 199 LEU CCC O 1
ATOM 5187 N N . GLY B 1 204 ? 20.302 38.300 0.278 1.000 15.493 200 GLY CCC N 1
ATOM 5188 C CA . GLY B 1 204 ? 19.061 38.018 1.013 1.000 15.370 200 GLY CCC CA 1
ATOM 5189 C C . GLY B 1 204 ? 18.602 36.584 0.791 1.000 16.463 200 GLY CCC C 1
ATOM 5190 O O . GLY B 1 204 ? 18.055 35.981 1.732 1.000 17.461 200 GLY CCC O 1
ATOM 5191 N N A GLU B 1 205 ? 18.849 36.027 -0.400 0.500 16.641 201 GLU CCC N 1
ATOM 5192 N N B GLU B 1 205 ? 18.816 36.063 -0.421 0.500 18.000 201 GLU CCC N 1
ATOM 5193 C CA A GLU B 1 205 ? 18.428 34.648 -0.756 0.500 17.859 201 GLU CCC CA 1
ATOM 5194 C CA B GLU B 1 205 ? 18.373 34.708 -0.822 0.500 20.335 201 GLU CCC CA 1
ATOM 5195 C C A GLU B 1 205 ? 19.263 33.628 0.028 0.500 17.754 201 GLU CCC C 1
ATOM 5196 C C B GLU B 1 205 ? 19.173 33.676 -0.012 0.500 19.205 201 GLU CCC C 1
ATOM 5197 O O A GLU B 1 205 ? 18.825 32.480 0.091 0.500 19.812 201 GLU CCC O 1
ATOM 5198 O O B GLU B 1 205 ? 18.667 32.566 0.132 0.500 21.252 201 GLU CCC O 1
ATOM 5209 N N A GLU B 1 206 ? 20.407 34.026 0.597 0.500 17.960 202 GLU CCC N 1
ATOM 5210 N N B GLU B 1 206 ? 20.340 34.039 0.540 0.500 19.147 202 GLU CCC N 1
ATOM 5211 C CA A GLU B 1 206 ? 21.231 33.153 1.483 0.500 17.891 202 GLU CCC CA 1
ATOM 5212 C CA B GLU B 1 206 ? 21.147 33.154 1.433 0.500 18.875 202 GLU CCC CA 1
ATOM 5213 C C A GLU B 1 206 ? 21.016 33.568 2.947 0.500 17.248 202 GLU CCC C 1
ATOM 5214 C C B GLU B 1 206 ? 21.023 33.604 2.900 0.500 17.634 202 GLU CCC C 1
ATOM 5215 O O A GLU B 1 206 ? 21.777 33.090 3.824 0.500 18.621 202 GLU CCC O 1
ATOM 5216 O O B GLU B 1 206 ? 21.858 33.191 3.723 0.500 19.615 202 GLU CCC O 1
ATOM 5227 N N . ASN B 1 207 ? 20.019 34.425 3.213 1.000 16.008 203 ASN CCC N 1
ATOM 5228 C CA . ASN B 1 207 ? 19.720 34.918 4.585 1.000 16.118 203 ASN CCC CA 1
ATOM 5229 C C . ASN B 1 207 ? 20.967 35.562 5.208 1.000 14.405 203 ASN CCC C 1
ATOM 5230 O O . ASN B 1 207 ? 21.091 35.538 6.456 1.000 15.905 203 ASN CCC O 1
ATOM 5235 N N . TYR B 1 208 ? 21.854 36.146 4.389 1.000 14.978 204 TYR CCC N 1
ATOM 5236 C CA . TYR B 1 208 ? 23.125 36.759 4.849 1.000 14.602 204 TYR CCC CA 1
ATOM 5237 C C . TYR B 1 208 ? 23.899 35.770 5.727 1.000 15.983 204 TYR CCC C 1
ATOM 5238 O O . TYR B 1 208 ? 24.524 36.177 6.696 1.000 17.343 204 TYR CCC O 1
ATOM 5247 N N . GLY B 1 209 ? 23.794 34.457 5.422 1.000 16.641 205 GLY CCC N 1
ATOM 5248 C CA . GLY B 1 209 ? 24.564 33.417 6.125 1.000 16.207 205 GLY CCC CA 1
ATOM 5249 C C . GLY B 1 209 ? 23.765 32.686 7.203 1.000 19.866 205 GLY CCC C 1
ATOM 5250 O O . GLY B 1 209 ? 24.370 32.337 8.228 1.000 21.277 205 GLY CCC O 1
ATOM 5251 N N . HIS B 1 210 ? 22.456 32.505 7.030 1.000 22.553 206 HIS CCC N 1
ATOM 5252 C CA . HIS B 1 210 ? 21.643 31.591 7.881 1.000 19.784 206 HIS CCC CA 1
ATOM 5253 C C . HIS B 1 210 ? 20.990 30.528 7.000 1.000 20.768 206 HIS CCC C 1
ATOM 5254 O O . HIS B 1 210 ? 20.649 30.825 5.830 1.000 20.462 206 HIS CCC O 1
ATOM 5261 N N . ASN B 1 211 ? 20.804 29.334 7.558 1.000 21.443 207 ASN CCC N 1
ATOM 5262 C CA . ASN B 1 211 ? 20.089 28.250 6.837 1.000 25.035 207 ASN CCC CA 1
ATOM 5263 C C . ASN B 1 211 ? 18.580 28.528 6.912 1.000 26.973 207 ASN CCC C 1
ATOM 5264 O O . ASN B 1 211 ? 18.174 29.552 7.520 1.000 28.272 207 ASN CCC O 1
ATOM 5269 N N . LYS B 1 212 ? 17.777 27.644 6.314 1.000 34.249 208 LYS CCC N 1
ATOM 5270 C CA . LYS B 1 212 ? 16.295 27.751 6.235 1.000 40.279 208 LYS CCC CA 1
ATOM 5271 C C . LYS B 1 212 ? 15.679 27.844 7.639 1.000 40.067 208 LYS CCC C 1
ATOM 5272 O O . LYS B 1 212 ? 14.607 28.459 7.760 1.000 49.825 208 LYS CCC O 1
ATOM 5278 N N . ASP B 1 213 ? 16.321 27.235 8.647 1.000 35.017 209 ASP CCC N 1
ATOM 5279 C CA . ASP B 1 213 ? 15.845 27.179 10.058 1.000 30.548 209 ASP CCC CA 1
ATOM 5280 C C . ASP B 1 213 ? 16.281 28.430 10.823 1.000 28.164 209 ASP CCC C 1
ATOM 5281 O O . ASP B 1 213 ? 15.917 28.537 12.011 1.000 32.238 209 ASP CCC O 1
ATOM 5283 N N . GLY B 1 214 ? 17.063 29.315 10.196 1.000 26.642 210 GLY CCC N 1
ATOM 5284 C CA . GLY B 1 214 ? 17.603 30.524 10.832 1.000 27.147 210 GLY CCC CA 1
ATOM 5285 C C . GLY B 1 214 ? 18.922 30.301 11.548 1.000 25.670 210 GLY CCC C 1
ATOM 5286 O O . GLY B 1 214 ? 19.383 31.242 12.205 1.000 29.040 210 GLY CCC O 1
ATOM 5287 N N . LYS B 1 215 ? 19.530 29.124 11.437 1.000 24.595 211 LYS CCC N 1
ATOM 5288 C CA . LYS B 1 215 ? 20.831 28.846 12.105 1.000 25.596 211 LYS CCC CA 1
ATOM 5289 C C . LYS B 1 215 ? 21.941 29.572 11.355 1.000 25.065 211 LYS CCC C 1
ATOM 5290 O O . LYS B 1 215 ? 22.042 29.462 10.136 1.000 23.510 211 LYS CCC O 1
ATOM 5292 N N . PRO B 1 216 ? 22.817 30.325 12.053 1.000 21.762 212 PRO CCC N 1
ATOM 5293 C CA . PRO B 1 216 ? 23.968 30.944 11.389 1.000 22.193 212 PRO CCC CA 1
ATOM 5294 C C . PRO B 1 216 ? 24.927 29.893 10.815 1.000 23.107 212 PRO CCC C 1
ATOM 5295 O O . PRO B 1 216 ? 25.138 28.899 11.465 1.000 27.534 212 PRO CCC O 1
ATOM 5299 N N A ILE B 1 217 ? 25.434 30.104 9.597 0.500 23.695 213 ILE CCC N 1
ATOM 5300 N N B ILE B 1 217 ? 25.437 30.123 9.604 0.500 24.882 213 ILE CCC N 1
ATOM 5301 C CA A ILE B 1 217 ? 26.339 29.142 8.885 0.500 23.431 213 ILE CCC CA 1
ATOM 5302 C CA B ILE B 1 217 ? 26.327 29.181 8.855 0.500 25.339 213 ILE CCC CA 1
ATOM 5303 C C A ILE B 1 217 ? 27.775 29.342 9.383 0.500 23.455 213 ILE CCC C 1
ATOM 5304 C C B ILE B 1 217 ? 27.780 29.388 9.297 0.500 25.370 213 ILE CCC C 1
ATOM 5305 O O A ILE B 1 217 ? 28.607 28.441 9.203 0.500 25.336 213 ILE CCC O 1
ATOM 5306 O O B ILE B 1 217 ? 28.636 28.561 8.944 0.500 29.222 213 ILE CCC O 1
ATOM 5315 N N . SER B 1 218 ? 28.060 30.500 9.976 1.000 22.291 214 SER CCC N 1
ATOM 5316 C CA . SER B 1 218 ? 29.409 30.845 10.481 1.000 21.860 214 SER CCC CA 1
ATOM 5317 C C . SER B 1 218 ? 29.289 32.037 11.443 1.000 18.426 214 SER CCC C 1
ATOM 5318 O O . SER B 1 218 ? 28.186 32.626 11.555 1.000 17.377 214 SER CCC O 1
ATOM 5321 N N . LEU B 1 219 ? 30.411 32.414 12.044 1.000 18.149 215 LEU CCC N 1
ATOM 5322 C CA . LEU B 1 219 ? 30.496 33.569 12.961 1.000 17.665 215 LEU CCC CA 1
ATOM 5323 C C . LEU B 1 219 ? 30.299 34.880 12.184 1.000 16.036 215 LEU CCC C 1
ATOM 5324 O O . LEU B 1 219 ? 30.077 35.869 12.851 1.000 17.552 215 LEU CCC O 1
ATOM 5329 N N . MET B 1 220 ? 30.391 34.861 10.846 1.000 15.482 216 MET CCC N 1
ATOM 5330 C CA . MET B 1 220 ? 30.209 36.063 9.986 1.000 16.530 216 MET CCC CA 1
ATOM 5331 C C . MET B 1 220 ? 28.753 36.200 9.537 1.000 15.231 216 MET CCC C 1
ATOM 5332 O O . MET B 1 220 ? 28.485 37.140 8.782 1.000 14.552 216 MET CCC O 1
ATOM 5337 N N . ALA B 1 221 ? 27.817 35.341 9.956 1.000 17.610 217 ALA CCC N 1
ATOM 5338 C CA . ALA B 1 221 ? 26.395 35.554 9.619 1.000 17.308 217 ALA CCC CA 1
ATOM 5339 C C . ALA B 1 221 ? 25.986 36.981 10.053 1.000 14.192 217 ALA CCC C 1
ATOM 5340 O O . ALA B 1 221 ? 26.380 37.392 11.157 1.000 14.684 217 ALA CCC O 1
ATOM 5342 N N . VAL B 1 222 ? 25.238 37.706 9.219 1.000 14.273 218 VAL CCC N 1
ATOM 5343 C CA . VAL B 1 222 ? 24.837 39.115 9.543 1.000 12.830 218 VAL CCC CA 1
ATOM 5344 C C . VAL B 1 222 ? 23.529 39.054 10.319 1.000 13.609 218 VAL CCC C 1
ATOM 5345 O O . VAL B 1 222 ? 22.538 38.566 9.790 1.000 14.266 218 VAL CCC O 1
ATOM 5349 N N . PRO B 1 223 ? 23.485 39.482 11.596 1.000 15.134 219 PRO CCC N 1
ATOM 5350 C CA . PRO B 1 223 ? 22.255 39.427 12.380 1.000 14.792 219 PRO CCC CA 1
ATOM 5351 C C . PRO B 1 223 ? 21.301 40.601 12.128 1.000 14.327 219 PRO CCC C 1
ATOM 5352 O O . PRO B 1 223 ? 21.748 41.621 11.584 1.000 15.496 219 PRO CCC O 1
ATOM 5356 N N . GLY B 1 224 ? 20.043 40.441 12.550 1.000 14.578 220 GLY CCC N 1
ATOM 5357 C CA . GLY B 1 224 ? 19.057 41.535 12.666 1.000 16.098 220 GLY CCC CA 1
ATOM 5358 C C . GLY B 1 224 ? 18.365 41.902 11.362 1.000 16.752 220 GLY CCC C 1
ATOM 5359 O O . GLY B 1 224 ? 17.658 42.930 11.357 1.000 19.423 220 GLY CCC O 1
ATOM 5360 N N . LEU B 1 225 ? 18.535 41.122 10.289 1.000 14.903 221 LEU CCC N 1
ATOM 5361 C CA . LEU B 1 225 ? 17.949 41.421 8.955 1.000 14.581 221 LEU CCC CA 1
ATOM 5362 C C . LEU B 1 225 ? 16.972 40.311 8.539 1.000 14.974 221 LEU CCC C 1
ATOM 5363 O O . LEU B 1 225 ? 16.751 40.120 7.325 1.000 17.248 221 LEU CCC O 1
ATOM 5368 N N . GLU B 1 226 ? 16.345 39.656 9.513 1.000 16.839 222 GLU CCC N 1
ATOM 5369 C CA . GLU B 1 226 ? 15.440 38.498 9.280 1.000 18.677 222 GLU CCC CA 1
ATOM 5370 C C . GLU B 1 226 ? 14.306 38.904 8.323 1.000 18.730 222 GLU CCC C 1
ATOM 5371 O O . GLU B 1 226 ? 13.865 38.046 7.539 1.000 18.684 222 GLU CCC O 1
ATOM 5373 N N . LYS B 1 227 ? 13.840 40.155 8.346 1.000 21.546 223 LYS CCC N 1
ATOM 5374 C CA . LYS B 1 227 ? 12.679 40.556 7.499 1.000 23.611 223 LYS CCC CA 1
ATOM 5375 C C . LYS B 1 227 ? 13.072 40.521 6.013 1.000 17.891 223 LYS CCC C 1
ATOM 5376 O O . LYS B 1 227 ? 12.158 40.496 5.178 1.000 22.605 223 LYS CCC O 1
ATOM 5382 N N . TYR B 1 228 ? 14.359 40.475 5.682 1.000 16.952 224 TYR CCC N 1
ATOM 5383 C CA . TYR B 1 228 ? 14.860 40.478 4.282 1.000 17.718 224 TYR CCC CA 1
ATOM 5384 C C . TYR B 1 228 ? 15.245 39.074 3.825 1.000 16.607 224 TYR CCC C 1
ATOM 5385 O O . TYR B 1 228 ? 15.517 38.900 2.626 1.000 18.887 224 TYR CCC O 1
ATOM 5394 N N . TRP B 1 229 ? 15.227 38.093 4.725 1.000 18.084 225 TRP CCC N 1
ATOM 5395 C CA . TRP B 1 229 ? 15.584 36.693 4.382 1.000 18.399 225 TRP CCC CA 1
ATOM 5396 C C . TRP B 1 229 ? 14.654 36.183 3.282 1.000 17.327 225 TRP CCC C 1
ATOM 5397 O O . TRP B 1 229 ? 13.425 36.393 3.387 1.000 19.279 225 TRP CCC O 1
ATOM 5408 N N . GLY B 1 230 ? 15.234 35.540 2.267 1.000 19.508 226 GLY CCC N 1
ATOM 5409 C CA . GLY B 1 230 ? 14.496 34.976 1.133 1.000 19.960 226 GLY CCC CA 1
ATOM 5410 C C . GLY B 1 230 ? 14.085 35.996 0.092 1.000 20.115 226 GLY CCC C 1
ATOM 5411 O O . GLY B 1 230 ? 13.411 35.614 -0.884 1.000 24.374 226 GLY CCC O 1
ATOM 5412 N N . THR B 1 231 ? 14.491 37.251 0.250 1.000 20.807 227 THR CCC N 1
ATOM 5413 C CA . THR B 1 231 ? 14.209 38.323 -0.742 1.000 19.382 227 THR CCC CA 1
ATOM 5414 C C . THR B 1 231 ? 15.479 38.610 -1.543 1.000 17.252 227 THR CCC C 1
ATOM 5415 O O . THR B 1 231 ? 16.571 38.262 -1.069 1.000 20.788 227 THR CCC O 1
ATOM 5419 N N . GLU B 1 232 ? 15.328 39.229 -2.711 1.000 18.042 228 GLU CCC N 1
ATOM 5420 C CA . GLU B 1 232 ? 16.452 39.667 -3.581 1.000 20.522 228 GLU CCC CA 1
ATOM 5421 C C . GLU B 1 232 ? 17.015 40.993 -3.067 1.000 19.245 228 GLU CCC C 1
ATOM 5422 O O . GLU B 1 232 ? 17.216 41.901 -3.885 1.000 33.354 228 GLU CCC O 1
ATOM 5424 N N . THR B 1 233 ? 17.208 41.141 -1.763 1.000 15.358 229 THR CCC N 1
ATOM 5425 C CA . THR B 1 233 ? 17.713 42.393 -1.143 1.000 15.660 229 THR CCC CA 1
ATOM 5426 C C . THR B 1 233 ? 19.187 42.194 -0.790 1.000 14.692 229 THR CCC C 1
ATOM 5427 O O . THR B 1 233 ? 19.480 41.388 0.100 1.000 16.213 229 THR CCC O 1
ATOM 5431 N N . PHE B 1 234 ? 20.071 42.931 -1.459 1.000 14.243 230 PHE CCC N 1
ATOM 5432 C CA . PHE B 1 234 ? 21.516 42.954 -1.169 1.000 14.051 230 PHE CCC CA 1
ATOM 5433 C C . PHE B 1 234 ? 21.683 43.536 0.236 1.000 13.500 230 PHE CCC C 1
ATOM 5434 O O . PHE B 1 234 ? 20.890 44.447 0.634 1.000 15.114 230 PHE CCC O 1
ATOM 5442 N N . VAL B 1 235 ? 22.684 43.082 0.978 1.000 14.101 231 VAL CCC N 1
ATOM 5443 C CA . VAL B 1 235 ? 22.806 43.477 2.405 1.000 13.656 231 VAL CCC CA 1
ATOM 5444 C C . VAL B 1 235 ? 22.946 45.005 2.466 1.000 12.442 231 VAL CCC C 1
ATOM 5445 O O . VAL B 1 235 ? 22.381 45.599 3.377 1.000 12.446 231 VAL CCC O 1
ATOM 5449 N N . THR B 1 236 ? 23.655 45.592 1.512 1.000 13.314 232 THR CCC N 1
ATOM 5450 C CA . THR B 1 236 ? 23.880 47.069 1.493 1.000 13.021 232 THR CCC CA 1
ATOM 5451 C C . THR B 1 236 ? 22.524 47.761 1.408 1.000 11.674 232 THR CCC C 1
ATOM 5452 O O . THR B 1 236 ? 22.339 48.791 2.121 1.000 15.573 232 THR CCC O 1
ATOM 5456 N N . GLU B 1 237 ? 21.615 47.257 0.580 1.000 13.235 233 GLU CCC N 1
ATOM 5457 C CA . GLU B 1 237 ? 20.254 47.836 0.424 1.000 12.715 233 GLU CCC CA 1
ATOM 5458 C C . GLU B 1 237 ? 19.458 47.644 1.719 1.000 13.643 233 GLU CCC C 1
ATOM 5459 O O . GLU B 1 237 ? 18.802 48.575 2.178 1.000 15.458 233 GLU CCC O 1
ATOM 5465 N N . ALA B 1 238 ? 19.511 46.451 2.324 1.000 14.181 234 ALA CCC N 1
ATOM 5466 C CA . ALA B 1 238 ? 18.793 46.176 3.586 1.000 13.685 234 ALA CCC CA 1
ATOM 5467 C C . ALA B 1 238 ? 19.249 47.154 4.673 1.000 12.310 234 ALA CCC C 1
ATOM 5468 O O . ALA B 1 238 ? 18.388 47.698 5.394 1.000 14.947 234 ALA CCC O 1
ATOM 5470 N N . LEU B 1 239 ? 20.552 47.356 4.800 1.000 12.813 235 LEU CCC N 1
ATOM 5471 C CA . LEU B 1 239 ? 21.114 48.241 5.847 1.000 13.437 235 LEU CCC CA 1
ATOM 5472 C C . LEU B 1 239 ? 20.573 49.649 5.591 1.000 13.592 235 LEU CCC C 1
ATOM 5473 O O . LEU B 1 239 ? 20.189 50.306 6.552 1.000 14.191 235 LEU CCC O 1
ATOM 5478 N N . THR B 1 240 ? 20.526 50.065 4.329 1.000 14.048 236 THR CCC N 1
ATOM 5479 C CA . THR B 1 240 ? 20.065 51.422 3.952 1.000 13.956 236 THR CCC CA 1
ATOM 5480 C C . THR B 1 240 ? 18.599 51.587 4.346 1.000 13.729 236 THR CCC C 1
ATOM 5481 O O . THR B 1 240 ? 18.230 52.641 4.942 1.000 14.507 236 THR CCC O 1
ATOM 5485 N N . LEU B 1 241 ? 17.761 50.609 4.019 1.000 12.630 237 LEU CCC N 1
ATOM 5486 C CA . LEU B 1 241 ? 16.319 50.665 4.338 1.000 12.660 237 LEU CCC CA 1
ATOM 5487 C C . LEU B 1 241 ? 16.144 50.723 5.861 1.000 12.844 237 LEU CCC C 1
ATOM 5488 O O . LEU B 1 241 ? 15.313 51.526 6.328 1.000 14.393 237 LEU CCC O 1
ATOM 5493 N N . GLU B 1 242 ? 16.906 49.927 6.618 1.000 14.240 238 GLU CCC N 1
ATOM 5494 C CA . GLU B 1 242 ? 16.811 49.954 8.100 1.000 14.544 238 GLU CCC CA 1
ATOM 5495 C C . GLU B 1 242 ? 17.302 51.314 8.654 1.000 13.431 238 GLU CCC C 1
ATOM 5496 O O . GLU B 1 242 ? 16.690 51.845 9.614 1.000 15.954 238 GLU CCC O 1
ATOM 5502 N N . ALA B 1 243 ? 18.374 51.861 8.096 1.000 13.106 239 ALA CCC N 1
ATOM 5503 C CA . ALA B 1 243 ? 18.935 53.168 8.526 1.000 13.835 239 ALA CCC CA 1
ATOM 5504 C C . ALA B 1 243 ? 17.873 54.243 8.305 1.000 12.638 239 ALA CCC C 1
ATOM 5505 O O . ALA B 1 243 ? 17.665 55.075 9.206 1.000 13.532 239 ALA CCC O 1
ATOM 5507 N N . ILE B 1 244 ? 17.210 54.215 7.158 1.000 13.132 240 ILE CCC N 1
ATOM 5508 C CA . ILE B 1 244 ? 16.156 55.226 6.844 1.000 15.304 240 ILE CCC CA 1
ATOM 5509 C C . ILE B 1 244 ? 14.980 55.082 7.812 1.000 15.420 240 ILE CCC C 1
ATOM 5510 O O . ILE B 1 244 ? 14.474 56.096 8.290 1.000 16.103 240 ILE CCC O 1
ATOM 5515 N N . LYS B 1 245 ? 14.564 53.872 8.156 1.000 15.017 241 LYS CCC N 1
ATOM 5516 C CA . LYS B 1 245 ? 13.530 53.692 9.214 1.000 15.153 241 LYS CCC CA 1
ATOM 5517 C C . LYS B 1 245 ? 13.999 54.357 10.515 1.000 14.800 241 LYS CCC C 1
ATOM 5518 O O . LYS B 1 245 ? 13.182 55.016 11.179 1.000 15.768 241 LYS CCC O 1
ATOM 5524 N N . ALA B 1 246 ? 15.252 54.151 10.897 1.000 13.800 242 ALA CCC N 1
ATOM 5525 C CA . ALA B 1 246 ? 15.827 54.685 12.151 1.000 13.057 242 ALA CCC CA 1
ATOM 5526 C C . ALA B 1 246 ? 15.894 56.224 12.063 1.000 13.957 242 ALA CCC C 1
ATOM 5527 O O . ALA B 1 246 ? 15.669 56.883 13.087 1.000 16.408 242 ALA CCC O 1
ATOM 5529 N N . LEU B 1 247 ? 16.190 56.761 10.885 1.000 13.112 243 LEU CCC N 1
ATOM 5530 C CA . LEU B 1 247 ? 16.249 58.240 10.698 1.000 14.150 243 LEU CCC CA 1
ATOM 5531 C C . LEU B 1 247 ? 14.845 58.828 10.777 1.000 13.526 243 LEU CCC C 1
ATOM 5532 O O . LEU B 1 247 ? 14.724 59.950 11.300 1.000 15.000 243 LEU CCC O 1
ATOM 5537 N N . ASN B 1 248 ? 13.825 58.163 10.239 1.000 15.048 244 ASN CCC N 1
ATOM 5538 C CA . ASN B 1 248 ? 12.425 58.645 10.361 1.000 14.645 244 ASN CCC CA 1
ATOM 5539 C C . ASN B 1 248 ? 12.057 58.748 11.841 1.000 15.194 244 ASN CCC C 1
ATOM 5540 O O . ASN B 1 248 ? 11.421 59.757 12.217 1.000 18.439 244 ASN CCC O 1
ATOM 5545 N N . LYS B 1 249 ? 12.470 57.767 12.642 1.000 15.534 245 LYS CCC N 1
ATOM 5546 C CA . LYS B 1 249 ? 12.288 57.797 14.118 1.000 15.202 245 LYS CCC CA 1
ATOM 5547 C C . LYS B 1 249 ? 13.065 58.976 14.700 1.000 13.915 245 LYS CCC C 1
ATOM 5548 O O . LYS B 1 249 ? 12.492 59.748 15.497 1.000 15.836 245 LYS CCC O 1
ATOM 5554 N N . ALA B 1 250 ? 14.335 59.096 14.321 1.000 13.745 246 ALA CCC N 1
ATOM 5555 C CA . ALA B 1 250 ? 15.233 60.165 14.815 1.000 14.287 246 ALA CCC CA 1
ATOM 5556 C C . ALA B 1 250 ? 14.582 61.546 14.624 1.000 15.263 246 ALA CCC C 1
ATOM 5557 O O . ALA B 1 250 ? 14.655 62.378 15.567 1.000 14.772 246 ALA CCC O 1
ATOM 5559 N N . LYS B 1 251 ? 13.946 61.781 13.480 1.000 16.058 247 LYS CCC N 1
ATOM 5560 C CA . LYS B 1 251 ? 13.331 63.110 13.195 1.000 16.196 247 LYS CCC CA 1
ATOM 5561 C C . LYS B 1 251 ? 12.208 63.358 14.215 1.000 15.839 247 LYS CCC C 1
ATOM 5562 O O . LYS B 1 251 ? 12.022 64.482 14.632 1.000 19.320 247 LYS CCC O 1
ATOM 5568 N N . LYS B 1 252 ? 11.490 62.317 14.622 1.000 15.094 248 LYS CCC N 1
ATOM 5569 C CA . LYS B 1 252 ? 10.357 62.441 15.568 1.000 14.523 248 LYS CCC CA 1
ATOM 5570 C C . LYS B 1 252 ? 10.846 62.675 16.997 1.000 13.682 248 LYS CCC C 1
ATOM 5571 O O . LYS B 1 252 ? 10.037 63.182 17.818 1.000 15.964 248 LYS CCC O 1
ATOM 5577 N N . TYR B 1 253 ? 12.106 62.392 17.298 1.000 14.624 249 TYR CCC N 1
ATOM 5578 C CA . TYR B 1 253 ? 12.602 62.448 18.699 1.000 14.781 249 TYR CCC CA 1
ATOM 5579 C C . TYR B 1 253 ? 13.017 63.861 19.146 1.000 14.575 249 TYR CCC C 1
ATOM 5580 O O . TYR B 1 253 ? 13.265 64.043 20.354 1.000 14.811 249 TYR CCC O 1
ATOM 5589 N N . ASN B 1 254 ? 13.151 64.823 18.235 1.000 16.586 250 ASN CCC N 1
ATOM 5590 C CA . ASN B 1 254 ? 13.501 66.232 18.611 1.000 16.615 250 ASN CCC CA 1
ATOM 5591 C C . ASN B 1 254 ? 14.854 66.254 19.342 1.000 16.107 250 ASN CCC C 1
ATOM 5592 O O . ASN B 1 254 ? 14.993 66.894 20.412 1.000 17.113 250 ASN CCC O 1
ATOM 5597 N N . GLN B 1 255 ? 15.824 65.555 18.781 1.000 15.498 251 GLN CCC N 1
ATOM 5598 C CA . GLN B 1 255 ? 17.220 65.471 19.258 1.000 16.293 251 GLN CCC CA 1
ATOM 5599 C C . GLN B 1 255 ? 18.105 65.521 18.025 1.000 14.591 251 GLN CCC C 1
ATOM 5600 O O . GLN B 1 255 ? 17.748 64.968 16.984 1.000 12.958 251 GLN CCC O 1
ATOM 5606 N N . PRO B 1 256 ? 19.327 66.068 18.133 1.000 14.917 252 PRO CCC N 1
ATOM 5607 C CA . PRO B 1 256 ? 20.325 65.839 17.113 1.000 14.831 252 PRO CCC CA 1
ATOM 5608 C C . PRO B 1 256 ? 20.620 64.329 17.080 1.000 14.583 252 PRO CCC C 1
ATOM 5609 O O . PRO B 1 256 ? 20.578 63.693 18.127 1.000 16.316 252 PRO CCC O 1
ATOM 5613 N N . PHE B 1 257 ? 20.881 63.797 15.900 1.000 13.745 253 PHE CCC N 1
ATOM 5614 C CA . PHE B 1 257 ? 21.236 62.357 15.775 1.000 13.445 253 PHE CCC CA 1
ATOM 5615 C C . PHE B 1 257 ? 22.679 62.223 15.323 1.000 14.059 253 PHE CCC C 1
ATOM 5616 O O . PHE B 1 257 ? 23.247 63.046 14.650 1.000 16.751 253 PHE CCC O 1
ATOM 5624 N N . TYR B 1 258 ? 23.264 61.101 15.760 1.000 13.795 254 TYR CCC N 1
ATOM 5625 C CA . TYR B 1 258 ? 24.543 60.555 15.265 1.000 13.978 254 TYR CCC CA 1
ATOM 5626 C C . TYR B 1 258 ? 24.242 59.179 14.657 1.000 14.192 254 TYR CCC C 1
ATOM 5627 O O . TYR B 1 258 ? 23.727 58.304 15.409 1.000 14.044 254 TYR CCC O 1
ATOM 5636 N N . LEU B 1 259 ? 24.502 59.040 13.365 1.000 14.376 255 LEU CCC N 1
ATOM 5637 C CA . LEU B 1 259 ? 24.372 57.751 12.643 1.000 13.344 255 LEU CCC CA 1
ATOM 5638 C C . LEU B 1 259 ? 25.769 57.304 12.237 1.000 13.230 255 LEU CCC C 1
ATOM 5639 O O . LEU B 1 259 ? 26.440 58.002 11.464 1.000 14.127 255 LEU CCC O 1
ATOM 5644 N N . TYR B 1 260 ? 26.156 56.104 12.715 1.000 12.886 256 TYR CCC N 1
ATOM 5645 C CA . TYR B 1 260 ? 27.382 55.427 12.247 1.000 11.743 256 TYR CCC CA 1
ATOM 5646 C C . TYR B 1 260 ? 26.938 54.429 11.184 1.000 11.393 256 TYR CCC C 1
ATOM 5647 O O . TYR B 1 260 ? 26.351 53.376 11.552 1.000 13.474 256 TYR CCC O 1
ATOM 5656 N N . MET B 1 261 ? 27.058 54.810 9.931 1.000 11.332 257 MET CCC N 1
ATOM 5657 C CA . MET B 1 261 ? 26.619 53.997 8.786 1.000 10.465 257 MET CCC CA 1
ATOM 5658 C C . MET B 1 261 ? 27.849 53.237 8.302 1.000 10.894 257 MET CCC C 1
ATOM 5659 O O . MET B 1 261 ? 28.643 53.757 7.496 1.000 12.930 257 MET CCC O 1
ATOM 5664 N N . SER B 1 262 ? 28.048 52.073 8.906 1.000 11.847 258 SER CCC N 1
ATOM 5665 C CA . SER B 1 262 ? 29.287 51.273 8.807 1.000 11.664 258 SER CCC CA 1
ATOM 5666 C C . SER B 1 262 ? 29.047 50.080 7.874 1.000 11.227 258 SER CCC C 1
ATOM 5667 O O . SER B 1 262 ? 28.534 49.053 8.357 1.000 12.652 258 SER CCC O 1
ATOM 5670 N N . GLN B 1 263 ? 29.315 50.259 6.583 1.000 12.040 259 GLN CCC N 1
ATOM 5671 C CA . GLN B 1 263 ? 29.026 49.247 5.531 1.000 12.438 259 GLN CCC CA 1
ATOM 5672 C C . GLN B 1 263 ? 29.783 47.950 5.837 1.000 13.159 259 GLN CCC C 1
ATOM 5673 O O . GLN B 1 263 ? 30.915 48.005 6.310 1.000 14.431 259 GLN CCC O 1
ATOM 5679 N N . TYR B 1 264 ? 29.153 46.816 5.508 1.000 11.304 260 TYR CCC N 1
ATOM 5680 C CA . TYR B 1 264 ? 29.900 45.542 5.372 1.000 12.760 260 TYR CCC CA 1
ATOM 5681 C C . TYR B 1 264 ? 30.615 45.533 4.011 1.000 12.087 260 TYR CCC C 1
ATOM 5682 O O . TYR B 1 264 ? 31.712 45.009 3.884 1.000 12.880 260 TYR CCC O 1
ATOM 5691 N N . ALA B 1 265 ? 30.013 46.139 2.991 1.000 12.150 261 ALA CCC N 1
ATOM 5692 C CA . ALA B 1 265 ? 30.703 46.459 1.712 1.000 11.667 261 ALA CCC CA 1
ATOM 5693 C C . ALA B 1 265 ? 31.985 47.251 2.009 1.000 11.895 261 ALA CCC C 1
ATOM 5694 O O . ALA B 1 265 ? 31.957 48.094 2.911 1.000 13.116 261 ALA CCC O 1
ATOM 5696 N N . ILE B 1 266 ? 33.117 46.974 1.323 1.000 12.152 262 ILE CCC N 1
ATOM 5697 C CA . ILE B 1 266 ? 33.232 46.140 0.131 1.000 11.624 262 ILE CCC CA 1
ATOM 5698 C C . ILE B 1 266 ? 34.109 44.897 0.429 1.000 13.700 262 ILE CCC C 1
ATOM 5699 O O . ILE B 1 266 ? 34.905 44.459 -0.433 1.000 14.768 262 ILE CCC O 1
ATOM 5704 N N . HIS B 1 267 ? 33.959 44.356 1.627 1.000 12.909 263 HIS CCC N 1
ATOM 5705 C CA . HIS B 1 267 ? 34.678 43.144 2.122 1.000 12.940 263 HIS CCC CA 1
ATOM 5706 C C . HIS B 1 267 ? 34.351 41.907 1.274 1.000 13.021 263 HIS CCC C 1
ATOM 5707 O O . HIS B 1 267 ? 33.212 41.749 0.816 1.000 12.435 263 HIS CCC O 1
ATOM 5714 N N . VAL B 1 268 ? 35.348 41.042 1.127 1.000 14.788 264 VAL CCC N 1
ATOM 5715 C CA . VAL B 1 268 ? 35.138 39.677 0.545 1.000 14.753 264 VAL CCC CA 1
ATOM 5716 C C . VAL B 1 268 ? 34.149 38.943 1.446 1.000 15.301 264 VAL CCC C 1
ATOM 5717 O O . VAL B 1 268 ? 34.038 39.240 2.632 1.000 16.894 264 VAL CCC O 1
ATOM 5721 N N . PRO B 1 269 ? 33.397 37.937 0.942 1.000 14.048 265 PRO CCC N 1
ATOM 5722 C CA . PRO B 1 269 ? 33.482 37.449 -0.443 1.000 13.404 265 PRO CCC CA 1
ATOM 5723 C C . PRO B 1 269 ? 32.870 38.408 -1.474 1.000 12.001 265 PRO CCC C 1
ATOM 5724 O O . PRO B 1 269 ? 31.925 39.109 -1.145 1.000 14.109 265 PRO CCC O 1
ATOM 5728 N N . LEU B 1 270 ? 33.404 38.423 -2.701 1.000 13.076 266 LEU CCC N 1
ATOM 5729 C CA . LEU B 1 270 ? 32.902 39.350 -3.753 1.000 14.457 266 LEU CCC CA 1
ATOM 5730 C C . LEU B 1 270 ? 31.642 38.752 -4.389 1.000 16.026 266 LEU CCC C 1
ATOM 5731 O O . LEU B 1 270 ? 31.696 38.305 -5.534 1.000 16.192 266 LEU CCC O 1
ATOM 5736 N N . ASP B 1 271 ? 30.535 38.792 -3.655 1.000 17.239 267 ASP CCC N 1
ATOM 5737 C CA . ASP B 1 271 ? 29.196 38.434 -4.178 1.000 17.787 267 ASP CCC CA 1
ATOM 5738 C C . ASP B 1 271 ? 28.755 39.535 -5.129 1.000 16.051 267 ASP CCC C 1
ATOM 5739 O O . ASP B 1 271 ? 28.608 40.651 -4.661 1.000 22.600 267 ASP CCC O 1
ATOM 5744 N N . LYS B 1 272 ? 28.497 39.241 -6.394 1.000 14.424 268 LYS CCC N 1
ATOM 5745 C CA . LYS B 1 272 ? 28.045 40.284 -7.344 1.000 15.252 268 LYS CCC CA 1
ATOM 5746 C C . LYS B 1 272 ? 26.648 40.788 -6.955 1.000 15.123 268 LYS CCC C 1
ATOM 5747 O O . LYS B 1 272 ? 25.801 40.018 -6.503 1.000 14.883 268 LYS CCC O 1
ATOM 5753 N N . ASP B 1 273 ? 26.447 42.106 -7.102 1.000 14.857 269 ASP CCC N 1
ATOM 5754 C CA . ASP B 1 273 ? 25.105 42.719 -7.021 1.000 14.566 269 ASP CCC CA 1
ATOM 5755 C C . ASP B 1 273 ? 24.552 42.816 -8.443 1.000 13.685 269 ASP CCC C 1
ATOM 5756 O O . ASP B 1 273 ? 25.042 43.664 -9.248 1.000 14.613 269 ASP CCC O 1
ATOM 5761 N N . LYS B 1 274 ? 23.536 42.001 -8.726 1.000 14.634 270 LYS CCC N 1
ATOM 5762 C CA . LYS B 1 274 ? 22.914 41.864 -10.072 1.000 14.327 270 LYS CCC CA 1
ATOM 5763 C C . LYS B 1 274 ? 22.350 43.219 -10.547 1.000 14.961 270 LYS CCC C 1
ATOM 5764 O O . LYS B 1 274 ? 22.118 43.374 -11.751 1.000 16.114 270 LYS CCC O 1
ATOM 5770 N N . ARG B 1 275 ? 22.098 44.170 -9.642 1.000 14.343 271 ARG CCC N 1
ATOM 5771 C CA . ARG B 1 275 ? 21.593 45.508 -10.045 1.000 14.170 271 ARG CCC CA 1
ATOM 5772 C C . ARG B 1 275 ? 22.594 46.205 -10.978 1.000 13.449 271 ARG CCC C 1
ATOM 5773 O O . ARG B 1 275 ? 22.141 47.022 -11.785 1.000 16.410 271 ARG CCC O 1
ATOM 5781 N N . PHE B 1 276 ? 23.891 45.908 -10.868 1.000 13.740 272 PHE CCC N 1
ATOM 5782 C CA . PHE B 1 276 ? 24.966 46.702 -11.509 1.000 13.676 272 PHE CCC CA 1
ATOM 5783 C C . PHE B 1 276 ? 25.932 45.844 -12.324 1.000 14.765 272 PHE CCC C 1
ATOM 5784 O O . PHE B 1 276 ? 26.771 46.416 -13.026 1.000 14.736 272 PHE CCC O 1
ATOM 5792 N N . TYR B 1 277 ? 25.865 44.515 -12.208 1.000 13.500 273 TYR CCC N 1
ATOM 5793 C CA . TYR B 1 277 ? 26.965 43.641 -12.659 1.000 13.812 273 TYR CCC CA 1
ATOM 5794 C C . TYR B 1 277 ? 27.185 43.678 -14.172 1.000 14.496 273 TYR CCC C 1
ATOM 5795 O O . TYR B 1 277 ? 28.360 43.759 -14.573 1.000 12.841 273 TYR CCC O 1
ATOM 5804 N N . ASP B 1 278 ? 26.143 43.591 -14.990 1.000 16.274 274 ASP CCC N 1
ATOM 5805 C CA . ASP B 1 278 ? 26.314 43.404 -16.460 1.000 15.291 274 ASP CCC CA 1
ATOM 5806 C C . ASP B 1 278 ? 27.071 44.592 -17.050 1.000 13.009 274 ASP CCC C 1
ATOM 5807 O O . ASP B 1 278 ? 27.921 44.403 -17.948 1.000 13.996 274 ASP CCC O 1
ATOM 5812 N N . LYS B 1 279 ? 26.812 45.783 -16.543 1.000 13.603 275 LYS CCC N 1
ATOM 5813 C CA . LYS B 1 279 ? 27.495 47.009 -17.011 1.000 14.389 275 LYS CCC CA 1
ATOM 5814 C C . LYS B 1 279 ? 29.018 46.864 -16.895 1.000 12.339 275 LYS CCC C 1
ATOM 5815 O O . LYS B 1 279 ? 29.736 47.261 -17.825 1.000 12.933 275 LYS CCC O 1
ATOM 5821 N N . TYR B 1 280 ? 29.515 46.368 -15.765 1.000 12.006 276 TYR CCC N 1
ATOM 5822 C CA . TYR B 1 280 ? 30.978 46.247 -15.555 1.000 12.409 276 TYR CCC CA 1
ATOM 5823 C C . TYR B 1 280 ? 31.569 45.147 -16.448 1.000 12.626 276 TYR CCC C 1
ATOM 5824 O O . TYR B 1 280 ? 32.716 45.304 -16.906 1.000 13.263 276 TYR CCC O 1
ATOM 5833 N N . LYS B 1 281 ? 30.828 44.062 -16.718 1.000 13.224 277 LYS CCC N 1
ATOM 5834 C CA . LYS B 1 281 ? 31.272 43.061 -17.720 1.000 14.063 277 LYS CCC CA 1
ATOM 5835 C C . LYS B 1 281 ? 31.401 43.742 -19.098 1.000 13.540 277 LYS CCC C 1
ATOM 5836 O O . LYS B 1 281 ? 32.377 43.445 -19.831 1.000 16.002 277 LYS CCC O 1
ATOM 5842 N N . LYS B 1 282 ? 30.491 44.659 -19.437 1.000 13.891 278 LYS CCC N 1
ATOM 5843 C CA . LYS B 1 282 ? 30.506 45.371 -20.748 1.000 14.426 278 LYS CCC CA 1
ATOM 5844 C C . LYS B 1 282 ? 31.661 46.389 -20.781 1.000 12.961 278 LYS CCC C 1
ATOM 5845 O O . LYS B 1 282 ? 32.043 46.813 -21.875 1.000 15.339 278 LYS CCC O 1
ATOM 5851 N N . LYS B 1 283 ? 32.210 46.754 -19.627 1.000 12.808 279 LYS CCC N 1
ATOM 5852 C CA . LYS B 1 283 ? 33.459 47.552 -19.526 1.000 14.316 279 LYS CCC CA 1
ATOM 5853 C C . LYS B 1 283 ? 34.701 46.668 -19.662 1.000 14.348 279 LYS CCC C 1
ATOM 5854 O O . LYS B 1 283 ? 35.805 47.222 -19.505 1.000 15.651 279 LYS CCC O 1
ATOM 5860 N N . GLY B 1 284 ? 34.544 45.360 -19.912 1.000 14.821 280 GLY CCC N 1
ATOM 5861 C CA . GLY B 1 284 ? 35.669 44.432 -20.145 1.000 15.933 280 GLY CCC CA 1
ATOM 5862 C C . GLY B 1 284 ? 36.311 43.927 -18.859 1.000 14.514 280 GLY CCC C 1
ATOM 5863 O O . GLY B 1 284 ? 37.415 43.387 -18.927 1.000 17.972 280 GLY CCC O 1
ATOM 5864 N N . MET B 1 285 ? 35.646 44.078 -17.718 1.000 13.388 281 MET CCC N 1
ATOM 5865 C CA . MET B 1 285 ? 36.227 43.727 -16.401 1.000 13.586 281 MET CCC CA 1
ATOM 5866 C C . MET B 1 285 ? 36.055 42.229 -16.194 1.000 14.073 281 MET CCC C 1
ATOM 5867 O O . MET B 1 285 ? 35.110 41.655 -16.745 1.000 14.352 281 MET CCC O 1
ATOM 5872 N N . THR B 1 286 ? 36.968 41.630 -15.447 1.000 15.250 282 THR CCC N 1
ATOM 5873 C CA . THR B 1 286 ? 36.871 40.192 -15.088 1.000 14.053 282 THR CCC CA 1
ATOM 5874 C C . THR B 1 286 ? 35.651 39.980 -14.181 1.000 14.227 282 THR CCC C 1
ATOM 5875 O O . THR B 1 286 ? 35.071 40.954 -13.619 1.000 14.964 282 THR CCC O 1
ATOM 5879 N N . ASP B 1 287 ? 35.244 38.729 -14.015 1.000 15.000 283 ASP CCC N 1
ATOM 5880 C CA . ASP B 1 287 ? 34.092 38.410 -13.146 1.000 14.176 283 ASP CCC CA 1
ATOM 5881 C C . ASP B 1 287 ? 34.306 39.015 -11.748 1.000 12.830 283 ASP CCC C 1
ATOM 5882 O O . ASP B 1 287 ? 33.368 39.594 -11.218 1.000 14.023 283 ASP CCC O 1
ATOM 5887 N N . HIS B 1 288 ? 35.473 38.839 -11.142 1.000 13.537 284 HIS CCC N 1
ATOM 5888 C CA . HIS B 1 288 ? 35.753 39.298 -9.760 1.000 13.977 284 HIS CCC CA 1
ATOM 5889 C C . HIS B 1 288 ? 35.812 40.835 -9.754 1.000 14.071 284 HIS CCC C 1
ATOM 5890 O O . HIS B 1 288 ? 35.264 41.389 -8.824 1.000 16.166 284 HIS CCC O 1
ATOM 5897 N N . GLU B 1 289 ? 36.476 41.430 -10.739 1.000 13.373 285 GLU CCC N 1
ATOM 5898 C CA . GLU B 1 289 ? 36.613 42.920 -10.748 1.000 13.805 285 GLU CCC CA 1
ATOM 5899 C C . GLU B 1 289 ? 35.243 43.549 -10.995 1.000 12.027 285 GLU CCC C 1
ATOM 5900 O O . GLU B 1 289 ? 34.962 44.574 -10.328 1.000 15.722 285 GLU CCC O 1
ATOM 5906 N N . ALA B 1 290 ? 34.418 43.002 -11.877 1.000 12.464 286 ALA CCC N 1
ATOM 5907 C CA . ALA B 1 290 ? 33.033 43.480 -12.089 1.000 12.077 286 ALA CCC CA 1
ATOM 5908 C C . ALA B 1 290 ? 32.244 43.333 -10.784 1.000 12.908 286 ALA CCC C 1
ATOM 5909 O O . ALA B 1 290 ? 31.519 44.251 -10.402 1.000 15.209 286 ALA CCC O 1
ATOM 5911 N N . ALA B 1 291 ? 32.361 42.202 -10.078 1.000 14.988 287 ALA CCC N 1
ATOM 5912 C CA . ALA B 1 291 ? 31.656 42.028 -8.790 1.000 14.182 287 ALA CCC CA 1
ATOM 5913 C C . ALA B 1 291 ? 32.107 43.113 -7.801 1.000 11.529 287 ALA CCC C 1
ATOM 5914 O O . ALA B 1 291 ? 31.250 43.734 -7.143 1.000 15.167 287 ALA CCC O 1
ATOM 5916 N N . TYR B 1 292 ? 33.408 43.329 -7.712 1.000 11.709 288 TYR CCC N 1
ATOM 5917 C CA . TYR B 1 292 ? 34.019 44.360 -6.833 1.000 11.504 288 TYR CCC CA 1
ATOM 5918 C C . TYR B 1 292 ? 33.407 45.725 -7.165 1.000 12.140 288 TYR CCC C 1
ATOM 5919 O O . TYR B 1 292 ? 32.961 46.431 -6.236 1.000 13.290 288 TYR CCC O 1
ATOM 5928 N N . ALA B 1 293 ? 33.325 46.038 -8.453 1.000 12.250 289 ALA CCC N 1
ATOM 5929 C CA . ALA B 1 293 ? 32.740 47.326 -8.896 1.000 11.953 289 ALA CCC CA 1
ATOM 5930 C C . ALA B 1 293 ? 31.285 47.420 -8.416 1.000 12.534 289 ALA CCC C 1
ATOM 5931 O O . ALA B 1 293 ? 30.849 48.546 -8.057 1.000 14.454 289 ALA CCC O 1
ATOM 5933 N N . THR B 1 294 ? 30.517 46.330 -8.439 1.000 11.712 290 THR CCC N 1
ATOM 5934 C CA . THR B 1 294 ? 29.097 46.355 -8.006 1.000 12.381 290 THR CCC CA 1
ATOM 5935 C C . THR B 1 294 ? 29.009 46.637 -6.505 1.000 11.980 290 THR CCC C 1
ATOM 5936 O O . THR B 1 294 ? 28.022 47.284 -6.122 1.000 13.376 290 THR CCC O 1
ATOM 5940 N N . LEU B 1 295 ? 29.967 46.193 -5.691 1.000 12.666 291 LEU CCC N 1
ATOM 5941 C CA . LEU B 1 295 ? 29.946 46.454 -4.233 1.000 11.583 291 LEU CCC CA 1
ATOM 5942 C C . LEU B 1 295 ? 30.145 47.963 -4.029 1.000 11.424 291 LEU CCC C 1
ATOM 5943 O O . LEU B 1 295 ? 29.466 48.536 -3.169 1.000 12.741 291 LEU CCC O 1
ATOM 5948 N N . ILE B 1 296 ? 31.058 48.523 -4.800 1.000 12.015 292 ILE CCC N 1
ATOM 5949 C CA . ILE B 1 296 ? 31.368 49.990 -4.740 1.000 11.828 292 ILE CCC CA 1
ATOM 5950 C C . ILE B 1 296 ? 30.117 50.761 -5.150 1.000 11.381 292 ILE CCC C 1
ATOM 5951 O O . ILE B 1 296 ? 29.753 51.727 -4.425 1.000 14.385 292 ILE CCC O 1
ATOM 5956 N N . GLU B 1 297 ? 29.485 50.399 -6.255 1.000 12.568 293 GLU CCC N 1
ATOM 5957 C CA . GLU B 1 297 ? 28.322 51.155 -6.759 1.000 11.766 293 GLU CCC CA 1
ATOM 5958 C C . GLU B 1 297 ? 27.169 51.070 -5.771 1.000 12.475 293 GLU CCC C 1
ATOM 5959 O O . GLU B 1 297 ? 26.472 52.102 -5.576 1.000 14.322 293 GLU CCC O 1
ATOM 5965 N N . GLY B 1 298 ? 26.946 49.916 -5.136 1.000 12.584 294 GLY CCC N 1
ATOM 5966 C CA . GLY B 1 298 ? 25.867 49.807 -4.153 1.000 12.136 294 GLY CCC CA 1
ATOM 5967 C C . GLY B 1 298 ? 26.168 50.586 -2.889 1.000 11.921 294 GLY CCC C 1
ATOM 5968 O O . GLY B 1 298 ? 25.216 51.102 -2.273 1.000 12.406 294 GLY CCC O 1
ATOM 5969 N N . MET B 1 299 ? 27.430 50.658 -2.483 1.000 12.721 295 MET CCC N 1
ATOM 5970 C CA . MET B 1 299 ? 27.849 51.455 -1.309 1.000 12.924 295 MET CCC CA 1
ATOM 5971 C C . MET B 1 299 ? 27.507 52.920 -1.653 1.000 11.968 295 MET CCC C 1
ATOM 5972 O O . MET B 1 299 ? 26.933 53.616 -0.814 1.000 13.487 295 MET CCC O 1
ATOM 5977 N N . ASP B 1 300 ? 27.743 53.307 -2.893 1.000 12.711 296 ASP CCC N 1
ATOM 5978 C CA . ASP B 1 300 ? 27.526 54.720 -3.320 1.000 13.184 296 ASP CCC CA 1
ATOM 5979 C C . ASP B 1 300 ? 26.019 54.985 -3.392 1.000 13.059 296 ASP CCC C 1
ATOM 5980 O O . ASP B 1 300 ? 25.585 56.104 -3.064 1.000 14.142 296 ASP CCC O 1
ATOM 5985 N N . LYS B 1 301 ? 25.209 53.999 -3.776 1.000 13.913 297 LYS CCC N 1
ATOM 5986 C CA . LYS B 1 301 ? 23.733 54.119 -3.761 1.000 14.107 297 LYS CCC CA 1
ATOM 5987 C C . LYS B 1 301 ? 23.244 54.335 -2.326 1.000 12.391 297 LYS CCC C 1
ATOM 5988 O O . LYS B 1 301 ? 22.381 55.216 -2.104 1.000 16.608 297 LYS CCC O 1
ATOM 5994 N N . SER B 1 302 ? 23.789 53.611 -1.353 1.000 13.976 298 SER CCC N 1
ATOM 5995 C CA . SER B 1 302 ? 23.475 53.802 0.089 1.000 13.750 298 SER CCC CA 1
ATOM 5996 C C . SER B 1 302 ? 23.730 55.272 0.483 1.000 12.171 298 SER CCC C 1
ATOM 5997 O O . SER B 1 302 ? 22.852 55.873 1.093 1.000 14.508 298 SER CCC O 1
ATOM 6000 N N . LEU B 1 303 ? 24.904 55.779 0.150 1.000 12.070 299 LEU CCC N 1
ATOM 6001 C CA . LEU B 1 303 ? 25.272 57.198 0.432 1.000 12.503 299 LEU CCC CA 1
ATOM 6002 C C . LEU B 1 303 ? 24.223 58.126 -0.197 1.000 11.575 299 LEU CCC C 1
ATOM 6003 O O . LEU B 1 303 ? 23.690 59.023 0.522 1.000 14.063 299 LEU CCC O 1
ATOM 6008 N N . GLY B 1 304 ? 23.924 57.929 -1.478 1.000 12.201 300 GLY CCC N 1
ATOM 6009 C CA . GLY B 1 304 ? 22.922 58.731 -2.195 1.000 12.116 300 GLY CCC CA 1
ATOM 6010 C C . GLY B 1 304 ? 21.555 58.692 -1.546 1.000 12.467 300 GLY CCC C 1
ATOM 6011 O O . GLY B 1 304 ? 20.855 59.726 -1.504 1.000 14.167 300 GLY CCC O 1
ATOM 6012 N N . ASP B 1 305 ? 21.129 57.523 -1.090 1.000 13.338 301 ASP CCC N 1
ATOM 6013 C CA . ASP B 1 305 ? 19.788 57.329 -0.499 1.000 13.861 301 ASP CCC CA 1
ATOM 6014 C C . ASP B 1 305 ? 19.715 58.076 0.832 1.000 12.852 301 ASP CCC C 1
ATOM 6015 O O . ASP B 1 305 ? 18.631 58.640 1.140 1.000 15.458 301 ASP CCC O 1
ATOM 6020 N N . LEU B 1 306 ? 20.799 58.099 1.601 1.000 12.757 302 LEU CCC N 1
ATOM 6021 C CA . LEU B 1 306 ? 20.822 58.876 2.865 1.000 12.974 302 LEU CCC CA 1
ATOM 6022 C C . LEU B 1 306 ? 20.809 60.385 2.543 1.000 13.160 302 LEU CCC C 1
ATOM 6023 O O . LEU B 1 306 ? 20.057 61.119 3.211 1.000 14.680 302 LEU CCC O 1
ATOM 6028 N N . MET B 1 307 ? 21.590 60.817 1.557 1.000 13.171 303 MET CCC N 1
ATOM 6029 C CA . MET B 1 307 ? 21.611 62.246 1.147 1.000 14.906 303 MET CCC CA 1
ATOM 6030 C C . MET B 1 307 ? 20.215 62.641 0.656 1.000 14.422 303 MET CCC C 1
ATOM 6031 O O . MET B 1 307 ? 19.730 63.731 1.021 1.000 16.889 303 MET CCC O 1
ATOM 6036 N N . ASP B 1 308 ? 19.553 61.780 -0.111 1.000 14.100 304 ASP CCC N 1
ATOM 6037 C CA . ASP B 1 308 ? 18.175 62.061 -0.586 1.000 14.444 304 ASP CCC CA 1
ATOM 6038 C C . ASP B 1 308 ? 17.231 62.198 0.612 1.000 13.350 304 ASP CCC C 1
ATOM 6039 O O . ASP B 1 308 ? 16.381 63.106 0.610 1.000 17.634 304 ASP CCC O 1
ATOM 6044 N N . TRP B 1 309 ? 17.349 61.324 1.608 1.000 14.303 305 TRP CCC N 1
ATOM 6045 C CA . TRP B 1 309 ? 16.494 61.378 2.814 1.000 14.247 305 TRP CCC CA 1
ATOM 6046 C C . TRP B 1 309 ? 16.695 62.730 3.517 1.000 14.786 305 TRP CCC C 1
ATOM 6047 O O . TRP B 1 309 ? 15.696 63.346 3.920 1.000 15.005 305 TRP CCC O 1
ATOM 6058 N N . LEU B 1 310 ? 17.945 63.159 3.677 1.000 15.279 306 LEU CCC N 1
ATOM 6059 C CA . LEU B 1 310 ? 18.271 64.448 4.352 1.000 14.280 306 LEU CCC CA 1
ATOM 6060 C C . LEU B 1 310 ? 17.582 65.582 3.593 1.000 16.239 306 LEU CCC C 1
ATOM 6061 O O . LEU B 1 310 ? 17.021 66.467 4.262 1.000 15.864 306 LEU CCC O 1
ATOM 6066 N N . GLU B 1 311 ? 17.621 65.554 2.262 1.000 17.355 307 GLU CCC N 1
ATOM 6067 C CA . GLU B 1 311 ? 17.046 66.633 1.408 1.000 18.438 307 GLU CCC CA 1
ATOM 6068 C C . GLU B 1 311 ? 15.520 66.632 1.576 1.000 18.438 307 GLU CCC C 1
ATOM 6069 O O . GLU B 1 311 ? 14.949 67.693 1.804 1.000 20.595 307 GLU CCC O 1
ATOM 6075 N N . LYS B 1 312 ? 14.880 65.471 1.527 1.000 17.383 308 LYS CCC N 1
ATOM 6076 C CA . LYS B 1 312 ? 13.392 65.365 1.568 1.000 18.364 308 LYS CCC CA 1
ATOM 6077 C C . LYS B 1 312 ? 12.867 65.708 2.970 1.000 16.382 308 LYS CCC C 1
ATOM 6078 O O . LYS B 1 312 ? 11.745 66.245 3.064 1.000 21.053 308 LYS CCC O 1
ATOM 6081 N N . SER B 1 313 ? 13.652 65.451 4.017 1.000 17.233 309 SER CCC N 1
ATOM 6082 C CA . SER B 1 313 ? 13.257 65.631 5.440 1.000 17.548 309 SER CCC CA 1
ATOM 6083 C C . SER B 1 313 ? 13.595 67.041 5.954 1.000 16.766 309 SER CCC C 1
ATOM 6084 O O . SER B 1 313 ? 13.228 67.356 7.090 1.000 19.058 309 SER CCC O 1
ATOM 6087 N N . GLY B 1 314 ? 14.249 67.874 5.148 1.000 19.298 310 GLY CCC N 1
ATOM 6088 C CA . GLY B 1 314 ? 14.673 69.226 5.550 1.000 20.699 310 GLY CCC CA 1
ATOM 6089 C C . GLY B 1 314 ? 15.814 69.221 6.548 1.000 19.547 310 GLY CCC C 1
ATOM 6090 O O . GLY B 1 314 ? 15.982 70.242 7.244 1.000 25.936 310 GLY CCC O 1
ATOM 6091 N N . GLU B 1 315 ? 16.597 68.143 6.603 1.000 16.615 311 GLU CCC N 1
ATOM 6092 C CA . GLU B 1 315 ? 17.720 67.986 7.560 1.000 18.634 311 GLU CCC CA 1
ATOM 6093 C C . GLU B 1 315 ? 19.063 68.235 6.863 1.000 17.860 311 GLU CCC C 1
ATOM 6094 O O . GLU B 1 315 ? 20.082 68.305 7.566 1.000 17.684 311 GLU CCC O 1
ATOM 6100 N N . ALA B 1 316 ? 19.092 68.380 5.538 1.000 17.088 312 ALA CCC N 1
ATOM 6101 C CA . ALA B 1 316 ? 20.361 68.414 4.777 1.000 17.190 312 ALA CCC CA 1
ATOM 6102 C C . ALA B 1 316 ? 21.234 69.599 5.224 1.000 17.569 312 ALA CCC C 1
ATOM 6103 O O . ALA B 1 316 ? 22.454 69.440 5.337 1.000 20.917 312 ALA CCC O 1
ATOM 6105 N N A ASP B 1 317 ? 20.667 70.772 5.492 0.500 18.279 313 ASP CCC N 1
ATOM 6106 N N B ASP B 1 317 ? 20.586 70.737 5.489 0.500 19.056 313 ASP CCC N 1
ATOM 6107 C CA A ASP B 1 317 ? 21.535 71.951 5.761 0.500 17.772 313 ASP CCC CA 1
ATOM 6108 C CA B ASP B 1 317 ? 21.246 72.023 5.829 0.500 18.702 313 ASP CCC CA 1
ATOM 6109 C C A ASP B 1 317 ? 21.855 72.026 7.261 0.500 18.231 313 ASP CCC C 1
ATOM 6110 C C B ASP B 1 317 ? 22.000 71.891 7.166 0.500 17.236 313 ASP CCC C 1
ATOM 6111 O O A ASP B 1 317 ? 22.383 73.061 7.689 0.500 20.046 313 ASP CCC O 1
ATOM 6112 O O B ASP B 1 317 ? 23.024 72.587 7.342 0.500 15.864 313 ASP CCC O 1
ATOM 6121 N N . ASN B 1 318 ? 21.566 70.985 8.048 1.000 17.513 314 ASN CCC N 1
ATOM 6122 C CA . ASN B 1 318 ? 22.047 70.928 9.458 1.000 17.589 314 ASN CCC CA 1
ATOM 6123 C C . ASN B 1 318 ? 22.586 69.526 9.741 1.000 16.164 314 ASN CCC C 1
ATOM 6124 O O . ASN B 1 318 ? 22.514 69.101 10.894 1.000 20.996 314 ASN CCC O 1
ATOM 6129 N N . THR B 1 319 ? 23.143 68.870 8.727 1.000 14.437 315 THR CCC N 1
ATOM 6130 C CA . THR B 1 319 ? 23.738 67.515 8.894 1.000 13.553 315 THR CCC CA 1
ATOM 6131 C C . THR B 1 319 ? 25.164 67.487 8.349 1.000 14.165 315 THR CCC C 1
ATOM 6132 O O . THR B 1 319 ? 25.376 67.852 7.190 1.000 15.168 315 THR CCC O 1
ATOM 6136 N N . ILE B 1 320 ? 26.085 66.996 9.167 1.000 13.190 316 ILE CCC N 1
ATOM 6137 C CA . ILE B 1 320 ? 27.483 66.692 8.765 1.000 13.322 316 ILE CCC CA 1
ATOM 6138 C C . ILE B 1 320 ? 27.508 65.281 8.182 1.000 12.273 316 ILE CCC C 1
ATOM 6139 O O . ILE B 1 320 ? 26.953 64.383 8.846 1.000 14.941 316 ILE CCC O 1
ATOM 6144 N N . ILE B 1 321 ? 28.137 65.129 7.042 1.000 12.300 317 ILE CCC N 1
ATOM 6145 C CA . ILE B 1 321 ? 28.453 63.771 6.505 1.000 13.068 317 ILE CCC CA 1
ATOM 6146 C C . ILE B 1 321 ? 29.966 63.657 6.427 1.000 12.658 317 ILE CCC C 1
ATOM 6147 O O . ILE B 1 321 ? 30.616 64.437 5.710 1.000 14.212 317 ILE CCC O 1
ATOM 6152 N N . ILE B 1 322 ? 30.501 62.686 7.165 1.000 13.685 318 ILE CCC N 1
ATOM 6153 C CA . ILE B 1 322 ? 31.926 62.294 7.063 1.000 13.869 318 ILE CCC CA 1
ATOM 6154 C C . ILE B 1 322 ? 31.964 60.966 6.322 1.000 12.712 318 ILE CCC C 1
ATOM 6155 O O . ILE B 1 322 ? 31.377 60.002 6.850 1.000 13.091 318 ILE CCC O 1
ATOM 6160 N N . PHE B 1 323 ? 32.634 60.936 5.194 1.000 12.984 319 PHE CCC N 1
ATOM 6161 C CA . PHE B 1 323 ? 32.887 59.694 4.412 1.000 12.188 319 PHE CCC CA 1
ATOM 6162 C C . PHE B 1 323 ? 34.296 59.226 4.729 1.000 13.242 319 PHE CCC C 1
ATOM 6163 O O . PHE B 1 323 ? 35.239 60.012 4.615 1.000 13.618 319 PHE CCC O 1
ATOM 6171 N N . MET B 1 324 ? 34.454 57.922 5.045 1.000 12.405 320 MET CCC N 1
ATOM 6172 C CA . MET B 1 324 ? 35.767 57.383 5.417 1.000 12.216 320 MET CCC CA 1
ATOM 6173 C C . MET B 1 324 ? 35.786 55.875 5.112 1.000 12.372 320 MET CCC C 1
ATOM 6174 O O . MET B 1 324 ? 34.717 55.297 4.893 1.000 14.108 320 MET CCC O 1
ATOM 6179 N N . SER B 1 325 ? 36.986 55.350 5.012 1.000 12.349 321 SER CCC N 1
ATOM 6180 C CA . SER B 1 325 ? 37.217 53.881 4.887 1.000 12.802 321 SER CCC CA 1
ATOM 6181 C C . SER B 1 325 ? 38.184 53.437 5.981 1.000 13.713 321 SER CCC C 1
ATOM 6182 O O . SER B 1 325 ? 38.979 54.229 6.461 1.000 16.811 321 SER CCC O 1
ATOM 6185 N N . ASP B 1 326 ? 38.135 52.152 6.386 1.000 13.069 322 ASP CCC N 1
ATOM 6186 C CA . ASP B 1 326 ? 38.866 51.712 7.601 1.000 13.454 322 ASP CCC CA 1
ATOM 6187 C C . ASP B 1 326 ? 40.279 51.207 7.287 1.000 16.033 322 ASP CCC C 1
ATOM 6188 O O . ASP B 1 326 ? 41.037 51.072 8.222 1.000 17.744 322 ASP CCC O 1
ATOM 6193 N N . ASN B 1 327 ? 40.581 50.901 6.026 1.000 14.436 323 ASN CCC N 1
ATOM 6194 C CA . ASN B 1 327 ? 41.918 50.416 5.575 1.000 12.942 323 ASN CCC CA 1
ATOM 6195 C C . ASN B 1 327 ? 41.926 50.373 4.047 1.000 12.548 323 ASN CCC C 1
ATOM 6196 O O . ASN B 1 327 ? 40.880 50.619 3.422 1.000 12.669 323 ASN CCC O 1
ATOM 6201 N N . GLY B 1 328 ? 43.082 50.103 3.459 1.000 12.750 324 GLY CCC N 1
ATOM 6202 C CA . GLY B 1 328 ? 43.238 50.105 1.998 1.000 12.875 324 GLY CCC CA 1
ATOM 6203 C C . GLY B 1 328 ? 42.514 48.960 1.297 1.000 10.714 324 GLY CCC C 1
ATOM 6204 O O . GLY B 1 328 ? 42.075 48.013 1.976 1.000 12.193 324 GLY CCC O 1
ATOM 6205 N N . GLY B 1 329 ? 42.417 49.057 -0.025 1.000 12.050 325 GLY CCC N 1
ATOM 6206 C CA . GLY B 1 329 ? 41.791 48.037 -0.868 1.000 11.322 325 GLY CCC CA 1
ATOM 6207 C C . GLY B 1 329 ? 42.586 46.748 -0.763 1.000 12.372 325 GLY CCC C 1
ATOM 6208 O O . GLY B 1 329 ? 43.823 46.768 -0.639 1.000 15.251 325 GLY CCC O 1
ATOM 6209 N N . LEU B 1 330 ? 41.871 45.632 -0.804 1.000 12.160 326 LEU CCC N 1
ATOM 6210 C CA . LEU B 1 330 ? 42.556 44.302 -0.790 1.000 13.271 326 LEU CCC CA 1
ATOM 6211 C C . LEU B 1 330 ? 43.412 44.159 -2.051 1.000 15.384 326 LEU CCC C 1
ATOM 6212 O O . LEU B 1 330 ? 42.880 44.295 -3.160 1.000 16.179 326 LEU CCC O 1
ATOM 6217 N N . ALA B 1 331 ? 44.700 43.883 -1.890 1.000 16.194 327 ALA CCC N 1
ATOM 6218 C CA . ALA B 1 331 ? 45.641 43.782 -3.020 1.000 15.448 327 ALA CCC CA 1
ATOM 6219 C C . ALA B 1 331 ? 46.537 42.534 -2.895 1.000 12.994 327 ALA CCC C 1
ATOM 6220 O O . ALA B 1 331 ? 47.376 42.375 -3.765 1.000 13.695 327 ALA CCC O 1
ATOM 6222 N N . ALA B 1 332 ? 46.346 41.681 -1.870 1.000 14.080 328 ALA CCC N 1
ATOM 6223 C CA . ALA B 1 332 ? 47.292 40.577 -1.569 1.000 14.836 328 ALA CCC CA 1
ATOM 6224 C C . ALA B 1 332 ? 46.693 39.187 -1.850 1.000 14.525 328 ALA CCC C 1
ATOM 6225 O O . ALA B 1 332 ? 47.445 38.252 -1.655 1.000 17.845 328 ALA CCC O 1
ATOM 6227 N N . GLU B 1 333 ? 45.441 39.086 -2.296 1.000 13.815 329 GLU CCC N 1
ATOM 6228 C CA . GLU B 1 333 ? 44.717 37.797 -2.528 1.000 13.991 329 GLU CCC CA 1
ATOM 6229 C C . GLU B 1 333 ? 44.328 37.712 -3.994 1.000 12.539 329 GLU CCC C 1
ATOM 6230 O O . GLU B 1 333 ? 43.317 38.334 -4.370 1.000 12.249 329 GLU CCC O 1
ATOM 6236 N N . SER B 1 334 ? 45.134 37.030 -4.818 1.000 14.392 330 SER CCC N 1
ATOM 6237 C CA . SER B 1 334 ? 44.854 36.872 -6.264 1.000 13.878 330 SER CCC CA 1
ATOM 6238 C C . SER B 1 334 ? 43.591 36.030 -6.492 1.000 11.809 330 SER CCC C 1
ATOM 6239 O O . SER B 1 334 ? 43.049 36.061 -7.600 1.000 14.034 330 SER CCC O 1
ATOM 6242 N N . TYR B 1 335 ? 43.143 35.291 -5.482 1.000 13.738 331 TYR CCC N 1
ATOM 6243 C CA . TYR B 1 335 ? 41.891 34.522 -5.586 1.000 13.948 331 TYR CCC CA 1
ATOM 6244 C C . TYR B 1 335 ? 40.647 35.393 -5.553 1.000 15.793 331 TYR CCC C 1
ATOM 6245 O O . TYR B 1 335 ? 39.601 34.904 -5.952 1.000 19.875 331 TYR CCC O 1
ATOM 6254 N N . TRP B 1 336 ? 40.762 36.681 -5.166 1.000 12.936 332 TRP CCC N 1
ATOM 6255 C CA . TRP B 1 336 ? 39.649 37.654 -5.251 1.000 12.973 332 TRP CCC CA 1
ATOM 6256 C C . TRP B 1 336 ? 39.971 38.788 -6.231 1.000 13.456 332 TRP CCC C 1
ATOM 6257 O O . TRP B 1 336 ? 39.012 39.297 -6.822 1.000 14.535 332 TRP CCC O 1
ATOM 6268 N N . ARG B 1 337 ? 41.239 39.181 -6.378 1.000 13.886 333 ARG CCC N 1
ATOM 6269 C CA . ARG B 1 337 ? 41.618 40.380 -7.173 1.000 14.224 333 ARG CCC CA 1
ATOM 6270 C C . ARG B 1 337 ? 42.438 39.998 -8.402 1.000 14.550 333 ARG CCC C 1
ATOM 6271 O O . ARG B 1 337 ? 43.429 39.231 -8.277 1.000 15.108 333 ARG CCC O 1
ATOM 6279 N N . ASP B 1 338 ? 42.026 40.524 -9.554 1.000 15.945 334 ASP CCC N 1
ATOM 6280 C CA . ASP B 1 338 ? 42.728 40.385 -10.847 1.000 15.646 334 ASP CCC CA 1
ATOM 6281 C C . ASP B 1 338 ? 43.598 41.619 -11.086 1.000 15.557 334 ASP CCC C 1
ATOM 6282 O O . ASP B 1 338 ? 43.509 42.631 -10.312 1.000 17.043 334 ASP CCC O 1
ATOM 6287 N N . GLY B 1 339 ? 44.455 41.524 -12.088 1.000 17.148 335 GLY CCC N 1
ATOM 6288 C CA . GLY B 1 339 ? 45.561 42.467 -12.292 1.000 18.450 335 GLY CCC CA 1
ATOM 6289 C C . GLY B 1 339 ? 46.756 42.112 -11.424 1.000 17.844 335 GLY CCC C 1
ATOM 6290 O O . GLY B 1 339 ? 46.631 41.244 -10.532 1.000 20.021 335 GLY CCC O 1
ATOM 6291 N N . LYS B 1 340 ? 47.897 42.750 -11.687 1.000 16.007 336 LYS CCC N 1
ATOM 6292 C CA . LYS B 1 340 ? 49.175 42.430 -11.004 1.000 16.320 336 LYS CCC CA 1
ATOM 6293 C C . LYS B 1 340 ? 48.976 42.533 -9.491 1.000 14.598 336 LYS CCC C 1
ATOM 6294 O O . LYS B 1 340 ? 48.379 43.511 -9.034 1.000 14.453 336 LYS CCC O 1
ATOM 6300 N N . LEU B 1 341 ? 49.371 41.497 -8.741 1.000 14.648 337 LEU CCC N 1
ATOM 6301 C CA . LEU B 1 341 ? 49.162 41.487 -7.275 1.000 15.006 337 LEU CCC CA 1
ATOM 6302 C C . LEU B 1 341 ? 49.869 42.694 -6.639 1.000 12.059 337 LEU CCC C 1
ATOM 6303 O O . LEU B 1 341 ? 50.953 43.099 -7.105 1.000 12.739 337 LEU CCC O 1
ATOM 6308 N N . HIS B 1 342 ? 49.259 43.251 -5.593 1.000 13.684 338 HIS CCC N 1
ATOM 6309 C CA . HIS B 1 342 ? 49.830 44.330 -4.760 1.000 13.086 338 HIS CCC CA 1
ATOM 6310 C C . HIS B 1 342 ? 49.783 45.655 -5.541 1.000 13.169 338 HIS CCC C 1
ATOM 6311 O O . HIS B 1 342 ? 50.553 46.575 -5.178 1.000 14.295 338 HIS CCC O 1
ATOM 6318 N N . THR B 1 343 ? 48.917 45.772 -6.552 1.000 13.393 339 THR CCC N 1
ATOM 6319 C CA . THR B 1 343 ? 48.779 47.034 -7.346 1.000 14.401 339 THR CCC CA 1
ATOM 6320 C C . THR B 1 343 ? 47.333 47.547 -7.398 1.000 11.916 339 THR CCC C 1
ATOM 6321 O O . THR B 1 343 ? 47.086 48.494 -8.163 1.000 12.752 339 THR CCC O 1
ATOM 6325 N N . GLN B 1 344 ? 46.420 47.002 -6.602 1.000 12.368 340 GLN CCC N 1
ATOM 6326 C CA . GLN B 1 344 ? 44.961 47.265 -6.717 1.000 13.022 340 GLN CCC CA 1
ATOM 6327 C C . GLN B 1 344 ? 44.587 48.648 -6.143 1.000 13.584 340 GLN CCC C 1
ATOM 6328 O O . GLN B 1 344 ? 43.395 49.006 -6.209 1.000 15.983 340 GLN CCC O 1
ATOM 6334 N N . ASN B 1 345 ? 45.573 49.387 -5.626 1.000 12.762 341 ASN CCC N 1
ATOM 6335 C CA . ASN B 1 345 ? 45.385 50.776 -5.143 1.000 11.891 341 ASN CCC CA 1
ATOM 6336 C C . ASN B 1 345 ? 46.312 51.685 -5.938 1.000 12.109 341 ASN CCC C 1
ATOM 6337 O O . ASN B 1 345 ? 46.567 52.834 -5.448 1.000 15.609 341 ASN CCC O 1
ATOM 6342 N N . HIS B 1 346 ? 46.769 51.296 -7.122 1.000 13.902 342 HIS CCC N 1
ATOM 6343 C CA . HIS B 1 346 ? 47.737 52.121 -7.901 1.000 12.338 342 HIS CCC CA 1
ATOM 6344 C C . HIS B 1 346 ? 47.146 53.516 -8.094 1.000 13.380 342 HIS CCC C 1
ATOM 6345 O O . HIS B 1 346 ? 45.962 53.653 -8.386 1.000 14.010 342 HIS CCC O 1
ATOM 6352 N N . PRO B 1 347 ? 47.943 54.602 -7.966 1.000 14.308 343 PRO CCC N 1
ATOM 6353 C CA . PRO B 1 347 ? 49.405 54.544 -7.933 1.000 14.019 343 PRO CCC CA 1
ATOM 6354 C C . PRO B 1 347 ? 50.045 54.212 -6.577 1.000 13.297 343 PRO CCC C 1
ATOM 6355 O O . PRO B 1 347 ? 51.263 54.139 -6.485 1.000 14.951 343 PRO CCC O 1
ATOM 6359 N N . LEU B 1 348 ? 49.236 54.015 -5.543 1.000 12.246 344 LEU CCC N 1
ATOM 6360 C CA . LEU B 1 348 ? 49.769 53.593 -4.224 1.000 12.673 344 LEU CCC CA 1
ATOM 6361 C C . LEU B 1 348 ? 50.294 52.149 -4.344 1.000 12.252 344 LEU CCC C 1
ATOM 6362 O O . LEU B 1 348 ? 49.825 51.402 -5.211 1.000 14.402 344 LEU CCC O 1
ATOM 6367 N N . ASN B 1 349 ? 51.265 51.848 -3.498 1.000 13.566 345 ASN CCC N 1
ATOM 6368 C CA . ASN B 1 349 ? 51.892 50.522 -3.365 1.000 13.188 345 ASN CCC CA 1
ATOM 6369 C C . ASN B 1 349 ? 51.061 49.667 -2.407 1.000 12.600 345 ASN CCC C 1
ATOM 6370 O O . ASN B 1 349 ? 50.721 50.126 -1.306 1.000 13.492 345 ASN CCC O 1
ATOM 6375 N N . SER B 1 350 ? 50.783 48.427 -2.809 1.000 12.395 346 SER CCC N 1
ATOM 6376 C CA . SER B 1 350 ? 50.244 47.387 -1.899 1.000 13.601 346 SER CCC CA 1
ATOM 6377 C C . SER B 1 350 ? 48.791 47.716 -1.511 1.000 13.086 346 SER CCC C 1
ATOM 6378 O O . SER B 1 350 ? 48.049 48.270 -2.348 1.000 14.108 346 SER CCC O 1
ATOM 6381 N N . GLY B 1 351 ? 48.345 47.294 -0.338 1.000 13.147 347 GLY CCC N 1
ATOM 6382 C CA . GLY B 1 351 ? 46.922 47.348 0.024 1.000 13.105 347 GLY CCC CA 1
ATOM 6383 C C . GLY B 1 351 ? 46.693 46.904 1.444 1.000 13.391 347 GLY CCC C 1
ATOM 6384 O O . GLY B 1 351 ? 47.625 46.959 2.246 1.000 12.686 347 GLY CCC O 1
ATOM 6385 N N . LYS B 1 352 ? 45.459 46.542 1.746 1.000 13.552 348 LYS CCC N 1
ATOM 6386 C CA . LYS B 1 352 ? 45.032 46.057 3.073 1.000 12.527 348 LYS CCC CA 1
ATOM 6387 C C . LYS B 1 352 ? 46.162 45.255 3.719 1.000 10.896 348 LYS CCC C 1
ATOM 6388 O O . LYS B 1 352 ? 46.711 44.326 3.046 1.000 13.167 348 LYS CCC O 1
ATOM 6394 N N . GLY B 1 353 ? 46.444 45.535 4.986 1.000 12.227 349 GLY CCC N 1
ATOM 6395 C CA . GLY B 1 353 ? 47.477 44.838 5.762 1.000 12.131 349 GLY CCC CA 1
ATOM 6396 C C . GLY B 1 353 ? 48.856 45.452 5.629 1.000 12.113 349 GLY CCC C 1
ATOM 6397 O O . GLY B 1 353 ? 49.702 45.121 6.456 1.000 14.121 349 GLY CCC O 1
ATOM 6398 N N . SER B 1 354 ? 49.065 46.359 4.665 1.000 12.671 350 SER CCC N 1
ATOM 6399 C CA . SER B 1 354 ? 50.367 47.009 4.382 1.000 12.753 350 SER CCC CA 1
ATOM 6400 C C . SER B 1 354 ? 50.468 48.359 5.099 1.000 11.817 350 SER CCC C 1
ATOM 6401 O O . SER B 1 354 ? 49.474 49.112 5.122 1.000 13.958 350 SER CCC O 1
ATOM 6404 N N . THR B 1 355 ? 51.665 48.657 5.581 1.000 12.636 351 THR CCC N 1
ATOM 6405 C CA . THR B 1 355 ? 52.023 49.990 6.117 1.000 12.832 351 THR CCC CA 1
ATOM 6406 C C . THR B 1 355 ? 52.353 50.922 4.946 1.000 12.916 351 THR CCC C 1
ATOM 6407 O O . THR B 1 355 ? 52.444 52.164 5.188 1.000 13.657 351 THR CCC O 1
ATOM 6411 N N . TYR B 1 356 ? 52.523 50.400 3.732 1.000 12.343 352 TYR CCC N 1
ATOM 6412 C CA . TYR B 1 356 ? 52.636 51.238 2.506 1.000 11.853 352 TYR CCC CA 1
ATOM 6413 C C . TYR B 1 356 ? 51.330 52.012 2.333 1.000 11.815 352 TYR CCC C 1
ATOM 6414 O O . TYR B 1 356 ? 50.310 51.646 2.896 1.000 13.138 352 TYR CCC O 1
ATOM 6423 N N . GLU B 1 357 ? 51.401 53.141 1.612 1.000 12.723 353 GLU CCC N 1
ATOM 6424 C CA . GLU B 1 357 ? 50.244 54.052 1.380 1.000 12.882 353 GLU CCC CA 1
ATOM 6425 C C . GLU B 1 357 ? 48.992 53.270 0.941 1.000 11.945 353 GLU CCC C 1
ATOM 6426 O O . GLU B 1 357 ? 47.893 53.604 1.377 1.000 13.225 353 GLU CCC O 1
ATOM 6432 N N . GLY B 1 358 ? 49.146 52.246 0.099 1.000 11.985 354 GLY CCC N 1
ATOM 6433 C CA . GLY B 1 358 ? 48.000 51.464 -0.410 1.000 11.489 354 GLY CCC CA 1
ATOM 6434 C C . GLY B 1 358 ? 47.160 50.846 0.704 1.000 13.067 354 GLY CCC C 1
ATOM 6435 O O . GLY B 1 358 ? 45.975 50.665 0.500 1.000 14.863 354 GLY CCC O 1
ATOM 6436 N N . GLY B 1 359 ? 47.771 50.535 1.848 1.000 12.169 355 GLY CCC N 1
ATOM 6437 C CA . GLY B 1 359 ? 47.081 49.924 2.998 1.000 12.424 355 GLY CCC CA 1
ATOM 6438 C C . GLY B 1 359 ? 46.493 50.928 3.981 1.000 12.721 355 GLY CCC C 1
ATOM 6439 O O . GLY B 1 359 ? 45.597 50.554 4.732 1.000 15.038 355 GLY CCC O 1
ATOM 6440 N N . ILE B 1 360 ? 46.958 52.196 3.972 1.000 13.872 356 ILE CCC N 1
ATOM 6441 C CA . ILE B 1 360 ? 46.608 53.160 5.068 1.000 13.084 356 ILE CCC CA 1
ATOM 6442 C C . ILE B 1 360 ? 45.977 54.461 4.536 1.000 13.022 356 ILE CCC C 1
ATOM 6443 O O . ILE B 1 360 ? 45.369 55.175 5.365 1.000 15.099 356 ILE CCC O 1
ATOM 6448 N N . ARG B 1 361 ? 46.086 54.770 3.251 1.000 13.492 357 ARG CCC N 1
ATOM 6449 C CA . ARG B 1 361 ? 45.574 56.083 2.736 1.000 14.412 357 ARG CCC CA 1
ATOM 6450 C C . ARG B 1 361 ? 44.144 55.884 2.223 1.000 13.365 357 ARG CCC C 1
ATOM 6451 O O . ARG B 1 361 ? 43.907 54.997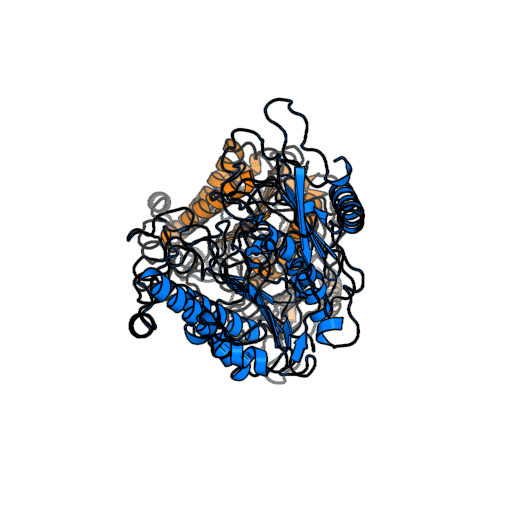 1.327 1.000 15.742 357 ARG CCC O 1
ATOM 6459 N N . GLU B 1 362 ? 43.199 56.636 2.781 1.000 15.165 358 GLU CCC N 1
ATOM 6460 C CA . GLU B 1 362 ? 41.757 56.378 2.635 1.000 14.644 358 GLU CCC CA 1
ATOM 6461 C C . GLU B 1 362 ? 41.050 57.524 1.925 1.000 12.749 358 GLU CCC C 1
ATOM 6462 O O . GLU B 1 362 ? 41.395 58.707 2.130 1.000 13.540 358 GLU CCC O 1
ATOM 6468 N N . PRO B 1 363 ? 40.019 57.210 1.125 1.000 12.413 359 PRO CCC N 1
ATOM 6469 C CA . PRO B 1 363 ? 39.131 58.226 0.563 1.000 12.412 359 PRO CCC CA 1
ATOM 6470 C C . PRO B 1 363 ? 38.333 58.831 1.725 1.000 15.227 359 PRO CCC C 1
ATOM 6471 O O . PRO B 1 363 ? 37.755 58.131 2.548 1.000 18.578 359 PRO CCC O 1
ATOM 6475 N N . MET B 1 364 ? 38.396 60.159 1.840 1.000 12.971 360 MET CCC N 1
ATOM 6476 C CA . MET B 1 364 ? 37.732 60.871 2.940 1.000 12.055 360 MET CCC CA 1
ATOM 6477 C C . MET B 1 364 ? 37.124 62.160 2.386 1.000 11.994 360 MET CCC C 1
ATOM 6478 O O . MET B 1 364 ? 37.793 62.862 1.622 1.000 14.377 360 MET CCC O 1
ATOM 6483 N N . ILE B 1 365 ? 35.870 62.386 2.736 1.000 13.212 361 ILE CCC N 1
ATOM 6484 C CA . ILE B 1 365 ? 35.116 63.621 2.358 1.000 12.255 361 ILE CCC CA 1
ATOM 6485 C C . ILE B 1 365 ? 34.363 64.097 3.593 1.000 12.971 361 ILE CCC C 1
ATOM 6486 O O . ILE B 1 365 ? 33.843 63.278 4.350 1.000 14.005 361 ILE CCC O 1
ATOM 6491 N N . VAL B 1 366 ? 34.282 65.415 3.782 1.000 12.552 362 VAL CCC N 1
ATOM 6492 C CA . VAL B 1 366 ? 33.411 65.961 4.856 1.000 12.382 362 VAL CCC CA 1
ATOM 6493 C C . VAL B 1 366 ? 32.525 67.037 4.245 1.000 12.279 362 VAL CCC C 1
ATOM 6494 O O . VAL B 1 366 ? 33.079 68.021 3.684 1.000 13.971 362 VAL CCC O 1
ATOM 6498 N N . SER B 1 367 ? 31.224 66.868 4.392 1.000 13.646 363 SER CCC N 1
ATOM 6499 C CA . SER B 1 367 ? 30.205 67.872 4.014 1.000 13.148 363 SER CCC CA 1
ATOM 6500 C C . SER B 1 367 ? 29.597 68.432 5.290 1.000 14.503 363 SER CCC C 1
ATOM 6501 O O . SER B 1 367 ? 29.190 67.680 6.174 1.000 14.851 363 SER CCC O 1
ATOM 6504 N N . TRP B 1 368 ? 29.519 69.770 5.360 1.000 14.544 364 TRP CCC N 1
ATOM 6505 C CA . TRP B 1 368 ? 28.908 70.459 6.520 1.000 16.474 364 TRP CCC CA 1
ATOM 6506 C C . TRP B 1 368 ? 28.357 71.776 6.002 1.000 15.452 364 TRP CCC C 1
ATOM 6507 O O . TRP B 1 368 ? 29.039 72.807 6.031 1.000 15.294 364 TRP CCC O 1
ATOM 6518 N N . PRO B 1 369 ? 27.152 71.730 5.403 1.000 16.468 365 PRO CCC N 1
ATOM 6519 C CA . PRO B 1 369 ? 26.630 72.881 4.681 1.000 16.851 365 PRO CCC CA 1
ATOM 6520 C C . PRO B 1 369 ? 26.560 74.093 5.615 1.000 17.882 365 PRO CCC C 1
ATOM 6521 O O . PRO B 1 369 ? 26.116 73.988 6.746 1.000 22.961 365 PRO CCC O 1
ATOM 6525 N N . GLY B 1 370 ? 27.057 75.213 5.093 1.000 16.303 366 GLY CCC N 1
ATOM 6526 C CA . GLY B 1 370 ? 27.099 76.490 5.820 1.000 16.027 366 GLY CCC CA 1
ATOM 6527 C C . GLY B 1 370 ? 28.310 76.608 6.725 1.000 16.017 366 GLY CCC C 1
ATOM 6528 O O . GLY B 1 370 ? 28.503 77.701 7.280 1.000 19.105 366 GLY CCC O 1
ATOM 6529 N N . VAL B 1 371 ? 29.140 75.557 6.880 1.000 18.033 367 VAL CCC N 1
ATOM 6530 C CA . VAL B 1 371 ? 30.356 75.623 7.746 1.000 16.529 367 VAL CCC CA 1
ATOM 6531 C C . VAL B 1 371 ? 31.624 75.318 6.938 1.000 14.957 367 VAL CCC C 1
ATOM 6532 O O . VAL B 1 371 ? 32.656 75.978 7.118 1.000 18.405 367 VAL CCC O 1
ATOM 6536 N N . VAL B 1 372 ? 31.577 74.292 6.089 1.000 15.672 368 VAL CCC N 1
ATOM 6537 C CA . VAL B 1 372 ? 32.726 73.842 5.263 1.000 15.966 368 VAL CCC CA 1
ATOM 6538 C C . VAL B 1 372 ? 32.495 74.292 3.821 1.000 18.297 368 VAL CCC C 1
ATOM 6539 O O . VAL B 1 372 ? 31.409 74.125 3.312 1.000 21.801 368 VAL CCC O 1
ATOM 6543 N N . ALA B 1 373 ? 33.515 74.876 3.197 1.000 14.724 369 ALA CCC N 1
ATOM 6544 C CA . ALA B 1 373 ? 33.430 75.395 1.813 1.000 14.413 369 ALA CCC CA 1
ATOM 6545 C C . ALA B 1 373 ? 33.149 74.249 0.848 1.000 13.119 369 ALA CCC C 1
ATOM 6546 O O . ALA B 1 373 ? 33.817 73.211 0.886 1.000 16.629 369 ALA CCC O 1
ATOM 6548 N N . PRO B 1 374 ? 32.153 74.388 -0.035 1.000 12.785 370 PRO CCC N 1
ATOM 6549 C CA . PRO B 1 374 ? 31.859 73.367 -1.030 1.000 14.252 370 PRO CCC CA 1
ATOM 6550 C C . PRO B 1 374 ? 32.946 73.305 -2.108 1.000 15.440 370 PRO CCC C 1
ATOM 6551 O O . PRO B 1 374 ? 33.483 74.275 -2.539 1.000 15.538 370 PRO CCC O 1
ATOM 6555 N N . GLY B 1 375 ? 33.283 72.090 -2.532 1.000 17.951 371 GLY CCC N 1
ATOM 6556 C CA . GLY B 1 375 ? 34.223 71.898 -3.636 1.000 19.987 371 GLY CCC CA 1
ATOM 6557 C C . GLY B 1 375 ? 35.643 72.134 -3.191 1.000 21.144 371 GLY CCC C 1
ATOM 6558 O O . GLY B 1 375 ? 36.487 72.347 -4.067 1.000 17.543 371 GLY CCC O 1
ATOM 6559 N N . SER B 1 376 ? 35.914 72.057 -1.890 1.000 21.178 372 SER CCC N 1
ATOM 6560 C CA . SER B 1 376 ? 37.243 72.356 -1.318 1.000 17.730 372 SER CCC CA 1
ATOM 6561 C C . SER B 1 376 ? 38.079 71.083 -1.200 1.000 15.429 372 SER CCC C 1
ATOM 6562 O O . SER B 1 376 ? 37.522 69.940 -1.298 1.000 14.944 372 SER CCC O 1
ATOM 6565 N N . LYS B 1 377 ? 39.379 71.255 -1.052 1.000 16.048 373 LYS CCC N 1
ATOM 6566 C CA . LYS B 1 377 ? 40.324 70.121 -0.936 1.000 16.389 373 LYS CCC CA 1
ATOM 6567 C C . LYS B 1 377 ? 41.337 70.437 0.152 1.000 16.490 373 LYS CCC C 1
ATOM 6568 O O . LYS B 1 377 ? 41.813 71.574 0.197 1.000 18.814 373 LYS CCC O 1
ATOM 6574 N N . CYS B 1 378 ? 41.706 69.429 0.926 1.000 16.249 374 CYS CCC N 1
ATOM 6575 C CA . CYS B 1 378 ? 42.735 69.513 1.971 1.000 16.143 374 CYS CCC CA 1
ATOM 6576 C C . CYS B 1 378 ? 43.745 68.378 1.783 1.000 14.454 374 CYS CCC C 1
ATOM 6577 O O . CYS B 1 378 ? 43.307 67.201 1.797 1.000 16.253 374 CYS CCC O 1
ATOM 6580 N N A ASN B 1 379 ? 45.034 68.680 1.580 0.500 14.250 375 ASN CCC N 1
ATOM 6581 N N B ASN B 1 379 ? 45.016 68.752 1.636 0.500 14.951 375 ASN CCC N 1
ATOM 6582 C CA A ASN B 1 379 ? 46.089 67.644 1.377 0.500 13.951 375 ASN CCC CA 1
ATOM 6583 C CA B ASN B 1 379 ? 46.139 67.843 1.310 0.500 15.691 375 ASN CCC CA 1
ATOM 6584 C C A ASN B 1 379 ? 46.892 67.455 2.667 0.500 14.423 375 ASN CCC C 1
ATOM 6585 C C B ASN B 1 379 ? 47.007 67.678 2.576 0.500 16.486 375 ASN CCC C 1
ATOM 6586 O O A ASN B 1 379 ? 47.830 66.658 2.654 0.500 14.630 375 ASN CCC O 1
ATOM 6587 O O B ASN B 1 379 ? 48.142 67.173 2.437 0.500 17.893 375 ASN CCC O 1
ATOM 6596 N N . ASP B 1 380 ? 46.522 68.125 3.751 1.000 16.386 376 ASP CCC N 1
ATOM 6597 C CA . ASP B 1 380 ? 47.238 67.984 5.041 1.000 16.787 376 ASP CCC CA 1
ATOM 6598 C C . ASP B 1 380 ? 46.879 66.614 5.631 1.000 16.285 376 ASP CCC C 1
ATOM 6599 O O . ASP B 1 380 ? 45.717 66.218 5.561 1.000 16.838 376 ASP CCC O 1
ATOM 6604 N N . TYR B 1 381 ? 47.856 65.953 6.232 1.000 15.278 377 TYR CCC N 1
ATOM 6605 C CA . TYR B 1 381 ? 47.649 64.575 6.728 1.000 13.285 377 TYR CCC CA 1
ATOM 6606 C C . TYR B 1 381 ? 46.930 64.590 8.077 1.000 13.376 377 TYR CCC C 1
ATOM 6607 O O . TYR B 1 381 ? 46.973 65.568 8.840 1.000 13.593 377 TYR CCC O 1
ATOM 6616 N N . LEU B 1 382 ? 46.274 63.461 8.368 1.000 13.737 378 LEU CCC N 1
ATOM 6617 C CA . LEU B 1 382 ? 45.549 63.226 9.633 1.000 13.451 378 LEU CCC CA 1
ATOM 6618 C C . LEU B 1 382 ? 45.445 61.709 9.818 1.000 13.400 378 LEU CCC C 1
ATOM 6619 O O . LEU B 1 382 ? 45.681 60.996 8.830 1.000 13.738 378 LEU CCC O 1
ATOM 6624 N N . LEU B 1 383 ? 45.132 61.294 11.035 1.000 13.977 379 LEU CCC N 1
ATOM 6625 C CA . LEU B 1 383 ? 44.940 59.848 11.378 1.000 13.233 379 LEU CCC CA 1
ATOM 6626 C C . LEU B 1 383 ? 43.536 59.643 11.939 1.000 13.794 379 LEU CCC C 1
ATOM 6627 O O . LEU B 1 383 ? 42.977 60.528 12.554 1.000 14.104 379 LEU CCC O 1
ATOM 6632 N N . ILE B 1 384 ? 42.999 58.442 11.756 1.000 14.449 380 ILE CCC N 1
ATOM 6633 C CA . ILE B 1 384 ? 41.635 58.074 12.209 1.000 13.627 380 ILE CCC CA 1
ATOM 6634 C C . ILE B 1 384 ? 41.358 58.480 13.671 1.000 15.671 380 ILE CCC C 1
ATOM 6635 O O . ILE B 1 384 ? 40.228 58.854 13.933 1.000 14.847 380 ILE CCC O 1
ATOM 6640 N N . GLU B 1 385 ? 42.297 58.376 14.617 1.000 16.457 381 GLU CCC N 1
ATOM 6641 C CA . GLU B 1 385 ? 41.979 58.741 16.028 1.000 14.394 381 GLU CCC CA 1
ATOM 6642 C C . GLU B 1 385 ? 41.548 60.222 16.116 1.000 14.289 381 GLU CCC C 1
ATOM 6643 O O . GLU B 1 385 ? 40.824 60.550 17.068 1.000 17.406 381 GLU CCC O 1
ATOM 6649 N N . ASP B 1 386 ? 41.969 61.031 15.148 1.000 11.919 382 ASP CCC N 1
ATOM 6650 C CA . ASP B 1 386 ? 41.591 62.471 15.089 1.000 12.970 382 ASP CCC CA 1
ATOM 6651 C C . ASP B 1 386 ? 40.072 62.618 14.958 1.000 12.017 382 ASP CCC C 1
ATOM 6652 O O . ASP B 1 386 ? 39.541 63.668 15.330 1.000 12.997 382 ASP CCC O 1
ATOM 6657 N N . PHE B 1 387 ? 39.360 61.592 14.482 1.000 12.703 383 PHE CCC N 1
ATOM 6658 C CA . PHE B 1 387 ? 37.895 61.676 14.302 1.000 12.655 383 PHE CCC CA 1
ATOM 6659 C C . PHE B 1 387 ? 37.204 61.833 15.662 1.000 12.916 383 PHE CCC C 1
ATOM 6660 O O . PHE B 1 387 ? 36.141 62.458 15.722 1.000 14.282 383 PHE CCC O 1
ATOM 6668 N N . TYR B 1 388 ? 37.768 61.250 16.727 1.000 14.308 384 TYR CCC N 1
ATOM 6669 C CA . TYR B 1 388 ? 37.162 61.252 18.079 1.000 13.714 384 TYR CCC CA 1
ATOM 6670 C C . TYR B 1 388 ? 36.999 62.702 18.559 1.000 12.761 384 TYR CCC C 1
ATOM 6671 O O . TYR B 1 388 ? 35.876 63.139 18.797 1.000 15.687 384 TYR CCC O 1
ATOM 6680 N N . PRO B 1 389 ? 38.083 63.489 18.757 1.000 14.160 385 PRO CCC N 1
ATOM 6681 C CA . PRO B 1 389 ? 37.883 64.881 19.222 1.000 13.295 385 PRO CCC CA 1
ATOM 6682 C C . PRO B 1 389 ? 37.169 65.740 18.181 1.000 12.030 385 PRO CCC C 1
ATOM 6683 O O . PRO B 1 389 ? 36.472 66.667 18.590 1.000 13.432 385 PRO CCC O 1
ATOM 6687 N N . THR B 1 390 ? 37.336 65.471 16.896 1.000 12.568 386 THR CCC N 1
ATOM 6688 C CA . THR B 1 390 ? 36.671 66.286 15.841 1.000 12.731 386 THR CCC CA 1
ATOM 6689 C C . THR B 1 390 ? 35.156 66.141 15.961 1.000 13.634 386 THR CCC C 1
ATOM 6690 O O . THR B 1 390 ? 34.436 67.114 15.945 1.000 14.594 386 THR CCC O 1
ATOM 6694 N N . ILE B 1 391 ? 34.644 64.915 16.044 1.000 13.787 387 ILE CCC N 1
ATOM 6695 C CA . ILE B 1 391 ? 33.176 64.715 16.128 1.000 13.635 387 ILE CCC CA 1
ATOM 6696 C C . ILE B 1 391 ? 32.651 65.321 17.443 1.000 13.347 387 ILE CCC C 1
ATOM 6697 O O . ILE B 1 391 ? 31.561 65.918 17.425 1.000 12.904 387 ILE CCC O 1
ATOM 6702 N N . LEU B 1 392 ? 33.369 65.215 18.559 1.000 13.932 388 LEU CCC N 1
ATOM 6703 C CA . LEU B 1 392 ? 32.872 65.817 19.815 1.000 13.549 388 LEU CCC CA 1
ATOM 6704 C C . LEU B 1 392 ? 32.827 67.350 19.643 1.000 14.014 388 LEU CCC C 1
ATOM 6705 O O . LEU B 1 392 ? 31.847 67.926 20.087 1.000 18.387 388 LEU CCC O 1
ATOM 6710 N N . GLU B 1 393 ? 33.821 67.924 18.977 1.000 12.988 389 GLU CCC N 1
ATOM 6711 C CA . GLU B 1 393 ? 33.844 69.403 18.721 1.000 14.695 389 GLU CCC CA 1
ATOM 6712 C C . GLU B 1 393 ? 32.667 69.784 17.806 1.000 13.720 389 GLU CCC C 1
ATOM 6713 O O . GLU B 1 393 ? 31.971 70.808 18.088 1.000 15.743 389 GLU CCC O 1
ATOM 6719 N N . MET B 1 394 ? 32.374 68.985 16.779 1.000 15.302 390 MET CCC N 1
ATOM 6720 C CA . MET B 1 394 ? 31.217 69.217 15.878 1.000 14.860 390 MET CCC CA 1
ATOM 6721 C C . MET B 1 394 ? 29.923 69.242 16.700 1.000 13.801 390 MET CCC C 1
ATOM 6722 O O . MET B 1 394 ? 29.035 70.053 16.389 1.000 17.318 390 MET CCC O 1
ATOM 6727 N N . ALA B 1 395 ? 29.824 68.403 17.737 1.000 16.761 391 ALA CCC N 1
ATOM 6728 C CA . ALA B 1 395 ? 28.625 68.275 18.593 1.000 16.055 391 ALA CCC CA 1
ATOM 6729 C C . ALA B 1 395 ? 28.588 69.327 19.708 1.000 19.034 391 ALA CCC C 1
ATOM 6730 O O . ALA B 1 395 ? 27.668 69.269 20.552 1.000 22.572 391 ALA CCC O 1
ATOM 6732 N N . GLY B 1 396 ? 29.560 70.234 19.736 1.000 18.668 392 GLY CCC N 1
ATOM 6733 C CA . GLY B 1 396 ? 29.576 71.372 20.680 1.000 21.395 392 GLY CCC CA 1
ATOM 6734 C C . GLY B 1 396 ? 30.058 70.943 22.058 1.000 21.340 392 GLY CCC C 1
ATOM 6735 O O . GLY B 1 396 ? 29.848 71.678 23.044 1.000 22.605 392 GLY CCC O 1
ATOM 6736 N N . ILE B 1 397 ? 30.716 69.788 22.153 1.000 18.809 393 ILE CCC N 1
ATOM 6737 C CA . ILE B 1 397 ? 31.231 69.275 23.453 1.000 18.456 393 ILE CCC CA 1
ATOM 6738 C C . ILE B 1 397 ? 32.683 69.736 23.599 1.000 20.996 393 ILE CCC C 1
ATOM 6739 O O . ILE B 1 397 ? 33.591 69.100 23.018 1.000 23.941 393 ILE CCC O 1
ATOM 6744 N N . LYS B 1 398 ? 32.883 70.781 24.388 1.000 23.985 394 LYS CCC N 1
ATOM 6745 C CA . LYS B 1 398 ? 34.188 71.483 24.540 1.000 28.290 394 LYS CCC CA 1
ATOM 6746 C C . LYS B 1 398 ? 35.003 70.803 25.649 1.000 33.957 394 LYS CCC C 1
ATOM 6747 O O . LYS B 1 398 ? 36.243 70.835 25.587 1.000 38.010 394 LYS CCC O 1
ATOM 6750 N N . LYS B 1 399 ? 34.331 70.180 26.615 1.000 29.969 395 LYS CCC N 1
ATOM 6751 C CA . LYS B 1 399 ? 34.972 69.620 27.830 1.000 29.570 395 LYS CCC CA 1
ATOM 6752 C C . LYS B 1 399 ? 34.424 68.222 28.028 1.000 25.624 395 LYS CCC C 1
ATOM 6753 O O . LYS B 1 399 ? 33.189 68.069 27.985 1.000 27.938 395 LYS CCC O 1
ATOM 6755 N N . TYR B 1 400 ? 35.301 67.230 28.186 1.000 23.604 396 TYR CCC N 1
ATOM 6756 C CA . TYR B 1 400 ? 34.876 65.839 28.435 1.000 21.571 396 TYR CCC CA 1
ATOM 6757 C C . TYR B 1 400 ? 35.945 65.101 29.233 1.000 20.470 396 TYR CCC C 1
ATOM 6758 O O . TYR B 1 400 ? 37.154 65.394 29.069 1.000 24.755 396 TYR CCC O 1
ATOM 6767 N N . LYS B 1 401 ? 35.477 64.171 30.065 1.000 18.810 397 LYS CCC N 1
ATOM 6768 C CA . LYS B 1 401 ? 36.305 63.285 30.910 1.000 18.158 397 LYS CCC CA 1
ATOM 6769 C C . LYS B 1 401 ? 36.468 61.956 30.173 1.000 16.739 397 LYS CCC C 1
ATOM 6770 O O . LYS B 1 401 ? 35.467 61.427 29.637 1.000 18.463 397 LYS CCC O 1
ATOM 6772 N N . THR B 1 402 ? 37.691 61.455 30.106 1.000 16.638 398 THR CCC N 1
ATOM 6773 C CA . THR B 1 402 ? 37.994 60.122 29.542 1.000 15.511 398 THR CCC CA 1
ATOM 6774 C C . THR B 1 402 ? 38.888 59.360 30.509 1.000 16.829 398 THR CCC C 1
ATOM 6775 O O . THR B 1 402 ? 39.657 59.984 31.256 1.000 20.507 398 THR CCC O 1
ATOM 6779 N N . VAL B 1 403 ? 38.819 58.037 30.479 1.000 16.443 399 VAL CCC N 1
ATOM 6780 C CA . VAL B 1 403 ? 39.716 57.210 31.333 1.000 16.721 399 VAL CCC CA 1
ATOM 6781 C C . VAL B 1 403 ? 41.089 57.076 30.662 1.000 14.497 399 VAL CCC C 1
ATOM 6782 O O . VAL B 1 403 ? 42.096 56.956 31.402 1.000 17.799 399 VAL CCC O 1
ATOM 6786 N N . GLN B 1 404 ? 41.136 57.185 29.332 1.000 14.712 400 GLN CCC N 1
ATOM 6787 C CA . GLN B 1 404 ? 42.359 57.036 28.512 1.000 14.514 400 GLN CCC CA 1
ATOM 6788 C C . GLN B 1 404 ? 42.841 58.393 28.018 1.000 13.738 400 GLN CCC C 1
ATOM 6789 O O . GLN B 1 404 ? 42.052 59.309 27.799 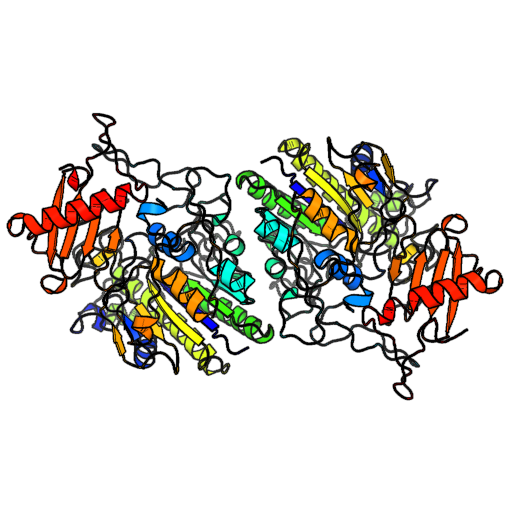1.000 15.739 400 GLN CCC O 1
ATOM 6795 N N . PRO B 1 405 ? 44.149 58.537 27.740 1.000 14.644 401 PRO CCC N 1
ATOM 6796 C CA . PRO B 1 405 ? 44.620 59.704 27.011 1.000 14.861 401 PRO CCC CA 1
ATOM 6797 C C . PRO B 1 405 ? 44.067 59.666 25.580 1.000 14.911 401 PRO CCC C 1
ATOM 6798 O O . PRO B 1 405 ? 43.925 58.600 25.016 1.000 15.622 401 PRO CCC O 1
ATOM 6802 N N . ILE B 1 406 ? 43.785 60.845 25.036 1.000 14.620 402 ILE CCC N 1
ATOM 6803 C CA . ILE B 1 406 ? 43.292 61.011 23.651 1.000 14.372 402 ILE CCC CA 1
ATOM 6804 C C . ILE B 1 406 ? 44.479 61.422 22.773 1.000 15.029 402 ILE CCC C 1
ATOM 6805 O O . ILE B 1 406 ? 45.043 62.519 22.983 1.000 17.812 402 ILE CCC O 1
ATOM 6810 N N . ASP B 1 407 ? 44.833 60.562 21.821 1.000 14.110 403 ASP CCC N 1
ATOM 6811 C CA . ASP B 1 407 ? 45.957 60.792 20.883 1.000 13.970 403 ASP CCC CA 1
ATOM 6812 C C . ASP B 1 407 ? 45.453 61.594 19.683 1.000 13.262 403 ASP CCC C 1
ATOM 6813 O O . ASP B 1 407 ? 46.283 62.197 18.983 1.000 15.327 403 ASP CCC O 1
ATOM 6818 N N . GLY B 1 408 ? 44.156 61.539 19.421 1.000 12.789 404 GLY CCC N 1
ATOM 6819 C CA . GLY B 1 408 ? 43.533 62.284 18.311 1.000 12.826 404 GLY CCC CA 1
ATOM 6820 C C . GLY B 1 408 ? 43.705 63.785 18.485 1.000 13.560 404 GLY CCC C 1
ATOM 6821 O O . GLY B 1 408 ? 43.675 64.256 19.620 1.000 14.330 404 GLY CCC O 1
ATOM 6822 N N . ILE B 1 409 ? 43.867 64.466 17.364 1.000 14.472 405 ILE CCC N 1
ATOM 6823 C CA . ILE B 1 409 ? 43.955 65.950 17.262 1.000 15.808 405 ILE CCC CA 1
ATOM 6824 C C . ILE B 1 409 ? 42.840 66.394 16.321 1.000 15.519 405 ILE CCC C 1
ATOM 6825 O O . ILE B 1 409 ? 42.800 65.943 15.183 1.000 17.247 405 ILE CCC O 1
ATOM 6830 N N . SER B 1 410 ? 41.960 67.273 16.784 1.000 14.740 406 SER CCC N 1
ATOM 6831 C CA . SER B 1 410 ? 40.836 67.788 15.980 1.000 14.911 406 SER CCC CA 1
ATOM 6832 C C . SER B 1 410 ? 41.341 68.287 14.620 1.000 13.579 406 SER CCC C 1
ATOM 6833 O O . SER B 1 410 ? 42.341 69.055 14.570 1.000 14.316 406 SER CCC O 1
ATOM 6836 N N . PHE B 1 411 ? 40.635 67.942 13.548 1.000 14.661 407 PHE CCC N 1
ATOM 6837 C CA . PHE B 1 411 ? 40.887 68.516 12.203 1.000 15.032 407 PHE CCC CA 1
ATOM 6838 C C . PHE B 1 411 ? 39.847 69.605 11.895 1.000 16.815 407 PHE CCC C 1
ATOM 6839 O O . PHE B 1 411 ? 39.723 69.982 10.746 1.000 20.528 407 PHE CCC O 1
ATOM 6847 N N A MET B 1 412 ? 39.147 70.107 12.916 0.500 16.025 408 MET CCC N 1
ATOM 6848 N N B MET B 1 412 ? 39.130 70.115 12.900 0.500 16.739 408 MET CCC N 1
ATOM 6849 C CA A MET B 1 412 ? 38.236 71.266 12.724 0.500 15.106 408 MET CCC CA 1
ATOM 6850 C CA B MET B 1 412 ? 38.206 71.258 12.656 0.500 16.400 408 MET CCC CA 1
ATOM 6851 C C A MET B 1 412 ? 38.986 72.387 11.999 0.500 15.046 408 MET CCC C 1
ATOM 6852 C C B MET B 1 412 ? 38.981 72.396 11.984 0.500 15.625 408 MET CCC C 1
ATOM 6853 O O A MET B 1 412 ? 38.434 72.985 11.079 0.500 14.868 408 MET CCC O 1
ATOM 6854 O O B MET B 1 412 ? 38.432 73.015 11.076 0.500 15.847 408 MET CCC O 1
ATOM 6863 N N . PRO B 1 413 ? 40.251 72.721 12.343 1.000 15.056 409 PRO CCC N 1
ATOM 6864 C CA . PRO B 1 413 ? 40.971 73.791 11.630 1.000 15.902 409 PRO CCC CA 1
ATOM 6865 C C . PRO B 1 413 ? 41.236 73.506 10.149 1.000 15.780 409 PRO CCC C 1
ATOM 6866 O O . PRO B 1 413 ? 41.371 74.420 9.363 1.000 17.734 409 PRO CCC O 1
ATOM 6870 N N . LEU B 1 414 ? 41.375 72.218 9.764 1.000 16.566 410 LEU CCC N 1
ATOM 6871 C CA . LEU B 1 414 ? 41.476 71.873 8.327 1.000 17.023 410 LEU CCC CA 1
ATOM 6872 C C . LEU B 1 414 ? 40.114 72.115 7.667 1.000 19.025 410 LEU CCC C 1
ATOM 6873 O O . LEU B 1 414 ? 40.096 72.592 6.534 1.000 18.228 410 LEU CCC O 1
ATOM 6878 N N . LEU B 1 415 ? 39.011 71.748 8.329 1.000 17.482 411 LEU CCC N 1
ATOM 6879 C CA . LEU B 1 415 ? 37.646 71.880 7.764 1.000 16.068 411 LEU CCC CA 1
ATOM 6880 C C . LEU B 1 415 ? 37.321 73.368 7.521 1.000 15.412 411 LEU CCC C 1
ATOM 6881 O O . LEU B 1 415 ? 36.666 73.673 6.533 1.000 18.667 411 LEU CCC O 1
ATOM 6886 N N . LYS B 1 416 ? 37.765 74.203 8.446 1.000 15.310 412 LYS CCC N 1
ATOM 6887 C CA . LYS B 1 416 ? 37.502 75.669 8.401 1.000 15.591 412 LYS CCC CA 1
ATOM 6888 C C . LYS B 1 416 ? 38.608 76.405 7.646 1.000 13.768 412 LYS CCC C 1
ATOM 6889 O O . LYS B 1 416 ? 38.454 77.645 7.469 1.000 15.363 412 LYS CCC O 1
ATOM 6895 N N . GLN B 1 417 ? 39.686 75.749 7.246 1.000 14.636 413 GLN CCC N 1
ATOM 6896 C CA . GLN B 1 417 ? 40.821 76.337 6.489 1.000 14.569 413 GLN CCC CA 1
ATOM 6897 C C . GLN B 1 417 ? 41.453 77.479 7.293 1.000 15.977 413 GLN CCC C 1
ATOM 6898 O O . GLN B 1 417 ? 41.742 78.526 6.701 1.000 18.138 413 GLN CCC O 1
ATOM 6904 N N . THR B 1 418 ? 41.644 77.288 8.598 1.000 16.205 414 THR CCC N 1
ATOM 6905 C CA . THR B 1 418 ? 42.160 78.332 9.531 1.000 19.790 414 THR CCC CA 1
ATOM 6906 C C . THR B 1 418 ? 43.616 78.046 9.900 1.000 22.190 414 THR CCC C 1
ATOM 6907 O O . THR B 1 418 ? 44.390 78.991 9.959 1.000 25.102 414 THR CCC O 1
ATOM 6911 N N . ARG B 1 419 ? 43.982 76.786 10.133 1.000 23.447 415 ARG CCC N 1
ATOM 6912 C CA . ARG B 1 419 ? 45.401 76.401 10.363 1.000 23.493 415 ARG CCC CA 1
ATOM 6913 C C . ARG B 1 419 ? 45.569 74.900 10.135 1.000 21.234 415 ARG CCC C 1
ATOM 6914 O O . ARG B 1 419 ? 44.556 74.228 9.904 1.000 19.473 415 ARG CCC O 1
ATOM 6922 N N . ASN B 1 420 ? 46.823 74.441 10.129 1.000 22.400 416 ASN CCC N 1
ATOM 6923 C CA . ASN B 1 420 ? 47.197 73.030 9.884 1.000 22.013 416 ASN CCC CA 1
ATOM 6924 C C . ASN B 1 420 ? 47.661 72.447 11.214 1.000 21.444 416 ASN CCC C 1
ATOM 6925 O O . ASN B 1 420 ? 48.836 72.587 11.577 1.000 21.930 416 ASN CCC O 1
ATOM 6930 N N . PRO B 1 421 ? 46.766 71.741 11.952 1.000 21.828 417 PRO CCC N 1
ATOM 6931 C CA . PRO B 1 421 ? 47.111 71.198 13.268 1.000 24.029 417 PRO CCC CA 1
ATOM 6932 C C . PRO B 1 421 ? 48.163 70.084 13.214 1.000 28.144 417 PRO CCC C 1
ATOM 6933 O O . PRO B 1 421 ? 48.686 69.712 14.264 1.000 35.025 417 PRO CCC O 1
ATOM 6937 N N A SER B 1 422 ? 48.451 69.588 12.000 0.500 26.251 418 SER CCC N 1
ATOM 6938 N N B SER B 1 422 ? 48.440 69.536 12.032 0.500 28.455 418 SER CCC N 1
ATOM 6939 C CA A SER B 1 422 ? 49.415 68.491 11.710 0.500 29.992 418 SER CCC CA 1
ATOM 6940 C CA B SER B 1 422 ? 49.469 68.482 11.871 0.500 30.899 418 SER CCC CA 1
ATOM 6941 C C A SER B 1 422 ? 50.773 69.042 11.247 0.500 27.430 418 SER CCC C 1
ATOM 6942 C C B SER B 1 422 ? 50.688 69.053 11.111 0.500 31.034 418 SER CCC C 1
ATOM 6943 O O A SER B 1 422 ? 51.686 68.217 10.982 0.500 23.761 418 SER CCC O 1
ATOM 6944 O O B SER B 1 422 ? 51.402 68.274 10.457 0.500 38.036 418 SER CCC O 1
ATOM 6949 N N . LYS B 1 423 ? 50.960 70.368 11.224 1.000 25.469 419 LYS CCC N 1
ATOM 6950 C CA . LYS B 1 423 ? 52.281 70.938 10.837 1.000 23.970 419 LYS CCC CA 1
ATOM 6951 C C . LYS B 1 423 ? 53.317 70.493 11.879 1.000 21.670 419 LYS CCC C 1
ATOM 6952 O O . LYS B 1 423 ? 53.092 70.733 13.070 1.000 26.121 419 LYS CCC O 1
ATOM 6955 N N . GLY B 1 424 ? 54.396 69.852 11.439 1.000 21.519 420 GLY CCC N 1
ATOM 6956 C CA . GLY B 1 424 ? 55.454 69.305 12.309 1.000 25.508 420 GLY CCC CA 1
ATOM 6957 C C . GLY B 1 424 ? 55.008 68.069 13.086 1.000 22.868 420 GLY CCC C 1
ATOM 6958 O O . GLY B 1 424 ? 55.759 67.667 13.992 1.000 25.782 420 GLY CCC O 1
ATOM 6959 N N . ARG B 1 425 ? 53.841 67.490 12.774 1.000 18.768 421 ARG CCC N 1
ATOM 6960 C CA . ARG B 1 425 ? 53.270 66.360 13.541 1.000 16.109 421 ARG CCC CA 1
ATOM 6961 C C . ARG B 1 425 ? 53.832 65.048 12.998 1.000 15.565 421 ARG CCC C 1
ATOM 6962 O O . ARG B 1 425 ? 53.950 64.901 11.767 1.000 20.194 421 ARG CCC O 1
ATOM 6970 N N . SER B 1 426 ? 54.168 64.139 13.899 1.000 15.972 422 SER CCC N 1
ATOM 6971 C CA . SER B 1 426 ? 54.530 62.742 13.563 1.000 15.907 422 SER CCC CA 1
ATOM 6972 C C . SER B 1 426 ? 53.297 61.838 13.677 1.000 14.262 422 SER CCC C 1
ATOM 6973 O O . SER B 1 426 ? 52.573 61.935 14.686 1.000 15.617 422 SER CCC O 1
ATOM 6976 N N . LEU B 1 427 ? 53.042 61.037 12.650 1.000 13.627 423 LEU CCC N 1
ATOM 6977 C CA . LEU B 1 427 ? 52.009 59.978 12.663 1.000 13.579 423 LEU CCC CA 1
ATOM 6978 C C . LEU B 1 427 ? 52.721 58.634 12.829 1.000 13.629 423 LEU CCC C 1
ATOM 6979 O O . LEU B 1 427 ? 53.786 58.455 12.251 1.000 14.344 423 LEU CCC O 1
ATOM 6984 N N . PHE B 1 428 ? 52.118 57.738 13.596 1.000 13.618 424 PHE CCC N 1
ATOM 6985 C CA . PHE B 1 428 ? 52.731 56.453 13.969 1.000 13.961 424 PHE CCC CA 1
ATOM 6986 C C . PHE B 1 428 ? 51.775 55.294 13.686 1.000 13.679 424 PHE CCC C 1
ATOM 6987 O O . PHE B 1 428 ? 50.547 55.398 13.913 1.000 17.372 424 PHE CCC O 1
ATOM 6995 N N . TRP B 1 429 ? 52.390 54.216 13.190 1.000 12.751 425 TRP CCC N 1
ATOM 6996 C CA . TRP B 1 429 ? 51.751 52.899 12.961 1.000 12.291 425 TRP CCC CA 1
ATOM 6997 C C . TRP B 1 429 ? 52.575 51.833 13.669 1.000 12.829 425 TRP CCC C 1
ATOM 6998 O O . TRP B 1 429 ? 53.801 51.893 13.627 1.000 14.623 425 TRP CCC O 1
ATOM 7009 N N . ASN B 1 430 ? 51.892 50.836 14.216 1.000 12.630 426 ASN CCC N 1
ATOM 7010 C CA . ASN B 1 430 ? 52.565 49.641 14.761 1.000 12.351 426 ASN CCC CA 1
ATOM 7011 C C . ASN B 1 430 ? 51.763 48.414 14.355 1.000 12.285 426 ASN CCC C 1
ATOM 7012 O O . ASN B 1 430 ? 50.567 48.348 14.648 1.000 12.846 426 ASN CCC O 1
ATOM 7017 N N A MET B 1 431 ? 52.427 47.452 13.709 0.500 13.304 427 MET CCC N 1
ATOM 7018 N N B MET B 1 431 ? 52.421 47.457 13.705 0.500 12.351 427 MET CCC N 1
ATOM 7019 C CA A MET B 1 431 ? 51.813 46.170 13.264 0.500 14.737 427 MET CCC CA 1
ATOM 7020 C CA B MET B 1 431 ? 51.780 46.174 13.321 0.500 12.460 427 MET CCC CA 1
ATOM 7021 C C A MET B 1 431 ? 52.768 45.036 13.608 0.500 13.717 427 MET CCC C 1
ATOM 7022 C C B MET B 1 431 ? 52.754 45.040 13.614 0.500 12.662 427 MET CCC C 1
ATOM 7023 O O A MET B 1 431 ? 53.426 44.487 12.722 0.500 15.494 427 MET CCC O 1
ATOM 7024 O O B MET B 1 431 ? 53.404 44.502 12.713 0.500 14.178 427 MET CCC O 1
ATOM 7033 N N . PRO B 1 432 ? 52.888 44.685 14.916 1.000 13.101 428 PRO CCC N 1
ATOM 7034 C CA . PRO B 1 432 ? 53.814 43.649 15.370 1.000 12.324 428 PRO CCC CA 1
ATOM 7035 C C . PRO B 1 432 ? 53.150 42.277 15.209 1.000 11.709 428 PRO CCC C 1
ATOM 7036 O O . PRO B 1 432 ? 53.327 41.412 16.061 1.000 17.961 428 PRO CCC O 1
ATOM 7040 N N . ASN B 1 433 ? 52.415 42.107 14.123 1.000 11.390 429 ASN CCC N 1
ATOM 7041 C CA . ASN B 1 433 ? 51.434 41.015 13.965 1.000 12.887 429 ASN CCC CA 1
ATOM 7042 C C . ASN B 1 433 ? 51.634 40.347 12.612 1.000 13.505 429 ASN CCC C 1
ATOM 7043 O O . ASN B 1 433 ? 52.458 40.810 11.802 1.000 17.196 429 ASN CCC O 1
ATOM 7048 N N . ASN B 1 434 ? 50.929 39.232 12.407 1.000 14.233 430 ASN CCC N 1
ATOM 7049 C CA . ASN B 1 434 ? 51.072 38.462 11.156 1.000 13.569 430 ASN CCC CA 1
ATOM 7050 C C . ASN B 1 434 ? 49.683 38.230 10.584 1.000 12.125 430 ASN CCC C 1
ATOM 7051 O O . ASN B 1 434 ? 48.907 37.446 11.149 1.000 14.817 430 ASN CCC O 1
ATOM 7056 N N . TRP B 1 435 ? 49.357 38.993 9.546 1.000 14.500 431 TRP CCC N 1
ATOM 7057 C CA . TRP B 1 435 ? 48.092 38.845 8.811 1.000 14.464 431 TRP CCC CA 1
ATOM 7058 C C . TRP B 1 435 ? 48.158 37.563 7.972 1.000 13.586 431 TRP CCC C 1
ATOM 7059 O O . TRP B 1 435 ? 49.237 36.949 7.878 1.000 16.092 431 TRP CCC O 1
ATOM 7070 N N . GLY B 1 436 ? 47.059 37.221 7.328 1.000 14.874 432 GLY CCC N 1
ATOM 7071 C CA . GLY B 1 436 ? 46.917 35.952 6.605 1.000 15.301 432 GLY CCC CA 1
ATOM 7072 C C . GLY B 1 436 ? 47.639 35.919 5.274 1.000 15.062 432 GLY CCC C 1
ATOM 7073 O O . GLY B 1 436 ? 47.729 34.832 4.679 1.000 17.721 432 GLY CCC O 1
ATOM 7074 N N . ASN B 1 437 ? 48.177 37.046 4.816 1.000 15.965 433 ASN CCC N 1
ATOM 7075 C CA . ASN B 1 437 ? 48.858 37.155 3.507 1.000 14.203 433 ASN CCC CA 1
ATOM 7076 C C . ASN B 1 437 ? 50.203 37.838 3.673 1.000 13.757 433 ASN CCC C 1
ATOM 7077 O O . ASN B 1 437 ? 50.330 38.700 4.590 1.000 14.800 433 ASN CCC O 1
ATOM 7082 N N . ASP B 1 438 ? 51.133 37.505 2.783 1.000 14.315 434 ASP CCC N 1
ATOM 7083 C CA . ASP B 1 438 ? 52.414 38.221 2.631 1.000 14.582 434 ASP CCC CA 1
ATOM 7084 C C . ASP B 1 438 ? 52.249 39.283 1.544 1.000 14.858 434 ASP CCC C 1
ATOM 7085 O O . ASP B 1 438 ? 51.382 39.155 0.668 1.000 16.520 434 ASP CCC O 1
ATOM 7090 N N . GLY B 1 439 ? 53.091 40.300 1.596 1.000 14.742 435 GLY CCC N 1
ATOM 7091 C CA . GLY B 1 439 ? 53.190 41.286 0.522 1.000 14.941 435 GLY CCC CA 1
ATOM 7092 C C . GLY B 1 439 ? 54.008 42.490 0.944 1.000 14.893 435 GLY CCC C 1
ATOM 7093 O O . GLY B 1 439 ? 54.470 42.570 2.083 1.000 14.369 435 GLY CCC O 1
ATOM 7094 N N . PRO B 1 440 ? 54.182 43.443 0.000 1.000 14.394 436 PRO CCC N 1
ATOM 7095 C CA . PRO B 1 440 ? 54.995 44.634 0.215 1.000 14.186 436 PRO CCC CA 1
ATOM 7096 C C . PRO B 1 440 ? 54.437 45.455 1.387 1.000 13.289 436 PRO CCC C 1
ATOM 7097 O O . PRO B 1 440 ? 53.266 45.799 1.363 1.000 13.139 436 PRO CCC O 1
ATOM 7101 N N . GLY B 1 441 ? 55.275 45.669 2.405 1.000 14.083 437 GLY CCC N 1
ATOM 7102 C CA . GLY B 1 441 ? 54.956 46.426 3.627 1.000 14.735 437 GLY CCC CA 1
AT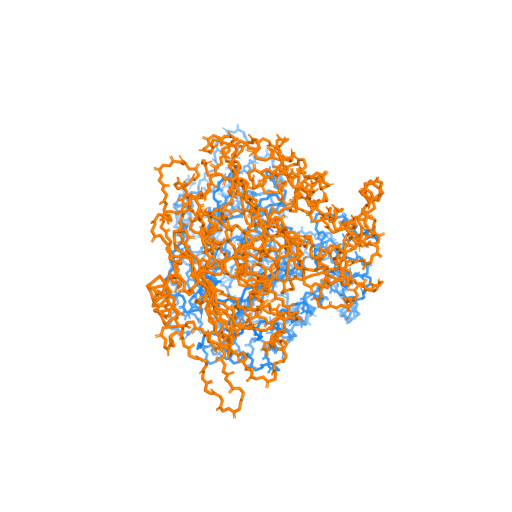OM 7103 C C . GLY B 1 441 ? 53.973 45.724 4.554 1.000 15.341 437 GLY CCC C 1
ATOM 7104 O O . GLY B 1 441 ? 53.500 46.362 5.504 1.000 19.312 437 GLY CCC O 1
ATOM 7105 N N . ILE B 1 442 ? 53.717 44.412 4.355 1.000 14.768 438 ILE CCC N 1
ATOM 7106 C CA . ILE B 1 442 ? 52.756 43.641 5.203 1.000 12.738 438 ILE CCC CA 1
ATOM 7107 C C . ILE B 1 442 ? 53.517 42.824 6.258 1.000 12.259 438 ILE CCC C 1
ATOM 7108 O O . ILE B 1 442 ? 54.455 42.106 5.907 1.000 13.329 438 ILE CCC O 1
ATOM 7113 N N . ASN B 1 443 ? 53.085 42.961 7.507 1.000 13.060 439 ASN CCC N 1
ATOM 7114 C CA . ASN B 1 443 ? 53.419 42.157 8.706 1.000 14.326 439 ASN CCC CA 1
ATOM 7115 C C . ASN B 1 443 ? 54.670 42.633 9.429 1.000 15.516 439 ASN CCC C 1
ATOM 7116 O O . ASN B 1 443 ? 55.635 43.059 8.783 1.000 14.115 439 ASN CCC O 1
ATOM 7121 N N . PHE B 1 444 ? 54.653 42.478 10.745 1.000 15.352 440 PHE CCC N 1
ATOM 7122 C CA . PHE B 1 444 ? 55.827 42.624 11.642 1.000 14.410 440 PHE CCC CA 1
ATOM 7123 C C . PHE B 1 444 ? 56.616 43.898 11.308 1.000 12.412 440 PHE CCC C 1
ATOM 7124 O O . PHE B 1 444 ? 57.818 43.865 10.989 1.000 13.745 440 PHE CCC O 1
ATOM 7132 N N . ASN B 1 445 ? 55.939 45.032 11.375 1.000 13.854 441 ASN CCC N 1
ATOM 7133 C CA . ASN B 1 445 ? 56.625 46.319 11.096 1.000 13.586 441 ASN CCC CA 1
ATOM 7134 C C . ASN B 1 445 ? 55.953 47.465 11.849 1.000 12.639 441 ASN CCC C 1
ATOM 7135 O O . ASN B 1 445 ? 54.872 47.310 12.410 1.000 13.939 441 ASN CCC O 1
ATOM 7140 N N . CYS B 1 446 ? 56.650 48.592 11.896 1.000 13.587 442 CYS CCC N 1
ATOM 7141 C CA . CYS B 1 446 ? 56.109 49.854 12.444 1.000 13.625 442 CYS CCC CA 1
ATOM 7142 C C . CYS B 1 446 ? 56.582 50.998 11.552 1.000 13.346 442 CYS CCC C 1
ATOM 7143 O O . CYS B 1 446 ? 57.519 50.800 10.751 1.000 13.806 442 CYS CCC O 1
ATOM 7146 N N . ALA B 1 447 ? 55.972 52.173 11.685 1.000 12.842 443 ALA CCC N 1
ATOM 7147 C CA . ALA B 1 447 ? 56.352 53.303 10.812 1.000 13.923 443 ALA CCC CA 1
ATOM 7148 C C . ALA B 1 447 ? 56.065 54.641 11.482 1.000 13.380 443 ALA CCC C 1
ATOM 7149 O O . ALA B 1 447 ? 55.173 54.744 12.324 1.000 15.177 443 ALA CCC O 1
ATOM 7151 N N . VAL B 1 448 ? 56.799 55.635 11.009 1.000 13.560 444 VAL CCC N 1
ATOM 7152 C CA . VAL B 1 448 ? 56.532 57.059 11.339 1.000 13.671 444 VAL CCC CA 1
ATOM 7153 C C . VAL B 1 448 ? 56.470 57.856 10.037 1.000 13.444 444 VAL CCC C 1
ATOM 7154 O O . VAL B 1 448 ? 57.286 57.626 9.133 1.000 14.310 444 VAL CCC O 1
ATOM 7158 N N . ARG B 1 449 ? 55.493 58.757 9.976 1.000 12.848 445 ARG CCC N 1
ATOM 7159 C CA . ARG B 1 449 ? 55.399 59.790 8.923 1.000 13.641 445 ARG CCC CA 1
ATOM 7160 C C . ARG B 1 449 ? 55.606 61.143 9.598 1.000 13.298 445 ARG CCC C 1
ATOM 7161 O O . ARG B 1 449 ? 54.891 61.451 10.567 1.000 13.400 445 ARG CCC O 1
ATOM 7169 N N . LYS B 1 450 ? 56.566 61.916 9.099 1.000 14.887 446 LYS CCC N 1
ATOM 7170 C CA . LYS B 1 450 ? 56.781 63.296 9.591 1.000 16.263 446 LYS CCC CA 1
ATOM 7171 C C . LYS B 1 450 ? 57.182 64.174 8.409 1.000 16.200 446 LYS CCC C 1
ATOM 7172 O O . LYS B 1 450 ? 58.241 63.908 7.790 1.000 16.431 446 LYS CCC O 1
ATOM 7178 N N . GLY B 1 451 ? 56.372 65.193 8.120 1.000 16.548 447 GLY CCC N 1
ATOM 7179 C CA . GLY B 1 451 ? 56.576 66.021 6.921 1.000 16.540 447 GLY CCC CA 1
ATOM 7180 C C . GLY B 1 451 ? 56.570 65.150 5.672 1.000 16.499 447 GLY CCC C 1
ATOM 7181 O O . GLY B 1 451 ? 55.678 64.285 5.529 1.000 16.278 447 GLY CCC O 1
ATOM 7182 N N . ASP B 1 452 ? 57.596 65.285 4.846 1.000 16.820 448 ASP CCC N 1
ATOM 7183 C CA . ASP B 1 452 ? 57.681 64.611 3.529 1.000 16.317 448 ASP CCC CA 1
ATOM 7184 C C . ASP B 1 452 ? 58.157 63.164 3.697 1.000 16.773 448 ASP CCC C 1
ATOM 7185 O O . ASP B 1 452 ? 58.077 62.415 2.718 1.000 16.988 448 ASP CCC O 1
ATOM 7190 N N . TRP B 1 453 ? 58.622 62.799 4.888 1.000 15.419 449 TRP CCC N 1
ATOM 7191 C CA . TRP B 1 453 ? 59.407 61.558 5.100 1.000 16.477 449 TRP CCC CA 1
ATOM 7192 C C . TRP B 1 453 ? 58.597 60.482 5.828 1.000 16.139 449 TRP CCC C 1
ATOM 7193 O O . TRP B 1 453 ? 57.925 60.764 6.841 1.000 17.971 449 TRP CCC O 1
ATOM 7204 N N . LYS B 1 454 ? 58.749 59.249 5.355 1.000 16.068 450 LYS CCC N 1
ATOM 7205 C CA . LYS B 1 454 ? 58.122 58.064 5.989 1.000 14.364 450 LYS CCC CA 1
ATOM 7206 C C . LYS B 1 454 ? 59.190 56.990 6.171 1.000 14.017 450 LYS CCC C 1
ATOM 7207 O O . LYS B 1 454 ? 59.854 56.620 5.161 1.000 13.451 450 LYS CCC O 1
ATOM 7213 N N . LEU B 1 455 ? 59.380 56.563 7.417 1.000 13.265 451 LEU CCC N 1
ATOM 7214 C CA . LEU B 1 455 ? 60.316 55.475 7.768 1.000 12.895 451 LEU CCC CA 1
ATOM 7215 C C . LEU B 1 455 ? 59.473 54.257 8.132 1.000 12.877 451 LEU CCC C 1
ATOM 7216 O O . LEU B 1 455 ? 58.601 54.376 9.010 1.000 14.231 451 LEU CCC O 1
ATOM 7221 N N . ILE B 1 456 ? 59.754 53.132 7.486 1.000 13.581 452 ILE CCC N 1
ATOM 7222 C CA . ILE B 1 456 ? 59.143 51.818 7.857 1.000 13.581 452 ILE CCC CA 1
ATOM 7223 C C . ILE B 1 456 ? 60.261 50.928 8.383 1.000 12.726 452 ILE CCC C 1
ATOM 7224 O O . ILE B 1 456 ? 61.278 50.793 7.693 1.000 13.744 452 ILE CCC O 1
ATOM 7229 N N . TYR B 1 457 ? 60.050 50.352 9.561 1.000 12.554 453 TYR CCC N 1
ATOM 7230 C CA . TYR B 1 457 ? 61.007 49.449 10.231 1.000 12.796 453 TYR CCC CA 1
ATOM 7231 C C . TYR B 1 457 ? 60.406 48.042 10.308 1.000 12.908 453 TYR CCC C 1
ATOM 7232 O O . TYR B 1 457 ? 59.270 47.870 10.784 1.000 13.467 453 TYR CCC O 1
ATOM 7241 N N . TYR B 1 458 ? 61.173 47.060 9.840 1.000 13.230 454 TYR CCC N 1
ATOM 7242 C CA . TYR B 1 458 ? 60.784 45.626 9.826 1.000 14.022 454 TYR CCC CA 1
ATOM 7243 C C . TYR B 1 458 ? 61.416 44.928 11.034 1.000 12.377 454 TYR CCC C 1
ATOM 7244 O O . TYR B 1 458 ? 62.641 44.854 11.117 1.000 15.630 454 TYR CCC O 1
ATOM 7253 N N . TYR B 1 459 ? 60.598 44.486 11.987 1.000 13.689 455 TYR CCC N 1
ATOM 7254 C CA . TYR B 1 459 ? 61.070 43.911 13.275 1.000 14.342 455 TYR CCC CA 1
ATOM 7255 C C . TYR B 1 459 ? 61.935 42.659 13.051 1.000 14.740 455 TYR CCC C 1
ATOM 7256 O O . TYR B 1 459 ? 62.884 42.430 13.810 1.000 16.045 455 TYR CCC O 1
ATOM 7265 N N . GLY B 1 460 ? 61.599 41.838 12.061 1.000 15.284 456 GLY CCC N 1
ATOM 7266 C CA . GLY B 1 460 ? 62.276 40.542 11.864 1.000 18.002 456 GLY CCC CA 1
ATOM 7267 C C . GLY B 1 460 ? 63.682 40.705 11.310 1.000 19.194 456 GLY CCC C 1
ATOM 7268 O O . GLY B 1 460 ? 64.585 40.022 11.790 1.000 27.762 456 GLY CCC O 1
ATOM 7269 N N . THR B 1 461 ? 63.848 41.560 10.309 1.000 19.810 457 THR CCC N 1
ATOM 7270 C CA . THR B 1 461 ? 65.098 41.694 9.517 1.000 19.508 457 THR CCC CA 1
ATOM 7271 C C . THR B 1 461 ? 65.899 42.912 9.972 1.000 18.280 457 THR CCC C 1
ATOM 7272 O O . THR B 1 461 ? 67.067 42.987 9.621 1.000 21.800 457 THR CCC O 1
ATOM 7276 N N . GLY B 1 462 ? 65.280 43.840 10.693 1.000 17.603 458 GLY CCC N 1
ATOM 7277 C CA . GLY B 1 462 ? 65.908 45.113 11.081 1.000 18.989 458 GLY CCC CA 1
ATOM 7278 C C . GLY B 1 462 ? 65.964 46.101 9.922 1.000 18.031 458 GLY CCC C 1
ATOM 7279 O O . GLY B 1 462 ? 66.518 47.204 10.117 1.000 21.585 458 GLY CCC O 1
ATOM 7280 N N . LYS B 1 463 ? 65.400 45.750 8.763 1.000 16.336 459 LYS CCC N 1
ATOM 7281 C CA . LYS B 1 463 ? 65.431 46.604 7.549 1.000 16.341 459 LYS CCC CA 1
ATOM 7282 C C . LYS B 1 463 ? 64.675 47.912 7.818 1.000 13.963 459 LYS CCC C 1
ATOM 7283 O O . LYS B 1 463 ? 63.612 47.903 8.486 1.000 14.196 459 LYS CCC O 1
ATOM 7289 N N . LYS B 1 464 ? 65.219 49.008 7.301 1.000 14.593 460 LYS CCC N 1
ATOM 7290 C CA . LYS B 1 464 ? 64.572 50.344 7.342 1.000 14.550 460 LYS CCC CA 1
ATOM 7291 C C . LYS B 1 464 ? 64.411 50.874 5.920 1.000 14.136 460 LYS CCC C 1
ATOM 7292 O O . LYS B 1 464 ? 65.409 50.935 5.177 1.000 17.237 460 LYS CCC O 1
ATOM 7298 N N . GLU B 1 465 ? 63.179 51.213 5.554 1.000 13.992 461 GLU CCC N 1
ATOM 7299 C CA . GLU B 1 465 ? 62.867 51.840 4.256 1.000 13.453 461 GLU CCC CA 1
ATOM 7300 C C . GLU B 1 465 ? 62.487 53.291 4.523 1.000 13.900 461 GLU CCC C 1
ATOM 7301 O O . GLU B 1 465 ? 61.715 53.548 5.461 1.000 14.730 461 GLU CCC O 1
ATOM 7307 N N . LEU B 1 466 ? 63.017 54.185 3.704 1.000 14.348 462 LEU CCC N 1
ATOM 7308 C CA . LEU B 1 466 ? 62.743 55.639 3.807 1.000 14.511 462 LEU CCC CA 1
ATOM 7309 C C . LEU B 1 466 ? 62.185 56.117 2.470 1.000 12.927 462 LEU CCC C 1
ATOM 7310 O O . LEU B 1 466 ? 62.866 55.948 1.437 1.000 15.526 462 LEU CCC O 1
ATOM 7315 N N . PHE B 1 467 ? 60.984 56.697 2.492 1.000 13.603 463 PHE CCC N 1
ATOM 7316 C CA . PHE B 1 467 ? 60.299 57.197 1.277 1.000 14.000 463 PHE CCC CA 1
ATOM 7317 C C . PHE B 1 467 ? 59.974 58.669 1.466 1.000 14.127 463 PHE CCC C 1
ATOM 7318 O O . PHE B 1 467 ? 59.612 59.089 2.585 1.000 15.645 463 PHE CCC O 1
ATOM 7326 N N . ASN B 1 468 ? 60.150 59.439 0.395 1.000 14.041 464 ASN CCC N 1
ATOM 732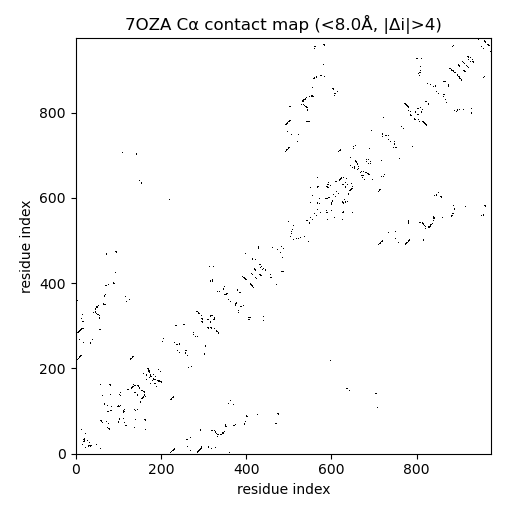7 C CA . ASN B 1 468 ? 59.670 60.834 0.295 1.000 15.730 464 ASN CCC CA 1
ATOM 7328 C C . ASN B 1 468 ? 58.298 60.767 -0.371 1.000 14.223 464 ASN CCC C 1
ATOM 7329 O O . ASN B 1 468 ? 58.228 60.566 -1.596 1.000 16.684 464 ASN CCC O 1
ATOM 7334 N N . ILE B 1 469 ? 57.230 60.871 0.404 1.000 14.104 465 ILE CCC N 1
ATOM 7335 C CA . ILE B 1 469 ? 55.864 60.537 -0.091 1.000 14.803 465 ILE CCC CA 1
ATOM 7336 C C . ILE B 1 469 ? 55.420 61.549 -1.148 1.000 15.816 465 ILE CCC C 1
ATOM 7337 O O . ILE B 1 469 ? 54.923 61.140 -2.198 1.000 16.439 465 ILE CCC O 1
ATOM 7342 N N . PRO B 1 470 ? 55.618 62.880 -0.976 1.000 16.388 466 PRO CCC N 1
ATOM 7343 C CA . PRO B 1 470 ? 55.315 63.829 -2.048 1.000 18.940 466 PRO CCC CA 1
ATOM 7344 C C . PRO B 1 470 ? 56.038 63.506 -3.365 1.000 19.733 466 PRO CCC C 1
ATOM 7345 O O . PRO B 1 470 ? 55.447 63.681 -4.421 1.000 21.809 466 PRO CCC O 1
ATOM 7349 N N . ASP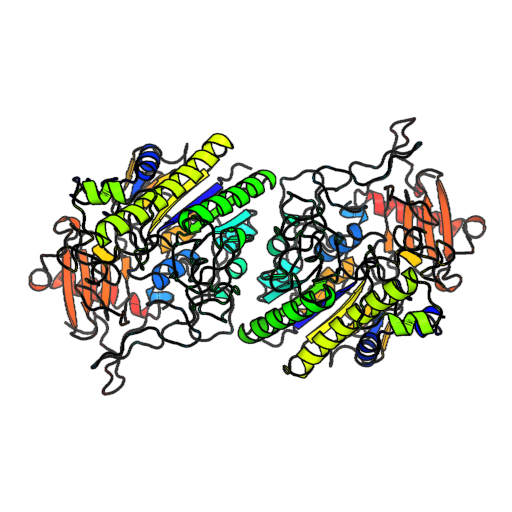 B 1 471 ? 57.295 63.067 -3.295 1.000 22.488 467 ASP CCC N 1
ATOM 7350 C CA . ASP B 1 471 ? 58.122 62.824 -4.510 1.000 21.184 467 ASP CCC CA 1
ATOM 7351 C C . ASP B 1 471 ? 57.833 61.438 -5.081 1.000 17.561 467 ASP CCC C 1
ATOM 7352 O O . ASP B 1 471 ? 58.127 61.222 -6.269 1.000 20.845 467 ASP CCC O 1
ATOM 7357 N N . ASP B 1 472 ? 57.256 60.537 -4.280 1.000 16.225 468 ASP CCC N 1
ATOM 7358 C CA . ASP B 1 472 ? 57.280 59.080 -4.577 1.000 16.517 468 ASP CCC CA 1
ATOM 7359 C C . ASP B 1 472 ? 56.056 58.412 -3.947 1.000 14.545 468 ASP CCC C 1
ATOM 7360 O O . ASP B 1 472 ? 56.222 57.652 -2.979 1.000 15.478 468 ASP CCC O 1
ATOM 7365 N N . ILE B 1 473 ? 54.865 58.706 -4.466 1.000 14.658 469 ILE CCC N 1
ATOM 7366 C CA . ILE B 1 473 ? 53.585 58.305 -3.812 1.000 15.040 469 ILE CCC CA 1
ATOM 7367 C C . ILE B 1 473 ? 53.472 56.779 -3.838 1.000 13.948 469 ILE CCC C 1
ATOM 7368 O O . ILE B 1 473 ? 52.763 56.245 -2.975 1.000 16.664 469 ILE CCC O 1
ATOM 7373 N N . GLY B 1 474 ? 54.137 56.134 -4.803 1.000 14.902 470 GLY CCC N 1
ATOM 7374 C CA . GLY B 1 474 ? 54.117 54.672 -4.965 1.000 13.563 470 GLY CCC CA 1
ATOM 7375 C C . GLY B 1 474 ? 55.197 53.961 -4.163 1.000 14.196 470 GLY CCC C 1
ATOM 7376 O O . GLY B 1 474 ? 55.308 52.725 -4.310 1.000 15.836 470 GLY CCC O 1
ATOM 7377 N N . GLU B 1 475 ? 55.996 54.684 -3.371 1.000 14.657 471 GLU CCC N 1
ATOM 7378 C CA . GLU B 1 475 ? 57.012 54.083 -2.461 1.000 13.787 471 GLU CCC CA 1
ATOM 7379 C C . GLU B 1 475 ? 57.866 53.095 -3.262 1.000 13.000 471 GLU CCC C 1
ATOM 7380 O O . GLU B 1 475 ? 58.017 51.924 -2.855 1.000 15.344 471 GLU CCC O 1
ATOM 7386 N N . SER B 1 476 ? 58.407 53.542 -4.382 1.000 16.472 472 SER CCC N 1
ATOM 7387 C CA . SER B 1 476 ? 59.251 52.705 -5.277 1.000 18.401 472 SER CCC CA 1
ATOM 7388 C C . SER B 1 476 ? 60.739 53.012 -5.078 1.000 18.855 472 SER CCC C 1
ATOM 7389 O O . SER B 1 476 ? 61.559 52.253 -5.614 1.000 22.646 472 SER CCC O 1
ATOM 7392 N N . ASN B 1 477 ? 61.085 54.075 -4.346 1.000 17.938 473 ASN CCC N 1
ATOM 7393 C CA . ASN B 1 477 ? 62.471 54.608 -4.284 1.000 18.851 473 ASN CCC CA 1
ATOM 7394 C C . ASN B 1 477 ? 62.935 54.726 -2.825 1.000 17.562 473 ASN CCC C 1
ATOM 7395 O O . ASN B 1 477 ? 62.784 55.794 -2.227 1.000 18.306 473 ASN CCC O 1
ATOM 7400 N N . ASP B 1 478 ? 63.459 53.643 -2.263 1.000 18.246 474 ASP CCC N 1
ATOM 7401 C CA . ASP B 1 478 ? 63.966 53.592 -0.867 1.000 17.892 474 ASP CCC CA 1
ATOM 7402 C C . ASP B 1 478 ? 65.226 54.456 -0.800 1.000 17.735 474 ASP CCC C 1
ATOM 7403 O O . ASP B 1 478 ? 66.221 54.102 -1.448 1.000 19.782 474 ASP CCC O 1
ATOM 7408 N N . LEU B 1 479 ? 65.167 55.540 -0.034 1.000 17.745 475 LEU CCC N 1
ATOM 7409 C CA . LEU B 1 479 ? 66.227 56.570 0.055 1.000 17.683 475 LEU CCC CA 1
ATOM 7410 C C . LEU B 1 479 ? 67.026 56.415 1.354 1.000 17.755 475 LEU CCC C 1
ATOM 7411 O O . LEU B 1 479 ? 67.843 57.311 1.641 1.000 20.405 475 LEU CCC O 1
ATOM 7416 N N . SER B 1 480 ? 66.852 55.305 2.073 1.000 17.977 476 SER CCC N 1
ATOM 7417 C CA . SER B 1 480 ? 67.446 55.116 3.420 1.000 19.599 476 SER CCC CA 1
ATOM 7418 C C . SER B 1 480 ? 68.974 55.205 3.332 1.000 19.392 476 SER CCC C 1
ATOM 7419 O O . SER B 1 480 ? 69.564 55.827 4.217 1.000 21.473 476 SER CCC O 1
ATOM 7422 N N . ALA B 1 481 ? 69.598 54.642 2.296 1.000 21.657 477 ALA CCC N 1
ATOM 7423 C CA . ALA B 1 481 ? 71.075 54.644 2.138 1.000 24.905 477 ALA CCC CA 1
ATOM 7424 C C . ALA B 1 481 ? 71.574 56.070 1.861 1.000 24.601 477 ALA CCC C 1
ATOM 7425 O O . ALA B 1 481 ? 72.709 56.371 2.249 1.000 27.763 477 ALA CCC O 1
ATOM 7427 N N . GLN B 1 482 ? 70.756 56.926 1.243 1.000 24.765 478 GLN CCC N 1
ATOM 7428 C CA . GLN B 1 482 ? 71.190 58.286 0.829 1.000 24.896 478 GLN CCC CA 1
ATOM 7429 C C . GLN B 1 482 ? 70.987 59.276 1.976 1.000 22.800 478 GLN CCC C 1
ATOM 7430 O O . GLN B 1 482 ? 71.587 60.348 1.901 1.000 25.454 478 GLN CCC O 1
ATOM 7436 N N . HIS B 1 483 ? 70.166 58.954 2.982 1.000 23.353 479 HIS CCC N 1
ATOM 7437 C CA . HIS B 1 483 ? 69.825 59.895 4.084 1.000 23.718 479 HIS CCC CA 1
ATOM 7438 C C . HIS B 1 483 ? 69.960 59.224 5.446 1.000 22.074 479 HIS CCC C 1
ATOM 7439 O O . HIS B 1 483 ? 68.976 59.098 6.171 1.000 21.403 479 HIS CCC O 1
ATOM 7446 N N . PRO B 1 484 ? 71.169 58.777 5.856 1.000 25.461 480 PRO CCC N 1
ATOM 7447 C CA . PRO B 1 484 ? 71.321 58.098 7.141 1.000 24.182 480 PRO CCC CA 1
ATOM 7448 C C . PRO B 1 484 ? 70.917 58.982 8.334 1.000 20.951 480 PRO CCC C 1
ATOM 7449 O O . PRO B 1 484 ? 70.474 58.429 9.331 1.000 23.009 480 PRO CCC O 1
ATOM 7453 N N . ASP B 1 485 ? 71.080 60.305 8.211 1.000 20.991 481 ASP CCC N 1
ATOM 7454 C CA . ASP B 1 485 ? 70.688 61.322 9.232 1.000 23.357 481 ASP CCC CA 1
ATOM 7455 C C . ASP B 1 485 ? 69.169 61.234 9.475 1.000 17.923 481 ASP CCC C 1
ATOM 7456 O O . ASP B 1 485 ? 68.726 61.202 10.644 1.000 19.253 481 ASP CCC O 1
ATOM 7461 N N . ILE B 1 486 ? 68.386 61.195 8.401 1.000 19.413 482 ILE CCC N 1
ATOM 7462 C CA . ILE B 1 486 ? 66.899 61.175 8.485 1.000 18.239 482 ILE CCC CA 1
ATOM 7463 C C . ILE B 1 486 ? 66.488 59.824 9.071 1.000 16.801 482 ILE CCC C 1
ATOM 7464 O O . ILE B 1 486 ? 65.603 59.786 9.956 1.000 17.380 482 ILE CCC O 1
ATOM 7469 N N . VAL B 1 487 ? 67.152 58.755 8.638 1.000 17.027 483 VAL CCC N 1
ATOM 7470 C CA . VAL B 1 487 ? 66.874 57.390 9.159 1.000 16.758 483 VAL CCC CA 1
ATOM 7471 C C . VAL B 1 487 ? 67.101 57.399 10.678 1.000 16.840 483 VAL CCC C 1
ATOM 7472 O O . VAL B 1 487 ? 66.215 56.887 11.385 1.000 18.250 483 VAL CCC O 1
ATOM 7476 N N . LYS B 1 488 ? 68.198 57.993 11.165 1.000 19.035 484 LYS CCC N 1
ATOM 7477 C CA . LYS B 1 488 ? 68.549 57.990 12.616 1.000 19.010 484 LYS CCC CA 1
ATOM 7478 C C . LYS B 1 488 ? 67.505 58.812 13.395 1.000 19.055 484 LYS CCC C 1
ATOM 7479 O O . LYS B 1 488 ? 66.974 58.326 14.420 1.000 17.422 484 LYS CCC O 1
ATOM 7482 N N . ARG B 1 489 ? 67.180 59.997 12.898 1.000 18.517 485 ARG CCC N 1
ATOM 7483 C CA . ARG B 1 489 ? 66.224 60.939 13.534 1.000 18.836 485 ARG CCC CA 1
ATOM 7484 C C . ARG B 1 489 ? 64.844 60.266 13.629 1.000 16.723 485 ARG CCC C 1
ATOM 7485 O O . ARG B 1 489 ? 64.221 60.276 14.708 1.000 16.949 485 ARG CCC O 1
ATOM 7493 N N . LEU B 1 490 ? 64.357 59.692 12.538 1.000 15.288 486 LEU CCC N 1
ATOM 7494 C CA . LEU B 1 490 ? 62.998 59.108 12.531 1.000 15.045 486 LEU CCC CA 1
ATOM 7495 C C . LEU B 1 490 ? 62.986 57.788 13.326 1.000 17.360 486 LEU CCC C 1
ATOM 7496 O O . LEU B 1 490 ? 61.967 57.509 13.971 1.000 19.615 486 LEU CCC O 1
ATOM 7501 N N . SER B 1 491 ? 64.090 57.041 13.340 1.000 15.465 487 SER CCC N 1
ATOM 7502 C CA . SER B 1 491 ? 64.221 55.796 14.150 1.000 15.771 487 SER CCC CA 1
ATOM 7503 C C . SER B 1 491 ? 64.050 56.149 15.638 1.000 15.021 487 SER CCC C 1
ATOM 7504 O O . SER B 1 491 ? 63.335 55.418 16.353 1.000 16.702 487 SER CCC O 1
ATOM 7507 N N . LYS B 1 492 ? 64.690 57.232 16.086 1.000 15.630 488 LYS CCC N 1
ATOM 7508 C CA . LYS B 1 492 ? 64.594 57.722 17.487 1.000 17.348 488 LYS CCC CA 1
ATOM 7509 C C . LYS B 1 492 ? 63.160 58.177 17.765 1.000 15.695 488 LYS CCC C 1
ATOM 7510 O O . LYS B 1 492 ? 62.644 57.822 18.830 1.000 18.326 488 LYS CCC O 1
ATOM 7516 N N . GLU B 1 493 ? 62.541 58.942 16.853 1.000 15.177 489 GLU CCC N 1
ATOM 7517 C CA . GLU B 1 493 ? 61.140 59.410 17.014 1.000 15.574 489 GLU CCC CA 1
ATOM 7518 C C . GLU B 1 493 ? 60.235 58.181 17.239 1.000 14.512 489 GLU CCC C 1
ATOM 7519 O O . GLU B 1 493 ? 59.409 58.177 18.172 1.000 15.478 489 GLU CCC O 1
ATOM 7525 N N . LEU B 1 494 ? 60.391 57.178 16.377 1.000 15.370 490 LEU CCC N 1
ATOM 7526 C CA . LEU B 1 494 ? 59.527 55.969 16.344 1.000 15.393 490 LEU CCC CA 1
ATOM 7527 C C . LEU B 1 494 ? 59.749 55.128 17.612 1.000 14.312 490 LEU CCC C 1
ATOM 7528 O O . LEU B 1 494 ? 58.766 54.799 18.280 1.000 16.016 490 LEU CCC O 1
ATOM 7533 N N . GLY B 1 495 ? 60.994 54.820 17.963 1.000 14.989 491 GLY CCC N 1
ATOM 7534 C CA . GLY B 1 495 ? 61.320 54.018 19.164 1.000 15.402 491 GLY CCC CA 1
ATOM 7535 C C . GLY B 1 495 ? 60.838 54.705 20.435 1.000 16.788 491 GLY CCC C 1
ATOM 7536 O O . GLY B 1 495 ? 60.222 54.054 21.305 1.000 17.640 491 GLY CCC O 1
ATOM 7537 N N A THR B 1 496 ? 61.103 56.013 20.533 0.500 15.715 492 THR CCC N 1
ATOM 7538 N N B THR B 1 496 ? 61.075 56.009 20.577 0.500 17.785 492 THR CCC N 1
ATOM 7539 C CA A THR B 1 496 ? 60.695 56.868 21.683 0.500 16.207 492 THR CCC CA 1
ATOM 7540 C CA B THR B 1 496 ? 60.677 56.737 21.814 0.500 19.673 492 THR CCC CA 1
ATOM 7541 C C A THR B 1 496 ? 59.176 56.762 21.864 0.500 16.532 492 THR CCC C 1
ATOM 7542 C C B THR B 1 496 ? 59.144 56.799 21.899 0.500 18.058 492 THR CCC C 1
ATOM 7543 O O A THR B 1 496 ? 58.724 56.471 22.986 0.500 18.819 492 THR CCC O 1
ATOM 7544 O O B THR B 1 496 ? 58.633 56.663 23.016 0.500 20.713 492 THR CCC O 1
ATOM 7551 N N . TYR B 1 497 ? 58.428 56.952 20.779 1.000 17.399 493 TYR CCC N 1
ATOM 7552 C CA . TYR B 1 497 ? 56.947 56.969 20.797 1.000 16.496 493 TYR CCC CA 1
ATOM 7553 C C . TYR B 1 497 ? 56.416 55.598 21.225 1.000 15.049 493 TYR CCC C 1
ATOM 7554 O O . TYR B 1 497 ? 55.517 55.514 22.076 1.000 17.056 493 TYR CCC O 1
ATOM 7563 N N . LEU B 1 498 ? 56.946 54.532 20.627 1.000 14.226 494 LEU CCC N 1
ATOM 7564 C CA . LEU B 1 498 ? 56.455 53.163 20.908 1.000 14.726 494 LEU CCC CA 1
ATOM 7565 C C . LEU B 1 498 ? 56.669 52.855 22.394 1.000 14.019 494 LEU CCC C 1
ATOM 7566 O O . LEU B 1 498 ? 55.739 52.352 23.029 1.000 16.531 494 LEU CCC O 1
ATOM 7571 N N . ARG B 1 499 ? 57.825 53.193 22.955 1.000 15.869 495 ARG CCC N 1
ATOM 7572 C CA . ARG B 1 499 ? 58.059 52.968 24.409 1.000 16.162 495 ARG CCC CA 1
ATOM 7573 C C . ARG B 1 499 ? 57.146 53.877 25.250 1.000 17.366 495 ARG CCC C 1
ATOM 7574 O O . ARG B 1 499 ? 56.584 53.385 26.262 1.000 19.323 495 ARG CCC O 1
ATOM 7582 N N . LYS B 1 500 ? 56.940 55.119 24.834 1.000 16.968 496 LYS CCC N 1
ATOM 7583 C CA . LYS B 1 500 ? 56.116 56.105 25.592 1.000 19.842 496 LYS CCC CA 1
ATOM 7584 C C . LYS B 1 500 ? 54.705 55.549 25.784 1.000 17.573 496 LYS CCC C 1
ATOM 7585 O O . LYS B 1 500 ? 54.170 55.664 26.894 1.000 19.794 496 LYS CCC O 1
ATOM 7589 N N . VAL B 1 501 ? 54.133 54.932 24.743 1.000 16.103 497 VAL CCC N 1
ATOM 7590 C CA . VAL B 1 501 ? 52.716 54.463 24.769 1.000 15.899 497 VAL CCC CA 1
ATOM 7591 C C . VAL B 1 501 ? 52.639 52.994 25.189 1.000 15.809 497 VAL CCC C 1
ATOM 7592 O O . VAL B 1 501 ? 51.537 52.438 25.122 1.000 18.924 497 VAL CCC O 1
ATOM 7596 N N A ASP B 1 502 ? 53.750 52.396 25.635 0.500 16.997 498 ASP CCC N 1
ATOM 7597 N N B ASP B 1 502 ? 53.764 52.392 25.602 0.500 17.025 498 ASP CCC N 1
ATOM 7598 C CA A ASP B 1 502 ? 53.808 50.965 26.047 0.500 17.363 498 ASP CCC CA 1
ATOM 7599 C CA B ASP B 1 502 ? 53.857 50.963 26.026 0.500 18.030 498 ASP CCC CA 1
ATOM 7600 C C A ASP B 1 502 ? 53.332 50.090 24.880 0.500 16.533 498 ASP CCC C 1
ATOM 7601 C C B ASP B 1 502 ? 53.374 50.066 24.884 0.500 16.434 498 ASP CCC C 1
ATOM 7602 O O A ASP B 1 502 ? 52.578 49.141 25.114 0.500 17.863 498 ASP CCC O 1
ATOM 7603 O O B ASP B 1 502 ? 52.666 49.079 25.145 0.500 17.581 498 ASP CCC O 1
ATOM 7612 N N . ALA B 1 503 ? 53.776 50.404 23.662 1.000 15.411 499 ALA CCC N 1
ATOM 7613 C CA . ALA B 1 503 ? 53.502 49.626 22.441 1.000 14.571 499 ALA CCC CA 1
ATOM 7614 C C . ALA B 1 503 ? 54.221 48.283 22.559 1.000 15.083 499 ALA CCC C 1
ATOM 7615 O O . ALA B 1 503 ? 55.129 48.142 23.405 1.000 16.040 499 ALA CCC O 1
ATOM 7617 N N . GLN B 1 504 ? 53.834 47.343 21.707 1.000 14.419 500 GLN CCC N 1
ATOM 7618 C CA . GLN B 1 504 ? 54.332 45.946 21.757 1.000 13.261 500 GLN CCC CA 1
ATOM 7619 C C . GLN B 1 504 ? 55.185 45.652 20.526 1.000 13.846 500 GLN CCC C 1
ATOM 7620 O O . GLN B 1 504 ? 55.028 46.308 19.474 1.000 15.396 500 GLN CCC O 1
ATOM 7626 N N . ARG B 1 505 ? 55.989 44.597 20.632 1.000 15.338 501 ARG CCC N 1
ATOM 7627 C CA . ARG B 1 505 ? 56.877 44.172 19.542 1.000 14.160 501 ARG CCC CA 1
ATOM 7628 C C . ARG B 1 505 ? 56.886 42.653 19.531 1.000 14.116 501 ARG CCC C 1
ATOM 7629 O O . ARG B 1 505 ? 56.631 41.999 20.547 1.000 13.714 501 ARG CCC O 1
ATOM 7637 N N . PRO B 1 506 ? 57.197 42.068 18.369 1.000 14.755 502 PRO CCC N 1
ATOM 7638 C CA . PRO B 1 506 ? 57.296 40.621 18.258 1.000 13.708 502 PRO CCC CA 1
ATOM 7639 C C . PRO B 1 506 ? 58.521 40.113 19.016 1.000 14.935 502 PRO CCC C 1
ATOM 7640 O O . PRO B 1 506 ? 59.431 40.884 19.354 1.000 15.603 502 PRO CCC O 1
ATOM 7644 N N . THR B 1 507 ? 58.517 38.799 19.254 1.000 14.593 503 THR CCC N 1
ATOM 7645 C CA . THR B 1 507 ? 59.651 38.075 19.862 1.000 15.007 503 THR CCC CA 1
ATOM 7646 C C . THR B 1 507 ? 60.216 37.086 18.842 1.000 15.050 503 THR CCC C 1
ATOM 7647 O O . THR B 1 507 ? 59.471 36.606 17.948 1.000 15.710 503 THR CCC O 1
ATOM 7651 N N . VAL B 1 508 ? 61.488 36.740 19.015 1.000 18.056 504 VAL CCC N 1
ATOM 7652 C CA . VAL B 1 508 ? 62.173 35.680 18.229 1.000 19.259 504 VAL CCC CA 1
ATOM 7653 C C . VAL B 1 508 ? 61.836 34.337 18.904 1.000 18.831 504 VAL CCC C 1
ATOM 7654 O O . VAL B 1 508 ? 62.205 34.150 20.077 1.000 20.048 504 VAL CCC O 1
ATOM 7658 N N . LYS B 1 509 ? 61.098 33.470 18.206 1.000 20.974 505 LYS CCC N 1
ATOM 7659 C CA . LYS B 1 509 ? 60.529 32.196 18.729 1.000 25.496 505 LYS CCC CA 1
ATOM 7660 C C . LYS B 1 509 ? 61.569 31.378 19.492 1.000 22.830 505 LYS CCC C 1
ATOM 7661 O O . LYS B 1 509 ? 61.221 30.843 20.572 1.000 28.819 505 LYS CCC O 1
ATOM 7667 N N . ALA B 1 510 ? 62.780 31.273 18.944 1.000 23.257 506 ALA CCC N 1
ATOM 7668 C CA . ALA B 1 510 ? 63.862 30.396 19.455 1.000 24.662 506 ALA CCC CA 1
ATOM 7669 C C . ALA B 1 510 ? 64.108 30.644 20.955 1.000 23.441 506 ALA CCC C 1
ATOM 7670 O O . ALA B 1 510 ? 64.395 29.656 21.655 1.000 25.285 506 ALA CCC O 1
ATOM 7672 N N . THR B 1 511 ? 64.006 31.889 21.444 1.000 23.875 507 THR CCC N 1
ATOM 7673 C CA . THR B 1 511 ? 64.394 32.239 22.845 1.000 19.481 507 THR CCC CA 1
ATOM 7674 C C . THR B 1 511 ? 63.338 33.061 23.582 1.000 18.180 507 THR CCC C 1
ATOM 7675 O O . THR B 1 511 ? 63.455 33.155 24.822 1.000 21.088 507 THR CCC O 1
ATOM 7679 N N . GLY B 1 512 ? 62.443 33.733 22.860 1.000 18.551 508 GLY CCC N 1
ATOM 7680 C CA . GLY B 1 512 ? 61.428 34.619 23.467 1.000 21.328 508 GLY CCC CA 1
ATOM 7681 C C . GLY B 1 512 ? 61.926 36.044 23.640 1.000 19.944 508 GLY CCC C 1
ATOM 7682 O O . GLY B 1 512 ? 61.180 36.864 24.217 1.000 23.913 508 GLY CCC O 1
ATOM 7683 N N A LYS B 1 513 ? 63.127 36.356 23.136 0.500 19.429 509 LYS CCC N 1
ATOM 7684 N N B LYS B 1 513 ? 63.148 36.359 23.213 0.500 20.499 509 LYS CCC N 1
ATOM 7685 C CA A LYS B 1 513 ? 63.740 37.709 23.210 0.500 16.758 509 LYS CCC CA 1
ATOM 7686 C CA B LYS B 1 513 ? 63.650 37.745 23.365 0.500 19.383 509 LYS CCC CA 1
ATOM 7687 C C A LYS B 1 513 ? 63.036 38.655 22.241 0.500 17.202 509 LYS CCC C 1
ATOM 7688 C C B LYS B 1 513 ? 62.964 38.615 22.315 0.500 18.388 509 LYS CCC C 1
ATOM 7689 O O A LYS B 1 513 ? 62.809 38.316 21.079 0.500 17.405 509 LYS CCC O 1
ATOM 7690 O O B LYS B 1 513 ? 62.653 38.175 21.205 0.500 18.628 509 LYS CCC O 1
ATOM 7701 N N . PRO B 1 514 ? 62.664 39.877 22.675 1.000 16.211 510 PRO CCC N 1
ATOM 7702 C CA . PRO B 1 514 ? 61.972 40.782 21.773 1.000 16.027 510 PRO CCC CA 1
ATOM 7703 C C . PRO B 1 514 ? 62.881 41.194 20.609 1.000 14.339 510 PRO CCC C 1
ATOM 7704 O O . PRO B 1 514 ? 64.088 41.234 20.753 1.000 14.886 510 PRO CCC O 1
ATOM 7708 N N . CYS B 1 515 ? 62.271 41.506 19.476 1.000 15.964 511 CYS CCC N 1
ATOM 7709 C CA . CYS B 1 515 ? 62.946 42.195 18.365 1.000 14.391 511 CYS CCC CA 1
ATOM 7710 C C . CYS B 1 515 ? 63.373 43.581 18.853 1.000 13.745 511 CYS CCC C 1
ATOM 7711 O O . CYS B 1 515 ? 62.658 44.229 19.616 1.000 14.743 511 CYS CCC O 1
ATOM 7714 N N . PRO B 1 516 ? 64.551 44.091 18.437 1.000 14.752 512 PRO CCC N 1
ATOM 7715 C CA . PRO B 1 516 ? 64.983 45.417 18.849 1.000 15.095 512 PRO CCC CA 1
ATOM 7716 C C . PRO B 1 516 ? 64.005 46.503 18.380 1.000 14.499 512 PRO CCC C 1
ATOM 7717 O O . PRO B 1 516 ? 63.448 46.389 17.279 1.000 15.222 512 PRO CCC O 1
ATOM 7721 N N . TRP B 1 517 ? 63.822 47.541 19.198 1.000 16.280 513 TRP CCC N 1
ATOM 7722 C CA . TRP B 1 517 ? 63.170 48.799 18.758 1.000 15.965 513 TRP CCC CA 1
ATOM 7723 C C . TRP B 1 517 ? 63.986 49.414 17.622 1.000 15.239 513 TRP CCC C 1
ATOM 7724 O O . TRP B 1 517 ? 65.182 49.170 17.493 1.000 15.841 513 TRP CCC O 1
ATOM 7735 N N . PRO B 1 518 ? 63.378 50.229 16.743 1.000 15.244 514 PRO CCC N 1
ATOM 7736 C CA . PRO B 1 518 ? 64.107 50.792 15.612 1.000 14.814 514 PRO CCC CA 1
ATOM 7737 C C . PRO B 1 518 ? 65.315 51.667 15.979 1.000 15.080 514 PRO CCC C 1
ATOM 7738 O O . PRO B 1 518 ? 66.247 51.700 15.191 1.000 18.034 514 PRO CCC O 1
ATOM 7742 N N . ASP B 1 519 ? 65.324 52.288 17.160 1.000 16.894 515 ASP CCC N 1
ATOM 7743 C CA . ASP B 1 519 ? 66.482 53.113 17.591 1.000 17.729 515 ASP CCC CA 1
ATOM 7744 C C . ASP B 1 519 ? 67.492 52.266 18.382 1.000 18.944 515 ASP CCC C 1
ATOM 7745 O O . ASP B 1 519 ? 68.451 52.854 18.880 1.000 25.375 515 ASP CCC O 1
ATOM 7750 N N . GLU B 1 520 ? 67.307 50.942 18.494 1.000 17.581 516 GLU CCC N 1
ATOM 7751 C CA . GLU B 1 520 ? 68.258 50.012 19.161 1.000 19.471 516 GLU CCC CA 1
ATOM 7752 C C . GLU B 1 520 ? 69.094 49.287 18.096 1.000 18.065 516 GLU CCC C 1
ATOM 7753 O O . GLU B 1 520 ? 69.819 48.343 18.459 1.000 20.564 516 GLU CCC O 1
ATOM 7759 N N . ILE B 1 521 ? 68.985 49.691 16.829 1.000 18.651 517 ILE CCC N 1
ATOM 7760 C CA . ILE B 1 521 ? 69.702 49.066 15.685 1.000 19.263 517 ILE CCC CA 1
ATOM 7761 C C . ILE B 1 521 ? 70.078 50.174 14.697 1.000 20.420 517 ILE CCC C 1
ATOM 7762 O O . ILE B 1 521 ? 69.291 51.122 14.516 1.000 22.264 517 ILE CCC O 1
ATOM 7767 N N . LYS B 1 522 ? 71.261 50.092 14.095 1.000 21.189 518 LYS CCC N 1
ATOM 7768 C CA . LYS B 1 522 ? 71.620 50.962 12.944 1.000 26.097 518 LYS CCC CA 1
ATOM 7769 C C . LYS B 1 522 ? 70.489 50.856 11.899 1.000 25.056 518 LYS CCC C 1
ATOM 7770 O O . LYS B 1 522 ? 70.141 49.738 11.435 1.000 31.326 518 LYS CCC O 1
#

Sequence (975 aa):
DKRPNIILFMVDDMGWQDTSLPFWTQKTDYNKLYETPNMERLAKQGMMFTQAYASSIISSSPTRCSLITGTNAARHRVTNWTLQKNTKTDRKDKVLDVPDWNYNGVSQVPGTNNTFVGTSFVQLLKDSGYHTIHCGKAHFGAIDTPGEDPHHWGFEVNIAGHAAGGLASYLGEENYGHNKDGKPISLMAVPGLEEKYWGTETFVTEALTLEAIKALNKAKKYNQPFYLYMSQYAIHVPLDKDKRFYDKYKKKGMTDHEAAYATLIEGMDKSLGDLMDWLEKSSGEADNTIIIFMSDNGGLAAESYWRDGKLHTQNHPLNSGKGSTYEGGIREPMIVSWPGVVAPGSKCNDYLLIEDFYPTILEMAGIKKYKTVQPIDGISFMPLLKQTRNPSKGRSLFWNMMPNNWGNDGPGINFNCAVRKGDWKLIYYYGTGKKELFNIPDDIGESNDLSAQHPDIVKRLSKELGTYLRKVDDAQRPTVKATGKPCPWPDEIDKRPNIILFMVDDMGWQDTSLPFWTQKTDYNKKKLYETPNMERLAKQGMMFTQAYASSISSPTRCSLITGTNAARHRVTNWTLQKNTKTDRKDKVLDVPDWNYNGVSQVPGTNNTFVGTSFVQLLKDSGYHTIHCGKAHFGAIDTPGEDPHHWGFEVNIAGHAAGGLASYLGEEEENYGHNKDGKPIISLMAVPGLEKYWGTETFVTEALTLEAIKALNKAKKYNQPFYLYMSQYAIHVPLDKDKRFYDKYKKKGMTDHEAAYATLIEGMDKSLGDLMDWLEKSGEADDNTIIIFMSDNGGLAAESYWRDGKLHTQNHPLNSGKGSTYEGGIREPMIVSWPGVVAPGSKCNNDYLLIEDFYPTILEMAGIKKYKTVQPIDGISFMMPLLKQTRNPSSKGRSLFWNMMPNNWGNDGPGINFNCAVRKGDWKLIYYYGTGKKELFNIPDDIGESNDLSAQHPDIVKRLSKELGTTYLRKVDDAQRPTVKATGKKPCPWPDEIK

Solvent-accessible surface area: 32232 Å² total; per-residue (Å²): 138,97,69,13,6,0,2,0,0,0,0,0,6,0,0,2,0,0,0,16,16,32,6,68,120,109,128,10,77,24,5,140,44,3,48,0,79,25,0,77,64,0,8,165,61,0,1,7,0,14,13,0,0,0,12,8,3,4,0,5,0,0,0,1,0,2,0,0,0,6,5,1,48,0,62,0,4,2,93,2,22,89,52,81,66,92,36,16,84,134,43,97,85,8,64,26,16,89,0,15,21,0,0,1,2,36,11,97,57,20,84,24,21,33,46,0,20,0,0,0,12,24,0,22,86,41,10,1,4,0,0,0,0,0,1,0,4,1,0,0,37,26,2,5,1,18,26,1,23,5,0,3,4,3,36,47,15,4,5,40,2,0,10,4,3,22,2,0,46,0,95,90,18,0,0,19,54,108,135,23,120,74,104,49,91,44,7,0,47,53,1,101,92,28,69,59,55,74,22,12,0,2,32,0,1,1,73,39,0,40,89,10,0,70,70,1,96,98,12,78,17,10,5,1,0,2,1,0,1,0,0,2,32,32,41,14,31,111,4,154,100,29,27,116,82,0,78,96,76,69,15,62,89,59,20,0,4,4,0,0,1,0,21,2,0,2,71,2,2,3,32,2,4,56,24,4,95,174,23,67,34,33,82,62,2,0,6,0,0,0,0,0,0,0,0,12,1,11,50,78,166,47,3,68,41,172,58,41,44,2,0,59,32,3,34,0,1,20,0,0,4,15,1,1,0,0,10,0,0,0,0,0,1,31,49,90,57,4,45,98,54,18,135,13,87,53,22,1,4,1,6,1,0,0,14,0,0,0,81,6,1,50,24,154,94,77,172,42,116,9,73,51,31,9,69,23,2,13,36,9,1,108,117,103,63,54,40,6,102,59,32,16,2,17,11,8,14,0,0,5,16,50,28,96,23,48,5,13,10,19,0,0,0,0,6,58,39,72,45,0,0,0,0,33,2,44,118,15,109,31,15,0,3,24,1,88,127,20,36,19,5,100,76,52,26,25,91,116,65,88,120,28,18,74,101,0,3,123,53,0,0,78,40,0,102,170,7,97,9,24,56,0,37,42,95,100,98,56,49,62,0,54,15,0,46,106,106,136,100,67,10,6,0,2,0,0,0,0,0,6,0,0,2,0,0,0,19,16,42,4,67,132,112,83,11,76,22,6,125,49,3,47,0,78,26,0,78,69,0,8,70,59,0,1,9,0,14,16,0,0,0,13,9,5,5,0,6,0,0,1,1,1,2,0,0,0,4,4,1,48,0,63,0,7,3,87,2,19,83,54,82,61,100,39,26,82,93,44,98,88,9,62,24,14,90,0,15,21,0,0,0,2,35,13,99,56,21,83,25,21,32,46,0,20,0,0,0,12,24,0,20,84,43,9,1,4,0,0,0,0,0,2,0,3,1,0,0,42,27,2,4,0,18,28,1,24,4,0,2,4,4,37,47,17,3,6,41,1,0,7,5,6,30,4,0,50,0,96,91,19,0,5,23,75,203,92,22,45,89,136,53,84,39,7,0,48,68,0,56,137,23,74,61,56,68,22,13,0,3,33,0,1,1,74,23,0,39,100,11,0,71,68,1,97,95,12,75,18,10,4,1,0,2,0,0,0,1,0,3,30,31,37,12,32,110,4,149,96,27,28,95,68,0,76,169,72,70,16,62,87,61,16,0,4,3,0,0,1,0,24,2,0,1,70,2,2,4,32,2,6,64,26,4,98,120,22,70,35,25,119,62,2,0,5,0,0,0,0,0,0,0,0,10,1,10,22,71,141,60,2,46,61,165,58,39,38,0,0,59,31,4,34,1,1,20,0,0,2,15,1,0,0,0,9,0,0,0,0,0,0,27,32,87,62,4,46,98,56,16,132,10,89,53,16,2,4,1,5,1,0,0,14,0,0,0,81,6,2,51,24,127,91,76,87,43,113,8,74,50,30,9,71,24,1,16,13,9,1,109,118,87,166,51,40,5,106,60,32,19,1,16,10,9,14,0,2,5,21,51,21,97,24,49,5,14,10,18,0,0,0,0,6,62,37,72,44,0,0,0,0,35,4,46,117,12,109,20,15,0,4,12,4,82,123,19,32,20,5,101,75,52,29,24,95,116,56,93,103,20,14,63,103,0,3,117,55,0,0,78,36,0,104,121,6,96,8,23,56,0,33,53,88,97,89,44,129,68,2,56,16,0,46,102,65,215

Foldseek 3Di:
DQFFFEEEAAAEQAAQLCELDHLDPDHDPSVVQFYQVLVVVQQQQFAWASFEWFFQEQQQRLLLQFFLDHSLQQQCQHAEAAPPDAPFDDDPWWFFPLGLNQAEACDDDDPSYRHKQTLLLVLVVVFAQEEEFEEQQRGYPPDLSQDVVRRNHPYYHQGGNDLAWPAQALQCVSAAHPVRHGNDSRRGPDQNVSRNHRAGNLRSSLVVVLVVVVVSVVVPTRYYYHNHHSPPDDPLDANPVQQPVSVVVVDDNLVSSSSRSSHSSSVSSVSVCVSCVVVVSNQRYKYKYKYNWAHAQFDCVRDPPDGQDPNPVWGGDRQAPTCRTIGITIIMRHHPQAHRNHYHHQYAYSSLNSVQVCVSRVNPDDDMPDDNPHHHCSCVRNVNDRSCVQNKDKHANLGHDPGDDHRHHQWMWIDGPQWIWIAHLRPRDIFIDRCVVRVHSPDGCCVVCVVVQLVRLCVHLVVSVVSVGTHIATPVPRHGRDRNNSD/DQFFFEEEQAAEQAAQLCELDHLDPDHDPNVVQFYQVLVVVQQQQFAWESFEWFFQEQQQRLLLQFFLDHSLQQQCQHAEAAPPDDPFDDDPWWDFPLGLNQAEACDDDGPSYRHKQTLLLVLVVVFAQEEEFEEQQGGYPPDLSQDVVRRNHPYYHQGGNDLAWPAQALQCVRAADPVRHGNDSRRGPRQNVSRNHRAGNLNSSLVVVLVVVVVSLVVPTRYYYHNHYSPPDDPLDANPVQQVVSVVVVDDNLVSSSSRSSHSSSVSSVSVCVSCVVSVSNQRYKYKYKYNWAHAQFDCVRDDDDGQCPNPVWGGDRQAPTCRTIGITIIIRHHPQADRNHYHHAYAYSSLNSVQVCVSRVNPDDDMPDDRPHHHCSCVRNVNDRPCQQNKDKAANQGHDPGDDHRHHQWMWIDGQQWIWIAHLRPRDIFIGRCVVRVHSPDGCCVVCVVVQLVRLCVHQVVSVVSVGTHIATVVPRHGRDRNNRGD

Secondary structure (P-SEA, 3-state):
ccbbbbbbccccccccccccccccccccccccccccaaaaaaaaaccccccccccccaaaaaaaaaacccccccccccccccccccccccccccccccccccccccccccccbbbbbbaaaaaaaaccbbbbccccccccccccccccccccccccccccccccccccccccccccccccccccccccccccccccccccaaaaaaaaaaaaaaaaaaacbbbbbccccccccccccccccccaaaaaacccaaaaaaaaaaaaaaaaaaaaaaaaaaacccccbbbbbbbcccccccccccccccccccccccccccccccccccccbbbbbbcccccccccccccccccaaaaaaaaaacccbbbbccccccccccccccccccccccbbbbbbccccccccccccccccccccccbbbbbbccccbbbbbccccccccccccccccaaaaaaaaaaaaaaaaaabbbbbbcccccccccccccc/ccbbbbbbccccccccccccccccccccccccccccaaaaaaaaaccccccccccccaaaaaaaaaacccccccccccccccccccccccccccccccccccccccccccccbbbbbbaaaaaaaaccbbbbccccccccccccccccccccccccccccccccccccccccccccccccccccccccccccccccccccaaaaaaaaaaaaaaaaaaacbbbbbccccccccccccccccccaaaaaacccaaaaaaaaaaaaaaaaaaaaaaaaaaacccccbbbbbbbcccccccccccccccccccccccccccccccccccccbbbbbbcccccccccccccccccaaaaaaaaaacccccccccccccccccccccccccccccbbbbbbccccccccccccccccccccccbbbbbbccccbbbbbccccccccccccccccaaaaaaaaaaaaaaaaaabbbbbbccccccccccccccc